Protein AF-A0A193SYC2-F1 (afdb_monomer)

Foldseek 3Di:
DPDDPVLVVQLVVLLVVVVVVLVVQQVPPPPPDDSLVSSLPAAEEEEAEAWPLCQLLLVVQLPFDQPCCVVVCVDPDDDDFDPAWDWTDGPQHIYIYGGNVCLPDPSSVVSLLSSLLSLCVSNVQDSHQAYEYRYEVVCLVPDDPVRLLVRLVSLLVSLVSNCVSNVFQHAYEYEHEPCLLAFQPVVLLVLDDPVVQLAFLWDFDDPPPQQPDLVLVVRLVRLVVSLVVSLVVLVVCVVPDDPVVCVVCVRNNVRSVLSVLCSVSVSSSVCSNQPDDPVDTGRHHRIYGYWYSFNDQFHDDGRSVVCVCVVVVNDPPPPTDGPPDDTDIGNSNSCVPVPVSVSSCVRVVGDPPVVVVVVVVVVVVVVVVVVVVLVVLVVLQQVVQVVLVVCLVVQLVVLVVVLVVDPLFLDSLSNLVSLLVLLVVLVCQVPHPHDDSSNPSVRNCSVVVNVVSLLVNQVVCCVRQVVQLLVLLLQLLVCLVVQDADDPPDPDWDFDDDSLQFDSVLGQRTRHLVSSLVSLVLSLVLQVLLEPPQLPVRQLVSQLVCSCGRGLSVRVVSSVVRDDDDPPPDSSVVNVVSVSVVSNSLSVCSNPPSRDGDYDDPVSSVVSVVSSVVSVVVVFPFDDKDKFQQVQQAPPPAQALVRGDPRNLVVLLVVLVVQVPDPFWAAKEKEFFDAPPDDQVSQQVSRQSNQVSSLVSSVVSPDDSVRYHGGYPGNVDQPFDDDPPDDPVVVCVRRRSRGMMMITIGGHD

Radius of gyration: 64.42 Å; Cα contacts (8 Å, |Δi|>4): 976; chains: 1; bounding box: 132×76×180 Å

Structure (mmCIF, N/CA/C/O backbone):
data_AF-A0A193SYC2-F1
#
_entry.id   AF-A0A193SYC2-F1
#
loop_
_atom_site.group_PDB
_atom_site.id
_atom_site.type_symbol
_atom_site.label_atom_id
_atom_site.label_alt_id
_atom_site.label_comp_id
_atom_site.label_asym_id
_atom_site.label_entity_id
_atom_site.label_seq_id
_atom_site.pdbx_PDB_ins_code
_atom_site.Cartn_x
_atom_site.Cartn_y
_atom_site.Cartn_z
_atom_site.occupancy
_atom_site.B_iso_or_equiv
_atom_site.auth_seq_id
_atom_site.auth_comp_id
_atom_site.auth_asym_id
_atom_site.auth_atom_id
_atom_site.pdbx_PDB_model_num
ATOM 1 N N . MET A 1 1 ? -0.937 -18.602 44.749 1.00 40.22 1 MET A N 1
ATOM 2 C CA . MET A 1 1 ? -1.782 -19.793 44.511 1.00 40.22 1 MET A CA 1
ATOM 3 C C . MET A 1 1 ? -1.291 -20.930 45.408 1.00 40.22 1 MET A C 1
ATOM 5 O O . MET A 1 1 ? -0.554 -21.782 44.938 1.00 40.22 1 MET A O 1
ATOM 9 N N . ASN A 1 2 ? -1.676 -20.930 46.688 1.00 38.81 2 ASN A N 1
ATOM 10 C CA . ASN A 1 2 ? -1.514 -22.072 47.601 1.00 38.81 2 ASN A CA 1
ATOM 11 C C . ASN A 1 2 ? -2.920 -22.566 47.960 1.00 38.81 2 ASN A C 1
ATOM 13 O O . ASN A 1 2 ? -3.429 -22.244 49.024 1.00 38.81 2 ASN A O 1
ATOM 17 N N . SER A 1 3 ? -3.588 -23.237 47.023 1.00 48.69 3 SER A N 1
ATOM 18 C CA . SER A 1 3 ? -4.900 -23.852 47.255 1.00 48.69 3 SER A CA 1
ATOM 19 C C . SER A 1 3 ? -4.749 -25.369 47.313 1.00 48.69 3 SER A C 1
ATOM 21 O O . SER A 1 3 ? -3.893 -25.927 46.612 1.00 48.69 3 SER A O 1
ATOM 23 N N . SER A 1 4 ? -5.550 -26.017 48.159 1.00 59.59 4 SER A N 1
ATOM 24 C CA . SER A 1 4 ? -5.516 -27.464 48.372 1.00 59.59 4 SER A CA 1
ATOM 25 C C . SER A 1 4 ? -5.892 -28.226 47.081 1.00 59.59 4 SER A C 1
ATOM 27 O O . SER A 1 4 ? -6.491 -27.642 46.170 1.00 59.59 4 SER A O 1
ATOM 29 N N . PRO A 1 5 ? -5.546 -29.522 46.948 1.00 59.81 5 PRO A N 1
ATOM 30 C CA . PRO A 1 5 ? -5.907 -30.330 45.777 1.00 59.81 5 PRO A CA 1
ATOM 31 C C . PRO A 1 5 ? -7.418 -30.341 45.489 1.00 59.81 5 PRO A C 1
ATOM 33 O O . PRO A 1 5 ? -7.812 -30.236 44.330 1.00 59.81 5 PRO A O 1
ATOM 36 N N . GLN A 1 6 ? -8.248 -30.364 46.538 1.00 59.50 6 GLN A N 1
ATOM 37 C CA . GLN A 1 6 ? -9.714 -30.333 46.443 1.00 59.50 6 GLN A CA 1
ATOM 38 C C . GLN A 1 6 ? -10.237 -28.993 45.897 1.00 59.50 6 GLN A C 1
ATOM 40 O O . GLN A 1 6 ? -11.156 -28.969 45.080 1.00 59.50 6 GLN A O 1
ATOM 45 N N . ASP A 1 7 ? -9.602 -27.870 46.254 1.00 60.78 7 ASP A N 1
ATOM 46 C CA . ASP A 1 7 ? -9.988 -26.548 45.736 1.00 60.78 7 ASP A CA 1
ATOM 47 C C . ASP A 1 7 ? -9.731 -26.416 44.229 1.00 60.78 7 ASP A C 1
ATOM 49 O O . ASP A 1 7 ? -10.459 -25.719 43.520 1.00 60.78 7 ASP A O 1
ATOM 53 N N . ARG A 1 8 ? -8.680 -27.071 43.718 1.00 66.56 8 ARG A N 1
ATOM 54 C CA . ARG A 1 8 ? -8.367 -27.070 42.279 1.00 66.56 8 ARG A CA 1
ATOM 55 C C . ARG A 1 8 ? -9.384 -27.884 41.487 1.00 66.56 8 ARG A C 1
ATOM 57 O O . ARG A 1 8 ? -9.742 -27.473 40.385 1.00 66.56 8 ARG A O 1
ATOM 64 N N . GLU A 1 9 ? -9.855 -28.988 42.055 1.00 67.25 9 GLU A N 1
ATOM 65 C CA . GLU A 1 9 ? -10.875 -29.844 41.453 1.00 67.25 9 GLU A CA 1
ATOM 66 C C . GLU A 1 9 ? -12.222 -29.108 41.351 1.00 67.25 9 GLU A C 1
ATOM 68 O O . GLU A 1 9 ? -12.786 -29.012 40.260 1.00 67.25 9 GLU A O 1
ATOM 73 N N . GLU A 1 10 ? -12.679 -28.444 42.420 1.00 64.81 10 GLU A N 1
ATOM 74 C CA . GLU A 1 10 ? -13.910 -27.637 42.374 1.00 64.81 10 GLU A CA 1
ATOM 75 C C . GLU A 1 10 ? -13.820 -26.462 41.384 1.00 64.81 10 GLU A C 1
ATOM 77 O O . GLU A 1 10 ? -14.755 -26.222 40.617 1.00 64.81 10 GLU A O 1
ATOM 82 N N . VAL A 1 11 ? -12.695 -25.735 41.351 1.00 67.69 11 VAL A N 1
ATOM 83 C CA . VAL A 1 11 ? -12.493 -24.632 40.390 1.00 67.69 11 VAL A CA 1
ATOM 84 C C . VAL A 1 11 ? -12.431 -25.152 38.951 1.00 67.69 11 VAL A C 1
ATOM 86 O O . VAL A 1 11 ? -12.920 -24.485 38.035 1.00 67.69 11 VAL A O 1
ATOM 89 N N . SER A 1 12 ? -11.878 -26.348 38.731 1.00 69.12 12 SER A N 1
ATOM 90 C CA . SER A 1 12 ? -11.883 -26.987 37.412 1.00 69.12 12 SER A CA 1
ATOM 91 C C . SER A 1 12 ? -13.296 -27.371 36.966 1.00 69.12 12 SER A C 1
ATOM 93 O O . SER A 1 12 ? -13.653 -27.102 35.822 1.00 69.12 12 SER A O 1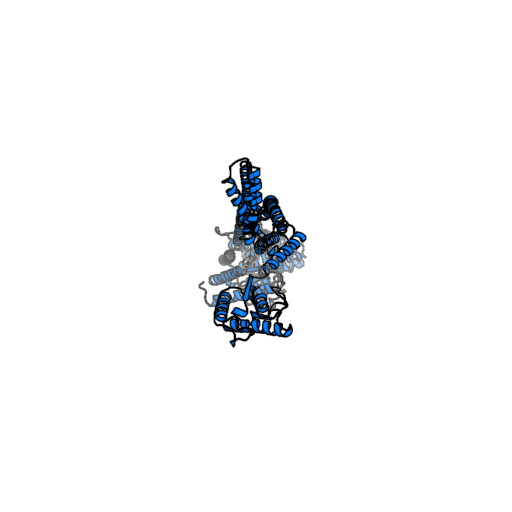
ATOM 95 N N . LEU A 1 13 ? -14.135 -27.853 37.887 1.00 70.62 13 LEU A N 1
ATOM 96 C CA . LEU A 1 13 ? -15.537 -28.180 37.629 1.00 70.62 13 LEU A CA 1
ATOM 97 C C . LEU A 1 13 ? -16.370 -26.916 37.348 1.00 70.62 13 LEU A C 1
ATOM 99 O O . LEU A 1 13 ? -17.211 -26.907 36.449 1.00 70.62 13 LEU A O 1
ATOM 103 N N . LEU A 1 14 ? -16.092 -25.808 38.048 1.00 67.88 14 LEU A N 1
ATOM 104 C CA . LEU A 1 14 ? -16.671 -24.493 37.739 1.00 67.88 14 LEU A CA 1
ATOM 105 C C . LEU A 1 14 ? -16.265 -24.000 36.344 1.00 67.88 14 LEU A C 1
ATOM 107 O O . LEU A 1 14 ? -17.100 -23.467 35.612 1.00 67.88 14 LEU A O 1
ATOM 111 N N . ARG A 1 15 ? -14.995 -24.186 35.964 1.00 71.69 15 ARG A N 1
ATOM 112 C CA . ARG A 1 15 ? -14.491 -23.838 34.630 1.00 71.69 15 ARG A CA 1
ATOM 113 C C . ARG A 1 15 ? -15.128 -24.699 33.542 1.00 71.69 15 ARG A C 1
ATOM 115 O O . ARG A 1 15 ? -15.477 -24.168 32.494 1.00 71.69 15 ARG A O 1
ATOM 122 N N . GLU A 1 16 ? -15.280 -25.997 33.773 1.00 74.81 16 GLU A N 1
ATOM 123 C CA . GLU A 1 16 ? -15.911 -26.909 32.821 1.00 74.81 16 GLU A CA 1
ATOM 124 C C . GLU A 1 16 ? -17.376 -26.527 32.585 1.00 74.81 16 GLU A C 1
ATOM 126 O O . GLU A 1 16 ? -17.778 -26.334 31.438 1.00 74.81 16 GLU A O 1
ATOM 131 N N . ARG A 1 17 ? -18.139 -26.279 33.659 1.00 70.19 17 ARG A N 1
ATOM 132 C CA . ARG A 1 17 ? -19.520 -25.775 33.564 1.00 70.19 17 ARG A CA 1
ATOM 133 C C . ARG A 1 17 ? -19.608 -24.430 32.834 1.00 70.19 17 ARG A C 1
ATOM 135 O O . ARG A 1 17 ? -20.513 -24.245 32.028 1.00 70.19 17 ARG A O 1
ATOM 142 N N . LEU A 1 18 ? -18.663 -23.515 33.079 1.00 68.69 18 LEU A N 1
ATOM 143 C CA . LEU A 1 18 ? -18.553 -22.230 32.372 1.00 68.69 18 LEU A CA 1
ATOM 144 C C . LEU A 1 18 ? -18.282 -22.415 30.868 1.00 68.69 18 LEU A C 1
ATOM 146 O O . LEU A 1 18 ? -18.809 -21.674 30.046 1.00 68.69 18 LEU A O 1
ATOM 150 N N . LEU A 1 19 ? -17.435 -23.367 30.482 1.00 72.94 19 LEU A N 1
ATOM 151 C CA . LEU A 1 19 ? -17.136 -23.613 29.069 1.00 72.94 19 LEU A CA 1
ATOM 152 C C . LEU A 1 19 ? -18.314 -24.290 28.361 1.00 72.94 19 LEU A C 1
ATOM 154 O O . LEU A 1 19 ? -18.723 -23.825 27.297 1.00 72.94 19 LEU A O 1
ATOM 158 N N . GLN A 1 20 ? -18.915 -25.304 28.990 1.00 72.38 20 GLN A N 1
ATOM 159 C CA . GLN A 1 20 ? -20.116 -25.974 28.483 1.00 72.38 20 GLN A CA 1
ATOM 160 C C . GLN A 1 20 ? -21.284 -24.990 28.319 1.00 72.38 20 GLN A C 1
ATOM 162 O O . GLN A 1 20 ? -22.021 -25.054 27.333 1.00 72.38 20 GLN A O 1
ATOM 167 N N . SER A 1 21 ? -21.450 -24.040 29.243 1.00 65.81 21 SER A N 1
ATOM 168 C CA . SER A 1 21 ? -22.480 -23.009 29.115 1.00 65.81 21 SER A CA 1
ATOM 169 C C . SER A 1 21 ? -22.219 -22.024 27.979 1.00 65.81 21 SER A C 1
ATOM 171 O O . SER A 1 21 ? -23.149 -21.651 27.260 1.00 65.81 21 SER A O 1
ATOM 173 N N . ILE A 1 22 ? -20.963 -21.618 27.785 1.00 68.56 22 ILE A N 1
ATOM 174 C CA . ILE A 1 22 ? -20.567 -20.738 26.681 1.00 68.56 22 ILE A CA 1
ATOM 175 C C . ILE A 1 22 ? -20.807 -21.421 25.328 1.00 68.56 22 ILE A C 1
ATOM 177 O O . ILE A 1 22 ? -21.343 -20.784 24.420 1.00 68.56 22 ILE A O 1
ATOM 181 N N . GLU A 1 23 ? -20.467 -22.703 25.190 1.00 70.38 23 GLU A N 1
ATOM 182 C CA . GLU A 1 23 ? -20.704 -23.472 23.960 1.00 70.38 23 GLU A CA 1
ATOM 183 C C . GLU A 1 23 ? -22.196 -23.556 23.606 1.00 70.38 23 GLU A C 1
ATOM 185 O O . GLU A 1 23 ? -22.567 -23.355 22.447 1.00 70.38 23 GLU A O 1
ATOM 190 N N . ARG A 1 24 ? -23.077 -23.751 24.599 1.00 70.44 24 ARG A N 1
ATOM 191 C CA . ARG A 1 24 ? -24.540 -23.766 24.394 1.00 70.44 24 ARG A CA 1
ATOM 192 C C . ARG A 1 24 ? -25.073 -22.432 23.863 1.00 70.44 24 ARG A C 1
ATOM 194 O O . ARG A 1 24 ? -25.918 -22.420 22.968 1.00 70.44 24 ARG A O 1
ATOM 201 N N . LEU A 1 25 ? -24.561 -21.310 24.373 1.00 66.94 25 LEU A N 1
ATOM 202 C CA . LEU A 1 25 ? -24.934 -19.973 23.892 1.00 66.94 25 LEU A CA 1
ATOM 203 C C . LEU A 1 25 ? -24.454 -19.724 22.455 1.00 66.94 25 LEU A C 1
ATOM 205 O O . LEU A 1 25 ? -25.168 -19.107 21.665 1.00 66.94 25 LEU A O 1
ATOM 209 N N . GLN A 1 26 ? -23.274 -20.236 22.096 1.00 64.50 26 GLN A N 1
ATOM 210 C CA . GLN A 1 26 ? -22.750 -20.141 20.731 1.00 64.50 26 GLN A CA 1
ATOM 211 C C . GLN A 1 26 ? -23.553 -21.002 19.745 1.00 64.50 26 GLN A C 1
ATOM 213 O O . GLN A 1 26 ? -23.859 -20.531 18.649 1.00 64.50 26 GLN A O 1
ATOM 218 N N . GLY A 1 27 ? -23.946 -22.218 20.142 1.00 60.50 27 GLY A N 1
ATOM 219 C CA . GLY A 1 27 ? -24.710 -23.149 19.303 1.00 60.50 27 GLY A CA 1
ATOM 220 C C . GLY A 1 27 ? -26.112 -22.657 18.919 1.00 60.50 27 GLY A C 1
ATOM 221 O O . GLY A 1 27 ? -26.582 -22.966 17.826 1.00 60.50 27 GLY A O 1
ATOM 222 N N . ASN A 1 28 ? -26.751 -21.849 19.774 1.00 58.06 28 ASN A N 1
ATOM 223 C CA . ASN A 1 28 ? -28.072 -21.263 19.510 1.00 58.06 28 ASN A CA 1
ATOM 224 C C . ASN A 1 28 ? -28.028 -19.928 18.746 1.00 58.06 28 ASN A C 1
ATOM 226 O O . ASN A 1 28 ? -29.052 -19.489 18.219 1.00 58.06 28 ASN A O 1
ATOM 230 N N . SER A 1 29 ? -26.869 -19.268 18.661 1.00 55.91 29 SER A N 1
ATOM 231 C CA . SER A 1 29 ? -26.729 -18.044 17.870 1.00 55.91 29 SER A CA 1
ATOM 232 C C . SER A 1 29 ? -26.653 -18.397 16.379 1.00 55.91 29 SER A C 1
ATOM 234 O O . SER A 1 29 ? -25.759 -19.116 15.939 1.00 55.91 29 SER A O 1
ATOM 236 N N . GLY A 1 30 ? -27.634 -17.948 15.589 1.00 54.03 30 GLY A N 1
ATOM 237 C CA . GLY A 1 30 ? -27.731 -18.275 14.163 1.00 54.03 30 GLY A CA 1
ATOM 238 C C . GLY A 1 30 ? -26.432 -17.999 13.388 1.00 54.03 30 GLY A C 1
ATOM 239 O O . GLY A 1 30 ? -25.690 -17.074 13.715 1.00 54.03 30 GLY A O 1
ATOM 240 N N . LYS A 1 31 ? -26.192 -18.792 12.330 1.00 49.41 31 LYS A N 1
ATOM 241 C CA . LYS A 1 31 ? -24.956 -18.958 11.518 1.00 49.41 31 LYS A CA 1
ATOM 242 C C . LYS A 1 31 ? -24.262 -17.693 10.933 1.00 49.41 31 LYS A C 1
ATOM 244 O O . LYS A 1 31 ? -23.432 -17.832 10.041 1.00 49.41 31 LYS A O 1
ATOM 249 N N . LYS A 1 32 ? -24.563 -16.466 11.375 1.00 51.53 32 LYS A N 1
ATOM 250 C CA . LYS A 1 32 ? -23.959 -15.207 10.885 1.00 51.53 32 LYS A CA 1
ATOM 251 C C . LYS A 1 32 ? -23.284 -14.327 11.948 1.00 51.53 32 LYS A C 1
ATOM 253 O O . LYS A 1 32 ? -22.599 -13.386 11.555 1.00 51.53 32 LYS A O 1
ATOM 258 N N . ALA A 1 33 ? -23.429 -14.593 13.247 1.00 54.22 33 ALA A N 1
ATOM 259 C CA . ALA A 1 33 ? -22.737 -13.811 14.276 1.00 54.22 33 ALA A CA 1
ATOM 260 C C . ALA A 1 33 ? -21.353 -14.409 14.582 1.00 54.22 33 ALA A C 1
ATOM 262 O O . ALA A 1 33 ? -21.209 -15.621 14.726 1.00 54.22 33 ALA A O 1
ATOM 263 N N . SER A 1 34 ? -20.324 -13.564 14.696 1.00 57.75 34 SER A N 1
ATOM 264 C CA . SER A 1 34 ? -19.017 -13.984 15.213 1.00 57.75 34 SER A CA 1
ATOM 265 C C . SER A 1 34 ? -19.196 -14.623 16.596 1.00 57.75 34 SER A C 1
ATOM 267 O O . SER A 1 34 ? -19.910 -14.076 17.434 1.00 57.75 34 SER A O 1
ATOM 269 N N . SER A 1 35 ? -18.521 -15.748 16.864 1.00 54.72 35 SER A N 1
ATOM 270 C CA . SER A 1 35 ? -18.571 -16.485 18.147 1.00 54.72 35 SER A CA 1
ATOM 271 C C . SER A 1 35 ? -18.371 -15.575 19.379 1.00 54.72 35 SER A C 1
ATOM 273 O O . SER A 1 35 ? -18.951 -15.808 20.440 1.00 54.72 35 SER A O 1
ATOM 275 N N . LYS A 1 36 ? -17.620 -14.472 19.228 1.00 59.69 36 LYS A N 1
ATOM 276 C CA . LYS A 1 36 ? -17.417 -13.467 20.284 1.00 59.69 36 LYS A CA 1
ATOM 277 C C . LYS A 1 36 ? -18.610 -12.536 20.507 1.00 59.69 36 LYS A C 1
ATOM 279 O O . LYS A 1 36 ? -18.791 -12.099 21.637 1.00 59.69 36 LYS A O 1
ATOM 284 N N . ASP A 1 37 ? -19.404 -12.238 19.484 1.00 65.50 37 ASP A N 1
ATOM 285 C CA . ASP A 1 37 ? -20.572 -11.355 19.600 1.00 65.50 37 ASP A CA 1
ATOM 286 C C . ASP A 1 37 ? -21.783 -12.104 20.170 1.00 65.50 37 ASP A C 1
ATOM 288 O O . ASP A 1 37 ? -22.528 -11.543 20.971 1.00 65.50 37 ASP A O 1
ATOM 292 N N . ALA A 1 38 ? -21.908 -13.400 19.862 1.00 67.19 38 ALA A N 1
ATOM 293 C CA . ALA A 1 38 ? -22.921 -14.287 20.438 1.00 67.19 38 ALA A CA 1
ATOM 294 C C . ALA A 1 38 ? -22.858 -14.348 21.973 1.00 67.19 38 ALA A C 1
ATOM 296 O O . ALA A 1 38 ? -23.888 -14.343 22.644 1.00 67.19 38 ALA A O 1
ATOM 297 N N . LEU A 1 39 ? -21.646 -14.330 22.543 1.00 72.62 39 LEU A N 1
ATOM 298 C CA . LEU A 1 39 ? -21.442 -14.331 23.993 1.00 72.62 39 LEU A CA 1
ATOM 299 C C . LEU A 1 39 ? -22.122 -13.126 24.665 1.00 72.62 39 LEU A C 1
ATOM 301 O O . LEU A 1 39 ? -22.686 -13.260 25.746 1.00 72.62 39 LEU A O 1
ATOM 305 N N . TYR A 1 40 ? -22.089 -11.951 24.032 1.00 76.88 40 TYR A N 1
ATOM 306 C CA . TYR A 1 40 ? -22.614 -10.700 24.591 1.00 76.88 40 TYR A CA 1
ATOM 307 C C . TYR A 1 40 ? -24.075 -10.417 24.219 1.00 76.88 40 TYR A C 1
ATOM 309 O O . TYR A 1 40 ? -24.572 -9.346 24.566 1.00 76.88 40 TYR A O 1
ATOM 317 N N . ALA A 1 41 ? -24.751 -11.350 23.539 1.00 78.31 41 ALA A N 1
ATOM 318 C CA . ALA A 1 41 ? -26.140 -11.189 23.116 1.00 78.31 41 ALA A CA 1
ATOM 319 C C . ALA A 1 41 ? -27.125 -11.161 24.297 1.00 78.31 41 ALA A C 1
ATOM 321 O O . ALA A 1 41 ? -28.099 -10.420 24.246 1.00 78.31 41 ALA A O 1
ATOM 322 N N . LEU A 1 42 ? -26.848 -11.925 25.362 1.00 83.50 42 LEU A N 1
ATOM 323 C CA . LEU A 1 42 ? -27.667 -11.961 26.577 1.00 83.50 42 LEU A CA 1
ATOM 324 C C . LEU A 1 42 ? -26.947 -11.303 27.771 1.00 83.50 42 LEU A C 1
ATOM 326 O O . LEU A 1 42 ? -25.728 -11.493 27.939 1.00 83.50 42 LEU A O 1
ATOM 330 N N . PRO A 1 43 ? -27.671 -10.553 28.624 1.00 89.12 43 PRO A N 1
ATOM 331 C CA . PRO A 1 43 ? -27.142 -10.000 29.863 1.00 89.12 43 PRO A CA 1
ATOM 332 C C . PRO A 1 43 ? -26.933 -11.082 30.929 1.00 89.12 43 PRO A C 1
ATOM 334 O O . PRO A 1 43 ? -27.690 -12.049 31.015 1.00 89.12 43 PRO A O 1
ATOM 337 N N . TRP A 1 44 ? -25.871 -10.933 31.725 1.00 89.94 44 TRP A N 1
ATOM 338 C CA . TRP A 1 44 ? -25.499 -11.869 32.790 1.00 89.94 44 TRP A CA 1
ATOM 339 C C . TRP A 1 44 ? -25.659 -11.203 34.155 1.00 89.94 44 TRP A C 1
ATOM 341 O O . TRP A 1 44 ? -25.015 -10.183 34.415 1.00 89.94 44 TRP A O 1
ATOM 351 N N . TYR A 1 45 ? -26.474 -11.781 35.034 1.00 91.50 45 TYR A N 1
ATOM 352 C CA . TYR A 1 45 ? -26.673 -11.288 36.399 1.00 91.50 45 TYR A CA 1
ATOM 353 C C . TYR A 1 45 ? -26.159 -12.302 37.407 1.00 91.50 45 TYR A C 1
ATOM 355 O O . TYR A 1 45 ? -26.371 -13.504 37.260 1.00 91.50 45 TYR A O 1
ATOM 363 N N . LEU A 1 46 ? -25.485 -11.806 38.440 1.00 91.25 46 LEU A N 1
ATOM 364 C CA . LEU A 1 46 ? -24.981 -12.628 39.533 1.00 91.25 46 LEU A CA 1
ATOM 365 C C . LEU A 1 46 ? -25.870 -12.444 40.757 1.00 91.25 46 LEU A C 1
ATOM 367 O O . LEU A 1 46 ? -26.145 -11.307 41.134 1.00 91.25 46 LEU A O 1
ATOM 371 N N . VAL A 1 47 ? -26.307 -13.540 41.374 1.00 90.81 47 VAL A N 1
ATOM 372 C CA . VAL A 1 47 ? -27.128 -13.500 42.590 1.00 90.81 47 VAL A CA 1
ATOM 373 C C . VAL A 1 47 ? -26.287 -13.899 43.786 1.00 90.81 47 VAL A C 1
ATOM 375 O O . VAL A 1 47 ? -25.740 -15.000 43.814 1.00 90.81 47 VAL A O 1
ATOM 378 N N . ILE A 1 48 ? -26.197 -13.018 44.780 1.00 89.88 48 ILE A N 1
ATOM 379 C CA . ILE A 1 48 ? -25.464 -13.237 46.032 1.00 89.88 48 ILE A CA 1
ATOM 380 C C . ILE A 1 48 ? -26.383 -13.071 47.241 1.00 89.88 48 ILE A C 1
ATOM 382 O O . ILE A 1 48 ? -27.384 -12.365 47.183 1.00 89.88 48 ILE A O 1
ATOM 386 N N . GLY A 1 49 ? -26.055 -13.735 48.348 1.00 86.81 49 GLY A N 1
ATOM 387 C CA . GLY A 1 49 ? -26.858 -13.697 49.572 1.00 86.81 49 GLY A CA 1
ATOM 388 C C . GLY A 1 49 ? -26.594 -14.896 50.477 1.00 86.81 49 GLY A C 1
ATOM 389 O O . GLY A 1 49 ? -26.059 -15.915 50.026 1.00 86.81 49 GLY A O 1
ATOM 390 N N . GLN A 1 50 ? -26.993 -14.797 51.745 1.00 84.69 50 GLN A N 1
ATOM 391 C CA . GLN A 1 50 ? -26.763 -15.847 52.744 1.00 84.69 50 GLN A CA 1
ATOM 392 C C . GLN A 1 50 ? -27.383 -17.206 52.358 1.00 84.69 50 GLN A C 1
ATOM 394 O O . GLN A 1 50 ? -28.321 -17.266 51.554 1.00 84.69 50 GLN A O 1
ATOM 399 N N . PRO A 1 51 ? -26.861 -18.333 52.877 1.00 81.75 51 PRO A N 1
ATOM 400 C CA . PRO A 1 51 ? -27.523 -19.630 52.747 1.00 81.75 51 PRO A CA 1
ATOM 401 C C . PRO A 1 51 ? -28.995 -19.550 53.177 1.00 81.75 51 PRO A C 1
ATOM 403 O O . PRO A 1 51 ? -29.326 -18.831 54.106 1.00 81.75 51 PRO A O 1
ATOM 406 N N . ALA A 1 52 ? -29.883 -20.266 52.483 1.00 77.56 52 ALA A N 1
ATOM 407 C CA . ALA A 1 52 ? -31.325 -20.274 52.760 1.00 77.56 52 ALA A CA 1
ATOM 408 C C . ALA A 1 52 ? -32.068 -18.919 52.643 1.00 77.56 52 ALA A C 1
ATOM 410 O O . ALA A 1 52 ? -33.251 -18.853 52.975 1.00 77.56 52 ALA A O 1
ATOM 411 N N . SER A 1 53 ? -31.457 -17.879 52.056 1.00 83.75 53 SER A N 1
ATOM 412 C CA . SER A 1 53 ? -32.138 -16.605 51.762 1.00 83.75 53 SER A CA 1
ATOM 413 C C . SER A 1 53 ? -33.129 -16.659 50.584 1.00 83.75 53 SER A C 1
ATOM 415 O O . SER A 1 53 ? -33.648 -15.634 50.164 1.00 83.75 53 SER A O 1
ATOM 417 N N . GLY A 1 54 ? -33.397 -17.833 50.003 1.00 80.75 54 GLY A N 1
ATOM 418 C CA . GLY A 1 54 ? -34.384 -17.985 48.924 1.00 80.75 54 GLY A CA 1
ATOM 419 C C . GLY A 1 54 ? -33.910 -17.615 47.509 1.00 80.75 54 GLY A C 1
ATOM 420 O O . GLY A 1 54 ? -34.747 -17.492 46.622 1.00 80.75 54 GLY A O 1
ATOM 421 N N . LYS A 1 55 ? -32.596 -17.477 47.266 1.00 85.62 55 LYS A N 1
ATOM 422 C CA . LYS A 1 55 ? -32.004 -17.144 45.947 1.00 85.62 55 LYS A CA 1
ATOM 423 C C . LYS A 1 55 ? -32.498 -18.030 44.802 1.00 85.62 55 LYS A C 1
ATOM 425 O O . LYS A 1 55 ? -33.084 -17.536 43.845 1.00 85.62 55 LYS A O 1
ATOM 430 N N . SER A 1 56 ? -32.281 -19.339 44.913 1.00 83.81 56 SER A N 1
ATOM 431 C CA . SER A 1 56 ? -32.613 -20.305 43.861 1.00 83.81 56 SER A CA 1
ATOM 432 C C . SER A 1 56 ? -34.120 -20.357 43.613 1.00 83.81 56 SER A C 1
ATOM 434 O O . SER A 1 56 ? -34.565 -20.379 42.470 1.00 83.81 56 SER A O 1
ATOM 436 N N . THR A 1 57 ? -34.917 -20.300 44.686 1.00 83.75 57 THR A N 1
ATOM 437 C CA . THR A 1 57 ? -36.382 -20.276 44.602 1.00 83.75 57 THR A CA 1
ATOM 438 C C . THR A 1 57 ? -36.885 -19.016 43.901 1.00 83.75 57 THR A C 1
ATOM 440 O O . THR A 1 57 ? -37.746 -19.110 43.033 1.00 83.75 57 THR A O 1
ATOM 443 N N . MET A 1 58 ? -36.315 -17.848 44.218 1.00 87.81 58 MET A N 1
ATOM 444 C CA . MET A 1 58 ? -36.632 -16.583 43.549 1.00 87.81 58 MET A CA 1
ATOM 445 C C . MET A 1 58 ? -36.294 -16.633 42.055 1.00 87.81 58 MET A C 1
ATOM 447 O O . MET A 1 58 ? -37.065 -16.143 41.237 1.00 87.81 58 MET A O 1
ATOM 451 N N . LEU A 1 59 ? -35.163 -17.239 41.685 1.00 86.94 59 LEU A N 1
ATOM 452 C CA . LEU A 1 59 ? -34.765 -17.374 40.283 1.00 86.94 59 LEU A CA 1
ATOM 453 C C . LEU A 1 59 ? -35.698 -18.295 39.501 1.00 86.94 59 LEU A C 1
ATOM 455 O O . LEU A 1 59 ? -36.089 -17.956 38.385 1.00 86.94 59 LEU A O 1
ATOM 459 N N . TYR A 1 60 ? -36.102 -19.415 40.095 1.00 82.44 60 TYR A N 1
ATOM 460 C CA . TYR A 1 60 ? -37.063 -20.329 39.479 1.00 82.44 60 TYR A CA 1
ATOM 461 C C . TYR A 1 60 ? -38.440 -19.672 39.299 1.00 82.44 60 TYR A C 1
ATOM 463 O O . TYR A 1 60 ? -39.071 -19.814 38.257 1.00 82.44 60 TYR A O 1
ATOM 471 N N . GLN A 1 61 ? -38.863 -18.879 40.285 1.00 84.62 61 GLN A N 1
ATOM 472 C CA . GLN A 1 61 ? -40.117 -18.124 40.278 1.00 84.62 61 GLN A CA 1
ATOM 473 C C . GLN A 1 61 ? -40.002 -16.743 39.603 1.00 84.62 61 GLN A C 1
ATOM 475 O O . GLN A 1 61 ? -40.844 -15.882 39.827 1.00 84.62 61 GLN A O 1
ATOM 480 N N . SER A 1 62 ? -38.962 -16.499 38.795 1.00 85.75 62 SER A N 1
ATOM 481 C CA . SER A 1 62 ? -38.739 -15.199 38.135 1.00 85.75 62 SER A CA 1
ATOM 482 C C . SER A 1 62 ? -39.688 -14.900 36.973 1.00 85.75 62 SER A C 1
ATOM 484 O O . SER A 1 62 ? -39.686 -13.786 36.450 1.00 85.75 62 SER A O 1
ATOM 486 N N . GLY A 1 63 ? -40.463 -15.894 36.533 1.00 82.00 63 GLY A N 1
ATOM 487 C CA . GLY A 1 63 ? -41.333 -15.787 35.362 1.00 82.00 63 GLY A CA 1
ATOM 488 C C . GLY A 1 63 ? -40.580 -15.835 34.029 1.00 82.00 63 GLY A C 1
ATOM 489 O O . GLY A 1 63 ? -41.189 -15.649 32.978 1.00 82.00 63 GLY A O 1
ATOM 490 N N . LEU A 1 64 ? -39.267 -16.088 34.057 1.00 85.12 64 LEU A N 1
ATOM 491 C CA . LEU A 1 64 ? -38.448 -16.320 32.872 1.00 85.12 64 LEU A CA 1
ATOM 492 C C . LEU A 1 64 ? -38.551 -17.785 32.427 1.00 85.12 64 LEU A C 1
ATOM 494 O O . LEU A 1 64 ? -38.642 -18.699 33.244 1.00 85.12 64 LEU A O 1
ATOM 498 N N . ASN A 1 65 ? -38.505 -18.022 31.115 1.00 82.06 65 ASN A N 1
ATOM 499 C CA . ASN A 1 65 ? -38.566 -19.376 30.566 1.00 82.06 65 ASN A CA 1
ATOM 500 C C . ASN A 1 65 ? -37.185 -20.055 30.613 1.00 82.06 65 ASN A C 1
ATOM 502 O O . ASN A 1 65 ? -36.266 -19.618 29.917 1.00 82.06 65 ASN A O 1
ATOM 506 N N . PHE A 1 66 ? -37.052 -21.136 31.390 1.00 81.50 66 PHE A N 1
ATOM 507 C CA . PHE A 1 66 ? -35.812 -21.908 31.542 1.00 81.50 66 PHE A CA 1
ATOM 508 C C . PHE A 1 66 ? -35.927 -23.307 30.905 1.00 81.50 66 PHE A C 1
ATOM 510 O O . PHE A 1 66 ? -36.126 -24.295 31.615 1.00 81.50 66 PHE A O 1
ATOM 517 N N . PRO A 1 67 ? -35.736 -23.447 29.581 1.00 67.12 67 PRO A N 1
ATOM 518 C CA . PRO A 1 67 ? -35.973 -24.704 28.859 1.00 67.12 67 PRO A CA 1
ATOM 519 C C . PRO A 1 67 ? -35.067 -25.877 29.278 1.00 67.12 67 PRO A C 1
ATOM 521 O O . PRO A 1 67 ? -35.334 -27.023 28.921 1.00 67.12 67 PRO A O 1
ATOM 524 N N . TYR A 1 68 ? -33.985 -25.612 30.015 1.00 63.78 68 TYR A N 1
ATOM 525 C CA . TYR A 1 68 ? -33.003 -26.619 30.433 1.00 63.78 68 TYR A CA 1
ATOM 526 C C . TYR A 1 68 ? -33.026 -26.932 31.936 1.00 63.78 68 TYR A C 1
ATOM 528 O O . TYR A 1 68 ? -32.349 -27.868 32.358 1.00 63.78 68 TYR A O 1
ATOM 536 N N . ALA A 1 69 ? -33.806 -26.198 32.740 1.00 60.16 69 ALA A N 1
ATOM 537 C CA . ALA A 1 69 ? -33.813 -26.356 34.198 1.00 60.16 69 ALA A CA 1
ATOM 538 C C . ALA A 1 69 ? -34.334 -27.736 34.646 1.00 60.16 69 ALA A C 1
ATOM 540 O O . ALA A 1 69 ? -33.830 -28.303 35.612 1.00 60.16 69 ALA A O 1
ATOM 541 N N . GLU A 1 70 ? -35.286 -28.318 33.910 1.00 52.16 70 GLU A N 1
ATOM 542 C CA . GLU A 1 70 ? -35.890 -29.617 34.244 1.00 52.16 70 GLU A CA 1
ATOM 543 C C . GLU A 1 70 ? -34.964 -30.817 33.975 1.00 52.16 70 GLU A C 1
ATOM 545 O O . GLU A 1 70 ? -35.070 -31.841 34.647 1.00 52.16 70 GLU A O 1
ATOM 550 N N . ARG A 1 71 ? -34.027 -30.709 33.018 1.00 50.19 71 ARG A N 1
ATOM 551 C CA . ARG A 1 71 ? -33.137 -31.822 32.624 1.00 50.19 71 ARG A CA 1
ATOM 552 C C . ARG A 1 71 ? -31.898 -31.967 33.507 1.00 50.19 71 ARG A C 1
ATOM 554 O O . ARG A 1 71 ? -31.348 -33.060 33.586 1.00 50.19 71 ARG A O 1
ATOM 561 N N . GLU A 1 72 ? -31.452 -30.895 34.161 1.00 49.88 72 GLU A N 1
ATOM 562 C CA . GLU A 1 72 ? -30.217 -30.888 34.967 1.00 49.88 72 GLU A CA 1
ATOM 563 C C . GLU A 1 72 ? -30.445 -31.198 36.456 1.00 49.88 72 GLU A C 1
ATOM 565 O O . GLU A 1 72 ? -29.541 -31.036 37.274 1.00 49.88 72 GLU A O 1
ATOM 570 N N . GLY A 1 73 ? -31.637 -31.676 36.832 1.00 47.00 73 GLY A N 1
ATOM 571 C CA . GLY A 1 73 ? -31.925 -32.030 38.221 1.00 47.00 73 GLY A CA 1
ATOM 572 C C . GLY A 1 73 ? -31.857 -30.828 39.166 1.00 47.00 73 GLY A C 1
ATOM 573 O O . GLY A 1 73 ? -31.526 -31.004 40.342 1.00 47.00 73 GLY A O 1
ATOM 574 N N . ALA A 1 74 ? -32.158 -29.620 38.661 1.00 48.69 74 ALA A N 1
ATOM 575 C CA . ALA A 1 74 ? -32.374 -28.438 39.484 1.00 48.69 74 ALA A CA 1
ATOM 576 C C . ALA A 1 74 ? -33.486 -28.784 40.478 1.00 48.69 74 ALA A C 1
ATOM 578 O O . ALA A 1 74 ? -34.653 -28.914 40.113 1.00 48.69 74 ALA A O 1
ATOM 579 N N . ARG A 1 75 ? -33.084 -29.074 41.718 1.00 47.06 75 ARG A N 1
ATOM 580 C CA . ARG A 1 75 ? -33.957 -29.619 42.754 1.00 47.06 75 ARG A CA 1
ATOM 581 C C . ARG A 1 75 ? -35.148 -28.689 42.940 1.00 47.06 75 ARG A C 1
ATOM 583 O O . ARG A 1 75 ? -35.015 -27.592 43.476 1.00 47.06 75 ARG A O 1
ATOM 590 N N . VAL A 1 76 ? -36.304 -29.161 42.494 1.00 37.50 76 VAL A N 1
ATOM 591 C CA . VAL A 1 76 ? -37.604 -28.575 42.790 1.00 37.50 76 VAL A CA 1
ATOM 592 C C . VAL A 1 76 ? -37.791 -28.566 44.311 1.00 37.50 76 VAL A C 1
ATOM 594 O O . VAL A 1 76 ? -37.528 -29.564 44.977 1.00 37.50 76 VAL A O 1
ATOM 597 N N . ALA A 1 77 ? -38.224 -27.415 44.825 1.00 37.69 77 ALA A N 1
ATOM 598 C CA . ALA A 1 77 ? -38.802 -27.178 46.148 1.00 37.69 77 ALA A CA 1
ATOM 599 C C . ALA A 1 77 ? -38.038 -27.716 47.387 1.00 37.69 77 ALA A C 1
ATOM 601 O O . ALA A 1 77 ? -38.199 -28.844 47.840 1.00 37.69 77 ALA A O 1
ATOM 602 N N . GLY A 1 78 ? -37.303 -26.816 48.050 1.00 41.94 78 GLY A N 1
ATOM 603 C CA . GLY A 1 78 ? -37.436 -26.665 49.507 1.00 41.94 78 GLY A CA 1
ATOM 604 C C . GLY A 1 78 ? -36.408 -27.304 50.448 1.00 41.94 78 GLY A C 1
ATOM 605 O O . GLY A 1 78 ? -36.316 -26.825 51.572 1.00 41.94 78 GLY A O 1
ATOM 606 N N . LEU A 1 79 ? -35.613 -28.318 50.069 1.00 37.97 79 LEU A N 1
ATOM 607 C CA . LEU A 1 79 ? -34.895 -29.123 51.093 1.00 37.97 79 LEU A CA 1
ATOM 608 C C . LEU A 1 79 ? -33.402 -29.435 50.850 1.00 37.97 79 LEU A C 1
ATOM 610 O O . LEU A 1 79 ? -32.777 -30.093 51.679 1.00 37.97 79 LEU A O 1
ATOM 614 N N . GLY A 1 80 ? -32.771 -28.955 49.773 1.00 45.16 80 GLY A N 1
ATOM 615 C CA . GLY A 1 80 ? -31.355 -29.257 49.512 1.00 45.16 80 GLY A CA 1
ATOM 616 C C . GLY A 1 80 ? -30.593 -28.100 48.882 1.00 45.16 80 GLY A C 1
ATOM 617 O O . GLY A 1 80 ? -30.672 -27.925 47.673 1.00 45.16 80 GLY A O 1
ATOM 618 N N . GLY A 1 81 ? -29.842 -27.347 49.691 1.00 55.09 81 GLY A N 1
ATOM 619 C CA . GLY A 1 81 ? -29.134 -26.133 49.268 1.00 55.09 81 GLY A CA 1
ATOM 620 C C . GLY A 1 81 ? -28.149 -26.304 48.100 1.00 55.09 81 GLY A C 1
ATOM 621 O O . GLY A 1 81 ? -27.578 -27.378 47.892 1.00 55.09 81 GLY A O 1
ATOM 622 N N . THR A 1 82 ? -27.933 -25.207 47.367 1.00 61.69 82 THR A N 1
ATOM 623 C CA . THR A 1 82 ? -27.015 -25.080 46.224 1.00 61.69 82 THR A CA 1
ATOM 624 C C . THR A 1 82 ? -25.579 -25.350 46.665 1.00 61.69 82 THR A C 1
ATOM 626 O O . THR A 1 82 ? -24.996 -24.575 47.429 1.00 61.69 82 THR A O 1
ATOM 629 N N . ARG A 1 83 ? -25.006 -26.478 46.224 1.00 60.00 83 ARG A N 1
ATOM 630 C CA . ARG A 1 83 ? -23.619 -26.831 46.558 1.00 60.00 83 ARG A CA 1
ATOM 631 C C . ARG A 1 83 ? -22.638 -26.018 45.715 1.00 60.00 83 ARG A C 1
ATOM 633 O O . ARG A 1 83 ? -21.745 -25.427 46.287 1.00 60.00 83 ARG A O 1
ATOM 640 N N . ASN A 1 84 ? -22.813 -25.915 44.400 1.00 66.75 84 ASN A N 1
ATOM 641 C CA . ASN A 1 84 ? -21.890 -25.176 43.525 1.00 66.75 84 ASN A CA 1
ATOM 642 C C . ASN A 1 84 ? -22.587 -23.971 42.873 1.00 66.75 84 ASN A C 1
ATOM 644 O O . ASN A 1 84 ? -23.754 -23.726 43.139 1.00 66.75 84 ASN A O 1
ATOM 648 N N . CYS A 1 85 ? -21.873 -23.193 42.054 1.00 74.38 85 CYS A N 1
ATOM 649 C CA . CYS A 1 85 ? -22.501 -22.156 41.232 1.00 74.38 85 CYS A CA 1
ATOM 650 C C . CYS A 1 85 ? -23.344 -22.814 40.127 1.00 74.38 85 CYS A C 1
ATOM 652 O O . CYS A 1 85 ? -22.804 -23.595 39.328 1.00 74.38 85 CYS A O 1
ATOM 654 N N . ASP A 1 86 ? -24.637 -22.498 40.098 1.00 77.31 86 ASP A N 1
ATOM 655 C CA . ASP A 1 86 ? -25.594 -23.033 39.132 1.00 77.31 86 ASP A CA 1
ATOM 656 C C . ASP A 1 86 ? -25.974 -21.958 38.104 1.00 77.31 86 ASP A C 1
ATOM 658 O O . ASP A 1 86 ? -26.030 -20.759 38.392 1.00 77.31 86 ASP A O 1
ATOM 662 N N . TRP A 1 87 ? -26.171 -22.399 36.863 1.00 79.25 87 TRP A N 1
ATOM 663 C CA . TRP A 1 87 ? -26.314 -21.530 35.701 1.00 79.25 87 TRP A CA 1
ATOM 664 C C . TRP A 1 87 ? -27.723 -21.650 35.128 1.00 79.25 87 TRP A C 1
ATOM 666 O O . TRP A 1 87 ? -28.081 -22.679 34.559 1.00 79.25 87 TRP A O 1
ATOM 676 N N . PHE A 1 88 ? -28.508 -20.583 35.230 1.00 81.06 88 PHE A N 1
ATOM 677 C CA . PHE A 1 88 ? -29.872 -20.539 34.714 1.00 81.06 88 PHE A CA 1
ATOM 678 C C . PHE A 1 88 ? -29.905 -19.783 33.382 1.00 81.06 88 PHE A C 1
ATOM 680 O O . PHE A 1 88 ? -29.642 -18.580 33.330 1.00 81.06 88 PHE A O 1
ATOM 687 N N . PHE A 1 89 ? -30.227 -20.493 32.296 1.00 80.25 89 PHE A N 1
ATOM 688 C CA . PHE A 1 89 ? -30.325 -19.932 30.944 1.00 80.25 89 PHE A CA 1
ATOM 689 C C . PHE A 1 89 ? -31.778 -19.689 30.563 1.00 80.25 89 PHE A C 1
ATOM 691 O O . PHE A 1 89 ? -32.540 -20.650 30.433 1.00 80.25 89 PHE A O 1
ATOM 698 N N . SER A 1 90 ? -32.133 -18.427 30.328 1.00 83.44 90 SER A N 1
ATOM 699 C CA . SER A 1 90 ? -33.396 -18.054 29.693 1.00 83.44 90 SER A CA 1
ATOM 700 C C . SER A 1 90 ? -33.160 -17.466 28.301 1.00 83.44 90 SER A C 1
ATOM 702 O O . SER A 1 90 ? -32.023 -17.222 27.887 1.00 83.44 90 SER A O 1
ATOM 704 N N . SER A 1 91 ? -34.242 -17.235 27.559 1.00 80.12 91 SER A N 1
ATOM 705 C CA . SER A 1 91 ? -34.207 -16.497 26.290 1.00 80.12 91 SER A CA 1
ATOM 706 C C . SER A 1 91 ? -33.840 -15.017 26.445 1.00 80.12 91 SER A C 1
ATOM 708 O O . SER A 1 91 ? -33.500 -14.378 25.455 1.00 80.12 91 SER A O 1
ATOM 710 N N . GLU A 1 92 ? -33.916 -14.471 27.660 1.00 83.69 92 GLU A N 1
ATOM 711 C CA . GLU A 1 92 ? -33.755 -13.041 27.947 1.00 83.69 92 GLU A CA 1
ATOM 712 C C . GLU A 1 92 ? -32.496 -12.727 28.762 1.00 83.69 92 GLU A C 1
ATOM 714 O O . GLU A 1 92 ? -31.925 -11.652 28.602 1.00 83.69 92 GLU A O 1
ATOM 719 N N . ALA A 1 93 ? -32.033 -13.643 29.620 1.00 87.75 93 ALA A N 1
ATOM 720 C CA . ALA A 1 93 ? -30.844 -13.444 30.445 1.00 87.75 93 ALA A CA 1
ATOM 721 C C . ALA A 1 93 ? -30.205 -14.757 30.906 1.00 87.75 93 ALA A C 1
ATOM 723 O O . ALA A 1 93 ? -30.823 -15.823 30.915 1.00 87.75 93 ALA A O 1
ATOM 724 N N . VAL A 1 94 ? -28.953 -14.646 31.349 1.00 87.19 94 VAL A N 1
ATOM 725 C CA . VAL A 1 94 ? -28.250 -15.697 32.089 1.00 87.19 94 VAL A CA 1
ATOM 726 C C . VAL A 1 94 ? -28.142 -15.271 33.548 1.00 87.19 94 VAL A C 1
ATOM 728 O O . VAL A 1 94 ? -27.606 -14.202 33.850 1.00 87.19 94 VAL A O 1
ATOM 731 N N . LEU A 1 95 ? -28.650 -16.102 34.454 1.00 88.00 95 LEU A N 1
ATOM 732 C CA . LEU A 1 95 ? -28.631 -15.846 35.891 1.00 88.00 95 LEU A CA 1
ATOM 733 C C . LEU A 1 95 ? -27.692 -16.846 36.562 1.00 88.00 95 LEU A C 1
ATOM 735 O O . LEU A 1 95 ? -27.796 -18.055 36.359 1.00 88.00 95 LEU A O 1
ATOM 739 N N . LEU A 1 96 ? -26.752 -16.323 37.337 1.00 87.25 96 LEU A N 1
ATOM 740 C CA . LEU A 1 96 ? -25.734 -17.097 38.034 1.00 87.25 96 LEU A CA 1
ATOM 741 C C . LEU A 1 96 ? -26.126 -17.178 39.506 1.00 87.25 96 LEU A C 1
ATOM 743 O O . LEU A 1 96 ? -26.034 -16.179 40.226 1.00 87.25 96 LEU A O 1
ATOM 747 N N . ASP A 1 97 ? -26.577 -18.351 39.942 1.00 85.19 97 ASP A N 1
ATOM 748 C CA . ASP A 1 97 ? -26.910 -18.597 41.343 1.00 85.19 97 ASP A CA 1
ATOM 749 C C . ASP A 1 97 ? -25.664 -19.041 42.100 1.00 85.19 97 ASP A C 1
ATOM 751 O O . ASP A 1 97 ? -25.055 -20.073 41.802 1.00 85.19 97 ASP A O 1
ATOM 755 N N . THR A 1 98 ? -25.262 -18.242 43.083 1.00 81.38 98 THR A N 1
ATOM 756 C CA . THR A 1 98 ? -24.074 -18.537 43.879 1.00 81.38 98 THR A CA 1
ATOM 757 C C . THR A 1 98 ? -24.430 -19.386 45.089 1.00 81.38 98 THR A C 1
ATOM 759 O O . THR A 1 98 ? -25.392 -19.120 45.815 1.00 81.38 98 THR A O 1
ATOM 762 N N . ALA A 1 99 ? -23.605 -20.399 45.357 1.00 75.62 99 ALA A N 1
ATOM 763 C CA . ALA A 1 99 ? -23.712 -21.166 46.586 1.00 75.62 99 ALA A CA 1
ATOM 764 C C . ALA A 1 99 ? -23.568 -20.228 47.795 1.00 75.62 99 ALA A C 1
ATOM 766 O O . ALA A 1 99 ? -22.593 -19.480 47.905 1.00 75.62 99 ALA A O 1
ATOM 767 N N . GLY A 1 100 ? -24.515 -20.293 48.737 1.00 67.94 100 GLY A N 1
ATOM 768 C CA . GLY A 1 100 ? -24.534 -19.400 49.904 1.00 67.94 100 GLY A CA 1
ATOM 769 C C . GLY A 1 100 ? -23.256 -19.462 50.754 1.00 67.94 100 GLY A C 1
ATOM 770 O O . GLY A 1 100 ? -22.916 -18.484 51.411 1.00 67.94 100 GLY A O 1
ATOM 771 N N . ARG A 1 101 ? -22.506 -20.572 50.689 1.00 71.00 101 ARG A N 1
ATOM 772 C CA . ARG A 1 101 ? -21.229 -20.766 51.398 1.00 71.00 101 ARG A CA 1
ATOM 773 C C . ARG A 1 101 ? -20.129 -19.786 50.989 1.00 71.00 101 ARG A C 1
ATOM 775 O O . ARG A 1 101 ? -19.275 -19.464 51.810 1.00 71.00 101 ARG A O 1
ATOM 782 N N . TYR A 1 102 ? -20.180 -19.244 49.767 1.00 73.75 102 TYR A N 1
ATOM 783 C CA . TYR A 1 102 ? -19.231 -18.213 49.334 1.00 73.75 102 TYR A CA 1
ATOM 784 C C . TYR A 1 102 ? -19.331 -16.936 50.189 1.00 73.75 102 TYR A C 1
ATOM 786 O O . TYR A 1 102 ? -18.419 -16.106 50.180 1.00 73.75 102 TYR A O 1
ATOM 794 N N . MET A 1 103 ? -20.414 -16.782 50.957 1.00 70.12 103 MET A N 1
ATOM 795 C CA . MET A 1 103 ? -20.672 -15.638 51.831 1.00 70.12 103 MET A CA 1
ATOM 796 C C . MET A 1 103 ? -20.254 -15.864 53.297 1.00 70.12 103 MET A C 1
ATOM 798 O O . MET A 1 103 ? -20.334 -14.919 54.081 1.00 70.12 103 MET A O 1
ATOM 802 N N . ASP A 1 104 ? -19.827 -17.072 53.689 1.00 68.62 104 ASP A N 1
ATOM 803 C CA . ASP A 1 104 ? -19.695 -17.437 55.112 1.00 68.62 104 ASP A CA 1
ATOM 804 C C . ASP A 1 104 ? -18.256 -17.336 55.657 1.00 68.62 104 ASP A C 1
ATOM 806 O O . ASP A 1 104 ? -18.040 -16.642 56.649 1.00 68.62 104 ASP A O 1
ATOM 810 N N . ASN A 1 105 ? -17.259 -17.928 54.974 1.00 67.00 105 ASN A N 1
ATOM 811 C CA . ASN A 1 105 ? -15.875 -18.052 55.477 1.00 67.00 105 ASN A CA 1
ATOM 812 C C . ASN A 1 105 ? -14.805 -17.375 54.589 1.00 67.00 105 ASN A C 1
ATOM 814 O O . ASN A 1 105 ? -14.985 -17.189 53.382 1.00 67.00 105 ASN A O 1
ATOM 818 N N . GLN A 1 106 ? -13.642 -17.045 55.177 1.00 64.31 106 GLN A N 1
ATOM 819 C CA . GLN A 1 106 ? -12.478 -16.501 54.450 1.00 64.31 106 GLN A CA 1
ATOM 820 C C . GLN A 1 106 ? -11.816 -17.518 53.500 1.00 64.31 106 GLN A C 1
ATOM 822 O O . GLN A 1 106 ? -11.320 -17.114 52.452 1.00 64.31 106 GLN A O 1
ATOM 827 N N . GLU A 1 107 ? -11.845 -18.819 53.805 1.00 66.12 107 GLU A N 1
ATOM 828 C CA . GLU A 1 107 ? -11.327 -19.868 52.903 1.00 66.12 107 GLU A CA 1
ATOM 829 C C . GLU A 1 107 ? -12.109 -19.914 51.577 1.00 66.12 107 GLU A C 1
ATOM 831 O O . GLU A 1 107 ? -11.532 -19.941 50.489 1.00 66.12 107 GLU A O 1
ATOM 836 N N . GLU A 1 108 ? -13.435 -19.781 51.652 1.00 71.56 108 GLU A N 1
ATOM 837 C CA . GLU A 1 108 ? -14.331 -19.727 50.489 1.00 71.56 108 GLU A CA 1
ATOM 838 C C . GLU A 1 108 ? -14.185 -18.417 49.682 1.00 71.56 108 GLU A C 1
ATOM 840 O O . GLU A 1 108 ? -14.538 -18.366 48.499 1.00 71.56 108 GLU A O 1
ATOM 845 N N . ALA A 1 109 ? -13.577 -17.369 50.259 1.00 70.81 109 ALA A N 1
ATOM 846 C CA . ALA A 1 109 ? -13.266 -16.127 49.545 1.00 70.81 109 ALA A CA 1
ATOM 847 C C . ALA A 1 109 ? -12.259 -16.351 48.405 1.00 70.81 109 ALA A C 1
ATOM 849 O O . ALA A 1 109 ? -12.308 -15.670 47.381 1.00 70.81 109 ALA A O 1
ATOM 850 N N . GLY A 1 110 ? -11.330 -17.304 48.552 1.00 76.31 110 GLY A N 1
ATOM 851 C CA . GLY A 1 110 ? -10.394 -17.662 47.482 1.00 76.31 110 GLY A CA 1
ATOM 852 C C . GLY A 1 110 ? -11.116 -18.214 46.249 1.00 76.31 110 GLY A C 1
ATOM 853 O O . GLY A 1 110 ? -10.816 -17.816 45.120 1.00 76.31 110 GLY A O 1
ATOM 854 N N . LYS A 1 111 ? -12.123 -19.066 46.473 1.00 78.12 111 LYS A N 1
ATOM 855 C CA . LYS A 1 111 ? -12.949 -19.678 45.421 1.00 78.12 111 LYS A CA 1
ATOM 856 C C . LYS A 1 111 ? -13.823 -18.644 44.717 1.00 78.12 111 LYS A C 1
ATOM 858 O O . LYS A 1 111 ? -13.870 -18.621 43.489 1.00 78.12 111 LYS A O 1
ATOM 863 N N . TRP A 1 112 ? -14.426 -17.732 45.478 1.00 83.00 112 TRP A N 1
ATOM 864 C CA . TRP A 1 112 ? -15.155 -16.583 44.938 1.00 83.00 112 TRP A CA 1
ATOM 865 C C . TRP A 1 112 ? -14.290 -15.736 43.992 1.00 83.00 112 TRP A C 1
ATOM 867 O O . TRP A 1 112 ? -14.679 -15.477 42.851 1.00 83.00 112 TRP A O 1
ATOM 877 N N . ARG A 1 113 ? -13.069 -15.377 44.413 1.00 85.06 113 ARG A N 1
ATOM 878 C CA . ARG A 1 113 ? -12.134 -14.616 43.567 1.00 85.06 113 ARG A CA 1
ATOM 879 C C . ARG A 1 113 ? -11.718 -15.384 42.309 1.00 85.06 113 ARG A C 1
ATOM 881 O O . ARG A 1 113 ? -11.601 -14.782 41.243 1.00 85.06 113 ARG A O 1
ATOM 888 N N . ALA A 1 114 ? -11.506 -16.698 42.415 1.00 82.19 114 ALA A N 1
ATOM 889 C CA . ALA A 1 114 ? -11.194 -17.552 41.268 1.00 82.19 114 ALA A CA 1
ATOM 890 C C . ALA A 1 114 ? -12.363 -17.632 40.271 1.00 82.19 114 ALA A C 1
ATOM 892 O O . ALA A 1 114 ? -12.157 -17.573 39.062 1.00 82.19 114 ALA A O 1
ATOM 893 N N . PHE A 1 115 ? -13.600 -17.702 40.761 1.00 83.81 115 PHE A N 1
ATOM 894 C CA . PHE A 1 115 ? -14.791 -17.663 39.917 1.00 83.81 115 PHE A CA 1
ATOM 895 C C . PHE A 1 115 ? -14.920 -16.328 39.164 1.00 83.81 115 PHE A C 1
ATOM 897 O O . PHE A 1 115 ? -15.113 -16.314 37.946 1.00 83.81 115 PHE A O 1
ATOM 904 N N . LEU A 1 116 ? -14.733 -15.199 39.853 1.00 86.25 116 LEU A N 1
ATOM 905 C CA . LEU A 1 116 ? -14.764 -13.873 39.227 1.00 86.25 116 LEU A CA 1
ATOM 906 C C . LEU A 1 116 ? -13.640 -13.684 38.195 1.00 86.25 116 LEU A C 1
ATOM 908 O O . LEU A 1 116 ? -13.865 -13.097 37.133 1.00 86.25 116 LEU A O 1
ATOM 912 N N . SER A 1 117 ? -12.438 -14.203 38.463 1.00 84.94 117 SER A N 1
ATOM 913 C CA . SER A 1 117 ? -11.327 -14.125 37.509 1.00 84.94 117 SER A CA 1
ATOM 914 C C . SER A 1 117 ? -11.577 -14.973 36.257 1.00 84.94 117 SER A C 1
ATOM 916 O O . SER A 1 117 ? -11.284 -14.512 35.151 1.00 84.94 117 SER A O 1
ATOM 918 N N . LEU A 1 118 ? -12.207 -16.147 36.398 1.00 83.19 118 LEU A N 1
ATOM 919 C CA . LEU A 1 118 ? -12.662 -16.967 35.269 1.00 83.19 118 LEU A CA 1
ATOM 920 C C . LEU A 1 118 ? -13.697 -16.226 34.409 1.00 83.19 118 LEU A C 1
ATOM 922 O O . LEU A 1 118 ? -13.562 -16.191 33.181 1.00 83.19 118 LEU A O 1
ATOM 926 N N . LEU A 1 119 ? -14.683 -15.572 35.034 1.00 83.44 119 LEU A N 1
ATOM 927 C CA . LEU A 1 119 ? -15.659 -14.740 34.318 1.00 83.44 119 LEU A CA 1
ATOM 928 C C . LEU A 1 119 ? -14.972 -13.616 33.534 1.00 83.44 119 LEU A C 1
ATOM 930 O O . LEU A 1 119 ? -15.266 -13.407 32.354 1.00 83.44 119 LEU A O 1
ATOM 934 N N . ARG A 1 120 ? -14.007 -12.923 34.150 1.00 84.94 120 ARG A N 1
ATOM 935 C CA . ARG A 1 120 ? -13.236 -11.864 33.483 1.00 84.94 120 ARG A CA 1
ATOM 936 C C . ARG A 1 120 ? -12.398 -12.391 32.317 1.00 84.94 120 ARG A C 1
ATOM 938 O O . ARG A 1 120 ? -12.325 -11.730 31.280 1.00 84.94 120 ARG A O 1
ATOM 945 N N . GLN A 1 121 ? -11.788 -13.566 32.460 1.00 83.94 121 GLN A N 1
ATOM 946 C CA . GLN A 1 121 ? -10.961 -14.176 31.419 1.00 83.94 121 GLN A CA 1
ATOM 947 C C . GLN A 1 121 ? -11.779 -14.513 30.165 1.00 83.94 121 GLN A C 1
ATOM 949 O O . GLN A 1 121 ? -11.346 -14.205 29.048 1.00 83.94 121 GLN A O 1
ATOM 954 N N . HIS A 1 122 ? -12.959 -15.113 30.350 1.00 80.38 122 HIS A N 1
ATOM 955 C CA . HIS A 1 122 ? -13.802 -15.597 29.256 1.00 80.38 122 HIS A CA 1
ATOM 956 C C . HIS A 1 122 ? -14.778 -14.542 28.705 1.00 80.38 122 HIS A C 1
ATOM 958 O O . HIS A 1 122 ? -15.149 -14.620 27.535 1.00 80.38 122 HIS A O 1
ATOM 964 N N . ARG A 1 123 ? -15.142 -13.512 29.486 1.00 83.06 123 ARG A N 1
ATOM 965 C CA . ARG A 1 123 ? -16.091 -12.449 29.097 1.00 83.06 123 ARG A CA 1
ATOM 966 C C . ARG A 1 123 ? -15.514 -11.040 29.326 1.00 83.06 123 ARG A C 1
ATOM 968 O O . ARG A 1 123 ? -16.119 -10.199 29.973 1.00 83.06 123 ARG A O 1
ATOM 975 N N . GLN A 1 124 ? -14.393 -10.717 28.680 1.00 76.56 124 GLN A N 1
ATOM 976 C CA . GLN A 1 124 ? -13.564 -9.518 28.939 1.00 76.56 124 GLN A CA 1
ATOM 977 C C . GLN A 1 124 ? -14.242 -8.130 28.853 1.00 76.56 124 GLN A C 1
ATOM 979 O O . GLN A 1 124 ? -13.835 -7.227 29.575 1.00 76.56 124 GLN A O 1
ATOM 984 N N . ARG A 1 125 ? -15.226 -7.901 27.965 1.00 74.50 125 ARG A N 1
ATOM 985 C CA . ARG A 1 125 ? -15.823 -6.556 27.767 1.00 74.50 125 ARG A CA 1
ATOM 986 C C . ARG A 1 125 ? -16.871 -6.182 28.819 1.00 74.50 125 ARG A C 1
ATOM 988 O O . ARG A 1 125 ? -16.919 -5.033 29.241 1.00 74.50 125 ARG A O 1
ATOM 995 N N . ARG A 1 126 ? -17.739 -7.130 29.184 1.00 79.81 126 ARG A N 1
ATOM 996 C CA . ARG A 1 126 ? -18.843 -6.964 30.147 1.00 79.81 126 ARG A CA 1
ATOM 997 C C . ARG A 1 126 ? -19.058 -8.268 30.924 1.00 79.81 126 ARG A C 1
ATOM 999 O O . ARG A 1 126 ? -20.012 -8.976 30.603 1.00 79.81 126 ARG A O 1
ATOM 1006 N N . PRO A 1 127 ? -18.166 -8.634 31.866 1.00 86.06 127 PRO A N 1
ATOM 1007 C CA . PRO A 1 127 ? -18.308 -9.873 32.629 1.00 86.06 127 PRO A CA 1
ATOM 1008 C C . PRO A 1 127 ? -19.689 -10.073 33.266 1.00 86.06 127 PRO A C 1
ATOM 1010 O O . PRO A 1 127 ? -20.217 -11.177 33.205 1.00 86.06 127 PRO A O 1
ATOM 1013 N N . LEU A 1 128 ? -20.288 -9.009 33.814 1.00 88.88 128 LEU A N 1
ATOM 1014 C CA . LEU A 1 128 ? -21.632 -9.004 34.400 1.00 88.88 128 LEU A CA 1
ATOM 1015 C C . LEU A 1 128 ? -22.372 -7.706 34.042 1.00 88.88 128 LEU A C 1
ATOM 1017 O O . LEU A 1 128 ? -21.748 -6.666 33.823 1.00 88.88 128 LEU A O 1
ATOM 1021 N N . ASN A 1 129 ? -23.701 -7.778 34.003 1.00 90.00 129 ASN A N 1
ATOM 1022 C CA . ASN A 1 129 ? -24.623 -6.669 33.748 1.00 90.00 129 ASN A CA 1
ATOM 1023 C C . ASN A 1 129 ? -25.266 -6.130 35.039 1.00 90.00 129 ASN A C 1
ATOM 1025 O O . ASN A 1 129 ? -25.770 -5.011 35.047 1.00 90.00 129 ASN A O 1
ATOM 1029 N N . GLY A 1 130 ? -25.221 -6.883 36.138 1.00 89.88 130 GLY A N 1
ATOM 1030 C CA . GLY A 1 130 ? -25.726 -6.443 37.434 1.00 89.88 130 GLY A CA 1
ATOM 1031 C C . GLY A 1 130 ? -25.535 -7.486 38.526 1.00 89.88 130 GLY A C 1
ATOM 1032 O O . GLY A 1 130 ? -25.244 -8.653 38.244 1.00 89.88 130 GLY A O 1
ATOM 1033 N N . LEU A 1 131 ? -25.691 -7.043 39.769 1.00 91.75 131 LEU A N 1
ATOM 1034 C CA . LEU A 1 131 ? -25.577 -7.866 40.966 1.00 91.75 131 LEU A CA 1
ATOM 1035 C C . LEU A 1 131 ? -26.900 -7.823 41.733 1.00 91.75 131 LEU A C 1
ATOM 1037 O O . LEU A 1 131 ? -27.374 -6.749 42.096 1.00 91.75 131 LEU A O 1
ATOM 1041 N N . ILE A 1 132 ? -27.496 -8.984 41.973 1.00 93.56 132 ILE A N 1
ATOM 1042 C CA . ILE A 1 132 ? -28.728 -9.133 42.748 1.00 93.56 132 ILE A CA 1
ATOM 1043 C C . ILE A 1 132 ? -28.331 -9.606 44.143 1.00 93.56 132 ILE A C 1
ATOM 1045 O O . ILE A 1 132 ? -27.719 -10.663 44.293 1.00 93.56 132 ILE A O 1
ATOM 1049 N N . VAL A 1 133 ? -28.657 -8.820 45.162 1.00 92.75 133 VAL A N 1
ATOM 1050 C CA . VAL A 1 133 ? -28.314 -9.103 46.559 1.00 92.75 133 VAL A CA 1
ATOM 1051 C C . VAL A 1 133 ? -29.583 -9.529 47.279 1.00 92.75 133 VAL A C 1
ATOM 1053 O O . VAL A 1 133 ? -30.432 -8.695 47.571 1.00 92.75 133 VAL A O 1
ATOM 1056 N N . ALA A 1 134 ? -29.722 -10.826 47.538 1.00 92.56 134 ALA A N 1
ATOM 1057 C CA . ALA A 1 134 ? -30.895 -11.410 48.177 1.00 92.56 134 ALA A CA 1
ATOM 1058 C C . ALA A 1 134 ? -30.697 -11.539 49.694 1.00 92.56 134 ALA A C 1
ATOM 1060 O O . ALA A 1 134 ? -29.839 -12.307 50.155 1.00 92.56 134 ALA A O 1
ATOM 1061 N N . VAL A 1 135 ? -31.523 -10.831 50.461 1.00 92.56 135 VAL A N 1
ATOM 1062 C CA . VAL A 1 135 ? -31.510 -10.809 51.929 1.00 92.56 135 VAL A CA 1
ATOM 1063 C C . VAL A 1 135 ? -32.874 -11.259 52.437 1.00 92.56 135 VAL A C 1
ATOM 1065 O O . VAL A 1 135 ? -33.887 -10.673 52.076 1.00 92.56 135 VAL A O 1
ATOM 1068 N N . SER A 1 136 ? -32.915 -12.289 53.278 1.00 91.06 136 SER A N 1
ATOM 1069 C CA . SER A 1 136 ? -34.174 -12.747 53.870 1.00 91.06 136 SER A CA 1
ATOM 1070 C C . SER A 1 136 ? -34.670 -11.737 54.898 1.00 91.06 136 SER A C 1
ATOM 1072 O O . SER A 1 136 ? -33.909 -11.349 55.787 1.00 91.06 136 SER A O 1
ATOM 1074 N N . VAL A 1 137 ? -35.946 -11.355 54.842 1.00 89.81 137 VAL A N 1
ATOM 1075 C CA . VAL A 1 137 ? -36.553 -10.525 55.896 1.00 89.81 137 VAL A CA 1
ATOM 1076 C C . VAL A 1 137 ? -36.542 -11.257 57.238 1.00 89.81 137 VAL A C 1
ATOM 1078 O O . VAL A 1 137 ? -36.321 -10.639 58.271 1.00 89.81 137 VAL A O 1
ATOM 1081 N N . GLU A 1 138 ? -36.690 -12.582 57.227 1.00 86.75 138 GLU A N 1
ATOM 1082 C CA . GLU A 1 138 ? -36.582 -13.423 58.423 1.00 86.75 138 GLU A CA 1
ATOM 1083 C C . GLU A 1 138 ? -35.237 -13.255 59.137 1.00 86.75 138 GLU A C 1
ATOM 1085 O O . GLU A 1 138 ? -35.196 -13.149 60.361 1.00 86.75 138 GLU A O 1
ATOM 1090 N N . ASP A 1 139 ? -34.147 -13.203 58.365 1.00 87.00 139 ASP A N 1
ATOM 1091 C CA . ASP A 1 139 ? -32.804 -13.044 58.918 1.00 87.00 139 ASP A CA 1
ATOM 1092 C C . ASP A 1 139 ? -32.673 -11.651 59.532 1.00 87.00 139 ASP A C 1
ATOM 1094 O O . ASP A 1 139 ? -32.115 -11.520 60.614 1.00 87.00 139 ASP A O 1
ATOM 1098 N N . VAL A 1 140 ? -33.246 -10.618 58.904 1.00 88.31 140 VAL A N 1
ATOM 1099 C CA . VAL A 1 140 ? -33.264 -9.252 59.458 1.00 88.31 140 VAL A CA 1
ATOM 1100 C C . VAL A 1 140 ? -34.089 -9.177 60.749 1.00 88.31 140 VAL A C 1
ATOM 1102 O O . VAL A 1 140 ? -33.657 -8.530 61.697 1.00 88.31 140 VAL A O 1
ATOM 1105 N N . LEU A 1 141 ? -35.237 -9.860 60.807 1.00 85.12 141 LEU A N 1
ATOM 1106 C CA . LEU A 1 141 ? -36.145 -9.867 61.961 1.00 85.12 141 LEU A CA 1
ATOM 1107 C C . LEU A 1 141 ? -35.583 -10.630 63.168 1.00 85.12 141 LEU A C 1
ATOM 1109 O O . LEU A 1 141 ? -35.749 -10.193 64.302 1.00 85.12 141 LEU A O 1
ATOM 1113 N N . LYS A 1 142 ? -34.942 -11.783 62.938 1.00 82.94 142 LYS A N 1
ATOM 1114 C CA . LYS A 1 142 ? -34.427 -12.657 64.009 1.00 82.94 142 LYS A CA 1
ATOM 1115 C C . LYS A 1 142 ? -33.019 -12.282 64.482 1.00 82.94 142 LYS A C 1
ATOM 1117 O O . LYS A 1 142 ? -32.567 -12.794 65.506 1.00 82.94 142 LYS A O 1
ATOM 1122 N N . SER A 1 143 ? -32.303 -11.447 63.732 1.00 83.56 143 SER A N 1
ATOM 1123 C CA . SER A 1 143 ? -30.909 -11.094 64.019 1.00 83.56 143 SER A CA 1
ATOM 1124 C C . SER A 1 143 ? -30.774 -10.075 65.148 1.00 83.56 143 SER A C 1
ATOM 1126 O O . SER A 1 143 ? -31.510 -9.097 65.224 1.00 83.56 143 SER A O 1
ATOM 1128 N N . THR A 1 144 ? -29.745 -10.242 65.981 1.00 86.88 144 THR A N 1
ATOM 1129 C CA . THR A 1 144 ? -29.280 -9.179 66.885 1.00 86.88 144 THR A CA 1
ATOM 1130 C C . THR A 1 144 ? -28.577 -8.066 66.093 1.00 86.88 144 THR A C 1
ATOM 1132 O O . THR A 1 144 ? -28.009 -8.365 65.032 1.00 86.88 144 THR A O 1
ATOM 1135 N N . PRO A 1 145 ? -28.514 -6.818 66.603 1.00 86.06 145 PRO A N 1
ATOM 1136 C CA . PRO A 1 145 ? -27.832 -5.711 65.921 1.00 86.06 145 PRO A CA 1
ATOM 1137 C C . PRO A 1 145 ? -26.400 -6.053 65.466 1.00 86.06 145 PRO A C 1
ATOM 1139 O O . PRO A 1 145 ? -26.054 -5.840 64.307 1.00 86.06 145 PRO A O 1
ATOM 1142 N N . ASP A 1 146 ? -25.609 -6.720 66.316 1.00 87.25 146 ASP A N 1
ATOM 1143 C CA . ASP A 1 146 ? -24.235 -7.144 65.990 1.00 87.25 146 ASP A CA 1
ATOM 1144 C C . ASP A 1 146 ? -24.166 -8.202 64.877 1.00 87.25 146 ASP A C 1
ATOM 1146 O O . ASP A 1 146 ? -23.195 -8.296 64.119 1.00 87.25 146 ASP A O 1
ATOM 1150 N N . SER A 1 147 ? -25.157 -9.093 64.805 1.00 87.31 147 SER A N 1
ATOM 1151 C CA . SER A 1 147 ? -25.218 -10.106 63.744 1.00 87.31 147 SER A CA 1
ATOM 1152 C C . SER A 1 147 ? -25.645 -9.500 62.406 1.00 87.31 147 SER A C 1
ATOM 1154 O O . SER A 1 147 ? -25.092 -9.881 61.369 1.00 87.31 147 SER A O 1
ATOM 1156 N N . LEU A 1 148 ? -26.530 -8.499 62.442 1.00 88.25 148 LEU A N 1
ATOM 1157 C CA . LEU A 1 148 ? -26.977 -7.743 61.277 1.00 88.25 148 LEU A CA 1
ATOM 1158 C C . LEU A 1 148 ? -25.845 -6.876 60.702 1.00 88.25 148 LEU A C 1
ATOM 1160 O O . LEU A 1 148 ? -25.614 -6.901 59.491 1.00 88.25 148 LEU A O 1
ATOM 1164 N N . GLU A 1 149 ? -25.059 -6.211 61.556 1.00 88.69 149 GLU A N 1
ATOM 1165 C CA . GLU A 1 149 ? -23.864 -5.465 61.130 1.00 88.69 149 GLU A CA 1
ATOM 1166 C C . GLU A 1 149 ? -22.826 -6.399 60.480 1.00 88.69 149 GLU A C 1
ATOM 1168 O O . GLU A 1 149 ? -22.285 -6.109 59.407 1.00 88.69 149 GLU A O 1
ATOM 1173 N N . ARG A 1 150 ? -22.581 -7.580 61.073 1.00 88.19 150 ARG A N 1
ATOM 1174 C CA . ARG A 1 150 ? -21.690 -8.598 60.482 1.00 88.19 150 ARG A CA 1
ATOM 1175 C C . ARG A 1 150 ? -22.197 -9.111 59.134 1.00 88.19 150 ARG A C 1
ATOM 1177 O O . ARG A 1 150 ? -21.385 -9.413 58.258 1.00 88.19 150 ARG A O 1
ATOM 1184 N N . LEU A 1 151 ? -23.509 -9.244 58.955 1.00 87.38 151 LEU A N 1
ATOM 1185 C CA . LEU A 1 151 ? -24.123 -9.626 57.681 1.00 87.38 151 LEU A CA 1
ATOM 1186 C C . LEU A 1 151 ? -23.895 -8.536 56.625 1.00 87.38 151 LEU A C 1
ATOM 1188 O O . LEU A 1 151 ? -23.380 -8.839 55.546 1.00 87.38 151 LEU A O 1
ATOM 1192 N N . ALA A 1 152 ? -24.191 -7.277 56.959 1.00 88.62 152 ALA A N 1
ATOM 1193 C CA . ALA A 1 152 ? -23.986 -6.125 56.080 1.00 88.62 152 ALA A CA 1
ATOM 1194 C C . ALA A 1 152 ? -22.518 -5.991 55.652 1.00 88.62 152 ALA A C 1
ATOM 1196 O O . ALA A 1 152 ? -22.217 -5.866 54.463 1.00 88.62 152 ALA A O 1
ATOM 1197 N N . LYS A 1 153 ? -21.587 -6.113 56.607 1.00 86.88 153 LYS A N 1
ATOM 1198 C CA . LYS A 1 153 ? -20.144 -6.054 56.348 1.00 86.88 153 LYS A CA 1
ATOM 1199 C C . LYS A 1 153 ? -19.682 -7.141 55.373 1.00 86.88 153 LYS A C 1
ATOM 1201 O O . LYS A 1 153 ? -18.948 -6.828 54.439 1.00 86.88 153 LYS A O 1
ATOM 1206 N N . ARG A 1 154 ? -20.128 -8.391 55.554 1.00 85.88 154 ARG A N 1
ATOM 1207 C CA . ARG A 1 154 ? -19.761 -9.513 54.669 1.00 85.88 154 ARG A CA 1
ATOM 1208 C C . ARG A 1 154 ? -20.283 -9.328 53.245 1.00 85.88 154 ARG A C 1
ATOM 1210 O O . ARG A 1 154 ? -19.544 -9.560 52.291 1.00 85.88 154 ARG A O 1
ATOM 1217 N N . LEU A 1 155 ? -21.536 -8.896 53.092 1.00 87.25 155 LEU A N 1
ATOM 1218 C CA . LEU A 1 155 ? -22.107 -8.622 51.770 1.00 87.25 155 LEU A CA 1
ATOM 1219 C C . LEU A 1 155 ? -21.361 -7.484 51.071 1.00 87.25 155 LEU A C 1
ATOM 1221 O O . LEU A 1 155 ? -20.987 -7.638 49.910 1.00 87.25 155 LEU A O 1
ATOM 1225 N N . ARG A 1 156 ? -21.068 -6.398 51.794 1.00 87.06 156 ARG A N 1
ATOM 1226 C CA . ARG A 1 156 ? -20.268 -5.279 51.285 1.00 87.06 156 ARG A CA 1
ATOM 1227 C C . ARG A 1 156 ? -18.896 -5.745 50.797 1.00 87.06 156 ARG A C 1
ATOM 1229 O O . ARG A 1 156 ? -18.529 -5.467 49.664 1.00 87.06 156 ARG A O 1
ATOM 1236 N N . GLU A 1 157 ? -18.163 -6.527 51.591 1.00 85.56 157 GLU A N 1
ATOM 1237 C CA . GLU A 1 157 ? -16.857 -7.076 51.183 1.00 85.56 157 GLU A CA 1
ATOM 1238 C C . GLU A 1 157 ? -16.947 -7.897 49.882 1.00 85.56 157 GLU A C 1
ATOM 1240 O O . GLU A 1 157 ? -16.088 -7.777 49.008 1.00 85.56 157 GLU A O 1
ATOM 1245 N N . ARG A 1 158 ? -18.012 -8.687 49.695 1.00 86.06 158 ARG A N 1
ATOM 1246 C CA . ARG A 1 158 ? -18.213 -9.490 48.474 1.00 86.06 158 ARG A CA 1
ATOM 1247 C C . ARG A 1 158 ? -18.592 -8.652 47.256 1.00 86.06 158 ARG A C 1
ATOM 1249 O O . ARG A 1 158 ? -18.109 -8.937 46.157 1.00 86.06 158 ARG A O 1
ATOM 1256 N N . ILE A 1 159 ? -19.411 -7.619 47.446 1.00 86.88 159 ILE A N 1
ATOM 1257 C CA . ILE A 1 159 ? -19.737 -6.626 46.412 1.00 86.88 159 ILE A CA 1
ATOM 1258 C C . ILE A 1 159 ? -18.455 -5.909 45.962 1.00 86.88 159 ILE A C 1
ATOM 1260 O O . ILE A 1 159 ? -18.201 -5.792 44.761 1.00 86.88 159 ILE A O 1
ATOM 1264 N N . GLN A 1 160 ? -17.612 -5.508 46.916 1.00 83.50 160 GLN A N 1
ATOM 1265 C CA . GLN A 1 160 ? -16.331 -4.846 46.653 1.00 83.50 160 GLN A CA 1
ATOM 1266 C C . GLN A 1 160 ? -15.359 -5.753 45.900 1.00 83.50 160 GLN A C 1
ATOM 1268 O O . GLN A 1 160 ? -14.802 -5.349 44.883 1.00 83.50 160 GLN A O 1
ATOM 1273 N N . GLU A 1 161 ? -15.216 -7.012 46.318 1.00 85.75 161 GLU A N 1
ATOM 1274 C CA . GLU A 1 161 ? -14.376 -7.982 45.607 1.00 85.75 161 GLU A CA 1
ATOM 1275 C C . GLU A 1 161 ? -14.836 -8.202 44.155 1.00 85.75 161 GLU A C 1
ATOM 1277 O O . GLU A 1 161 ? -13.997 -8.322 43.257 1.00 85.75 161 GLU A O 1
ATOM 1282 N N . ALA A 1 162 ? -16.152 -8.223 43.901 1.00 86.06 162 ALA A N 1
ATOM 1283 C CA . ALA A 1 162 ? -16.693 -8.284 42.542 1.00 86.06 162 ALA A CA 1
ATOM 1284 C C . ALA A 1 162 ? -16.361 -7.026 41.733 1.00 86.06 162 ALA A C 1
ATOM 1286 O O . ALA A 1 162 ? -15.986 -7.136 40.563 1.00 86.06 162 ALA A O 1
ATOM 1287 N N . HIS A 1 163 ? -16.461 -5.846 42.348 1.00 82.44 163 HIS A N 1
ATOM 1288 C CA . HIS A 1 163 ? -16.114 -4.580 41.711 1.00 82.44 163 HIS A CA 1
ATOM 1289 C C . HIS A 1 163 ? -14.636 -4.529 41.300 1.00 82.44 163 HIS A C 1
ATOM 1291 O O . HIS A 1 163 ? -14.328 -4.271 40.130 1.00 82.44 163 HIS A O 1
ATOM 1297 N N . ASP A 1 164 ? -13.740 -4.829 42.241 1.00 82.62 164 ASP A N 1
ATOM 1298 C CA . ASP A 1 164 ? -12.292 -4.710 42.070 1.00 82.62 164 ASP A CA 1
ATOM 1299 C C . ASP A 1 164 ? -11.749 -5.726 41.059 1.00 82.62 164 ASP A C 1
ATOM 1301 O O . ASP A 1 164 ? -10.959 -5.377 40.179 1.00 82.62 164 ASP A O 1
ATOM 1305 N N . LEU A 1 165 ? -12.196 -6.987 41.129 1.00 85.50 165 LEU A N 1
ATOM 1306 C CA . LEU A 1 165 ? -11.705 -8.030 40.224 1.00 85.50 165 LEU A CA 1
ATOM 1307 C C . LEU A 1 165 ? -12.236 -7.882 38.803 1.00 85.50 165 LEU A C 1
ATOM 1309 O O . LEU A 1 165 ? -11.496 -8.156 37.851 1.00 85.50 165 LEU A O 1
ATOM 1313 N N . LEU A 1 166 ? -13.498 -7.475 38.643 1.00 83.81 166 LEU A N 1
ATOM 1314 C CA . LEU A 1 166 ? -14.106 -7.309 37.323 1.00 83.81 166 LEU A CA 1
ATOM 1315 C C . LEU A 1 166 ? -13.787 -5.947 36.693 1.00 83.81 166 LEU A C 1
ATOM 1317 O O . LEU A 1 166 ? -13.993 -5.800 35.491 1.00 83.81 166 LEU A O 1
ATOM 1321 N N . GLU A 1 167 ? -13.270 -4.982 37.465 1.00 79.19 167 GLU A N 1
ATOM 1322 C CA . GLU A 1 167 ? -13.028 -3.590 37.045 1.00 79.19 167 GLU A CA 1
ATOM 1323 C C . GLU A 1 167 ? -14.295 -2.914 36.480 1.00 79.19 167 GLU A C 1
ATOM 1325 O O . GLU A 1 167 ? -14.241 -2.077 35.574 1.00 79.19 167 GLU A O 1
ATOM 1330 N N . LEU A 1 168 ? -15.463 -3.288 37.014 1.00 77.25 168 LEU A N 1
ATOM 1331 C CA . LEU A 1 168 ? -16.778 -2.842 36.556 1.00 77.25 168 LEU A CA 1
ATOM 1332 C C . LEU A 1 168 ? -17.620 -2.313 37.706 1.00 77.25 168 LEU A C 1
ATOM 1334 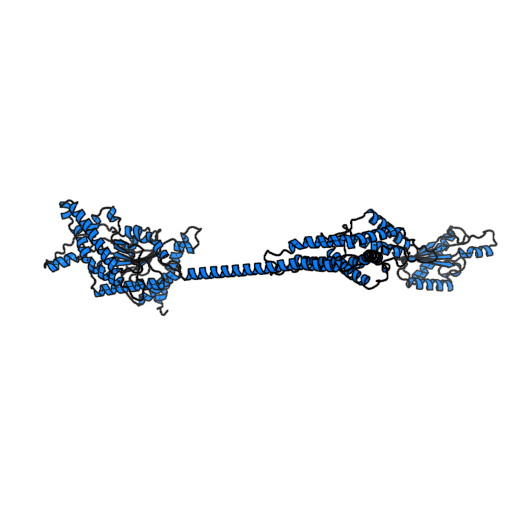O O . LEU A 1 168 ? -17.831 -3.016 38.689 1.00 77.25 168 LEU A O 1
ATOM 1338 N N . ARG A 1 169 ? -18.210 -1.123 37.550 1.00 78.94 169 ARG A N 1
ATOM 1339 C CA . ARG A 1 169 ? -19.279 -0.649 38.446 1.00 78.94 169 ARG A CA 1
ATOM 1340 C C . ARG A 1 169 ? -20.576 -1.366 38.096 1.00 78.94 169 ARG A C 1
ATOM 1342 O O . ARG A 1 169 ? -21.175 -1.073 37.063 1.00 78.94 169 ARG A O 1
ATOM 1349 N N . LEU A 1 170 ? -20.975 -2.313 38.936 1.00 82.94 170 LEU A N 1
ATOM 1350 C CA . LEU A 1 170 ? -22.192 -3.091 38.740 1.00 82.94 170 LEU A CA 1
ATOM 1351 C C . LEU A 1 170 ? -23.376 -2.403 39.435 1.00 82.94 170 LEU A C 1
ATOM 1353 O O . LEU A 1 170 ? -23.222 -1.976 40.579 1.00 82.94 170 LEU A O 1
ATOM 1357 N N . PRO A 1 171 ? -24.547 -2.297 38.780 1.00 88.75 171 PRO A N 1
ATOM 1358 C CA . PRO A 1 171 ? -25.776 -1.925 39.462 1.00 88.75 171 PRO A CA 1
ATOM 1359 C C . PRO A 1 171 ? -26.175 -3.022 40.450 1.00 88.75 171 PRO A C 1
ATOM 1361 O O . PRO A 1 171 ? -26.191 -4.206 40.099 1.00 88.75 171 PRO A O 1
ATOM 1364 N N . ILE A 1 172 ? -26.492 -2.608 41.673 1.00 90.56 172 ILE A N 1
ATOM 1365 C CA . ILE A 1 172 ? -26.896 -3.478 42.773 1.00 90.56 172 ILE A CA 1
ATOM 1366 C C . ILE A 1 172 ? -28.413 -3.408 42.922 1.00 90.56 172 ILE A C 1
ATOM 1368 O O . ILE A 1 172 ? -28.971 -2.335 43.167 1.00 90.56 172 ILE A O 1
ATOM 1372 N N . TYR A 1 173 ? -29.067 -4.557 42.790 1.00 93.69 173 TYR A N 1
ATOM 1373 C CA . TYR A 1 173 ? -30.490 -4.743 43.057 1.00 93.69 173 TYR A CA 1
ATOM 1374 C C . TYR A 1 173 ? -30.620 -5.423 44.415 1.00 93.69 173 TYR A C 1
ATOM 1376 O O . TYR A 1 173 ? -30.334 -6.616 44.539 1.00 93.69 173 TYR A O 1
ATOM 1384 N N . LEU A 1 174 ? -31.002 -4.666 45.441 1.00 94.19 174 LEU A N 1
ATOM 1385 C CA . LEU A 1 174 ? -31.221 -5.221 46.772 1.00 94.19 174 LEU A CA 1
ATOM 1386 C C . LEU A 1 174 ? -32.620 -5.838 46.829 1.00 94.19 174 LEU A C 1
ATOM 1388 O O . LEU A 1 174 ? -33.610 -5.148 46.612 1.00 94.19 174 LEU A O 1
ATOM 1392 N N . VAL A 1 175 ? -32.710 -7.133 47.099 1.00 95.25 175 VAL A N 1
ATOM 1393 C CA . VAL A 1 175 ? -33.980 -7.859 47.119 1.00 95.25 175 VAL A CA 1
ATOM 1394 C C . VAL A 1 175 ? -34.184 -8.459 48.499 1.00 95.25 175 VAL A C 1
ATOM 1396 O O . VAL A 1 175 ? -33.455 -9.360 48.914 1.00 95.25 175 VAL A O 1
ATOM 1399 N N . PHE A 1 176 ? -35.190 -7.955 49.199 1.00 94.31 176 PHE A N 1
ATOM 1400 C CA . PHE A 1 176 ? -35.699 -8.548 50.419 1.00 94.31 176 PHE A CA 1
ATOM 1401 C C . PHE A 1 176 ? -36.616 -9.712 50.048 1.00 94.31 176 PHE A C 1
ATOM 1403 O O . PHE A 1 176 ? -37.614 -9.538 49.347 1.00 94.31 176 PHE A O 1
ATOM 1410 N N . THR A 1 177 ? -36.224 -10.913 50.450 1.00 91.88 177 THR A N 1
ATOM 1411 C CA . THR A 1 177 ? -36.923 -12.165 50.153 1.00 91.88 177 THR A CA 1
ATOM 1412 C C . THR A 1 177 ? -37.666 -12.672 51.387 1.00 91.88 177 THR A C 1
ATOM 1414 O O . THR A 1 177 ? -37.431 -12.216 52.508 1.00 91.88 177 THR A O 1
ATOM 1417 N N . LYS A 1 178 ? -38.554 -13.650 51.184 1.00 89.44 178 LYS A N 1
ATOM 1418 C CA . LYS A 1 178 ? -39.419 -14.221 52.228 1.00 89.44 178 LYS A CA 1
ATOM 1419 C C . LYS A 1 178 ? -40.323 -13.186 52.917 1.00 89.44 178 LYS A C 1
ATOM 1421 O O . LYS A 1 178 ? -40.534 -13.234 54.127 1.00 89.44 178 LYS A O 1
ATOM 1426 N N . CYS A 1 179 ? -40.832 -12.207 52.166 1.00 89.06 179 CYS A N 1
ATOM 1427 C CA . CYS A 1 179 ? -41.719 -11.180 52.721 1.00 89.06 179 CYS A CA 1
ATOM 1428 C C . CYS A 1 179 ? -43.072 -11.728 53.207 1.00 89.06 179 CYS A C 1
ATOM 1430 O O . CYS A 1 179 ? -43.724 -11.078 54.012 1.00 89.06 179 CYS A O 1
ATOM 1432 N N . ASP A 1 180 ? -43.456 -12.936 52.790 1.00 84.94 180 ASP A N 1
ATOM 1433 C CA . ASP A 1 180 ? -44.594 -13.706 53.316 1.00 84.94 180 ASP A CA 1
ATOM 1434 C C . ASP A 1 180 ? -44.508 -13.965 54.827 1.00 84.94 180 ASP A C 1
ATOM 1436 O O . ASP A 1 180 ? -45.531 -14.106 55.491 1.00 84.94 180 ASP A O 1
ATOM 1440 N N . LEU A 1 181 ? -43.298 -13.950 55.393 1.00 83.69 181 LEU A N 1
ATOM 1441 C CA . LEU A 1 181 ? -43.078 -14.082 56.832 1.00 83.69 181 LEU A CA 1
ATOM 1442 C C . LEU A 1 181 ? -43.398 -12.804 57.622 1.00 83.69 181 LEU A C 1
ATOM 1444 O O . LEU A 1 181 ? -43.419 -12.849 58.856 1.00 83.69 181 LEU A O 1
ATOM 1448 N N . ILE A 1 182 ? -43.640 -11.680 56.936 1.00 85.69 182 ILE A N 1
ATOM 1449 C CA . ILE A 1 182 ? -44.148 -10.451 57.549 1.00 85.69 182 ILE A CA 1
ATOM 1450 C C . ILE A 1 182 ? -45.654 -10.632 57.776 1.00 85.69 182 ILE A C 1
ATOM 1452 O O . ILE A 1 182 ? -46.392 -10.875 56.815 1.00 85.69 182 ILE A O 1
ATOM 1456 N N . PRO A 1 183 ? -46.153 -10.478 59.014 1.00 81.94 183 PRO A N 1
ATOM 1457 C CA . PRO A 1 183 ? -47.570 -10.662 59.286 1.00 81.94 183 PRO A CA 1
ATOM 1458 C C . PRO A 1 183 ? -48.458 -9.772 58.418 1.00 81.94 183 PRO A C 1
ATOM 1460 O O . PRO A 1 183 ? -48.271 -8.560 58.334 1.00 81.94 183 PRO A O 1
ATOM 1463 N N . GLY A 1 184 ? -49.445 -10.399 57.781 1.00 81.25 184 GLY A N 1
ATOM 1464 C CA . GLY A 1 184 ? -50.403 -9.723 56.913 1.00 81.25 184 GLY A CA 1
ATOM 1465 C C . GLY A 1 184 ? -49.968 -9.560 55.458 1.00 81.25 184 GLY A C 1
ATOM 1466 O O . GLY A 1 184 ? -50.810 -9.198 54.646 1.00 81.25 184 GLY A O 1
ATOM 1467 N N . PHE A 1 185 ? -48.714 -9.852 55.085 1.00 86.25 185 PHE A N 1
ATOM 1468 C CA . PHE A 1 185 ? -48.215 -9.607 53.723 1.00 86.25 185 PHE A CA 1
ATOM 1469 C C . PHE A 1 185 ? -48.987 -10.379 52.648 1.00 86.25 185 PHE A C 1
ATOM 1471 O O . PHE A 1 185 ? -49.507 -9.787 51.704 1.00 86.25 185 PHE A O 1
ATOM 1478 N N . THR A 1 186 ? -49.111 -11.699 52.807 1.00 84.31 186 THR A N 1
ATOM 1479 C CA . THR A 1 186 ? -49.815 -12.557 51.840 1.00 84.31 186 THR A CA 1
ATOM 1480 C C . THR A 1 186 ? -51.296 -12.191 51.738 1.00 84.31 186 THR A C 1
ATOM 1482 O O . THR A 1 186 ? -51.860 -12.152 50.646 1.00 84.31 186 THR A O 1
ATOM 1485 N N . HIS A 1 187 ? -51.924 -11.879 52.874 1.00 80.31 187 HIS A N 1
ATOM 1486 C CA . HIS A 1 187 ? -53.319 -11.443 52.934 1.00 80.31 187 HIS A CA 1
ATOM 1487 C C . HIS A 1 187 ? -53.516 -10.108 52.212 1.00 80.31 187 HIS A C 1
ATOM 1489 O O . HIS A 1 187 ? -54.390 -9.994 51.355 1.00 80.31 187 HIS A O 1
ATOM 1495 N N . PHE A 1 188 ? -52.638 -9.141 52.473 1.00 83.88 188 PHE A N 1
ATOM 1496 C CA . PHE A 1 188 ? -52.627 -7.849 51.802 1.00 83.88 188 PHE A CA 1
ATOM 1497 C C . PHE A 1 188 ? -52.447 -7.997 50.283 1.00 83.88 188 PHE A C 1
ATOM 1499 O O . PHE A 1 188 ? -53.251 -7.476 49.514 1.00 83.88 188 PHE A O 1
ATOM 1506 N N . TYR A 1 189 ? -51.474 -8.798 49.831 1.00 85.75 189 TYR A N 1
ATOM 1507 C CA . TYR A 1 189 ? -51.229 -9.050 48.404 1.00 85.75 189 TYR A CA 1
ATOM 1508 C C . TYR A 1 189 ? -52.447 -9.640 47.675 1.00 85.75 189 TYR A C 1
ATOM 1510 O O . TYR A 1 189 ? -52.781 -9.237 46.554 1.00 85.75 189 TYR A O 1
ATOM 1518 N N . ARG A 1 190 ? -53.143 -10.588 48.315 1.00 82.62 190 ARG A N 1
ATOM 1519 C CA . ARG A 1 190 ? -54.354 -11.211 47.759 1.00 82.62 190 ARG A CA 1
ATOM 1520 C C . ARG A 1 190 ? -55.508 -10.219 47.614 1.00 82.62 190 ARG A C 1
ATOM 1522 O O . ARG A 1 190 ? -56.354 -10.440 46.754 1.00 82.62 190 ARG A O 1
ATOM 1529 N N . GLN A 1 191 ? -55.529 -9.122 48.365 1.00 80.19 191 GLN A N 1
ATOM 1530 C CA . GLN A 1 191 ? -56.553 -8.081 48.232 1.00 80.19 191 GLN A CA 1
ATOM 1531 C C . GLN A 1 191 ? -56.214 -7.006 47.187 1.00 80.19 191 GLN A C 1
ATOM 1533 O O . GLN A 1 191 ? -57.103 -6.269 46.769 1.00 80.19 191 GLN A O 1
ATOM 1538 N N . LEU A 1 192 ? -54.957 -6.919 46.737 1.00 84.44 192 LEU A N 1
ATOM 1539 C CA . LEU A 1 192 ? -54.557 -5.992 45.675 1.00 84.44 192 LEU A CA 1
ATOM 1540 C C . LEU A 1 192 ? -55.240 -6.332 44.344 1.00 84.44 192 LEU A C 1
ATOM 1542 O O . LEU A 1 192 ? -55.520 -7.496 44.047 1.00 84.44 192 LEU A O 1
ATOM 1546 N N . ASP A 1 193 ? -55.475 -5.318 43.517 1.00 84.88 193 ASP A N 1
ATOM 1547 C CA . ASP A 1 193 ? -55.980 -5.508 42.163 1.00 84.88 193 ASP A CA 1
ATOM 1548 C C . ASP A 1 193 ? -54.883 -6.055 41.223 1.00 84.88 193 ASP A C 1
ATOM 1550 O O . ASP A 1 193 ? -53.693 -6.115 41.546 1.00 84.88 193 ASP A O 1
ATOM 1554 N N . ASN A 1 194 ? -55.271 -6.489 40.022 1.00 84.12 194 ASN A N 1
ATOM 1555 C CA . ASN A 1 194 ? -54.308 -7.060 39.074 1.00 84.12 194 ASN A CA 1
ATOM 1556 C C . ASN A 1 194 ? -53.267 -6.037 38.588 1.00 84.12 194 ASN A C 1
ATOM 1558 O O . ASN A 1 194 ? -52.166 -6.438 38.207 1.00 84.12 194 ASN A O 1
ATOM 1562 N N . GLN A 1 195 ? -53.598 -4.741 38.594 1.00 85.19 195 GLN A N 1
ATOM 1563 C CA . GLN A 1 195 ? -52.675 -3.689 38.183 1.00 85.19 195 GLN A CA 1
ATOM 1564 C C . GLN A 1 195 ? -51.551 -3.530 39.212 1.00 85.19 195 GLN A C 1
ATOM 1566 O O . GLN A 1 195 ? -50.384 -3.687 38.844 1.00 85.19 195 GLN A O 1
ATOM 1571 N N . THR A 1 196 ? -51.884 -3.325 40.490 1.00 84.69 196 THR A N 1
ATOM 1572 C CA . THR A 1 196 ? -50.907 -3.170 41.576 1.00 84.69 196 THR A CA 1
ATOM 1573 C C . THR A 1 196 ? -50.135 -4.465 41.836 1.00 84.69 196 THR A C 1
ATOM 1575 O O . THR A 1 196 ? -48.928 -4.416 42.072 1.00 84.69 196 THR A O 1
ATOM 1578 N N . ARG A 1 197 ? -50.748 -5.652 41.683 1.00 85.81 197 ARG A N 1
ATOM 1579 C CA . ARG A 1 197 ? -49.998 -6.930 41.724 1.00 85.81 197 ARG A CA 1
ATOM 1580 C C . ARG A 1 197 ? -48.944 -7.048 40.620 1.00 85.81 197 ARG A C 1
ATOM 1582 O O . ARG A 1 197 ? -47.951 -7.753 40.798 1.00 85.81 197 ARG A O 1
ATOM 1589 N N . GLY A 1 198 ? -49.178 -6.399 39.478 1.00 82.69 198 GLY A N 1
ATOM 1590 C CA . GLY A 1 198 ? -48.243 -6.339 38.360 1.00 82.69 198 GLY A CA 1
ATOM 1591 C C . GLY A 1 198 ? -47.152 -5.278 38.524 1.00 82.69 198 GLY A C 1
ATOM 1592 O O . GLY A 1 198 ? -46.210 -5.252 37.726 1.00 82.69 198 GLY A O 1
ATOM 1593 N N . GLU A 1 199 ? -47.258 -4.382 39.504 1.00 88.25 199 GLU A N 1
ATOM 1594 C CA . GLU A 1 199 ? -46.213 -3.416 39.841 1.00 88.25 199 GLU A CA 1
ATOM 1595 C C . GLU A 1 199 ? -45.075 -4.079 40.622 1.00 88.25 199 GLU A C 1
ATOM 1597 O O . GLU A 1 199 ? -45.110 -5.265 40.956 1.00 88.25 199 GLU A O 1
ATOM 1602 N N . VAL A 1 200 ? -43.996 -3.331 40.833 1.00 89.94 200 VAL A N 1
ATOM 1603 C CA . VAL A 1 200 ? -42.856 -3.805 41.615 1.00 89.94 200 VAL A CA 1
ATOM 1604 C C . VAL A 1 200 ? -42.951 -3.181 42.992 1.00 89.94 200 VAL A C 1
ATOM 1606 O O . VAL A 1 200 ? -42.970 -1.959 43.119 1.00 89.94 200 VAL A O 1
ATOM 1609 N N . MET A 1 201 ? -42.959 -4.013 44.028 1.00 91.06 201 MET A N 1
ATOM 1610 C CA . MET A 1 201 ? -42.928 -3.525 45.395 1.00 91.06 201 MET A CA 1
ATOM 1611 C C . MET A 1 201 ? -41.512 -3.072 45.761 1.00 91.06 201 MET A C 1
ATOM 1613 O O . MET A 1 201 ? -40.665 -3.876 46.148 1.00 91.06 201 MET A O 1
ATOM 1617 N N . GLY A 1 202 ? -41.231 -1.780 45.610 1.00 92.44 202 GLY A N 1
ATOM 1618 C CA . GLY A 1 202 ? -39.900 -1.232 45.851 1.00 92.44 202 GLY A CA 1
ATOM 1619 C C . GLY A 1 202 ? -39.694 0.142 45.228 1.00 92.44 202 GLY A C 1
ATOM 1620 O O . GLY A 1 202 ? -40.636 0.789 44.771 1.00 92.44 202 GLY A O 1
ATOM 1621 N N . LYS A 1 203 ? -38.434 0.576 45.169 1.00 92.88 203 LYS A N 1
ATOM 1622 C CA . LYS A 1 203 ? -38.037 1.801 44.463 1.00 92.88 203 LYS A CA 1
ATOM 1623 C C . LYS A 1 203 ? -36.834 1.532 43.569 1.00 92.88 203 LYS A C 1
ATOM 1625 O O . LYS A 1 203 ? -35.805 1.039 44.029 1.00 92.88 203 LYS A O 1
ATOM 1630 N N . THR A 1 204 ? -36.939 1.944 42.308 1.00 91.81 204 THR A N 1
ATOM 1631 C CA . THR A 1 204 ? -35.817 2.013 41.363 1.00 91.81 204 THR A CA 1
ATOM 1632 C C . THR A 1 204 ? -35.305 3.452 41.278 1.00 91.81 204 THR A C 1
ATOM 1634 O O . THR A 1 204 ? -36.066 4.378 40.999 1.00 91.81 204 THR A O 1
ATOM 1637 N N . PHE A 1 205 ? -34.010 3.667 41.510 1.00 89.38 205 PHE A N 1
ATOM 1638 C CA . PHE A 1 205 ? -33.386 4.994 41.478 1.00 89.38 205 PHE A CA 1
ATOM 1639 C C . PHE A 1 205 ? -32.878 5.343 40.083 1.00 89.38 205 PHE A C 1
ATOM 1641 O O . PHE A 1 205 ? -32.228 4.517 39.455 1.00 89.38 205 PHE A O 1
ATOM 1648 N N . ALA A 1 206 ? -33.088 6.580 39.619 1.00 82.50 206 ALA A N 1
ATOM 1649 C CA . ALA A 1 206 ? -32.553 7.063 38.343 1.00 82.50 206 ALA A CA 1
ATOM 1650 C C . ALA A 1 206 ? -31.015 6.956 38.254 1.00 82.50 206 ALA A C 1
ATOM 1652 O O . ALA A 1 206 ? -30.306 7.062 39.255 1.00 82.50 206 ALA A O 1
ATOM 1653 N N . HIS A 1 207 ? -30.503 6.777 37.034 1.00 71.88 207 HIS A N 1
ATOM 1654 C CA . HIS A 1 207 ? -29.081 6.540 36.756 1.00 71.88 207 HIS A CA 1
ATOM 1655 C C . HIS A 1 207 ? -28.198 7.811 36.823 1.00 71.88 207 HIS A C 1
ATOM 1657 O O . HIS A 1 207 ? -26.971 7.733 36.701 1.00 71.88 207 HIS A O 1
ATOM 1663 N N . GLU A 1 208 ? -28.803 8.992 36.986 1.00 67.31 208 GLU A N 1
ATOM 1664 C CA . GLU A 1 208 ? -28.137 10.301 37.042 1.00 67.31 208 GLU A CA 1
ATOM 1665 C C . GLU A 1 208 ? -27.764 10.698 38.486 1.00 67.31 208 GLU A C 1
ATOM 1667 O O . GLU A 1 208 ? -28.430 10.314 39.446 1.00 67.31 208 GLU A O 1
ATOM 1672 N N . GLY A 1 209 ? -26.670 11.453 38.671 1.00 64.56 209 GLY A N 1
ATOM 1673 C CA . GLY A 1 209 ? -26.264 11.974 39.994 1.00 64.56 209 GLY A CA 1
ATOM 1674 C C . GLY A 1 209 ? -25.591 10.972 40.953 1.00 64.56 209 GLY A C 1
ATOM 1675 O O . GLY A 1 209 ? -25.392 11.266 42.132 1.00 64.56 209 GLY A O 1
ATOM 1676 N N . PHE A 1 210 ? -25.193 9.791 40.469 1.00 66.75 210 PHE A N 1
ATOM 1677 C CA . PHE A 1 210 ? -24.724 8.679 41.311 1.00 66.75 210 PHE A CA 1
ATOM 1678 C C . PHE A 1 210 ? -23.389 8.910 42.054 1.00 66.75 210 PHE A C 1
ATOM 1680 O O . PHE A 1 210 ? -23.150 8.293 43.085 1.00 66.75 210 PHE A O 1
ATOM 1687 N N . ARG A 1 211 ? -22.488 9.770 41.548 1.00 61.22 211 ARG A N 1
ATOM 1688 C CA . ARG A 1 211 ? -21.103 9.890 42.068 1.00 61.22 211 ARG A CA 1
ATOM 1689 C C . ARG A 1 211 ? -20.977 10.617 43.409 1.00 61.22 211 ARG A C 1
ATOM 1691 O O . ARG A 1 211 ? -19.920 10.529 44.021 1.00 61.22 211 ARG A O 1
ATOM 1698 N N . GLN A 1 212 ? -22.001 11.358 43.821 1.00 59.50 212 GLN A N 1
ATOM 1699 C CA . GLN A 1 212 ? -21.982 12.219 45.013 1.00 59.50 212 GLN A CA 1
ATOM 1700 C C . GLN A 1 212 ? -23.176 11.948 45.946 1.00 59.50 212 GLN A C 1
ATOM 1702 O O . GLN A 1 212 ? -23.445 12.727 46.852 1.00 59.50 212 GLN A O 1
ATOM 1707 N N . SER A 1 213 ? -23.913 10.859 45.710 1.00 66.88 213 SER A N 1
ATOM 1708 C CA . SER A 1 213 ? -25.115 10.522 46.473 1.00 66.88 213 SER A CA 1
ATOM 1709 C C . SER A 1 213 ? -24.772 9.736 47.741 1.00 66.88 213 SER A C 1
ATOM 1711 O O . SER A 1 213 ? -24.085 8.721 47.673 1.00 66.88 213 SER A O 1
ATOM 1713 N N . ASP A 1 214 ? -25.313 10.165 48.880 1.00 79.44 214 ASP A N 1
ATOM 1714 C CA . ASP A 1 214 ? -25.387 9.360 50.102 1.00 79.44 214 ASP A CA 1
ATOM 1715 C C . ASP A 1 214 ? -26.550 8.362 49.965 1.00 79.44 214 ASP A C 1
ATOM 1717 O O . ASP A 1 214 ? -27.726 8.730 50.058 1.00 79.44 214 ASP A O 1
ATOM 1721 N N . TRP A 1 215 ? -26.227 7.102 49.660 1.00 81.44 215 TRP A N 1
ATOM 1722 C CA . TRP A 1 215 ? -27.234 6.072 49.397 1.00 81.44 215 TRP A CA 1
ATOM 1723 C C . TRP A 1 215 ? -28.043 5.680 50.629 1.00 81.44 215 TRP A C 1
ATOM 1725 O O . TRP A 1 215 ? -29.214 5.345 50.464 1.00 81.44 215 TRP A O 1
ATOM 1735 N N . GLY A 1 216 ? -27.472 5.782 51.834 1.00 83.44 216 GLY A N 1
ATOM 1736 C CA . GLY A 1 216 ? -28.211 5.550 53.076 1.00 83.44 216 GLY A CA 1
ATOM 1737 C C . GLY A 1 216 ? -29.364 6.543 53.201 1.00 83.44 216 GLY A C 1
ATOM 1738 O O . GLY A 1 216 ? -30.521 6.146 53.301 1.00 83.44 216 GLY A O 1
ATOM 1739 N N . LYS A 1 217 ? -29.080 7.842 53.031 1.00 85.81 217 LYS A N 1
ATOM 1740 C CA . LYS A 1 217 ? -30.119 8.891 53.062 1.00 85.81 217 LYS A CA 1
ATOM 1741 C C . LYS A 1 217 ? -31.160 8.743 51.956 1.00 85.81 217 LYS A C 1
ATOM 1743 O O . LYS A 1 217 ? -32.351 8.924 52.206 1.00 85.81 217 LYS A O 1
ATOM 1748 N N . ARG A 1 218 ? -30.732 8.423 50.727 1.00 87.94 218 ARG A N 1
ATOM 1749 C CA . ARG A 1 218 ? -31.663 8.199 49.603 1.00 87.94 218 ARG A CA 1
ATOM 1750 C C . ARG A 1 218 ? -32.567 6.995 49.849 1.00 87.94 218 ARG A C 1
ATOM 1752 O O . ARG A 1 218 ? -33.738 7.050 49.485 1.00 87.94 218 ARG A O 1
ATOM 1759 N N . PHE A 1 219 ? -32.035 5.939 50.461 1.00 90.94 219 PHE A N 1
ATOM 1760 C CA . PHE A 1 219 ? -32.812 4.779 50.873 1.00 90.94 219 PHE A CA 1
ATOM 1761 C C . PHE A 1 219 ? -33.830 5.146 51.955 1.00 90.94 219 PHE A C 1
ATOM 1763 O O . PHE A 1 219 ? -35.006 4.882 51.750 1.00 90.94 219 PHE A O 1
ATOM 1770 N N . THR A 1 220 ? -33.425 5.825 53.035 1.00 91.56 220 THR A N 1
ATOM 1771 C CA . THR A 1 220 ? -34.332 6.287 54.106 1.00 91.56 220 THR A CA 1
ATOM 1772 C C . THR A 1 220 ? -35.499 7.113 53.553 1.00 91.56 220 THR A C 1
ATOM 1774 O O . THR A 1 220 ? -36.659 6.849 53.875 1.00 91.56 220 THR A O 1
ATOM 1777 N N . ALA A 1 221 ? -35.221 8.075 52.665 1.00 92.12 221 ALA A N 1
ATOM 1778 C CA . ALA A 1 221 ? -36.266 8.880 52.029 1.00 92.12 221 ALA A CA 1
ATOM 1779 C C . ALA A 1 221 ? -37.218 8.021 51.176 1.00 92.12 221 ALA A C 1
ATOM 1781 O O . ALA A 1 221 ? -38.434 8.096 51.339 1.00 92.12 221 ALA A O 1
ATOM 1782 N N . ALA A 1 222 ? -36.670 7.151 50.321 1.00 92.75 222 ALA A N 1
ATOM 1783 C CA . ALA A 1 222 ? -37.465 6.272 49.464 1.00 92.75 222 ALA A CA 1
ATOM 1784 C C . ALA A 1 222 ? -38.260 5.209 50.244 1.00 92.75 222 ALA A C 1
ATOM 1786 O O . ALA A 1 222 ? -39.356 4.847 49.828 1.00 92.75 222 ALA A O 1
ATOM 1787 N N . MET A 1 223 ? -37.737 4.718 51.371 1.00 93.25 223 MET A N 1
ATOM 1788 C CA . MET A 1 223 ? -38.460 3.834 52.287 1.00 93.25 223 MET A CA 1
ATOM 1789 C C . MET A 1 223 ? -39.621 4.557 52.962 1.00 93.25 223 MET A C 1
ATOM 1791 O O . MET A 1 223 ? -40.675 3.956 53.133 1.00 93.25 223 MET A O 1
ATOM 1795 N N . GLY A 1 224 ? -39.451 5.835 53.322 1.00 94.19 224 GLY A N 1
ATOM 1796 C CA . GLY A 1 224 ? -40.550 6.680 53.794 1.00 94.19 224 GLY A CA 1
ATOM 1797 C C . GLY A 1 224 ? -41.673 6.782 52.766 1.00 94.19 224 GLY A C 1
ATOM 1798 O O . GLY A 1 224 ? -42.792 6.391 53.069 1.00 94.19 224 GLY A O 1
ATOM 1799 N N . GLU A 1 225 ? -41.343 7.186 51.534 1.00 94.06 225 GLU A N 1
ATOM 1800 C CA . GLU A 1 225 ? -42.315 7.265 50.431 1.00 94.06 225 GLU A CA 1
ATOM 1801 C C . GLU A 1 225 ? -43.036 5.931 50.188 1.00 94.06 225 GLU A C 1
ATOM 1803 O O . GLU A 1 225 ? -44.238 5.911 49.933 1.00 94.06 225 GLU A O 1
ATOM 1808 N N . LEU A 1 226 ? -42.310 4.810 50.259 1.00 93.25 226 LEU A N 1
ATOM 1809 C CA . LEU A 1 226 ? -42.878 3.483 50.040 1.00 93.25 226 LEU A CA 1
ATOM 1810 C C . LEU A 1 226 ? -43.831 3.071 51.168 1.00 93.25 226 LEU A C 1
ATOM 1812 O O . LEU A 1 226 ? -44.899 2.535 50.884 1.00 93.25 226 LEU A O 1
ATOM 1816 N N . VAL A 1 227 ? -43.464 3.319 52.428 1.00 92.12 227 VAL A N 1
ATOM 1817 C CA . VAL A 1 227 ? -44.340 3.055 53.581 1.00 92.12 227 VAL A CA 1
ATOM 1818 C C . VAL A 1 227 ? -45.612 3.894 53.484 1.00 92.12 227 VAL A C 1
ATOM 1820 O O . VAL A 1 227 ? -46.703 3.336 53.583 1.00 92.12 227 VAL A O 1
ATOM 1823 N N . ASP A 1 228 ? -45.483 5.193 53.205 1.00 92.44 228 ASP A N 1
ATOM 1824 C CA . ASP A 1 228 ? -46.626 6.100 53.063 1.00 92.44 228 ASP A CA 1
ATOM 1825 C C . ASP A 1 228 ? -47.546 5.665 51.912 1.00 92.44 228 ASP A C 1
ATOM 1827 O O . ASP A 1 228 ? -48.769 5.670 52.051 1.00 92.44 228 ASP A O 1
ATOM 1831 N N . HIS A 1 229 ? -46.973 5.227 50.787 1.00 91.25 229 HIS A N 1
ATOM 1832 C CA . HIS A 1 229 ? -47.728 4.736 49.635 1.00 91.25 229 HIS A CA 1
ATOM 1833 C C . HIS A 1 229 ? -48.552 3.481 49.958 1.00 91.25 229 HIS A C 1
ATOM 1835 O O . HIS A 1 229 ? -49.748 3.435 49.665 1.00 91.25 229 HIS A O 1
ATOM 1841 N N . TRP A 1 230 ? -47.947 2.469 50.589 1.00 87.81 230 TRP A N 1
ATOM 1842 C CA . TRP A 1 230 ? -48.669 1.242 50.943 1.00 87.81 230 TRP A CA 1
ATOM 1843 C C . TRP A 1 230 ? -49.669 1.453 52.081 1.00 87.81 230 TRP A C 1
ATOM 1845 O O . TRP A 1 230 ? -50.718 0.808 52.082 1.00 87.81 230 TRP A O 1
ATOM 1855 N N . GLN A 1 231 ? -49.395 2.386 52.999 1.00 88.06 231 GLN A N 1
ATOM 1856 C CA . GLN A 1 231 ? -50.368 2.819 54.001 1.00 88.06 231 GLN A CA 1
ATOM 1857 C C . GLN A 1 231 ? -51.590 3.462 53.333 1.00 88.06 231 GLN A C 1
ATOM 1859 O O . GLN A 1 231 ? -52.714 3.075 53.634 1.00 88.06 231 GLN A O 1
ATOM 1864 N N . GLN A 1 232 ? -51.391 4.363 52.365 1.00 88.75 232 GLN A N 1
ATOM 1865 C CA . GLN A 1 232 ? -52.492 4.977 51.613 1.00 88.75 232 GLN A CA 1
ATOM 1866 C C . GLN A 1 232 ? -53.326 3.947 50.843 1.00 88.75 232 GLN A C 1
ATOM 1868 O O . GLN A 1 232 ? -54.551 4.056 50.828 1.00 88.75 232 GLN A O 1
ATOM 1873 N N . ILE A 1 233 ? -52.691 2.943 50.224 1.00 86.06 233 ILE A N 1
ATOM 1874 C CA . ILE A 1 233 ? -53.410 1.849 49.549 1.00 86.06 233 ILE A CA 1
ATOM 1875 C C . ILE A 1 233 ? -54.265 1.074 50.555 1.00 86.06 233 ILE A C 1
ATOM 1877 O O . ILE A 1 233 ? -55.437 0.812 50.288 1.00 86.06 233 ILE A O 1
ATOM 1881 N N . ALA A 1 234 ? -53.710 0.739 51.720 1.00 83.81 234 ALA A N 1
ATOM 1882 C CA . ALA A 1 234 ? -54.452 0.036 52.760 1.00 83.81 234 ALA A CA 1
ATOM 1883 C C . ALA A 1 234 ? -55.627 0.867 53.303 1.00 83.81 234 ALA A C 1
ATOM 1885 O O . ALA A 1 234 ? -56.727 0.337 53.456 1.00 83.81 234 ALA A O 1
ATOM 1886 N N . ASP A 1 235 ? -55.428 2.169 53.523 1.00 84.69 235 ASP A N 1
ATOM 1887 C CA . ASP A 1 235 ? -56.478 3.088 53.973 1.00 84.69 235 ASP A CA 1
ATOM 1888 C C . ASP A 1 235 ? -57.594 3.215 52.918 1.00 84.69 235 ASP A C 1
ATOM 1890 O O . ASP A 1 235 ? -58.780 3.170 53.248 1.00 84.69 235 ASP A O 1
ATOM 1894 N N . GLN A 1 236 ? -57.238 3.312 51.631 1.00 83.19 236 GLN A N 1
ATOM 1895 C CA . GLN A 1 236 ? -58.209 3.327 50.530 1.00 83.19 236 GLN A CA 1
ATOM 1896 C C . GLN A 1 236 ? -59.013 2.027 50.462 1.00 83.19 236 GLN A C 1
ATOM 1898 O O . GLN A 1 236 ? -60.235 2.071 50.310 1.00 83.19 236 GLN A O 1
ATOM 1903 N N . GLN A 1 237 ? -58.353 0.877 50.616 1.00 78.12 237 GLN A N 1
ATOM 1904 C CA . GLN A 1 237 ? -59.030 -0.418 50.660 1.00 78.12 237 GLN A CA 1
ATOM 1905 C C . GLN A 1 237 ? -59.969 -0.529 51.862 1.00 78.12 237 GLN A C 1
ATOM 1907 O O . GLN A 1 237 ? -61.067 -1.062 51.719 1.00 78.12 237 GLN A O 1
ATOM 1912 N N . LEU A 1 238 ? -59.583 0.006 53.023 1.00 79.25 238 LEU A N 1
ATOM 1913 C CA . LEU A 1 238 ? -60.433 0.032 54.214 1.00 79.25 238 LEU A CA 1
ATOM 1914 C C . LEU A 1 238 ? -61.710 0.857 53.992 1.00 79.25 238 LEU A C 1
ATOM 1916 O O . LEU A 1 238 ? -62.774 0.476 54.469 1.00 79.25 238 LEU A O 1
ATOM 1920 N N . VAL A 1 239 ? -61.615 1.970 53.259 1.00 80.38 239 VAL A N 1
ATOM 1921 C CA . VAL A 1 239 ? -62.771 2.823 52.931 1.00 80.38 239 VAL A CA 1
ATOM 1922 C C . VAL A 1 239 ? -63.690 2.174 51.889 1.00 80.38 239 VAL A C 1
ATOM 1924 O O . VAL A 1 239 ? -64.900 2.386 51.927 1.00 80.38 239 VAL A O 1
ATOM 1927 N N . GLN A 1 240 ? -63.131 1.418 50.941 1.00 75.50 240 GLN A N 1
ATOM 1928 C CA . GLN A 1 240 ? -63.877 0.862 49.805 1.00 75.50 240 GLN A CA 1
ATOM 1929 C C . GLN A 1 240 ? -64.481 -0.527 50.060 1.00 75.50 240 GLN A C 1
ATOM 1931 O O . GLN A 1 240 ? -65.446 -0.891 49.387 1.00 75.50 240 GLN A O 1
ATOM 1936 N N . GLN A 1 241 ? -63.923 -1.318 50.980 1.00 73.44 241 GLN A N 1
ATOM 1937 C CA . GLN A 1 241 ? -64.406 -2.670 51.264 1.00 73.44 241 GLN A CA 1
ATOM 1938 C C . GLN A 1 241 ? -65.624 -2.681 52.199 1.00 73.44 241 GLN A C 1
ATOM 1940 O O . GLN A 1 241 ? -65.800 -1.818 53.057 1.00 73.44 241 GLN A O 1
ATOM 1945 N N . ASP A 1 242 ? -66.474 -3.700 52.041 1.00 73.88 242 ASP A N 1
ATOM 1946 C CA . ASP A 1 242 ? -67.590 -3.950 52.952 1.00 73.88 242 ASP A CA 1
ATOM 1947 C C . ASP A 1 242 ? -67.057 -4.284 54.356 1.00 73.88 242 ASP A C 1
ATOM 1949 O O . ASP A 1 242 ? -66.198 -5.154 54.521 1.00 73.88 242 ASP A O 1
ATOM 1953 N N . ILE A 1 243 ? -67.625 -3.641 55.379 1.00 71.00 243 ILE A N 1
ATOM 1954 C CA . ILE A 1 243 ? -67.324 -3.849 56.802 1.00 71.00 243 ILE A CA 1
ATOM 1955 C C . ILE A 1 243 ? -67.367 -5.342 57.178 1.00 71.00 243 ILE A C 1
ATOM 1957 O O . ILE A 1 243 ? -66.609 -5.781 58.050 1.00 71.00 243 ILE A O 1
ATOM 1961 N N . GLN A 1 244 ? -68.238 -6.136 56.541 1.00 66.00 244 GLN A N 1
ATOM 1962 C CA . GLN A 1 244 ? -68.307 -7.580 56.787 1.00 66.00 244 GLN A CA 1
ATOM 1963 C C . GLN A 1 244 ? -67.072 -8.337 56.278 1.00 66.00 244 GLN A C 1
ATOM 1965 O O . GLN A 1 244 ? -66.600 -9.234 56.973 1.00 66.00 244 GLN A O 1
ATOM 1970 N N . LEU A 1 245 ? -66.524 -7.960 55.119 1.00 66.50 245 LEU A N 1
ATOM 1971 C CA . LEU A 1 245 ? -65.320 -8.569 54.540 1.00 66.50 245 LEU A CA 1
ATOM 1972 C C . LEU A 1 245 ? -64.061 -8.138 55.304 1.00 66.50 245 LEU A C 1
ATOM 1974 O O . LEU A 1 245 ? -63.227 -8.975 55.645 1.00 66.50 245 LEU A O 1
ATOM 1978 N N . THR A 1 246 ? -63.978 -6.863 55.689 1.00 69.19 246 THR A N 1
ATOM 1979 C CA . THR A 1 246 ? -62.891 -6.325 56.525 1.00 69.19 246 THR A CA 1
ATOM 1980 C C . THR A 1 246 ? -62.795 -7.040 57.878 1.00 69.19 246 THR A C 1
ATOM 1982 O O . THR A 1 246 ? -61.699 -7.302 58.371 1.00 69.19 246 THR A O 1
ATOM 1985 N N . ARG A 1 247 ? -63.935 -7.403 58.489 1.00 68.12 247 ARG A N 1
ATOM 1986 C CA . ARG A 1 247 ? -63.958 -8.178 59.745 1.00 68.12 247 ARG A CA 1
ATOM 1987 C C . ARG A 1 247 ? -63.529 -9.636 59.581 1.00 68.12 247 ARG A C 1
ATOM 1989 O O . ARG A 1 247 ? -63.123 -10.238 60.571 1.00 68.12 247 ARG A O 1
ATOM 1996 N N . GLN A 1 248 ? -63.654 -10.206 58.383 1.00 67.25 248 GLN A N 1
ATOM 1997 C CA . GLN A 1 248 ? -63.289 -11.600 58.114 1.00 67.25 248 GLN A CA 1
ATOM 1998 C C . GLN A 1 248 ? -61.778 -11.784 57.932 1.00 67.25 248 GLN A C 1
ATOM 2000 O O . GLN A 1 248 ? -61.266 -12.844 58.284 1.00 67.25 248 GLN A O 1
ATOM 2005 N N . ASP A 1 249 ? -61.061 -10.764 57.446 1.00 69.56 249 ASP A N 1
ATOM 2006 C CA . ASP A 1 249 ? -59.605 -10.812 57.259 1.00 69.56 249 ASP A CA 1
ATOM 2007 C C . ASP A 1 249 ? -58.897 -9.545 57.789 1.00 69.56 249 ASP A C 1
ATOM 2009 O O . ASP A 1 249 ? -58.361 -8.741 57.019 1.00 69.56 249 ASP A O 1
ATOM 2013 N N . PRO A 1 250 ? -58.857 -9.346 59.123 1.00 69.69 250 PRO A N 1
ATOM 2014 C CA . PRO A 1 250 ? -58.173 -8.203 59.729 1.00 69.69 250 PRO A CA 1
ATOM 2015 C C . PRO A 1 250 ? -56.647 -8.248 59.531 1.00 69.69 250 PRO A C 1
ATOM 2017 O O . PRO A 1 250 ? -55.966 -7.248 59.763 1.00 69.69 250 PRO A O 1
ATOM 2020 N N . ALA A 1 251 ? -56.091 -9.390 59.105 1.00 68.62 251 ALA A N 1
ATOM 2021 C CA . ALA A 1 251 ? -54.658 -9.564 58.911 1.00 68.62 251 ALA A CA 1
ATOM 2022 C C . ALA A 1 251 ? -54.123 -8.748 57.724 1.00 68.62 251 ALA A C 1
ATOM 2024 O O . ALA A 1 251 ? -52.969 -8.326 57.764 1.00 68.62 251 ALA A O 1
ATOM 2025 N N . ALA A 1 252 ? -54.944 -8.460 56.709 1.00 67.88 252 ALA A N 1
ATOM 2026 C CA . ALA A 1 252 ? -54.522 -7.681 55.542 1.00 67.88 252 ALA A CA 1
ATOM 2027 C C . ALA A 1 252 ? -54.064 -6.252 55.892 1.00 67.88 252 ALA A C 1
ATOM 2029 O O . ALA A 1 252 ? -53.115 -5.741 55.304 1.00 67.88 252 ALA A O 1
ATOM 2030 N N . TYR A 1 253 ? -54.659 -5.630 56.913 1.00 77.12 253 TYR A N 1
ATOM 2031 C CA . TYR A 1 253 ? -54.319 -4.262 57.336 1.00 77.12 253 TYR A CA 1
ATOM 2032 C C . TYR A 1 253 ? -53.122 -4.193 58.288 1.00 77.12 253 TYR A C 1
ATOM 2034 O O . TYR A 1 253 ? -52.647 -3.111 58.630 1.00 77.12 253 TYR A O 1
ATOM 2042 N N . ARG A 1 254 ? -52.612 -5.349 58.722 1.00 80.94 254 ARG A N 1
ATOM 2043 C CA . ARG A 1 254 ? -51.454 -5.426 59.613 1.00 80.94 254 ARG A CA 1
ATOM 2044 C C . ARG A 1 254 ? -50.146 -5.155 58.877 1.00 80.94 254 ARG A C 1
ATOM 2046 O O . ARG A 1 254 ? -49.214 -4.619 59.471 1.00 80.94 254 ARG A O 1
ATOM 2053 N N . PHE A 1 255 ? -50.084 -5.482 57.589 1.00 86.31 255 PHE A N 1
ATOM 2054 C CA . PHE A 1 255 ? -48.846 -5.408 56.825 1.00 86.31 255 PHE A CA 1
ATOM 2055 C C . PHE A 1 255 ? -48.214 -3.999 56.774 1.00 86.31 255 PHE A C 1
ATOM 2057 O O . PHE A 1 255 ? -47.037 -3.892 57.117 1.00 86.31 255 PHE A O 1
ATOM 2064 N N . PRO A 1 256 ? -48.932 -2.910 56.425 1.00 88.56 256 PRO A N 1
ATOM 2065 C CA . PRO A 1 256 ? -48.347 -1.562 56.418 1.00 88.56 256 PRO A CA 1
ATOM 2066 C C . PRO A 1 256 ? -47.784 -1.124 57.779 1.00 88.56 256 PRO A C 1
ATOM 2068 O O . PRO A 1 256 ? -46.729 -0.487 57.853 1.00 88.56 256 PRO A O 1
ATOM 2071 N N . LEU A 1 257 ? -48.443 -1.525 58.872 1.00 87.12 257 LEU A N 1
ATOM 2072 C CA . LEU A 1 257 ? -47.987 -1.253 60.237 1.00 87.12 257 LEU A CA 1
ATOM 2073 C C . LEU A 1 257 ? -46.695 -2.015 60.560 1.00 87.12 257 LEU A C 1
ATOM 2075 O O . LEU A 1 257 ? -45.750 -1.438 61.102 1.00 87.12 257 LEU A O 1
ATOM 2079 N N . GLU A 1 258 ? -46.621 -3.292 60.183 1.00 87.69 258 GLU A N 1
ATOM 2080 C CA . GLU A 1 258 ? -45.412 -4.110 60.340 1.00 87.69 258 GLU A CA 1
ATOM 2081 C C . GLU A 1 258 ? -44.263 -3.591 59.460 1.00 87.69 258 GLU A C 1
ATOM 2083 O O . GLU A 1 258 ? -43.118 -3.538 59.906 1.00 87.69 258 GLU A O 1
ATOM 2088 N N . LEU A 1 259 ? -44.554 -3.128 58.241 1.00 89.69 259 LEU A N 1
ATOM 2089 C CA . LEU A 1 259 ? -43.565 -2.514 57.354 1.00 89.69 259 LEU A CA 1
ATOM 2090 C C . LEU A 1 259 ? -43.007 -1.211 57.949 1.00 89.69 259 LEU A C 1
ATOM 2092 O O . LEU A 1 259 ? -41.800 -0.966 57.887 1.00 89.69 259 LEU A O 1
ATOM 2096 N N . THR A 1 260 ? -43.868 -0.409 58.582 1.00 90.88 260 THR A N 1
ATOM 2097 C CA . THR A 1 260 ? -43.467 0.800 59.318 1.00 90.88 260 THR A CA 1
ATOM 2098 C C . THR A 1 260 ? -42.555 0.454 60.497 1.00 90.88 260 THR A C 1
ATOM 2100 O O . THR A 1 260 ? -41.543 1.123 60.704 1.00 90.88 260 THR A O 1
ATOM 2103 N N . ALA A 1 261 ? -42.867 -0.612 61.241 1.00 89.62 261 ALA A N 1
ATOM 2104 C CA . ALA A 1 261 ? -42.035 -1.092 62.346 1.00 89.62 261 ALA A CA 1
ATOM 2105 C C . ALA A 1 261 ? -40.693 -1.686 61.874 1.00 89.62 261 ALA A C 1
ATOM 2107 O O . ALA A 1 261 ? -39.689 -1.568 62.573 1.00 89.62 261 ALA A O 1
ATOM 2108 N N . LEU A 1 262 ? -40.658 -2.285 60.681 1.00 90.75 262 LEU A N 1
ATOM 2109 C CA . LEU A 1 262 ? -39.459 -2.874 60.077 1.00 90.75 262 LEU A CA 1
ATOM 2110 C C . LEU A 1 262 ? -38.501 -1.819 59.492 1.00 90.75 262 LEU A C 1
ATOM 2112 O O . LEU A 1 262 ? -37.291 -2.050 59.421 1.00 90.75 262 LEU A O 1
ATOM 2116 N N . LYS A 1 263 ? -39.021 -0.653 59.092 1.00 91.75 263 LYS A N 1
ATOM 2117 C CA . LYS A 1 263 ? -38.262 0.423 58.435 1.00 91.75 263 LYS A CA 1
ATOM 2118 C C . LYS A 1 263 ? -36.938 0.783 59.141 1.00 91.75 263 LYS A C 1
ATOM 2120 O O . LYS A 1 263 ? -35.923 0.769 58.445 1.00 91.75 263 LYS A O 1
ATOM 2125 N N . PRO A 1 264 ? -36.874 1.039 60.466 1.00 91.81 264 PRO A N 1
ATOM 2126 C CA . PRO A 1 264 ? -35.621 1.429 61.121 1.00 91.81 264 PRO A CA 1
ATOM 2127 C C . PRO A 1 264 ? -34.526 0.358 61.023 1.00 91.81 264 PRO A C 1
ATOM 2129 O O . PRO A 1 264 ? -33.365 0.684 60.789 1.00 91.81 264 PRO A O 1
ATOM 2132 N N . LEU A 1 265 ? -34.890 -0.926 61.135 1.00 90.62 265 LEU A N 1
ATOM 2133 C CA . LEU A 1 265 ? -33.938 -2.038 61.017 1.00 90.62 265 LEU A CA 1
ATOM 2134 C C . LEU A 1 265 ? -33.352 -2.126 59.605 1.00 90.62 265 LEU A C 1
ATOM 2136 O O . LEU A 1 265 ? -32.144 -2.310 59.440 1.00 90.62 265 LEU A O 1
ATOM 2140 N N . LEU A 1 266 ? -34.195 -1.957 58.581 1.00 92.44 266 LEU A N 1
ATOM 2141 C CA . LEU A 1 266 ? -33.751 -1.936 57.187 1.00 92.44 266 LEU A CA 1
ATOM 2142 C C . LEU A 1 266 ? -32.872 -0.717 56.895 1.00 92.44 266 LEU A C 1
ATOM 2144 O O . LEU A 1 266 ? -31.885 -0.842 56.175 1.00 92.44 266 LEU A O 1
ATOM 2148 N N . GLU A 1 267 ? -33.195 0.445 57.463 1.00 92.00 267 GLU A N 1
ATOM 2149 C CA . GLU A 1 267 ? -32.387 1.660 57.324 1.00 92.00 267 GLU A CA 1
ATOM 2150 C C . GLU A 1 267 ? -30.989 1.485 57.912 1.00 92.00 267 GLU A C 1
ATOM 2152 O O . GLU A 1 267 ? -30.008 1.796 57.229 1.00 92.00 267 GLU A O 1
ATOM 2157 N N . THR A 1 268 ? -30.875 0.938 59.126 1.00 90.62 268 THR A N 1
ATOM 2158 C CA . THR A 1 268 ? -29.574 0.621 59.733 1.00 90.62 268 THR A CA 1
ATOM 2159 C C . THR A 1 268 ? -28.803 -0.371 58.866 1.00 90.62 268 THR A C 1
ATOM 2161 O O . THR A 1 268 ? -27.665 -0.100 58.481 1.00 90.62 268 THR A O 1
ATOM 2164 N N . PHE A 1 269 ? -29.448 -1.471 58.467 1.00 91.69 269 PHE A N 1
ATOM 2165 C CA . PHE A 1 269 ? -28.825 -2.503 57.642 1.00 91.69 269 PHE A CA 1
ATOM 2166 C C . PHE A 1 269 ? -28.288 -1.964 56.307 1.00 91.69 269 PHE A C 1
ATOM 2168 O O . PHE A 1 269 ? -27.133 -2.211 55.955 1.00 91.69 269 PHE A O 1
ATOM 2175 N N . VAL A 1 270 ? -29.102 -1.213 55.557 1.00 90.88 270 VAL A N 1
ATOM 2176 C CA . VAL A 1 270 ? -28.712 -0.675 54.244 1.00 90.88 270 VAL A CA 1
ATOM 2177 C C . VAL A 1 270 ? -27.655 0.417 54.381 1.00 90.88 270 VAL A C 1
ATOM 2179 O O . VAL A 1 270 ? -26.739 0.486 53.558 1.00 90.88 270 VAL A O 1
ATOM 2182 N N . THR A 1 271 ? -27.727 1.229 55.437 1.00 88.44 271 THR A N 1
ATOM 2183 C CA . THR A 1 271 ? -26.695 2.232 55.734 1.00 88.44 271 THR A CA 1
ATOM 2184 C C . THR A 1 271 ? -25.347 1.571 56.013 1.00 88.44 271 THR A C 1
ATOM 2186 O O . THR A 1 271 ? -24.324 2.037 55.509 1.00 88.44 271 THR A O 1
ATOM 2189 N N . ASP A 1 272 ? -25.325 0.459 56.748 1.00 87.88 272 ASP A N 1
ATOM 2190 C CA . ASP A 1 272 ? -24.091 -0.284 57.011 1.00 87.88 272 ASP A CA 1
ATOM 2191 C C . ASP A 1 272 ? -23.582 -1.033 55.775 1.00 87.88 272 ASP A C 1
ATOM 2193 O O . ASP A 1 272 ? -22.373 -1.030 55.513 1.00 87.88 272 ASP A O 1
ATOM 2197 N N . LEU A 1 273 ? -24.484 -1.604 54.969 1.00 87.50 273 LEU A N 1
ATOM 2198 C CA . LEU A 1 273 ? -24.150 -2.266 53.706 1.00 87.50 273 LEU A CA 1
ATOM 2199 C C . LEU A 1 273 ? -23.488 -1.293 52.720 1.00 87.50 273 LEU A C 1
ATOM 2201 O O . LEU A 1 273 ? -22.498 -1.650 52.092 1.00 87.50 273 LEU A O 1
ATOM 2205 N N . LEU A 1 274 ? -24.001 -0.063 52.620 1.00 82.50 274 LEU A N 1
ATOM 2206 C CA . LEU A 1 274 ? -23.569 0.939 51.637 1.00 82.50 274 LEU A CA 1
ATOM 2207 C C . LEU A 1 274 ? -22.662 2.031 52.225 1.00 82.50 274 LEU A C 1
ATOM 2209 O O . LEU A 1 274 ? -22.422 3.051 51.570 1.00 82.50 274 LEU A O 1
ATOM 2213 N N . ARG A 1 275 ? -22.161 1.850 53.455 1.00 76.88 275 ARG A N 1
ATOM 2214 C CA . ARG A 1 275 ? -21.311 2.837 54.137 1.00 76.88 275 ARG A CA 1
ATOM 2215 C C . ARG A 1 275 ? -20.109 3.198 53.258 1.00 76.88 275 ARG A C 1
ATOM 2217 O O . ARG A 1 275 ? -19.296 2.339 52.915 1.00 76.88 275 ARG A O 1
ATOM 2224 N N . ALA A 1 276 ? -19.989 4.481 52.920 1.00 62.50 276 ALA A N 1
ATOM 2225 C CA . ALA A 1 276 ? -18.924 4.982 52.063 1.00 62.50 276 ALA A CA 1
ATOM 2226 C C . ALA A 1 276 ? -17.547 4.799 52.724 1.00 62.50 276 ALA A C 1
ATOM 2228 O O . ALA A 1 276 ? -17.322 5.237 53.852 1.00 62.50 276 ALA A O 1
ATOM 2229 N N . ASN A 1 277 ? -16.610 4.182 52.005 1.00 64.00 277 ASN A N 1
ATOM 2230 C CA . ASN A 1 277 ? -15.206 4.141 52.395 1.00 64.00 277 ASN A CA 1
ATOM 2231 C C . ASN A 1 277 ? -14.470 5.316 51.712 1.00 64.00 277 ASN A C 1
ATOM 2233 O O . ASN A 1 277 ? -14.552 5.425 50.488 1.00 64.00 277 ASN A O 1
ATOM 2237 N N . PRO A 1 278 ? -13.743 6.181 52.451 1.00 53.12 278 PRO A N 1
ATOM 2238 C CA . PRO A 1 278 ? -13.058 7.364 51.909 1.00 53.12 278 PRO A CA 1
ATOM 2239 C C . PRO A 1 278 ? -12.109 7.097 50.733 1.00 53.12 278 PRO A C 1
ATOM 2241 O O . PRO A 1 278 ? -11.837 7.995 49.939 1.00 53.12 278 PRO A O 1
ATOM 2244 N N . TYR A 1 279 ? -11.606 5.869 50.613 1.00 49.78 279 TYR A N 1
ATOM 2245 C CA . TYR A 1 279 ? -10.675 5.464 49.559 1.00 49.78 279 TYR A CA 1
ATOM 2246 C C . TYR A 1 279 ? -11.352 4.745 48.383 1.00 49.78 279 TYR A C 1
ATOM 2248 O O . TYR A 1 279 ? -10.662 4.263 47.486 1.00 49.78 279 TYR A O 1
ATOM 2256 N N . GLN A 1 280 ? -12.685 4.643 48.372 1.00 55.38 280 GLN A N 1
ATOM 2257 C CA . GLN A 1 280 ? -13.431 3.824 47.415 1.00 55.38 280 GLN A CA 1
ATOM 2258 C C . GLN A 1 280 ? -14.567 4.617 46.758 1.00 55.38 280 GLN A C 1
ATOM 2260 O O . GLN A 1 280 ? -15.149 5.535 47.331 1.00 55.38 280 GLN A O 1
ATOM 2265 N N . SER A 1 281 ? -14.895 4.264 45.516 1.00 53.09 281 SER A N 1
ATOM 2266 C CA . SER A 1 281 ? -16.048 4.841 44.826 1.00 53.09 281 SER A CA 1
ATOM 2267 C C . SER A 1 281 ? -17.351 4.225 45.328 1.00 53.09 281 SER A C 1
ATOM 2269 O O . SER A 1 281 ? -17.445 3.005 45.383 1.00 53.09 281 SER A O 1
ATOM 2271 N N . ALA A 1 282 ? -18.350 5.062 45.626 1.00 58.69 282 ALA A N 1
ATOM 2272 C CA . ALA A 1 282 ? -19.668 4.633 46.092 1.00 58.69 282 ALA A CA 1
ATOM 2273 C C . ALA A 1 282 ? -20.275 3.529 45.201 1.00 58.69 282 ALA A C 1
ATOM 2275 O O . ALA A 1 282 ? -20.345 3.675 43.975 1.00 58.69 282 ALA A O 1
ATOM 2276 N N . GLU A 1 283 ? -20.704 2.437 45.836 1.00 66.12 283 GLU A N 1
ATOM 2277 C CA . GLU A 1 283 ? -21.426 1.327 45.212 1.00 66.12 283 GLU A CA 1
ATOM 2278 C C . GLU A 1 283 ? -22.754 1.827 44.614 1.00 66.12 283 GLU A C 1
ATOM 2280 O O . GLU A 1 283 ? -23.393 2.717 45.172 1.00 66.12 283 GLU A O 1
ATOM 2285 N N . LEU A 1 284 ? -23.162 1.316 43.444 1.00 75.00 284 LEU A N 1
ATOM 2286 C CA . LEU A 1 284 ? -24.346 1.819 42.738 1.00 75.00 284 LEU A CA 1
ATOM 2287 C C . LEU A 1 284 ? -25.589 1.028 43.155 1.00 75.00 284 LEU A C 1
ATOM 2289 O O . LEU A 1 284 ? -25.900 0.004 42.550 1.00 75.00 284 LEU A O 1
ATOM 2293 N N . LEU A 1 285 ? -26.321 1.513 44.160 1.00 87.25 285 LEU A N 1
ATOM 2294 C CA . LEU A 1 285 ? -27.647 0.980 44.473 1.00 87.25 285 LEU A CA 1
ATOM 2295 C C . LEU A 1 285 ? -28.629 1.385 43.362 1.00 87.25 285 LEU A C 1
ATOM 2297 O O . LEU A 1 285 ? -29.021 2.546 43.252 1.00 87.25 285 LEU A O 1
ATOM 2301 N N . ARG A 1 286 ? -29.036 0.429 42.523 1.00 89.44 286 ARG A N 1
ATOM 2302 C CA . ARG A 1 286 ? -30.026 0.664 41.460 1.00 89.44 286 ARG A CA 1
ATOM 2303 C C . ARG A 1 286 ? -31.449 0.692 42.012 1.00 89.44 286 ARG A C 1
ATOM 2305 O O . ARG A 1 286 ? -32.298 1.407 41.487 1.00 89.44 286 ARG A O 1
ATOM 2312 N N . GLY A 1 287 ? -31.707 -0.044 43.084 1.00 91.50 287 GLY A N 1
ATOM 2313 C CA . GLY A 1 287 ? -32.985 -0.025 43.782 1.00 91.50 287 GLY A CA 1
ATOM 2314 C C . GLY A 1 287 ? -33.076 -1.105 44.845 1.00 91.50 287 GLY A C 1
ATOM 2315 O O . GLY A 1 287 ? -32.180 -1.948 44.958 1.00 91.50 287 GLY A O 1
ATOM 2316 N N . PHE A 1 288 ? -34.167 -1.068 45.600 1.00 94.75 288 PHE A N 1
ATOM 2317 C CA . PHE A 1 288 ? -34.511 -2.085 46.586 1.00 94.75 288 PHE A CA 1
ATOM 2318 C C . PHE A 1 288 ? -35.939 -2.582 46.363 1.00 94.75 288 PHE A C 1
ATOM 2320 O O . PHE A 1 288 ? -36.805 -1.802 45.957 1.00 94.75 288 PHE A O 1
ATOM 2327 N N . TYR A 1 289 ? -36.171 -3.868 46.623 1.00 95.19 289 TYR A N 1
ATOM 2328 C CA . TYR A 1 289 ? -37.408 -4.559 46.261 1.00 95.19 289 TYR A CA 1
ATOM 2329 C C . TYR A 1 289 ? -37.796 -5.597 47.311 1.00 95.19 289 TYR A C 1
ATOM 2331 O O . TYR A 1 289 ? -36.922 -6.211 47.918 1.00 95.19 289 TYR A O 1
ATOM 2339 N N . PHE A 1 290 ? -39.094 -5.815 47.494 1.00 93.88 290 PHE A N 1
ATOM 2340 C CA . PHE A 1 290 ? -39.666 -6.810 48.400 1.00 93.88 290 PHE A CA 1
ATOM 2341 C C . PHE A 1 290 ? -40.343 -7.907 47.588 1.00 93.88 290 PHE A C 1
ATOM 2343 O O . PHE A 1 290 ? -41.114 -7.627 46.670 1.00 93.88 290 PHE A O 1
ATOM 2350 N N . THR A 1 291 ? -40.028 -9.160 47.901 1.00 92.06 291 THR A N 1
ATOM 2351 C CA . THR A 1 291 ? -40.482 -10.318 47.129 1.00 92.06 291 THR A CA 1
ATOM 2352 C C . THR A 1 291 ? -40.735 -11.531 48.013 1.00 92.06 291 THR A C 1
ATOM 2354 O O . THR A 1 291 ? -40.113 -11.723 49.063 1.00 92.06 291 THR A O 1
ATOM 2357 N N . SER A 1 292 ? -41.619 -12.408 47.550 1.00 88.75 292 SER A N 1
ATOM 2358 C CA . SER A 1 292 ? -41.812 -13.721 48.154 1.00 88.75 292 SER A CA 1
ATOM 2359 C C . SER A 1 292 ? -42.070 -14.778 47.083 1.00 88.75 292 SER A C 1
ATOM 2361 O O . SER A 1 292 ? -42.756 -14.527 46.094 1.00 88.75 292 SER A O 1
ATOM 2363 N N . ALA A 1 293 ? -41.452 -15.947 47.260 1.00 79.25 293 ALA A N 1
ATOM 2364 C CA . ALA A 1 293 ? -41.469 -17.040 46.289 1.00 79.25 293 ALA A CA 1
ATOM 2365 C C . ALA A 1 293 ? -42.360 -18.215 46.711 1.00 79.25 293 ALA A C 1
ATOM 2367 O O . ALA A 1 293 ? -42.724 -19.032 45.868 1.00 79.25 293 ALA A O 1
ATOM 2368 N N . LEU A 1 294 ? -42.652 -18.331 48.005 1.00 72.38 294 LEU A N 1
ATOM 2369 C CA . LEU A 1 294 ? -43.427 -19.409 48.606 1.00 72.38 294 LEU A CA 1
ATOM 2370 C C . LEU A 1 294 ? -44.359 -18.792 49.645 1.00 72.38 294 LEU A C 1
ATOM 2372 O O . LEU A 1 294 ? -43.995 -17.806 50.275 1.00 72.38 294 LEU A O 1
ATOM 2376 N N . ASP A 1 295 ? -45.517 -19.411 49.849 1.00 61.19 295 ASP A N 1
ATOM 2377 C CA . ASP A 1 295 ? -46.330 -19.140 51.029 1.00 61.19 295 ASP A CA 1
ATOM 2378 C C . ASP A 1 295 ? -45.725 -19.952 52.184 1.00 61.19 295 ASP A C 1
ATOM 2380 O O . ASP A 1 295 ? -45.705 -21.184 52.126 1.00 61.19 295 ASP A O 1
ATOM 2384 N N . ALA A 1 296 ? -45.155 -19.297 53.198 1.00 56.59 296 ALA A N 1
ATOM 2385 C CA . ALA A 1 296 ? -44.702 -20.003 54.391 1.00 56.59 296 ALA A CA 1
ATOM 2386 C C . ALA A 1 296 ? -45.890 -20.523 55.215 1.00 56.59 296 ALA A C 1
ATOM 2388 O O . ALA A 1 296 ? -46.804 -19.774 55.556 1.00 56.59 296 ALA A O 1
ATOM 2389 N N . ASP A 1 297 ? -45.803 -21.788 55.637 1.00 48.59 297 ASP A N 1
ATOM 2390 C CA . ASP A 1 297 ? -46.784 -22.443 56.516 1.00 48.59 297 ASP A CA 1
ATOM 2391 C C . ASP A 1 297 ? -46.867 -21.810 57.924 1.00 48.59 297 ASP A C 1
ATOM 2393 O O . ASP A 1 297 ? -47.787 -22.113 58.685 1.00 48.59 297 ASP A O 1
ATOM 2397 N N . LYS A 1 298 ? -45.901 -20.956 58.309 1.00 57.16 298 LYS A N 1
ATOM 2398 C CA . LYS A 1 298 ? -45.834 -20.300 59.628 1.00 57.16 298 LYS A CA 1
ATOM 2399 C C . LYS A 1 298 ? -45.255 -18.886 59.527 1.00 57.16 298 LYS A C 1
ATOM 2401 O O . LYS A 1 298 ? -44.047 -18.727 59.365 1.00 57.16 298 LYS A O 1
ATOM 2406 N N . ALA A 1 299 ? -46.101 -17.867 59.673 1.00 57.75 299 ALA A N 1
ATOM 2407 C CA . ALA A 1 299 ? -45.651 -16.483 59.816 1.00 57.75 299 ALA A CA 1
ATOM 2408 C C . ALA A 1 299 ? -44.900 -16.286 61.148 1.00 57.75 299 ALA A C 1
ATOM 2410 O O . ALA A 1 299 ? -45.298 -16.811 62.189 1.00 57.75 299 ALA A O 1
ATOM 2411 N N . THR A 1 300 ? -43.810 -15.519 61.124 1.00 60.88 300 THR A N 1
ATOM 2412 C CA . THR A 1 300 ? -43.086 -15.090 62.334 1.00 60.88 300 THR A CA 1
ATOM 2413 C C . THR A 1 300 ? -43.923 -14.106 63.158 1.00 60.88 300 THR A C 1
ATOM 2415 O O . THR A 1 300 ? -44.740 -13.373 62.603 1.00 60.88 300 THR A O 1
ATOM 2418 N N . GLN A 1 301 ? -43.712 -14.033 64.479 1.00 62.22 301 GLN A N 1
ATOM 2419 C CA . GLN A 1 301 ? -44.268 -12.933 65.281 1.00 62.22 301 GLN A CA 1
ATOM 2420 C C . GLN A 1 301 ? -43.754 -11.588 64.729 1.00 62.22 301 GLN A C 1
ATOM 2422 O O . GLN A 1 301 ? -42.555 -11.422 64.524 1.00 62.22 301 GLN A O 1
ATOM 2427 N N . GLY A 1 302 ? -44.664 -10.654 64.441 1.00 65.56 302 GLY A N 1
ATOM 2428 C CA . GLY A 1 302 ? -44.325 -9.341 63.878 1.00 65.56 302 GLY A CA 1
ATOM 2429 C C . GLY A 1 302 ? -43.879 -8.324 64.925 1.00 65.56 302 GLY A C 1
ATOM 2430 O O . GLY A 1 302 ? -44.349 -8.359 66.064 1.00 65.56 302 GLY A O 1
ATOM 2431 N N . LEU A 1 303 ? -43.011 -7.398 64.512 1.00 71.38 303 LEU A N 1
ATOM 2432 C CA . LEU A 1 303 ? -42.413 -6.357 65.354 1.00 71.38 303 LEU A CA 1
ATOM 2433 C C . LEU A 1 303 ? -43.455 -5.397 65.931 1.00 71.38 303 LEU A C 1
ATOM 2435 O O . LEU A 1 303 ? -43.369 -5.016 67.096 1.00 71.38 303 LEU A O 1
ATOM 2439 N N . TYR A 1 304 ? -44.454 -5.004 65.135 1.00 77.06 304 TYR A N 1
ATOM 2440 C CA . TYR A 1 304 ? -45.501 -4.098 65.601 1.00 77.06 304 TYR A CA 1
ATOM 2441 C C . TYR A 1 304 ? -46.325 -4.750 66.712 1.00 77.06 304 TYR A C 1
ATOM 2443 O O . TYR A 1 304 ? -46.539 -4.141 67.760 1.00 77.06 304 TYR A O 1
ATOM 2451 N N . ALA A 1 305 ? -46.746 -6.003 66.518 1.00 73.12 305 ALA A N 1
ATOM 2452 C CA . ALA A 1 305 ? -47.475 -6.714 67.562 1.00 73.12 305 ALA A CA 1
ATOM 2453 C C . ALA A 1 305 ? -46.624 -6.944 68.810 1.00 73.12 305 ALA A C 1
ATOM 2455 O O . ALA A 1 305 ? -47.148 -6.771 69.901 1.00 73.12 305 ALA A O 1
ATOM 2456 N N . GLN A 1 306 ? -45.332 -7.257 68.674 1.00 74.75 306 GLN A N 1
ATOM 2457 C CA . GLN A 1 306 ? -44.429 -7.356 69.825 1.00 74.75 306 GLN A CA 1
ATOM 2458 C C . GLN A 1 306 ? -44.361 -6.035 70.598 1.00 74.75 306 GLN A C 1
ATOM 2460 O O . GLN A 1 306 ? -44.617 -6.030 71.798 1.00 74.75 306 GLN A O 1
ATOM 2465 N N . HIS A 1 307 ? -44.145 -4.902 69.918 1.00 79.88 307 HIS A N 1
ATOM 2466 C CA . HIS A 1 307 ? -44.143 -3.587 70.567 1.00 79.88 307 HIS A CA 1
ATOM 2467 C C . HIS A 1 307 ? -45.468 -3.267 71.271 1.00 79.88 307 HIS A C 1
ATOM 2469 O O . HIS A 1 307 ? -45.464 -2.664 72.343 1.00 79.88 307 HIS A O 1
ATOM 2475 N N . VAL A 1 308 ? -46.611 -3.643 70.688 1.00 79.44 308 VAL A N 1
ATOM 2476 C CA . VAL A 1 308 ? -47.933 -3.452 71.309 1.00 79.44 308 VAL A CA 1
ATOM 2477 C C . VAL A 1 308 ? -48.092 -4.362 72.530 1.00 79.44 308 VAL A C 1
ATOM 2479 O O . VAL A 1 308 ? -48.472 -3.882 73.597 1.00 79.44 308 VAL A O 1
ATOM 2482 N N . THR A 1 309 ? -47.763 -5.647 72.410 1.00 81.12 309 THR A N 1
ATOM 2483 C CA . THR A 1 309 ? -47.832 -6.618 73.510 1.00 81.12 309 THR A CA 1
ATOM 2484 C C . THR A 1 309 ? -46.942 -6.197 74.678 1.00 81.12 309 THR A C 1
ATOM 2486 O O . THR A 1 309 ? -47.412 -6.183 75.814 1.00 81.12 309 THR A O 1
ATOM 2489 N N . GLU A 1 310 ? -45.704 -5.771 74.410 1.00 80.75 310 GLU A N 1
ATOM 2490 C CA . GLU A 1 310 ? -44.764 -5.269 75.420 1.00 80.75 310 GLU A CA 1
ATOM 2491 C C . GLU A 1 310 ? -45.252 -3.966 76.061 1.00 80.75 310 GLU A C 1
ATOM 2493 O O . GLU A 1 310 ? -45.273 -3.842 77.286 1.00 80.75 310 GLU A O 1
ATOM 2498 N N . ARG A 1 311 ? -45.692 -2.994 75.250 1.00 83.88 311 ARG A N 1
ATOM 2499 C CA . ARG A 1 311 ? -46.131 -1.678 75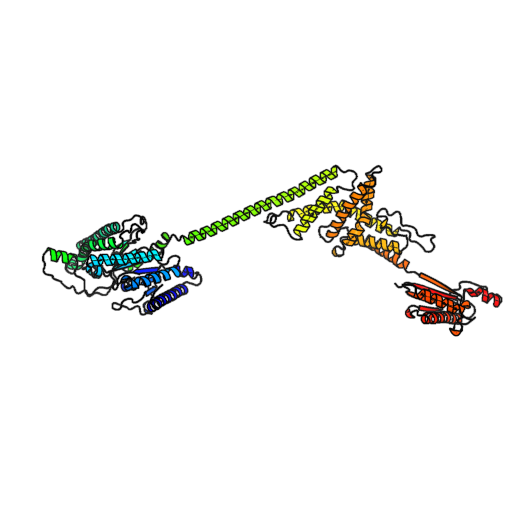.741 1.00 83.88 311 ARG A CA 1
ATOM 2500 C C . ARG A 1 311 ? -47.381 -1.755 76.616 1.00 83.88 311 ARG A C 1
ATOM 2502 O O . ARG A 1 311 ? -47.521 -0.942 77.528 1.00 83.88 311 ARG A O 1
ATOM 2509 N N . PHE A 1 312 ? -48.289 -2.683 76.323 1.00 85.38 312 PHE A N 1
ATOM 2510 C CA . PHE A 1 312 ? -49.567 -2.830 77.027 1.00 85.38 312 PHE A CA 1
ATOM 2511 C C . PHE A 1 312 ? -49.628 -4.056 77.952 1.00 85.38 312 PHE A C 1
ATOM 2513 O O . PHE A 1 312 ? -50.685 -4.314 78.524 1.00 85.38 312 PHE A O 1
ATOM 2520 N N . ALA A 1 313 ? -48.520 -4.789 78.120 1.00 80.94 313 ALA A N 1
ATOM 2521 C CA . ALA A 1 313 ? -48.427 -6.012 78.926 1.00 80.94 313 ALA A CA 1
ATOM 2522 C C . ALA A 1 313 ? -49.544 -7.036 78.620 1.00 80.94 313 ALA A C 1
ATOM 2524 O O . ALA A 1 313 ? -50.136 -7.629 79.526 1.00 80.94 313 ALA A O 1
ATOM 2525 N N . LEU A 1 314 ? -49.869 -7.214 77.336 1.00 80.38 314 LEU A N 1
ATOM 2526 C CA . LEU A 1 314 ? -50.919 -8.137 76.900 1.00 80.38 314 LEU A CA 1
ATOM 2527 C C . LEU A 1 314 ? -50.436 -9.591 77.020 1.00 80.38 314 LEU A C 1
ATOM 2529 O O . LEU A 1 314 ? -49.261 -9.885 76.812 1.00 80.38 314 LEU A O 1
ATOM 2533 N N . ALA A 1 315 ? -51.347 -10.517 77.335 1.00 68.50 315 ALA A N 1
ATOM 2534 C CA . ALA A 1 315 ? -51.050 -11.944 77.244 1.00 68.50 315 ALA A CA 1
ATOM 2535 C C . ALA A 1 315 ? -50.793 -12.315 75.777 1.00 68.50 315 ALA A C 1
ATOM 2537 O O . ALA A 1 315 ? -51.553 -11.898 74.900 1.00 68.50 315 ALA A O 1
ATOM 2538 N N . ASP A 1 316 ? -49.742 -13.095 75.522 1.00 58.25 316 ASP A N 1
ATOM 2539 C CA . ASP A 1 316 ? -49.309 -13.469 74.174 1.00 58.25 316 ASP A CA 1
ATOM 2540 C C . ASP A 1 316 ? -50.345 -14.403 73.516 1.00 58.25 316 ASP A C 1
ATOM 2542 O O . ASP A 1 316 ? -50.254 -15.629 73.569 1.00 58.25 316 ASP A O 1
ATOM 2546 N N . SER A 1 317 ? -51.404 -13.823 72.946 1.00 52.34 317 SER A N 1
ATOM 2547 C CA . SER A 1 317 ? -52.389 -14.537 72.133 1.00 52.34 317 SER A CA 1
ATOM 2548 C C . SER A 1 317 ? -51.834 -14.678 70.724 1.00 52.34 317 SER A C 1
ATOM 2550 O O . SER A 1 317 ? -52.181 -13.934 69.807 1.00 52.34 317 SER A O 1
ATOM 2552 N N . SER A 1 318 ? -50.944 -15.650 70.559 1.00 51.94 318 SER A N 1
ATOM 2553 C CA . SER A 1 318 ? -50.523 -16.156 69.257 1.00 51.94 318 SER A CA 1
ATOM 2554 C C . SER A 1 318 ? -51.693 -16.912 68.619 1.00 51.94 318 SER A C 1
ATOM 2556 O O . SER A 1 318 ? -51.763 -18.136 68.634 1.00 51.94 318 SER A O 1
ATOM 2558 N N . ALA A 1 319 ? -52.668 -16.176 68.082 1.00 45.84 319 ALA A N 1
ATOM 2559 C CA . ALA A 1 319 ? -53.678 -16.766 67.215 1.00 45.84 319 ALA A CA 1
ATOM 2560 C C . ALA A 1 319 ? -52.989 -17.197 65.911 1.00 45.84 319 ALA A C 1
ATOM 2562 O O . ALA A 1 319 ? -52.733 -16.382 65.023 1.00 45.84 319 ALA A O 1
ATOM 2563 N N . GLU A 1 320 ? -52.633 -18.479 65.839 1.00 47.16 320 GLU A N 1
ATOM 2564 C CA . GLU A 1 320 ? -52.140 -19.139 64.634 1.00 47.16 320 GLU A CA 1
ATOM 2565 C C . GLU A 1 320 ? -53.249 -19.106 63.573 1.00 47.16 320 GLU A C 1
ATOM 2567 O O . GLU A 1 320 ? -54.238 -19.834 63.662 1.00 47.16 320 GLU A O 1
ATOM 2572 N N . LEU A 1 321 ? -53.121 -18.228 62.577 1.00 51.00 321 LEU A N 1
ATOM 2573 C CA . LEU A 1 321 ? -53.996 -18.255 61.408 1.00 51.00 321 LEU A CA 1
ATOM 2574 C C . LEU A 1 321 ? -53.522 -19.385 60.479 1.00 51.00 321 LEU A C 1
ATOM 2576 O O . LEU A 1 321 ? -52.375 -19.343 60.026 1.00 51.00 321 LEU A O 1
ATOM 2580 N N . PRO A 1 322 ? -54.361 -20.391 60.169 1.00 44.22 322 PRO A N 1
ATOM 2581 C CA . PRO A 1 322 ? -54.006 -21.420 59.203 1.00 44.22 322 PRO A CA 1
ATOM 2582 C C . PRO A 1 322 ? -53.966 -20.809 57.798 1.00 44.22 322 PRO A C 1
ATOM 2584 O O . PRO A 1 322 ? -55.002 -20.511 57.200 1.00 44.22 322 PRO A O 1
ATOM 2587 N N . VAL A 1 323 ? -52.766 -20.638 57.245 1.00 49.47 323 VAL A N 1
ATOM 2588 C CA . VAL A 1 323 ? -52.585 -20.243 55.844 1.00 49.47 323 VAL A CA 1
ATOM 2589 C C . VAL A 1 323 ? -52.748 -21.496 54.984 1.00 49.47 323 VAL A C 1
ATOM 2591 O O . VAL A 1 323 ? -51.812 -22.250 54.764 1.00 49.47 323 VAL A O 1
ATOM 2594 N N . THR A 1 324 ? -53.965 -21.750 54.507 1.00 45.00 324 THR A N 1
ATOM 2595 C CA . THR A 1 324 ? -54.221 -22.754 53.463 1.00 45.00 324 THR A CA 1
ATOM 2596 C C . THR A 1 324 ? -54.289 -22.031 52.122 1.00 45.00 324 THR A C 1
ATOM 2598 O O . THR A 1 324 ? -55.286 -21.396 51.786 1.00 45.00 324 THR A O 1
ATOM 2601 N N . GLY A 1 325 ? -53.193 -22.046 51.364 1.00 50.44 325 GLY A N 1
ATOM 2602 C CA . GLY A 1 325 ? -53.113 -21.357 50.077 1.00 50.44 325 GLY A CA 1
ATOM 2603 C C . GLY A 1 325 ? -52.122 -22.012 49.127 1.00 50.44 325 GLY A C 1
ATOM 2604 O O . GLY A 1 325 ? -51.095 -22.535 49.545 1.00 50.44 325 GLY A O 1
ATOM 2605 N N . GLN A 1 326 ? -52.461 -22.016 47.837 1.00 54.25 326 GLN A N 1
ATOM 2606 C CA . GLN A 1 326 ? -51.556 -22.448 46.775 1.00 54.25 326 GLN A CA 1
ATOM 2607 C C . GLN A 1 326 ? -50.393 -21.458 46.656 1.00 54.25 326 GLN A C 1
ATOM 2609 O O . GLN A 1 326 ? -50.618 -20.254 46.579 1.00 54.25 326 GLN A O 1
ATOM 2614 N N . THR A 1 327 ? -49.170 -21.980 46.568 1.00 61.03 327 THR A N 1
ATOM 2615 C CA . THR A 1 327 ? -47.937 -21.202 46.408 1.00 61.03 327 THR A CA 1
ATOM 2616 C C . THR A 1 327 ? -48.000 -20.317 45.161 1.00 61.03 327 THR A C 1
ATOM 2618 O O . THR A 1 327 ? -47.935 -20.834 44.041 1.00 61.03 327 THR A O 1
ATOM 2621 N N . GLN A 1 328 ? -48.093 -18.998 45.339 1.00 73.38 328 GLN A N 1
ATOM 2622 C CA . GLN A 1 328 ? -47.997 -18.027 44.248 1.00 73.38 328 GLN A CA 1
ATOM 2623 C C . GLN A 1 328 ? -46.813 -17.079 44.470 1.00 73.38 328 GLN A C 1
ATOM 2625 O O . GLN A 1 328 ? -46.647 -16.561 45.574 1.00 73.38 328 GLN A O 1
ATOM 2630 N N . PRO A 1 329 ? -45.988 -16.820 43.442 1.00 83.81 329 PRO A N 1
ATOM 2631 C CA . PRO A 1 329 ? -44.908 -15.854 43.560 1.00 83.81 329 PRO A CA 1
ATOM 2632 C C . PRO A 1 329 ? -45.464 -14.429 43.630 1.00 83.81 329 PRO A C 1
ATOM 2634 O O . PRO A 1 329 ? -46.227 -13.997 42.765 1.00 83.81 329 PRO A O 1
ATOM 2637 N N . MET A 1 330 ? -45.038 -13.678 44.641 1.00 87.81 330 MET A N 1
ATOM 2638 C CA . MET A 1 330 ? -45.477 -12.309 44.901 1.00 87.81 330 MET A CA 1
ATOM 2639 C C . MET A 1 330 ? -44.371 -11.325 44.510 1.00 87.81 330 MET A C 1
ATOM 2641 O O . MET A 1 330 ? -43.264 -11.365 45.054 1.00 87.81 330 MET A O 1
ATOM 2645 N N . PHE A 1 331 ? -44.672 -10.448 43.546 1.00 89.25 331 PHE A N 1
ATOM 2646 C CA . PHE A 1 331 ? -43.803 -9.374 43.025 1.00 89.25 331 PHE A CA 1
ATOM 2647 C C . PHE A 1 331 ? -42.467 -9.797 42.374 1.00 89.25 331 PHE A C 1
ATOM 2649 O O . PHE A 1 331 ? -41.701 -8.941 41.934 1.00 89.25 331 PHE A O 1
ATOM 2656 N N . ILE A 1 332 ? -42.172 -11.098 42.251 1.00 89.06 332 ILE A N 1
ATOM 2657 C CA . ILE A 1 332 ? -40.925 -11.570 41.621 1.00 89.06 332 ILE A CA 1
ATOM 2658 C C . ILE A 1 332 ? -40.954 -11.340 40.104 1.00 89.06 332 ILE A C 1
ATOM 2660 O O . ILE A 1 332 ? -40.020 -10.764 39.547 1.00 89.06 332 ILE A O 1
ATOM 2664 N N . ASN A 1 333 ? -42.031 -11.752 39.429 1.00 89.19 333 ASN A N 1
ATOM 2665 C CA . ASN A 1 333 ? -42.133 -11.658 37.968 1.00 89.19 333 ASN A CA 1
ATOM 2666 C C . ASN A 1 333 ? -41.982 -10.213 37.473 1.00 89.19 333 ASN A C 1
ATOM 2668 O O . ASN A 1 333 ? -41.244 -9.942 36.523 1.00 89.19 333 ASN A O 1
ATOM 2672 N N . SER A 1 334 ? -42.648 -9.268 38.147 1.00 89.12 334 SER A N 1
ATOM 2673 C CA . SER A 1 334 ? -42.592 -7.850 37.795 1.00 89.12 334 SER A CA 1
ATOM 2674 C C . SER A 1 334 ? -41.190 -7.268 37.995 1.00 89.12 334 SER A C 1
ATOM 2676 O O . SER A 1 334 ? -40.739 -6.496 37.149 1.00 89.12 334 SER A O 1
ATOM 2678 N N . LEU A 1 335 ? -40.463 -7.678 39.042 1.00 91.75 335 LEU A N 1
ATOM 2679 C CA . LEU A 1 335 ? -39.082 -7.253 39.285 1.00 91.75 335 LEU A CA 1
ATOM 2680 C C . LEU A 1 335 ? -38.149 -7.623 38.121 1.00 91.7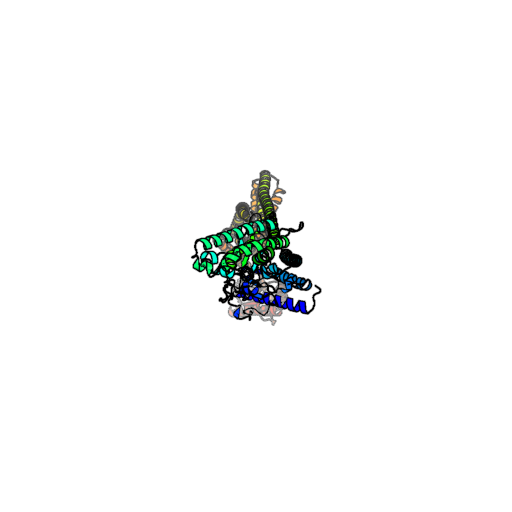5 335 LEU A C 1
ATOM 2682 O O . LEU A 1 335 ? -37.414 -6.768 37.616 1.00 91.75 335 LEU A O 1
ATOM 2686 N N . PHE A 1 336 ? -38.173 -8.878 37.668 1.00 91.75 336 PHE A N 1
ATOM 2687 C CA . PHE A 1 336 ? -37.290 -9.306 36.581 1.00 91.75 336 PHE A CA 1
ATOM 2688 C C . PHE A 1 336 ? -37.680 -8.657 35.249 1.00 91.75 336 PHE A C 1
ATOM 2690 O O . PHE A 1 336 ? -36.830 -8.042 34.603 1.00 91.75 336 PHE A O 1
ATOM 2697 N N . GLN A 1 337 ? -38.961 -8.717 34.876 1.00 89.44 337 GLN A N 1
ATOM 2698 C CA . GLN A 1 337 ? -39.431 -8.256 33.565 1.00 89.44 337 GLN A CA 1
ATOM 2699 C C . GLN A 1 337 ? -39.413 -6.727 33.404 1.00 89.44 337 GLN A C 1
ATOM 2701 O O . GLN A 1 337 ? -39.093 -6.236 32.323 1.00 89.44 337 GLN A O 1
ATOM 2706 N N . LYS A 1 338 ? -39.749 -5.956 34.451 1.00 90.00 338 LYS A N 1
ATOM 2707 C CA . LYS A 1 338 ? -39.873 -4.487 34.351 1.00 90.00 338 LYS A CA 1
ATOM 2708 C C . LYS A 1 338 ? -38.616 -3.722 34.755 1.00 90.00 338 LYS A C 1
ATOM 2710 O O . LYS A 1 338 ? -38.477 -2.570 34.352 1.00 90.00 338 LYS A O 1
ATOM 2715 N N . VAL A 1 339 ? -37.720 -4.323 35.543 1.00 90.81 339 VAL A N 1
ATOM 2716 C CA . VAL A 1 339 ? -36.547 -3.621 36.094 1.00 90.81 339 VAL A CA 1
ATOM 2717 C C . VAL A 1 339 ? -35.245 -4.283 35.665 1.00 90.81 339 VAL A C 1
ATOM 2719 O O . VAL A 1 339 ? -34.459 -3.672 34.945 1.00 90.81 339 VAL A O 1
ATOM 2722 N N . ILE A 1 340 ? -35.009 -5.531 36.081 1.00 90.81 340 ILE A N 1
ATOM 2723 C CA . ILE A 1 340 ? -33.683 -6.153 35.947 1.00 90.81 340 ILE A CA 1
ATOM 2724 C C . ILE A 1 340 ? -33.313 -6.353 34.474 1.00 90.81 340 ILE A C 1
ATOM 2726 O O . ILE A 1 340 ? -32.217 -5.960 34.073 1.00 90.81 340 ILE A O 1
ATOM 2730 N N . ILE A 1 341 ? -34.207 -6.933 33.664 1.00 89.81 341 ILE A N 1
ATOM 2731 C CA . ILE A 1 341 ? -33.940 -7.225 32.246 1.00 89.81 341 ILE A CA 1
ATOM 2732 C C . ILE A 1 341 ? -33.818 -5.941 31.399 1.00 89.81 341 ILE A C 1
ATOM 2734 O O . ILE A 1 341 ? -32.821 -5.815 30.678 1.00 89.81 341 ILE A O 1
ATOM 2738 N N . PRO A 1 342 ? -34.725 -4.943 31.500 1.00 88.50 342 PRO A N 1
ATOM 2739 C CA . PRO A 1 342 ? -34.583 -3.676 30.770 1.00 88.50 342 PRO A CA 1
ATOM 2740 C C . PRO A 1 342 ? -33.280 -2.919 31.069 1.00 88.50 342 PRO A C 1
ATOM 2742 O O . PRO A 1 342 ? -32.728 -2.254 30.189 1.00 88.50 342 PRO A O 1
ATOM 2745 N N . ASP A 1 343 ? -32.732 -3.074 32.275 1.00 84.69 343 ASP A N 1
ATOM 2746 C CA . ASP A 1 343 ? -31.490 -2.430 32.711 1.00 84.69 343 ASP A CA 1
ATOM 2747 C C . ASP A 1 343 ? -30.201 -3.035 32.100 1.00 84.69 343 ASP A C 1
ATOM 2749 O O . ASP A 1 343 ? -29.087 -2.602 32.421 1.00 84.69 343 ASP A O 1
ATOM 2753 N N . GLN A 1 344 ? -30.308 -3.993 31.169 1.00 82.88 344 GLN A N 1
ATOM 2754 C CA . GLN A 1 344 ? -29.179 -4.714 30.556 1.00 82.88 344 GLN A CA 1
ATOM 2755 C C . GLN A 1 344 ? -28.054 -3.832 29.979 1.00 82.88 344 GLN A C 1
ATOM 2757 O O . GLN A 1 344 ? -26.895 -4.262 29.910 1.00 82.88 344 GLN A O 1
ATOM 2762 N N . HIS A 1 345 ? -28.357 -2.600 29.562 1.00 79.88 345 HIS A N 1
ATOM 2763 C CA . HIS A 1 345 ? -27.388 -1.684 28.953 1.00 79.88 345 HIS A CA 1
ATOM 2764 C C . HIS A 1 345 ? -26.726 -0.715 29.940 1.00 79.88 345 HIS A C 1
ATOM 2766 O O . HIS A 1 345 ? -25.751 -0.064 29.561 1.00 79.88 345 HIS A O 1
ATOM 2772 N N . LEU A 1 346 ? -27.175 -0.644 31.198 1.00 76.19 346 LEU A N 1
ATOM 2773 C CA . LEU A 1 346 ? -26.668 0.338 32.164 1.00 76.19 346 LEU A CA 1
ATOM 2774 C C . LEU A 1 346 ? -25.159 0.211 32.393 1.00 76.19 346 LEU A C 1
ATOM 2776 O O . LEU A 1 346 ? -24.450 1.214 32.388 1.00 76.19 346 LEU A O 1
ATOM 2780 N N . VAL A 1 347 ? -24.629 -1.012 32.496 1.00 71.00 347 VAL A N 1
ATOM 2781 C CA . VAL A 1 347 ? -23.186 -1.236 32.712 1.00 71.00 347 VAL A CA 1
ATOM 2782 C C . VAL A 1 347 ? -22.331 -0.647 31.586 1.00 71.00 347 VAL A C 1
ATOM 2784 O O . VAL A 1 347 ? -21.242 -0.143 31.855 1.00 71.00 347 VAL A O 1
ATOM 2787 N N . ALA A 1 348 ? -22.830 -0.614 30.345 1.00 65.44 348 ALA A N 1
ATOM 2788 C CA . ALA A 1 348 ? -22.108 -0.050 29.201 1.00 65.44 348 ALA A CA 1
ATOM 2789 C C . ALA A 1 348 ? -21.790 1.444 29.358 1.00 65.44 348 ALA A C 1
ATOM 2791 O O . ALA A 1 348 ? -20.753 1.902 28.880 1.00 65.44 348 ALA A O 1
ATOM 2792 N N . LEU A 1 349 ? -22.666 2.188 30.037 1.00 62.12 349 LEU A N 1
ATOM 2793 C CA . LEU A 1 349 ? -22.494 3.618 30.297 1.00 62.12 349 LEU A CA 1
ATOM 2794 C C . LEU A 1 349 ? -21.381 3.882 31.322 1.00 62.12 349 LEU A C 1
ATOM 2796 O O . LEU A 1 349 ? -20.802 4.968 31.353 1.00 62.12 349 LEU A O 1
ATOM 2800 N N . TYR A 1 350 ? -21.053 2.879 32.141 1.00 63.44 350 TYR A N 1
ATOM 2801 C CA . TYR A 1 350 ? -20.086 2.990 33.233 1.00 63.44 350 TYR A CA 1
ATOM 2802 C C . TYR A 1 350 ? -18.760 2.269 32.957 1.00 63.44 350 TYR A C 1
ATOM 2804 O O . TYR A 1 350 ? -17.801 2.451 33.711 1.00 63.44 350 TYR A O 1
ATOM 2812 N N . THR A 1 351 ? -18.659 1.499 31.867 1.00 62.03 351 THR A N 1
ATOM 2813 C CA . THR A 1 351 ? -17.414 0.844 31.447 1.00 62.03 351 THR A CA 1
ATOM 2814 C C . THR A 1 351 ? -16.498 1.823 30.708 1.00 62.03 351 THR A C 1
ATOM 2816 O O . THR A 1 351 ? -16.606 1.993 29.494 1.00 62.03 351 THR A O 1
ATOM 2819 N N . SER A 1 352 ? -15.544 2.452 31.398 1.00 56.38 352 SER A N 1
ATOM 2820 C CA . SER A 1 352 ? -14.432 3.145 30.732 1.00 56.38 352 SER A CA 1
ATOM 2821 C C . SER A 1 352 ? -13.285 2.160 30.504 1.00 56.38 352 SER A C 1
ATOM 2823 O O . SER A 1 352 ? -12.326 2.084 31.269 1.00 56.38 352 SER A O 1
ATOM 2825 N N . ASN A 1 353 ? -13.373 1.358 29.440 1.00 58.16 353 ASN A N 1
ATOM 2826 C CA . ASN A 1 353 ? -12.316 0.394 29.142 1.00 58.16 353 ASN A CA 1
ATOM 2827 C C . ASN A 1 353 ? -11.059 1.121 28.614 1.00 58.16 353 ASN A C 1
ATOM 2829 O O . ASN A 1 353 ? -10.858 1.267 27.405 1.00 58.16 353 ASN A O 1
ATOM 2833 N N . ARG A 1 354 ? -10.206 1.592 29.537 1.00 58.44 354 ARG A N 1
ATOM 2834 C CA . ARG A 1 354 ? -8.932 2.293 29.269 1.00 58.44 354 ARG A CA 1
ATOM 2835 C C . ARG A 1 354 ? -8.005 1.517 28.329 1.00 58.44 354 ARG A C 1
ATOM 2837 O O . ARG A 1 354 ? -7.196 2.117 27.624 1.00 58.44 354 ARG A O 1
ATOM 2844 N N . SER A 1 355 ? -8.112 0.188 28.299 1.00 59.84 355 SER A N 1
ATOM 2845 C CA . SER A 1 355 ? -7.315 -0.650 27.398 1.00 59.84 355 SER A CA 1
ATOM 2846 C C . SER A 1 355 ? -7.734 -0.493 25.928 1.00 59.84 355 SER A C 1
ATOM 2848 O O . SER A 1 355 ? -6.881 -0.473 25.037 1.00 59.84 355 SER A O 1
ATOM 2850 N N . GLU A 1 356 ? -9.031 -0.313 25.662 1.00 64.31 356 GLU A N 1
ATOM 2851 C CA . GLU A 1 356 ? -9.570 -0.174 24.309 1.00 64.31 356 GLU A CA 1
ATOM 2852 C C . GLU A 1 356 ? -9.284 1.223 23.743 1.00 64.31 356 GLU A C 1
ATOM 2854 O O . GLU A 1 356 ? -8.876 1.351 22.587 1.00 64.31 356 GLU A O 1
ATOM 2859 N N . THR A 1 357 ? -9.405 2.269 24.567 1.00 65.00 357 THR A N 1
ATOM 2860 C CA . THR A 1 357 ? -9.062 3.644 24.164 1.00 65.00 357 THR A CA 1
ATOM 2861 C C . THR A 1 357 ? -7.570 3.799 23.880 1.00 65.00 357 THR A C 1
ATOM 2863 O O . THR A 1 357 ? -7.205 4.417 22.881 1.00 65.00 357 THR A O 1
ATOM 2866 N N . ARG A 1 358 ? -6.698 3.165 24.674 1.00 66.69 358 ARG A N 1
ATOM 2867 C CA . ARG A 1 358 ? -5.247 3.158 24.429 1.00 66.69 358 ARG A CA 1
ATOM 2868 C C . ARG A 1 358 ? -4.877 2.415 23.142 1.00 66.69 358 ARG A C 1
ATOM 2870 O O . ARG A 1 358 ? -4.040 2.902 22.389 1.00 66.69 358 ARG A O 1
ATOM 2877 N N . ARG A 1 359 ? -5.522 1.279 22.843 1.00 70.06 359 ARG A N 1
ATOM 2878 C CA . ARG A 1 359 ? -5.324 0.568 21.564 1.00 70.06 359 ARG A CA 1
ATOM 2879 C C . ARG A 1 359 ? -5.771 1.409 20.369 1.00 70.06 359 ARG A C 1
ATOM 2881 O O . ARG A 1 359 ? -5.023 1.504 19.401 1.00 70.06 359 ARG A O 1
ATOM 2888 N N . LYS A 1 360 ? -6.940 2.055 20.445 1.00 76.44 360 LYS A N 1
ATOM 2889 C CA . LYS A 1 360 ? -7.416 2.976 19.395 1.00 76.44 360 LYS A CA 1
ATOM 2890 C C . LYS A 1 360 ? -6.465 4.164 19.218 1.00 76.44 360 LYS A C 1
ATOM 2892 O O . LYS A 1 360 ? -6.147 4.508 18.087 1.00 76.44 360 LYS A O 1
ATOM 2897 N N . GLY A 1 361 ? -5.947 4.727 20.312 1.00 75.31 361 GLY A N 1
ATOM 2898 C CA . GLY A 1 361 ? -4.958 5.808 20.276 1.00 75.31 361 GLY A CA 1
ATOM 2899 C C . GLY A 1 361 ? -3.647 5.414 19.590 1.00 75.31 361 GLY A C 1
ATOM 2900 O O . GLY A 1 361 ? -3.145 6.175 18.769 1.00 75.31 361 GLY A O 1
ATOM 2901 N N . ILE A 1 362 ? -3.130 4.207 19.855 1.00 81.88 362 ILE A N 1
ATOM 2902 C CA . ILE A 1 362 ? -1.938 3.683 19.166 1.00 81.88 362 ILE A CA 1
ATOM 2903 C C . ILE A 1 362 ? -2.204 3.550 17.662 1.00 81.88 362 ILE A C 1
ATOM 2905 O O . ILE A 1 362 ? -1.408 4.042 16.869 1.00 81.88 362 ILE A O 1
ATOM 2909 N N . TRP A 1 363 ? -3.338 2.961 17.264 1.00 79.81 363 TRP A N 1
ATOM 2910 C CA . TRP A 1 363 ? -3.696 2.825 15.846 1.00 79.81 363 TRP A CA 1
ATOM 2911 C C . TRP A 1 363 ? -3.812 4.178 15.136 1.00 79.81 363 TRP A C 1
ATOM 2913 O O . TRP A 1 363 ? -3.223 4.358 14.069 1.00 79.81 363 TRP A O 1
ATOM 2923 N N . ILE A 1 364 ? -4.495 5.150 15.747 1.00 86.62 364 ILE A N 1
ATOM 2924 C CA . ILE A 1 364 ? -4.611 6.514 15.207 1.00 86.62 364 ILE A CA 1
ATOM 2925 C C . ILE A 1 364 ? -3.228 7.168 15.092 1.00 86.62 364 ILE A C 1
ATOM 2927 O O . ILE A 1 364 ? -2.913 7.740 14.052 1.00 86.62 364 ILE A O 1
ATOM 2931 N N . GLY A 1 365 ? -2.377 7.033 16.115 1.00 86.00 365 GLY A N 1
ATOM 2932 C CA . GLY A 1 365 ? -1.011 7.557 16.094 1.00 86.00 365 GLY A CA 1
ATOM 2933 C C . GLY A 1 365 ? -0.162 6.952 14.972 1.00 86.00 365 GLY A C 1
ATOM 2934 O O . GLY A 1 365 ? 0.500 7.683 14.238 1.00 86.00 365 GLY A O 1
ATOM 2935 N N . THR A 1 366 ? -0.229 5.631 14.778 1.00 86.44 366 THR A N 1
ATOM 2936 C CA . THR A 1 366 ? 0.490 4.959 13.683 1.00 86.44 366 THR A CA 1
ATOM 2937 C C . THR A 1 366 ? -0.019 5.373 12.304 1.00 86.44 366 THR A C 1
ATOM 2939 O O . THR A 1 366 ? 0.789 5.609 11.408 1.00 86.44 366 THR A O 1
ATOM 2942 N N . ALA A 1 367 ? -1.336 5.529 12.135 1.00 86.00 367 ALA A N 1
ATOM 2943 C CA . ALA A 1 367 ? -1.926 5.980 10.878 1.00 86.00 367 ALA A CA 1
ATOM 2944 C C . ALA A 1 367 ? -1.536 7.432 10.555 1.00 86.00 367 ALA A C 1
ATOM 2946 O O . ALA A 1 367 ? -1.182 7.733 9.417 1.00 86.00 367 ALA A O 1
ATOM 2947 N N . ALA A 1 368 ? -1.529 8.315 11.560 1.00 90.12 368 ALA A N 1
ATOM 2948 C CA . ALA A 1 368 ? -1.096 9.701 11.403 1.00 90.12 368 ALA A CA 1
ATOM 2949 C C . ALA A 1 368 ? 0.391 9.800 11.019 1.00 90.12 368 ALA A C 1
ATOM 2951 O O . ALA A 1 368 ? 0.739 10.547 10.105 1.00 90.12 368 ALA A O 1
ATOM 2952 N N . LEU A 1 369 ? 1.262 9.011 11.661 1.00 91.81 369 LEU A N 1
ATOM 2953 C CA . LEU A 1 369 ? 2.690 8.965 11.332 1.00 91.81 369 LEU A CA 1
ATOM 2954 C C . LEU A 1 369 ? 2.930 8.451 9.905 1.00 91.81 369 LEU A C 1
ATOM 2956 O O . LEU A 1 369 ? 3.716 9.039 9.164 1.00 91.81 369 LEU A O 1
ATOM 2960 N N . ALA A 1 370 ? 2.231 7.386 9.504 1.00 88.50 370 ALA A N 1
ATOM 2961 C CA . ALA A 1 370 ? 2.311 6.853 8.146 1.00 88.50 370 ALA A CA 1
ATOM 2962 C C . ALA A 1 370 ? 1.840 7.882 7.103 1.00 88.50 370 ALA A C 1
ATOM 2964 O O . ALA A 1 370 ? 2.507 8.070 6.086 1.00 88.50 370 ALA A O 1
ATOM 2965 N N . GLY A 1 371 ? 0.744 8.597 7.383 1.00 90.38 371 GLY A N 1
ATOM 2966 C CA . GLY A 1 371 ? 0.259 9.688 6.535 1.00 90.38 371 GLY A CA 1
ATOM 2967 C C . GLY A 1 371 ? 1.278 10.821 6.395 1.00 90.38 371 GLY A C 1
ATOM 2968 O O . GLY A 1 371 ? 1.541 11.278 5.284 1.00 90.38 371 GLY A O 1
ATOM 2969 N N . LEU A 1 372 ? 1.918 11.228 7.495 1.00 93.56 372 LEU A N 1
ATOM 2970 C CA . LEU A 1 372 ? 2.941 12.275 7.479 1.00 93.56 372 LEU A CA 1
ATOM 2971 C C . LEU A 1 372 ? 4.179 11.863 6.668 1.00 93.56 372 LEU A C 1
ATOM 2973 O O . LEU A 1 372 ? 4.658 12.647 5.850 1.00 93.56 372 LEU A O 1
ATOM 2977 N N . LEU A 1 373 ? 4.662 10.628 6.830 1.00 90.12 373 LEU A N 1
ATOM 2978 C CA . LEU A 1 373 ? 5.777 10.096 6.036 1.00 90.12 373 LEU A CA 1
ATOM 2979 C C . LEU A 1 373 ? 5.448 10.046 4.538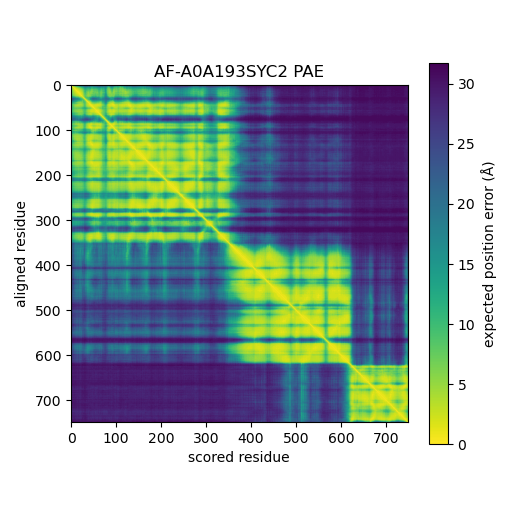 1.00 90.12 373 LEU A C 1
ATOM 2981 O O . LEU A 1 373 ? 6.306 10.359 3.711 1.00 90.12 373 LEU A O 1
ATOM 2985 N N . LEU A 1 374 ? 4.208 9.704 4.185 1.00 89.94 374 LEU A N 1
ATOM 2986 C CA . LEU A 1 374 ? 3.755 9.664 2.797 1.00 89.94 374 LEU A CA 1
ATOM 2987 C C . LEU A 1 374 ? 3.703 11.074 2.182 1.00 89.94 374 LEU A C 1
ATOM 2989 O O . LEU A 1 374 ? 4.211 11.274 1.079 1.00 89.94 374 LEU A O 1
ATOM 2993 N N . CYS A 1 375 ? 3.203 12.068 2.924 1.00 90.88 375 CYS A N 1
ATOM 2994 C CA . CYS A 1 375 ? 3.236 13.475 2.511 1.00 90.88 375 CYS A CA 1
ATOM 2995 C C . CYS A 1 375 ? 4.669 13.996 2.315 1.00 90.88 375 CYS A C 1
ATOM 2997 O O . CYS A 1 375 ? 4.945 14.674 1.325 1.00 90.88 375 CYS A O 1
ATOM 2999 N N . VAL A 1 376 ? 5.594 13.654 3.219 1.00 91.31 376 VAL A N 1
ATOM 3000 C CA . VAL A 1 376 ? 7.020 13.999 3.074 1.00 91.31 376 VAL A CA 1
ATOM 3001 C C . VAL A 1 376 ? 7.607 13.339 1.825 1.00 91.31 376 VAL A C 1
ATOM 3003 O O . VAL A 1 376 ? 8.278 14.008 1.037 1.00 91.31 376 VAL A O 1
ATOM 3006 N N . GLY A 1 377 ? 7.305 12.059 1.596 1.00 90.00 377 GLY A N 1
ATOM 3007 C CA . GLY A 1 377 ? 7.699 11.342 0.386 1.00 90.00 377 GLY A CA 1
ATOM 3008 C C . GLY A 1 377 ? 7.219 12.045 -0.887 1.00 90.00 377 GLY A C 1
ATOM 3009 O O . GLY A 1 377 ? 8.022 12.296 -1.789 1.00 90.00 377 GLY A O 1
ATOM 3010 N N . TRP A 1 378 ? 5.941 12.428 -0.954 1.00 92.06 378 TRP A N 1
ATOM 3011 C CA . TRP A 1 378 ? 5.398 13.197 -2.078 1.00 92.06 378 TRP A CA 1
ATOM 3012 C C . TRP A 1 378 ? 6.078 14.553 -2.256 1.00 92.06 378 TRP A C 1
ATOM 3014 O O . TRP A 1 378 ? 6.395 14.912 -3.389 1.00 92.06 378 TRP A O 1
ATOM 3024 N N . GLY A 1 379 ? 6.367 15.276 -1.170 1.00 93.31 379 GLY A N 1
ATOM 3025 C CA . GLY A 1 379 ? 7.095 16.546 -1.227 1.00 93.31 379 GLY A CA 1
ATOM 3026 C C . GLY A 1 379 ? 8.493 16.398 -1.838 1.00 93.31 379 GLY A C 1
ATOM 3027 O O . GLY A 1 379 ? 8.859 17.146 -2.749 1.00 93.31 379 GLY A O 1
ATOM 3028 N N . VAL A 1 380 ? 9.248 15.384 -1.404 1.00 92.31 380 VAL A N 1
ATOM 3029 C CA . VAL A 1 380 ? 10.571 15.058 -1.968 1.00 92.31 380 VAL A CA 1
ATOM 3030 C C . VAL A 1 380 ? 10.450 14.651 -3.438 1.00 92.31 380 VAL A C 1
ATOM 3032 O O . VAL A 1 380 ? 11.202 15.142 -4.281 1.00 92.31 380 VAL A O 1
ATOM 3035 N N . SER A 1 381 ? 9.471 13.806 -3.770 1.00 93.81 381 SER A N 1
ATOM 3036 C CA . SER A 1 381 ? 9.241 13.347 -5.141 1.00 93.81 381 SER A CA 1
ATOM 3037 C C . SER A 1 381 ? 8.857 14.474 -6.089 1.00 93.81 381 SER A C 1
ATOM 3039 O O . SER A 1 381 ? 9.398 14.545 -7.195 1.00 93.81 381 SER A O 1
ATOM 3041 N N . TYR A 1 382 ? 7.999 15.393 -5.657 1.00 93.69 382 TYR A N 1
ATOM 3042 C CA . TYR A 1 382 ? 7.648 16.584 -6.419 1.00 93.69 382 TYR A CA 1
ATOM 3043 C C . TYR A 1 382 ? 8.868 17.481 -6.665 1.00 93.69 382 TYR A C 1
ATOM 3045 O O . TYR A 1 382 ? 9.125 17.866 -7.807 1.00 93.69 382 TYR A O 1
ATOM 3053 N N . SER A 1 383 ? 9.652 17.765 -5.618 1.00 94.38 383 SER A N 1
ATOM 3054 C CA . SER A 1 383 ? 10.854 18.603 -5.719 1.00 94.38 383 SER A CA 1
ATOM 3055 C C . SER A 1 383 ? 11.873 18.023 -6.706 1.00 94.38 383 SER A C 1
ATOM 3057 O O . SER A 1 383 ? 12.326 18.720 -7.614 1.00 94.38 383 SER A O 1
ATOM 3059 N N . ASN A 1 384 ? 12.157 16.721 -6.606 1.00 92.88 384 ASN A N 1
ATOM 3060 C CA . ASN A 1 384 ? 13.106 16.040 -7.488 1.00 92.88 384 ASN A CA 1
ATOM 3061 C C . ASN A 1 384 ? 12.640 16.017 -8.951 1.00 92.88 384 ASN A C 1
ATOM 3063 O O . ASN A 1 384 ? 13.447 16.234 -9.853 1.00 92.88 384 ASN A O 1
ATOM 3067 N N . ASN A 1 385 ? 11.347 15.782 -9.202 1.00 91.94 385 ASN A N 1
ATOM 3068 C CA . ASN A 1 385 ? 10.794 15.818 -10.560 1.00 91.94 385 ASN A CA 1
ATOM 3069 C C . ASN A 1 385 ? 10.837 17.230 -11.154 1.00 91.94 385 ASN A C 1
ATOM 3071 O O . ASN A 1 385 ? 11.232 17.402 -12.307 1.00 91.94 385 ASN A O 1
ATOM 3075 N N . LYS A 1 386 ? 10.487 18.248 -10.359 1.00 93.81 386 LYS A N 1
ATOM 3076 C CA . LYS A 1 386 ? 10.573 19.650 -10.780 1.00 93.81 386 LYS A CA 1
ATOM 3077 C C . LYS A 1 386 ? 12.014 20.037 -11.118 1.00 93.81 386 LYS A C 1
ATOM 3079 O O . LYS A 1 386 ? 12.246 20.608 -12.180 1.00 93.81 386 LYS A O 1
ATOM 3084 N N . ALA A 1 387 ? 12.968 19.681 -10.259 1.00 93.31 387 ALA A N 1
ATOM 3085 C CA . ALA A 1 387 ? 14.387 19.935 -10.486 1.00 93.31 387 ALA A CA 1
ATOM 3086 C C . ALA A 1 387 ? 14.904 19.219 -11.744 1.00 93.31 387 ALA A C 1
ATOM 3088 O O . ALA A 1 387 ? 15.632 19.821 -12.529 1.00 93.31 387 ALA A O 1
ATOM 3089 N N . ALA A 1 388 ? 14.482 17.973 -11.987 1.00 91.25 388 ALA A N 1
ATOM 3090 C CA . ALA A 1 388 ? 14.859 17.229 -13.189 1.00 91.25 388 ALA A CA 1
ATOM 3091 C C . ALA A 1 388 ? 14.356 17.906 -14.477 1.00 91.25 388 ALA A C 1
ATOM 3093 O O . ALA A 1 388 ? 15.123 18.065 -15.423 1.00 91.25 388 ALA A O 1
ATOM 3094 N N . ILE A 1 389 ? 13.099 18.365 -14.507 1.00 91.31 389 ILE A N 1
ATOM 3095 C CA . ILE A 1 389 ? 12.548 19.090 -15.666 1.00 91.31 389 ILE A CA 1
ATOM 3096 C C . ILE A 1 389 ? 13.277 20.425 -15.869 1.00 91.31 389 ILE A C 1
ATOM 3098 O O . ILE A 1 389 ? 13.645 20.761 -16.994 1.00 91.31 389 ILE A O 1
ATOM 3102 N N . GLN A 1 390 ? 13.536 21.164 -14.786 1.00 94.00 390 GLN A N 1
ATOM 3103 C CA . GLN A 1 390 ? 14.274 22.429 -14.846 1.00 94.00 390 GLN A CA 1
ATOM 3104 C C . GLN A 1 390 ? 15.712 22.241 -15.348 1.00 94.00 390 GLN A C 1
ATOM 3106 O O . GLN A 1 390 ? 16.198 23.067 -16.121 1.00 94.00 390 GLN A O 1
ATOM 3111 N N . ALA A 1 391 ? 16.373 21.146 -14.963 1.00 92.75 391 ALA A N 1
ATOM 3112 C CA . ALA A 1 391 ? 17.708 20.802 -15.443 1.00 92.75 391 ALA A CA 1
ATOM 3113 C C . ALA A 1 391 ? 17.721 20.525 -16.955 1.00 92.75 391 ALA A C 1
ATOM 3115 O O . ALA A 1 391 ? 18.641 20.966 -17.641 1.00 92.75 391 ALA A O 1
ATOM 3116 N N . ILE A 1 392 ? 16.683 19.871 -17.491 1.00 92.88 392 ILE A N 1
ATOM 3117 C CA . ILE A 1 392 ? 16.543 19.639 -18.938 1.00 92.88 392 ILE A CA 1
ATOM 3118 C C . ILE A 1 392 ? 16.399 20.971 -19.682 1.00 92.88 392 ILE A C 1
ATOM 3120 O O . ILE A 1 392 ? 17.156 21.232 -20.618 1.00 92.88 392 ILE A O 1
ATOM 3124 N N . SER A 1 393 ? 15.472 21.837 -19.254 1.00 92.25 393 SER A N 1
ATOM 3125 C CA . SER A 1 393 ? 15.268 23.141 -19.900 1.00 92.25 393 SER A CA 1
ATOM 3126 C C . SER A 1 393 ? 16.491 24.054 -19.779 1.00 92.25 393 SER A C 1
ATOM 3128 O O . SER A 1 393 ? 16.859 24.714 -20.746 1.00 92.25 393 SER A O 1
ATOM 3130 N N . GLY A 1 394 ? 17.144 24.069 -18.611 1.00 94.25 394 GLY A N 1
ATOM 3131 C CA . GLY A 1 394 ? 18.340 24.876 -18.370 1.00 94.25 394 GLY A CA 1
ATOM 3132 C C . GLY A 1 394 ? 19.539 24.388 -19.181 1.00 94.25 394 GLY A C 1
ATOM 3133 O O . GLY A 1 394 ? 20.220 25.194 -19.809 1.00 94.25 394 GLY A O 1
ATOM 3134 N N . GLY A 1 395 ? 19.758 23.070 -19.236 1.00 93.81 395 GLY A N 1
ATOM 3135 C CA . GLY A 1 395 ? 20.808 22.471 -20.059 1.00 93.81 395 GLY A CA 1
ATOM 3136 C C . GLY A 1 395 ? 20.614 22.757 -21.548 1.00 93.81 395 GLY A C 1
ATOM 3137 O O . GLY A 1 395 ? 21.580 23.083 -22.235 1.00 93.81 395 GLY A O 1
ATOM 3138 N N . LEU A 1 396 ? 19.369 22.712 -22.039 1.00 93.56 396 LEU A N 1
ATOM 3139 C CA . LEU A 1 396 ? 19.056 23.050 -23.428 1.00 93.56 396 LEU A CA 1
ATOM 3140 C C . LEU A 1 396 ? 19.308 24.534 -23.733 1.00 93.56 396 LEU A C 1
ATOM 3142 O O . LEU A 1 396 ? 19.900 24.832 -24.764 1.00 93.56 396 LEU A O 1
ATOM 3146 N N . ALA A 1 397 ? 18.926 25.447 -22.836 1.00 94.31 397 ALA A N 1
ATOM 3147 C CA . ALA A 1 397 ? 19.171 26.881 -23.011 1.00 94.31 397 ALA A CA 1
ATOM 3148 C C . ALA A 1 397 ? 20.674 27.209 -23.065 1.00 94.31 397 ALA A C 1
ATOM 3150 O O . ALA A 1 397 ? 21.119 27.956 -23.935 1.00 94.31 397 ALA A O 1
ATOM 3151 N N . VAL A 1 398 ? 21.476 26.598 -22.184 1.00 95.19 398 VAL A N 1
ATOM 3152 C CA . VAL A 1 398 ? 22.942 26.757 -22.194 1.00 95.19 398 VAL A CA 1
ATOM 3153 C C . VAL A 1 398 ? 23.551 26.188 -23.477 1.00 95.19 398 VAL A C 1
ATOM 3155 O O . VAL A 1 398 ? 24.456 26.793 -24.050 1.00 95.19 398 VAL A O 1
ATOM 3158 N N . ALA A 1 399 ? 23.070 25.032 -23.938 1.00 93.75 399 ALA A N 1
ATOM 3159 C CA . ALA A 1 399 ? 23.536 24.418 -25.176 1.00 93.75 399 ALA A CA 1
ATOM 3160 C C . ALA A 1 399 ? 23.217 25.286 -26.406 1.00 93.75 399 ALA A C 1
ATOM 3162 O O . ALA A 1 399 ? 24.100 25.522 -27.226 1.00 93.75 399 ALA A O 1
ATOM 3163 N N . GLN A 1 400 ? 22.000 25.834 -26.479 1.00 93.12 400 GLN A N 1
ATOM 3164 C CA . GLN A 1 400 ? 21.584 26.758 -27.537 1.00 93.12 400 GLN A CA 1
ATOM 3165 C C . GLN A 1 400 ? 22.450 28.016 -27.565 1.00 93.12 400 GLN A C 1
ATOM 3167 O O . GLN A 1 400 ? 22.955 28.385 -28.621 1.00 93.12 400 GLN A O 1
ATOM 3172 N N . GLN A 1 401 ? 22.697 28.624 -26.402 1.00 93.00 401 GLN A N 1
ATOM 3173 C CA . GLN A 1 401 ? 23.555 29.802 -26.313 1.00 93.00 401 GLN A CA 1
ATOM 3174 C C . GLN A 1 401 ? 24.978 29.503 -26.811 1.00 93.00 401 GLN A C 1
ATOM 3176 O O . GLN A 1 401 ? 25.560 30.318 -27.522 1.00 93.00 401 GLN A O 1
ATOM 3181 N N . LYS A 1 402 ? 25.551 28.337 -26.484 1.00 90.19 402 LYS A N 1
ATOM 3182 C CA . LYS A 1 402 ? 26.882 27.947 -26.987 1.00 90.19 402 LYS A CA 1
ATOM 3183 C C . LYS A 1 402 ? 26.908 27.766 -28.505 1.00 90.19 402 LYS A C 1
ATOM 3185 O O . LYS A 1 402 ? 27.871 28.194 -29.139 1.00 90.19 402 LYS A O 1
ATOM 3190 N N . ASP A 1 403 ? 25.868 27.161 -29.073 1.00 90.06 403 ASP A N 1
ATOM 3191 C CA . ASP A 1 403 ? 25.760 26.987 -30.524 1.00 90.06 403 ASP A CA 1
ATOM 3192 C C . ASP A 1 403 ? 25.608 28.339 -31.246 1.00 90.06 403 ASP A C 1
ATOM 3194 O O . ASP A 1 403 ? 26.186 28.523 -32.309 1.00 90.06 403 ASP A O 1
ATOM 3198 N N . GLU A 1 404 ? 24.901 29.317 -30.666 1.00 88.88 404 GLU A N 1
ATOM 3199 C CA . GLU A 1 404 ? 24.786 30.673 -31.237 1.00 88.88 404 GLU A CA 1
ATOM 3200 C C . GLU A 1 404 ? 26.129 31.416 -31.304 1.00 88.88 404 GLU A C 1
ATOM 3202 O O . GLU A 1 404 ? 26.354 32.208 -32.217 1.00 88.88 404 GLU A O 1
ATOM 3207 N N . HIS A 1 405 ? 27.028 31.161 -30.350 1.00 84.69 405 HIS A N 1
ATOM 3208 C CA . HIS A 1 405 ? 28.345 31.805 -30.293 1.00 84.69 405 HIS A CA 1
ATOM 3209 C C . HIS A 1 405 ? 29.407 31.083 -31.138 1.00 84.69 405 HIS A C 1
ATOM 3211 O O . HIS A 1 405 ? 30.516 31.600 -31.279 1.00 84.69 405 HIS A O 1
ATOM 3217 N N . THR A 1 406 ? 29.093 29.909 -31.696 1.00 80.00 406 THR A N 1
ATOM 3218 C CA . THR A 1 406 ? 30.041 29.108 -32.478 1.00 80.00 406 THR A CA 1
ATOM 3219 C C . THR A 1 406 ? 29.664 29.140 -33.959 1.00 80.00 406 THR A C 1
ATOM 3221 O O . THR A 1 406 ? 28.661 28.565 -34.371 1.00 80.00 406 THR A O 1
ATOM 3224 N N . SER A 1 407 ? 30.465 29.819 -34.783 1.00 73.75 407 SER A N 1
ATOM 3225 C CA . SER A 1 407 ? 30.255 29.909 -36.233 1.00 73.75 407 SER A CA 1
ATOM 3226 C C . SER A 1 407 ? 31.048 28.845 -37.004 1.00 73.75 407 SER A C 1
ATOM 3228 O O . SER A 1 407 ? 32.070 28.350 -36.533 1.00 73.75 407 SER A O 1
ATOM 3230 N N . GLY A 1 408 ? 30.575 28.483 -38.204 1.00 73.81 408 GLY A N 1
ATOM 3231 C CA . GLY A 1 408 ? 31.274 27.561 -39.114 1.00 73.81 408 GLY A CA 1
ATOM 3232 C C . GLY A 1 408 ? 31.115 26.065 -38.812 1.00 73.81 408 GLY A C 1
ATOM 3233 O O . GLY A 1 408 ? 31.807 25.257 -39.423 1.00 73.81 408 GLY A O 1
ATOM 3234 N N . GLN A 1 409 ? 30.220 25.684 -37.895 1.00 81.19 409 GLN A N 1
ATOM 3235 C CA . GLN A 1 409 ? 29.895 24.281 -37.611 1.00 81.19 409 GLN A CA 1
ATOM 3236 C C . GLN A 1 409 ? 28.826 23.732 -38.558 1.00 81.19 409 GLN A C 1
ATOM 3238 O O . GLN A 1 409 ? 27.918 24.449 -38.983 1.00 81.19 409 GLN A O 1
ATOM 3243 N N . TYR A 1 410 ? 28.871 22.422 -38.806 1.00 86.50 410 TYR A N 1
ATOM 3244 C CA . TYR A 1 410 ? 27.872 21.728 -39.625 1.00 86.50 410 TYR A CA 1
ATOM 3245 C C . TYR A 1 410 ? 26.426 21.861 -39.105 1.00 86.50 410 TYR A C 1
ATOM 3247 O O . TYR A 1 410 ? 25.468 21.974 -39.877 1.00 86.50 410 TYR A O 1
ATOM 3255 N N . THR A 1 411 ? 26.247 21.825 -37.782 1.00 90.38 411 THR A N 1
ATOM 3256 C CA . THR A 1 411 ? 24.952 21.955 -37.100 1.00 90.38 411 THR A CA 1
ATOM 3257 C C . THR A 1 411 ? 25.156 22.474 -35.674 1.00 90.38 411 THR A C 1
ATOM 3259 O O . THR A 1 411 ? 26.268 22.511 -35.168 1.00 90.38 411 THR A O 1
ATOM 3262 N N . GLN A 1 412 ? 24.052 22.785 -34.994 1.00 91.62 412 GLN A N 1
ATOM 3263 C CA . GLN A 1 412 ? 23.961 23.042 -33.554 1.00 91.62 412 GLN A CA 1
ATOM 3264 C C . GLN A 1 412 ? 24.314 21.783 -32.735 1.00 91.62 412 GLN A C 1
ATOM 3266 O O . GLN A 1 412 ? 23.429 21.008 -32.342 1.00 91.62 412 GLN A O 1
ATOM 3271 N N . TRP A 1 413 ? 25.609 21.510 -32.571 1.00 92.06 413 TRP A N 1
ATOM 3272 C CA . TRP A 1 413 ? 26.107 20.275 -31.966 1.00 92.06 413 TRP A CA 1
ATOM 3273 C C . TRP A 1 413 ? 25.831 20.178 -30.473 1.00 92.06 413 TRP A C 1
ATOM 3275 O O . TRP A 1 413 ? 25.488 19.091 -30.003 1.00 92.06 413 TRP A O 1
ATOM 3285 N N . GLN A 1 414 ? 25.944 21.281 -29.730 1.00 93.19 414 GLN A N 1
ATOM 3286 C CA . GLN A 1 414 ? 25.712 21.273 -28.284 1.00 93.19 414 GLN A CA 1
ATOM 3287 C C . GLN A 1 414 ? 24.249 20.947 -27.996 1.00 93.19 414 GLN A C 1
ATOM 3289 O O . GLN A 1 414 ? 23.951 20.090 -27.164 1.00 93.19 414 GLN A O 1
ATOM 3294 N N . THR A 1 415 ? 23.329 21.578 -28.726 1.00 94.00 415 THR A N 1
ATOM 3295 C CA . THR A 1 415 ? 21.887 21.345 -28.600 1.00 94.00 415 THR A CA 1
ATOM 3296 C C . THR A 1 415 ? 21.535 19.906 -28.968 1.00 94.00 415 THR A C 1
ATOM 3298 O O . THR A 1 415 ? 20.784 19.243 -28.248 1.00 94.00 415 THR A O 1
ATOM 3301 N N . LEU A 1 416 ? 22.097 19.391 -30.068 1.00 94.94 416 LEU A N 1
ATOM 3302 C CA . LEU A 1 416 ? 21.853 18.017 -30.506 1.00 94.94 416 LEU A CA 1
ATOM 3303 C C . LEU A 1 416 ? 22.401 16.988 -29.505 1.00 94.94 416 LEU A C 1
ATOM 3305 O O . LEU A 1 416 ? 21.709 16.017 -29.196 1.00 94.94 416 LEU A O 1
ATOM 3309 N N . ASP A 1 417 ? 23.600 17.205 -28.957 1.00 94.75 417 ASP A N 1
ATOM 3310 C CA . ASP A 1 417 ? 24.185 16.297 -27.967 1.00 94.75 417 ASP A CA 1
ATOM 3311 C C . ASP A 1 417 ? 23.464 16.373 -26.614 1.00 94.75 417 ASP A C 1
ATOM 3313 O O . ASP A 1 417 ? 23.242 15.336 -25.992 1.00 94.75 417 ASP A O 1
ATOM 3317 N N . GLN A 1 418 ? 23.002 17.553 -26.190 1.00 95.62 418 GLN A N 1
ATOM 3318 C CA . GLN A 1 418 ? 22.186 17.704 -24.980 1.00 95.62 418 GLN A CA 1
ATOM 3319 C C . GLN A 1 418 ? 20.858 16.938 -25.094 1.00 95.62 418 GLN A C 1
ATOM 3321 O O . GLN A 1 418 ? 20.437 16.261 -24.147 1.00 95.62 418 GLN A O 1
ATOM 3326 N N . LEU A 1 419 ? 20.210 16.998 -26.263 1.00 95.38 419 LEU A N 1
ATOM 3327 C CA . LEU A 1 419 ? 19.014 16.206 -26.557 1.00 95.38 419 LEU A CA 1
ATOM 3328 C C . LEU A 1 419 ? 19.321 14.702 -26.556 1.00 95.38 419 LEU A C 1
ATOM 3330 O O . LEU A 1 419 ? 18.559 13.939 -25.961 1.00 95.38 419 LEU A O 1
ATOM 3334 N N . ARG A 1 420 ? 20.452 14.277 -27.140 1.00 96.00 420 ARG A N 1
ATOM 3335 C CA . ARG A 1 420 ? 20.914 12.877 -27.115 1.00 96.00 420 ARG A CA 1
ATOM 3336 C C . ARG A 1 420 ? 21.106 12.373 -25.686 1.00 96.00 420 ARG A C 1
ATOM 3338 O O . ARG A 1 420 ? 20.601 11.310 -25.339 1.00 96.00 420 ARG A O 1
ATOM 3345 N N . GLN A 1 421 ? 21.835 13.120 -24.857 1.00 94.81 421 GLN A N 1
ATOM 3346 C CA . GLN A 1 421 ? 22.120 12.743 -23.469 1.00 94.81 421 GLN A CA 1
ATOM 3347 C C . GLN A 1 421 ? 20.831 12.633 -22.649 1.00 94.81 421 GLN A C 1
ATOM 3349 O O . GLN A 1 421 ? 20.619 11.628 -21.973 1.00 94.81 421 GLN A O 1
ATOM 3354 N N . THR A 1 422 ? 19.941 13.622 -22.775 1.00 94.19 422 THR A N 1
ATOM 3355 C CA . THR A 1 422 ? 18.638 13.622 -22.091 1.00 94.19 422 THR A CA 1
ATOM 3356 C C . THR A 1 422 ? 17.778 12.443 -22.546 1.00 94.19 422 THR A C 1
ATOM 3358 O O . THR A 1 422 ? 17.193 11.740 -21.725 1.00 94.19 422 THR A O 1
ATOM 3361 N N . SER A 1 423 ? 17.733 12.187 -23.856 1.00 93.69 423 SER A N 1
ATOM 3362 C CA . SER A 1 423 ? 17.030 11.042 -24.432 1.00 93.69 423 SER A CA 1
ATOM 3363 C C . SER A 1 423 ? 17.577 9.709 -23.916 1.00 93.69 423 SER A C 1
ATOM 3365 O O . SER A 1 423 ? 16.791 8.808 -23.635 1.00 93.69 423 SER A O 1
ATOM 3367 N N . ALA A 1 424 ? 18.899 9.559 -23.815 1.00 92.38 424 ALA A N 1
ATOM 3368 C CA . ALA A 1 424 ? 19.533 8.331 -23.343 1.00 92.38 424 ALA A CA 1
ATOM 3369 C C . ALA A 1 424 ? 19.264 8.082 -21.850 1.00 92.38 424 ALA A C 1
ATOM 3371 O O . ALA A 1 424 ? 18.925 6.963 -21.458 1.00 92.38 424 ALA A O 1
ATOM 3372 N N . ASP A 1 425 ? 19.371 9.121 -21.017 1.00 91.50 425 ASP A N 1
ATOM 3373 C CA . ASP A 1 425 ? 19.094 9.037 -19.579 1.00 91.50 425 ASP A CA 1
ATOM 3374 C C . ASP A 1 425 ? 17.623 8.681 -19.307 1.00 91.50 425 ASP A C 1
ATOM 3376 O O . ASP A 1 425 ? 17.338 7.778 -18.521 1.00 91.50 425 ASP A O 1
ATOM 3380 N N . LEU A 1 426 ? 16.675 9.313 -20.006 1.00 91.12 426 LEU A N 1
ATOM 3381 C CA . LEU A 1 426 ? 15.254 8.991 -19.845 1.00 91.12 426 LEU A CA 1
ATOM 3382 C C . LEU A 1 426 ? 14.919 7.577 -20.340 1.00 91.12 426 LEU A C 1
ATOM 3384 O O . LEU A 1 426 ? 14.264 6.824 -19.618 1.00 91.12 426 LEU A O 1
ATOM 3388 N N . TYR A 1 427 ? 15.432 7.183 -21.509 1.00 89.62 427 TYR A N 1
ATOM 3389 C CA . TYR A 1 427 ? 15.191 5.854 -22.073 1.00 89.62 427 TYR A CA 1
ATOM 3390 C C . TYR A 1 427 ? 15.732 4.737 -21.171 1.00 89.62 427 TYR A C 1
ATOM 3392 O O . TYR A 1 427 ? 15.023 3.770 -20.887 1.00 89.62 427 TYR A O 1
ATOM 3400 N N . THR A 1 428 ? 16.954 4.887 -20.646 1.00 88.69 428 THR A N 1
ATOM 3401 C CA . THR A 1 428 ? 17.548 3.904 -19.719 1.00 88.69 428 THR A CA 1
ATOM 3402 C C . THR A 1 428 ? 16.808 3.835 -18.382 1.00 88.69 428 THR A C 1
ATOM 3404 O O . THR A 1 428 ? 16.682 2.750 -17.812 1.00 88.69 428 THR A O 1
ATOM 3407 N N . ARG A 1 429 ? 16.262 4.951 -17.883 1.00 87.38 429 ARG A N 1
ATOM 3408 C CA . ARG A 1 429 ? 15.418 4.958 -16.675 1.00 87.38 429 ARG A CA 1
ATOM 3409 C C . ARG A 1 429 ? 14.051 4.319 -16.893 1.00 87.38 429 ARG A C 1
ATOM 3411 O O . ARG A 1 429 ? 13.517 3.755 -15.940 1.00 87.38 429 ARG A O 1
ATOM 3418 N N . HIS A 1 430 ? 13.488 4.415 -18.094 1.00 84.69 430 HIS A N 1
ATOM 3419 C CA . HIS A 1 430 ? 12.197 3.814 -18.419 1.00 84.69 430 HIS A CA 1
ATOM 3420 C C . HIS A 1 430 ? 12.321 2.311 -18.694 1.00 84.69 430 HIS A C 1
ATOM 3422 O O . HIS A 1 430 ? 11.577 1.524 -18.116 1.00 84.69 430 HIS A O 1
ATOM 3428 N N . HIS A 1 431 ? 13.300 1.906 -19.504 1.00 81.50 431 HIS A N 1
ATOM 3429 C CA . HIS A 1 431 ? 13.429 0.529 -19.995 1.00 81.50 431 HIS A CA 1
ATOM 3430 C C . HIS A 1 431 ? 14.473 -0.315 -19.233 1.00 81.50 431 HIS A C 1
ATOM 3432 O O . HIS A 1 431 ? 14.567 -1.518 -19.461 1.00 81.50 431 HIS A O 1
ATOM 3438 N N . GLY A 1 432 ? 15.269 0.289 -18.341 1.00 79.25 432 GLY A N 1
ATOM 3439 C CA . GLY A 1 432 ? 16.346 -0.368 -17.582 1.00 79.25 432 GLY A CA 1
ATOM 3440 C C . GLY A 1 432 ? 16.055 -0.544 -16.085 1.00 79.25 432 GLY A C 1
ATOM 3441 O O . GLY A 1 432 ? 14.967 -0.953 -15.692 1.00 79.25 432 GLY A O 1
ATOM 3442 N N . GLY A 1 433 ? 17.034 -0.217 -15.222 1.00 71.56 433 GLY A N 1
ATOM 3443 C CA . GLY A 1 433 ? 16.985 -0.399 -13.751 1.00 71.56 433 GLY A CA 1
ATOM 3444 C C . GLY A 1 433 ? 15.886 0.387 -13.014 1.00 71.56 433 GLY A C 1
ATOM 3445 O O . GLY A 1 433 ? 15.723 0.272 -11.796 1.00 71.56 433 GLY A O 1
ATOM 3446 N N . GLY A 1 434 ? 15.105 1.159 -13.768 1.00 76.94 434 GLY A N 1
ATOM 3447 C CA . GLY A 1 434 ? 13.951 1.900 -13.316 1.00 76.94 434 GLY A CA 1
ATOM 3448 C C . GLY A 1 434 ? 14.305 3.167 -12.528 1.00 76.94 434 GLY A C 1
ATOM 3449 O O . GLY A 1 434 ? 15.385 3.349 -11.979 1.00 76.94 434 GLY A O 1
ATOM 3450 N N . VAL A 1 435 ? 13.325 4.052 -12.394 1.00 84.75 435 VAL A N 1
ATOM 3451 C CA . VAL A 1 435 ? 13.446 5.355 -11.717 1.00 84.75 435 VAL A CA 1
ATOM 3452 C C . VAL A 1 435 ? 13.703 5.229 -10.187 1.00 84.75 435 VAL A C 1
ATOM 3454 O O . VAL A 1 435 ? 13.149 4.345 -9.553 1.00 84.75 435 VAL A O 1
ATOM 3457 N N . PRO A 1 436 ? 14.475 6.077 -9.500 1.00 85.06 436 PRO A N 1
ATOM 3458 C CA . PRO A 1 436 ? 14.588 6.002 -8.034 1.00 85.06 436 PRO A CA 1
ATOM 3459 C C . PRO A 1 436 ? 13.241 6.179 -7.296 1.00 85.06 436 PRO A C 1
ATOM 3461 O O . PRO A 1 436 ? 12.383 6.946 -7.739 1.00 85.06 436 PRO A O 1
ATOM 3464 N N . LEU A 1 437 ? 13.048 5.530 -6.135 1.00 81.38 437 LEU A N 1
ATOM 3465 C CA . LEU A 1 437 ? 11.820 5.678 -5.321 1.00 81.38 437 LEU A CA 1
ATOM 3466 C C . LEU A 1 437 ? 11.534 7.140 -4.948 1.00 81.38 437 LEU A C 1
ATOM 3468 O O . LEU A 1 437 ? 10.381 7.561 -4.935 1.00 81.38 437 LEU A O 1
ATOM 3472 N N . SER A 1 438 ? 12.590 7.931 -4.748 1.00 85.75 438 SER A N 1
ATOM 3473 C CA . SER A 1 438 ? 12.526 9.372 -4.490 1.00 85.75 438 SER A CA 1
ATOM 3474 C C . SER A 1 438 ? 11.941 10.196 -5.641 1.00 85.75 438 SER A C 1
ATOM 3476 O O . SER A 1 438 ? 11.750 11.394 -5.473 1.00 85.75 438 SER A O 1
ATOM 3478 N N . MET A 1 439 ? 11.664 9.593 -6.799 1.00 85.19 439 MET A N 1
ATOM 3479 C CA . MET A 1 439 ? 11.006 10.218 -7.949 1.00 85.19 439 MET A CA 1
ATOM 3480 C C . MET A 1 439 ? 9.688 9.518 -8.335 1.00 85.19 439 MET A C 1
ATOM 3482 O O . MET A 1 439 ? 8.870 10.142 -9.006 1.00 85.19 439 MET A O 1
ATOM 3486 N N . ARG A 1 440 ? 9.464 8.262 -7.908 1.00 83.25 440 ARG A N 1
ATOM 3487 C CA . ARG A 1 440 ? 8.405 7.356 -8.404 1.00 83.25 440 ARG A CA 1
ATOM 3488 C C . ARG A 1 440 ? 7.035 7.448 -7.737 1.00 83.25 440 ARG A C 1
ATOM 3490 O O . ARG A 1 440 ? 6.152 6.763 -8.231 1.00 83.25 440 ARG A O 1
ATOM 3497 N N . LEU A 1 441 ? 6.836 8.197 -6.649 1.00 83.06 441 LEU A N 1
ATOM 3498 C CA . LEU A 1 441 ? 5.624 8.149 -5.795 1.00 83.06 441 LEU A CA 1
ATOM 3499 C C . LEU A 1 441 ? 4.317 8.646 -6.477 1.00 83.06 441 LEU A C 1
ATOM 3501 O O . LEU A 1 441 ? 3.600 9.477 -5.931 1.00 83.06 441 LEU A O 1
ATOM 3505 N N . GLY A 1 442 ? 4.007 8.173 -7.685 1.00 83.25 442 GLY A N 1
ATOM 3506 C CA . GLY A 1 442 ? 2.920 8.613 -8.560 1.00 83.25 442 GLY A CA 1
ATOM 3507 C C . GLY A 1 442 ? 3.210 9.902 -9.334 1.00 83.25 442 GLY A C 1
ATOM 3508 O O . GLY A 1 442 ? 2.421 10.281 -10.189 1.00 83.25 442 GLY A O 1
ATOM 3509 N N . LEU A 1 443 ? 4.331 10.577 -9.055 1.00 87.62 443 LEU A N 1
ATOM 3510 C CA . LEU A 1 443 ? 4.621 11.926 -9.559 1.00 87.62 443 LEU A CA 1
ATOM 3511 C C . LEU A 1 443 ? 5.711 11.974 -10.638 1.00 87.62 443 LEU A C 1
ATOM 3513 O O . LEU A 1 443 ? 6.078 13.064 -11.077 1.00 87.62 443 LEU A O 1
ATOM 3517 N N . TYR A 1 444 ? 6.252 10.826 -11.058 1.00 89.75 444 TYR A N 1
ATOM 3518 C CA . TYR A 1 444 ? 7.310 10.809 -12.064 1.00 89.75 444 TYR A CA 1
ATOM 3519 C C . TYR A 1 444 ? 6.795 11.271 -13.426 1.00 89.75 444 TYR A C 1
ATOM 3521 O O . TYR A 1 444 ? 5.871 10.675 -13.973 1.00 89.75 444 TYR A O 1
ATOM 3529 N N . LYS A 1 445 ? 7.423 12.308 -13.989 1.00 88.62 445 LYS A N 1
ATOM 3530 C CA . LYS A 1 445 ? 7.041 12.888 -15.288 1.00 88.62 445 LYS A CA 1
ATOM 3531 C C . LYS A 1 445 ? 7.932 12.489 -16.460 1.00 88.62 445 LYS A C 1
ATOM 3533 O O . LYS A 1 445 ? 7.630 12.853 -17.589 1.00 88.62 445 LYS A O 1
ATOM 3538 N N . GLY A 1 446 ? 8.992 11.713 -16.234 1.00 88.00 446 GLY A N 1
ATOM 3539 C CA . GLY A 1 446 ? 9.886 11.309 -17.324 1.00 88.00 446 GLY A CA 1
ATOM 3540 C C . GLY A 1 446 ? 9.215 10.430 -18.381 1.00 88.00 446 GLY A C 1
ATOM 3541 O O . GLY A 1 446 ? 9.537 10.591 -19.549 1.00 88.00 446 GLY A O 1
ATOM 3542 N N . TYR A 1 447 ? 8.233 9.597 -18.008 1.00 89.25 447 TYR A N 1
ATOM 3543 C CA . TYR A 1 447 ? 7.461 8.793 -18.969 1.00 89.25 447 TYR A CA 1
ATOM 3544 C C . TYR A 1 447 ? 6.663 9.654 -19.954 1.00 89.25 447 TYR A C 1
ATOM 3546 O O . TYR A 1 447 ? 6.546 9.305 -21.123 1.00 89.25 447 TYR A O 1
ATOM 3554 N N . ASP A 1 448 ? 6.154 10.799 -19.488 1.00 90.50 448 ASP A N 1
ATOM 3555 C CA . ASP A 1 448 ? 5.436 11.747 -20.337 1.00 90.50 448 ASP A CA 1
ATOM 3556 C C . ASP A 1 448 ? 6.416 12.549 -21.207 1.00 90.50 448 ASP A C 1
ATOM 3558 O O . ASP A 1 448 ? 6.097 12.877 -22.340 1.00 90.50 448 ASP A O 1
ATOM 3562 N N . VAL A 1 449 ? 7.605 12.882 -20.688 1.00 91.75 449 VAL A N 1
ATOM 3563 C CA . VAL A 1 449 ? 8.577 13.781 -21.341 1.00 91.75 449 VAL A CA 1
ATOM 3564 C C . VAL A 1 449 ? 9.454 13.066 -22.374 1.00 91.75 449 VAL A C 1
ATOM 3566 O O . VAL A 1 449 ? 9.785 13.655 -23.405 1.00 91.75 449 VAL A O 1
ATOM 3569 N N . GLU A 1 450 ? 9.833 11.813 -22.122 1.00 92.56 450 GLU A N 1
ATOM 3570 C CA . GLU A 1 450 ? 10.751 11.042 -22.968 1.00 92.56 450 GLU A CA 1
ATOM 3571 C C . GLU A 1 450 ? 10.331 11.006 -24.449 1.00 92.56 450 GLU A C 1
ATOM 3573 O O . GLU A 1 450 ? 11.176 11.349 -25.285 1.00 92.56 450 GLU A O 1
ATOM 3578 N N . PRO A 1 451 ? 9.074 10.673 -24.816 1.00 92.81 451 PRO A N 1
ATOM 3579 C CA . PRO A 1 451 ? 8.688 10.575 -26.222 1.00 92.81 451 PRO A CA 1
ATOM 3580 C C . PRO A 1 451 ? 8.851 11.902 -26.969 1.00 92.81 451 PRO A C 1
ATOM 3582 O O . PRO A 1 451 ? 9.301 11.910 -28.112 1.00 92.81 451 PRO A O 1
ATOM 3585 N N . TYR A 1 452 ? 8.559 13.035 -26.319 1.00 93.25 452 TYR A N 1
ATOM 3586 C CA . TYR A 1 452 ? 8.713 14.361 -26.928 1.00 93.25 452 TYR A CA 1
ATOM 3587 C C . TYR A 1 452 ? 10.182 14.719 -27.161 1.00 93.25 452 TYR A C 1
ATOM 3589 O O . TYR A 1 452 ? 10.535 15.240 -28.223 1.00 93.25 452 TYR A O 1
ATOM 3597 N N . VAL A 1 453 ? 11.054 14.424 -26.190 1.00 93.94 453 VAL A N 1
ATOM 3598 C CA . VAL A 1 453 ? 12.500 14.669 -26.323 1.00 93.94 453 VAL A CA 1
ATOM 3599 C C . VAL A 1 453 ? 13.086 13.785 -27.424 1.00 93.94 453 VAL A C 1
ATOM 3601 O O . VAL A 1 453 ? 13.802 14.292 -28.291 1.00 93.94 453 VAL A O 1
ATOM 3604 N N . ARG A 1 454 ? 12.732 12.494 -27.440 1.00 94.94 454 ARG A N 1
ATOM 3605 C CA . ARG A 1 454 ? 13.154 11.528 -28.468 1.00 94.94 454 ARG A CA 1
ATOM 3606 C C . ARG A 1 454 ? 12.698 11.947 -29.857 1.00 94.94 454 ARG A C 1
ATOM 3608 O O . ARG A 1 454 ? 13.517 12.028 -30.770 1.00 94.94 454 ARG A O 1
ATOM 3615 N N . GLN A 1 455 ? 11.424 12.304 -30.007 1.00 94.94 455 GLN A N 1
ATOM 3616 C CA . GLN A 1 455 ? 10.875 12.786 -31.271 1.00 94.94 455 GLN A CA 1
ATOM 3617 C C . GLN A 1 455 ? 11.638 14.017 -31.777 1.00 94.94 455 GLN A C 1
ATOM 3619 O O . GLN A 1 455 ? 12.003 14.080 -32.952 1.00 94.94 455 GLN A O 1
ATOM 3624 N N . ARG A 1 456 ? 11.916 14.992 -30.901 1.00 94.62 456 ARG A N 1
ATOM 3625 C CA . ARG A 1 456 ? 12.636 16.215 -31.281 1.00 94.62 456 ARG A CA 1
ATOM 3626 C C . ARG A 1 456 ? 14.088 15.931 -31.6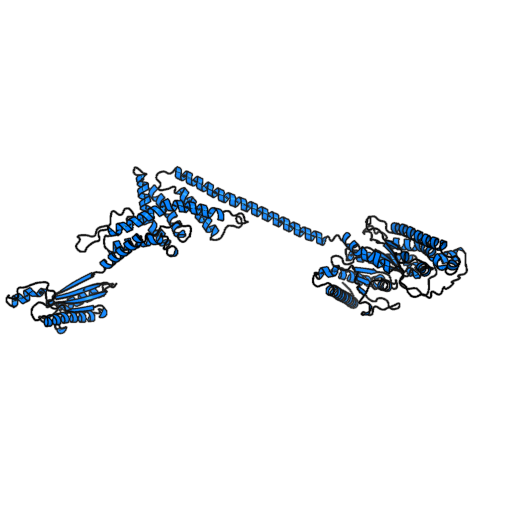68 1.00 94.62 456 ARG A C 1
ATOM 3628 O O . ARG A 1 456 ? 14.561 16.483 -32.663 1.00 94.62 456 ARG A O 1
ATOM 3635 N N . TYR A 1 457 ? 14.762 15.062 -30.917 1.00 96.19 457 TYR A N 1
ATOM 3636 C CA . TYR A 1 457 ? 16.120 14.605 -31.207 1.00 96.19 457 TYR A CA 1
ATOM 3637 C C . TYR A 1 457 ? 16.196 13.906 -32.568 1.00 96.19 457 TYR A C 1
ATOM 3639 O O . TYR A 1 457 ? 16.956 14.328 -33.442 1.00 96.19 457 TYR A O 1
ATOM 3647 N N . PHE A 1 458 ? 15.370 12.880 -32.781 1.00 96.56 458 PHE A N 1
ATOM 3648 C CA . PHE A 1 458 ? 15.402 12.088 -34.003 1.00 96.56 458 PHE A CA 1
ATOM 3649 C C . PHE A 1 458 ? 14.943 12.866 -35.232 1.00 96.56 458 PHE A C 1
ATOM 3651 O O . PHE A 1 458 ? 15.536 12.689 -36.290 1.00 96.56 458 PHE A O 1
ATOM 3658 N N . ALA A 1 459 ? 13.979 13.783 -35.109 1.00 95.38 459 ALA A N 1
ATOM 3659 C CA . ALA A 1 459 ? 13.606 14.667 -36.214 1.00 95.38 459 ALA A CA 1
ATOM 3660 C C . ALA A 1 459 ? 14.778 15.566 -36.645 1.00 95.38 459 ALA A C 1
ATOM 3662 O O . ALA A 1 459 ? 15.004 15.785 -37.839 1.00 95.38 459 ALA A O 1
ATOM 3663 N N . ARG A 1 460 ? 15.567 16.068 -35.681 1.00 94.94 460 ARG A N 1
ATOM 3664 C CA . ARG A 1 460 ? 16.776 16.837 -35.996 1.00 94.94 460 ARG A CA 1
ATOM 3665 C C . ARG A 1 460 ? 17.837 15.941 -36.630 1.00 94.94 460 ARG A C 1
ATOM 3667 O O . ARG A 1 460 ? 18.370 16.302 -37.679 1.00 94.94 460 ARG A O 1
ATOM 3674 N N . LEU A 1 461 ? 18.094 14.770 -36.053 1.00 95.56 461 LEU A N 1
ATOM 3675 C CA . LEU A 1 461 ? 19.076 13.819 -36.571 1.00 95.56 461 LEU A CA 1
ATOM 3676 C C . LEU A 1 461 ? 18.710 13.292 -37.967 1.00 95.56 461 LEU A C 1
ATOM 3678 O O . LEU A 1 461 ? 19.591 13.083 -38.797 1.00 95.56 461 LEU A O 1
ATOM 3682 N N . GLU A 1 462 ? 17.424 13.137 -38.271 1.00 95.25 462 GLU A N 1
ATOM 3683 C CA . GLU A 1 462 ? 16.955 12.764 -39.603 1.00 95.25 462 GLU A CA 1
ATOM 3684 C C . GLU A 1 462 ? 17.384 13.803 -40.647 1.00 95.25 462 GLU A C 1
ATOM 3686 O O . GLU A 1 462 ? 17.900 13.448 -41.706 1.00 95.25 462 GLU A O 1
ATOM 3691 N N . SER A 1 463 ? 17.216 15.091 -40.332 1.00 94.19 463 SER A N 1
ATOM 3692 C CA . SER A 1 463 ? 17.617 16.184 -41.226 1.00 94.19 463 SER A CA 1
ATOM 3693 C C . SER A 1 463 ? 19.133 16.344 -41.359 1.00 94.19 463 SER A C 1
ATOM 3695 O O . SER A 1 463 ? 19.617 16.629 -42.449 1.00 94.19 463 SER A O 1
ATOM 3697 N N . VAL A 1 464 ? 19.865 16.145 -40.261 1.00 94.06 464 VAL A N 1
ATOM 3698 C CA . VAL A 1 464 ? 21.299 16.445 -40.148 1.00 94.06 464 VAL A CA 1
ATOM 3699 C C . VAL A 1 464 ? 22.172 15.258 -40.567 1.00 94.06 464 VAL A C 1
ATOM 3701 O O . VAL A 1 464 ? 23.228 15.452 -41.147 1.00 94.06 464 VAL A O 1
ATOM 3704 N N . MET A 1 465 ? 21.757 14.022 -40.291 1.00 95.44 465 MET A N 1
ATOM 3705 C CA . MET A 1 465 ? 22.545 12.817 -40.573 1.00 95.44 465 MET A CA 1
ATOM 3706 C C . MET A 1 465 ? 21.865 11.927 -41.605 1.00 95.44 465 MET A C 1
ATOM 3708 O O . MET A 1 465 ? 22.471 11.593 -42.625 1.00 95.44 465 MET A O 1
ATOM 3712 N N . LEU A 1 466 ? 20.615 11.522 -41.355 1.00 95.50 466 LEU A N 1
ATOM 3713 C CA . LEU A 1 466 ? 20.003 10.430 -42.115 1.00 95.50 466 LEU A CA 1
ATOM 3714 C C . LEU A 1 466 ? 19.767 10.797 -43.583 1.00 95.50 466 LEU A C 1
ATOM 3716 O O . LEU A 1 466 ? 20.101 9.999 -44.453 1.00 95.50 466 LEU A O 1
ATOM 3720 N N . LYS A 1 467 ? 19.235 11.994 -43.863 1.00 94.88 467 LYS A N 1
ATOM 3721 C CA . LYS A 1 467 ? 18.990 12.468 -45.235 1.00 94.88 467 LYS A CA 1
ATOM 3722 C C . LYS A 1 467 ? 20.288 12.594 -46.052 1.00 94.88 467 LYS A C 1
ATOM 3724 O O . LYS A 1 467 ? 20.378 11.906 -47.065 1.00 94.88 467 LYS A O 1
ATOM 3729 N N . PRO A 1 468 ? 21.330 13.328 -45.602 1.00 95.12 468 PRO A N 1
ATOM 3730 C CA . PRO A 1 468 ? 22.606 13.382 -46.324 1.00 95.12 468 PRO A CA 1
ATOM 3731 C C . PRO A 1 468 ? 23.248 12.006 -46.536 1.00 95.12 468 PRO A C 1
ATOM 3733 O O . PRO A 1 468 ? 23.749 11.717 -47.619 1.00 95.12 468 PRO A O 1
ATOM 3736 N N . THR A 1 469 ? 23.193 11.135 -45.522 1.00 95.75 469 THR A N 1
ATOM 3737 C CA . THR A 1 469 ? 23.713 9.760 -45.617 1.00 95.75 469 THR A CA 1
ATOM 3738 C C . THR A 1 469 ? 22.943 8.953 -46.663 1.00 95.75 469 THR A C 1
ATOM 3740 O O . THR A 1 469 ? 23.547 8.258 -47.478 1.00 95.75 469 THR A O 1
ATOM 3743 N N . ALA A 1 470 ? 21.611 9.058 -46.676 1.00 95.12 470 ALA A N 1
ATOM 3744 C CA . ALA A 1 470 ? 20.749 8.381 -47.641 1.00 95.12 470 ALA A CA 1
ATOM 3745 C C . ALA A 1 470 ? 21.003 8.857 -49.076 1.00 95.12 470 ALA A C 1
ATOM 3747 O O . ALA A 1 470 ? 21.089 8.029 -49.988 1.00 95.12 470 ALA A O 1
ATOM 3748 N N . ASP A 1 471 ? 21.161 10.166 -49.269 1.00 94.38 471 ASP A N 1
ATOM 3749 C CA . ASP A 1 471 ? 21.460 10.769 -50.568 1.00 94.38 471 ASP A CA 1
ATOM 3750 C C . ASP A 1 471 ? 22.827 10.301 -51.080 1.00 94.38 471 ASP A C 1
ATOM 3752 O O . ASP A 1 471 ? 22.959 9.889 -52.236 1.00 94.38 471 ASP A O 1
ATOM 3756 N N . ASN A 1 472 ? 23.833 10.275 -50.203 1.00 94.88 472 ASN A N 1
ATOM 3757 C CA . ASN A 1 472 ? 25.178 9.814 -50.526 1.00 94.88 472 ASN A CA 1
ATOM 3758 C C . ASN A 1 472 ? 25.235 8.310 -50.835 1.00 94.88 472 ASN A C 1
ATOM 3760 O O . ASN A 1 472 ? 25.857 7.916 -51.823 1.00 94.88 472 ASN A O 1
ATOM 3764 N N . LEU A 1 473 ? 24.542 7.468 -50.062 1.00 94.56 473 LEU A N 1
ATOM 3765 C CA . LEU A 1 473 ? 24.389 6.036 -50.355 1.00 94.56 473 LEU A CA 1
ATOM 3766 C C . LEU A 1 473 ? 23.704 5.817 -51.709 1.00 94.56 473 LEU A C 1
ATOM 3768 O O . LEU A 1 473 ? 24.185 5.041 -52.535 1.00 94.56 473 LEU A O 1
ATOM 3772 N N . THR A 1 474 ? 22.609 6.538 -51.961 1.00 94.06 474 THR A N 1
ATOM 3773 C CA . THR A 1 474 ? 21.843 6.445 -53.212 1.00 94.06 474 THR A CA 1
ATOM 3774 C C . THR A 1 474 ? 22.689 6.864 -54.410 1.00 94.06 474 THR A C 1
ATOM 3776 O O . THR A 1 474 ? 22.727 6.160 -55.421 1.00 94.06 474 THR A O 1
ATOM 3779 N N . ARG A 1 475 ? 23.422 7.975 -54.290 1.00 92.81 475 ARG A N 1
ATOM 3780 C CA . ARG A 1 475 ? 24.327 8.467 -55.331 1.00 92.81 475 ARG A CA 1
ATOM 3781 C C . ARG A 1 475 ? 25.464 7.486 -55.603 1.00 92.81 475 ARG A C 1
ATOM 3783 O O . ARG A 1 475 ? 25.735 7.203 -56.767 1.00 92.81 475 ARG A O 1
ATOM 3790 N N . SER A 1 476 ? 26.079 6.925 -54.563 1.00 92.56 476 SER A N 1
ATOM 3791 C CA . SER A 1 476 ? 27.139 5.917 -54.700 1.00 92.56 476 SER A CA 1
ATOM 3792 C C . SER A 1 476 ? 26.637 4.649 -55.406 1.00 92.56 476 SER A C 1
ATOM 3794 O O . SER A 1 476 ? 27.318 4.126 -56.287 1.00 92.56 476 SER A O 1
ATOM 3796 N N . LEU A 1 477 ? 25.417 4.192 -55.096 1.00 92.81 477 LEU A N 1
ATOM 3797 C CA . LEU A 1 477 ? 24.789 3.046 -55.766 1.00 92.81 477 LEU A CA 1
ATOM 3798 C C . LEU A 1 477 ? 24.412 3.330 -57.225 1.00 92.81 477 LEU A C 1
ATOM 3800 O O . LEU A 1 477 ? 24.543 2.443 -58.068 1.00 92.81 477 LEU A O 1
ATOM 3804 N N . TYR A 1 478 ? 23.972 4.551 -57.537 1.00 90.81 478 TYR A N 1
ATOM 3805 C CA . TYR A 1 478 ? 23.662 4.968 -58.906 1.00 90.81 478 TYR A CA 1
ATOM 3806 C C . TYR A 1 478 ? 24.930 5.053 -59.771 1.00 90.81 478 TYR A C 1
ATOM 3808 O O . TYR A 1 478 ? 24.989 4.501 -60.874 1.00 90.81 478 TYR A O 1
ATOM 3816 N N . LEU A 1 479 ? 25.981 5.682 -59.233 1.00 90.06 479 LEU A N 1
ATOM 3817 C CA . LEU A 1 479 ? 27.274 5.840 -59.903 1.00 90.06 479 LEU A CA 1
ATOM 3818 C C . LEU A 1 479 ? 28.044 4.522 -60.049 1.00 90.06 479 LEU A C 1
ATOM 3820 O O . LEU A 1 479 ? 28.966 4.464 -60.860 1.00 90.06 479 LEU A O 1
ATOM 3824 N N . LEU A 1 480 ? 27.652 3.453 -59.350 1.00 88.94 480 LEU A N 1
ATOM 3825 C CA . LEU A 1 480 ? 28.290 2.138 -59.447 1.00 88.94 480 LEU A CA 1
ATOM 3826 C C . LEU A 1 480 ? 28.385 1.636 -60.901 1.00 88.94 480 LEU A C 1
ATOM 3828 O O . LEU A 1 480 ? 29.412 1.099 -61.311 1.00 88.94 480 LEU A O 1
ATOM 3832 N N . SER A 1 481 ? 27.336 1.875 -61.694 1.00 85.81 481 SER A N 1
ATOM 3833 C CA . SER A 1 481 ? 27.273 1.513 -63.120 1.00 85.81 481 SER A CA 1
ATOM 3834 C C . SER A 1 481 ? 28.145 2.386 -64.035 1.00 85.81 481 SER A C 1
ATOM 3836 O O . SER A 1 481 ? 28.440 1.995 -65.161 1.00 85.81 481 SER A O 1
ATOM 3838 N N . SER A 1 482 ? 28.578 3.557 -63.558 1.00 86.81 482 SER A N 1
ATOM 3839 C CA . SER A 1 482 ? 29.396 4.513 -64.319 1.00 86.81 482 SER A CA 1
ATOM 3840 C C . SER A 1 482 ? 30.906 4.292 -64.167 1.00 86.81 482 SER A C 1
ATOM 3842 O O . SER A 1 482 ? 31.697 4.870 -64.915 1.00 86.81 482 SER A O 1
ATOM 3844 N N . ILE A 1 483 ? 31.323 3.445 -63.218 1.00 87.12 483 ILE A N 1
ATOM 3845 C CA . ILE A 1 483 ? 32.735 3.138 -62.969 1.00 87.12 483 ILE A CA 1
ATOM 3846 C C . ILE A 1 483 ? 33.276 2.277 -64.117 1.00 87.12 483 ILE A C 1
ATOM 3848 O O . ILE A 1 483 ? 32.785 1.178 -64.377 1.00 87.12 483 ILE A O 1
ATOM 3852 N N . LYS A 1 484 ? 34.329 2.755 -64.789 1.00 85.56 484 LYS A N 1
ATOM 3853 C CA . LYS A 1 484 ? 34.993 2.018 -65.875 1.00 85.56 484 LYS A CA 1
ATOM 3854 C C . LYS A 1 484 ? 35.755 0.810 -65.324 1.00 85.56 484 LYS A C 1
ATOM 3856 O O . LYS A 1 484 ? 36.772 0.975 -64.652 1.00 85.56 484 LYS A O 1
ATOM 3861 N N . ILE A 1 485 ? 35.292 -0.395 -65.651 1.00 84.81 485 ILE A N 1
ATOM 3862 C CA . ILE A 1 485 ? 35.900 -1.652 -65.196 1.00 84.81 485 ILE A CA 1
ATOM 3863 C C . ILE A 1 485 ? 37.176 -1.965 -65.985 1.00 84.81 485 ILE A C 1
ATOM 3865 O O . ILE A 1 485 ? 37.202 -1.862 -67.213 1.00 84.81 485 ILE A O 1
ATOM 3869 N N . TYR A 1 486 ? 38.228 -2.372 -65.273 1.00 81.31 486 TYR A N 1
ATOM 3870 C CA . TYR A 1 486 ? 39.485 -2.818 -65.871 1.00 81.31 486 TYR A CA 1
ATOM 3871 C C . TYR A 1 486 ? 39.270 -4.027 -66.794 1.00 81.31 486 TYR A C 1
ATOM 3873 O O . TYR A 1 486 ? 38.681 -5.034 -66.398 1.00 81.31 486 TYR A O 1
ATOM 3881 N N . GLN A 1 487 ? 39.804 -3.939 -68.012 1.00 74.25 487 GLN A N 1
ATOM 3882 C CA . GLN A 1 487 ? 39.886 -5.048 -68.961 1.00 74.25 487 GLN A CA 1
ATOM 3883 C C . GLN A 1 487 ? 41.346 -5.499 -69.069 1.00 74.25 487 GLN A C 1
ATOM 3885 O O . GLN A 1 487 ? 42.240 -4.660 -69.047 1.00 74.25 487 GLN A O 1
ATOM 3890 N N . ARG A 1 488 ? 41.603 -6.805 -69.236 1.00 62.62 488 ARG A N 1
ATOM 3891 C CA . ARG A 1 488 ? 42.969 -7.377 -69.269 1.00 62.62 488 ARG A CA 1
ATOM 3892 C C . ARG A 1 488 ? 43.871 -6.766 -70.363 1.00 62.62 488 ARG A C 1
ATOM 3894 O O . ARG A 1 488 ? 45.084 -6.798 -70.227 1.00 62.62 488 ARG A O 1
ATOM 3901 N N . ASN A 1 489 ? 43.281 -6.166 -71.401 1.00 63.47 489 ASN A N 1
ATOM 3902 C CA . ASN A 1 489 ? 43.993 -5.499 -72.499 1.00 63.47 489 ASN A CA 1
ATOM 3903 C C . ASN A 1 489 ? 44.276 -4.004 -72.228 1.00 63.47 489 ASN A C 1
ATOM 3905 O O . ASN A 1 489 ? 44.832 -3.321 -73.085 1.00 63.47 489 ASN A O 1
ATOM 3909 N N . ALA A 1 490 ? 43.858 -3.473 -71.075 1.00 69.75 490 ALA A N 1
ATOM 3910 C CA . ALA A 1 490 ? 44.105 -2.091 -70.681 1.00 69.75 490 ALA A CA 1
ATOM 3911 C C . ALA A 1 490 ? 45.499 -1.944 -70.037 1.00 69.75 490 ALA A C 1
ATOM 3913 O O . ALA A 1 490 ? 45.927 -2.833 -69.295 1.00 69.75 490 ALA A O 1
ATOM 3914 N N . PRO A 1 491 ? 46.198 -0.817 -70.274 1.00 61.06 491 PRO A N 1
ATOM 3915 C CA . PRO A 1 491 ? 47.613 -0.666 -69.936 1.00 61.06 491 PRO A CA 1
ATOM 3916 C C . PRO A 1 491 ? 47.905 -0.668 -68.428 1.00 61.06 491 PRO A C 1
ATOM 3918 O O . PRO A 1 491 ? 48.962 -1.147 -68.029 1.00 61.06 491 PRO A O 1
ATOM 3921 N N . THR A 1 492 ? 46.995 -0.175 -67.580 1.00 78.38 492 THR A N 1
ATOM 3922 C CA . THR A 1 492 ? 47.183 -0.121 -66.119 1.00 78.38 492 THR A CA 1
ATOM 3923 C C . THR A 1 492 ? 45.857 -0.142 -65.354 1.00 78.38 492 THR A C 1
ATOM 3925 O O . THR A 1 492 ? 44.796 0.199 -65.883 1.00 78.38 492 THR A O 1
ATOM 3928 N N . LEU A 1 493 ? 45.923 -0.545 -64.081 1.00 82.19 493 LEU A N 1
ATOM 3929 C CA . LEU A 1 493 ? 44.840 -0.354 -63.116 1.00 82.19 493 LEU A CA 1
ATOM 3930 C C . LEU A 1 493 ? 44.702 1.135 -62.799 1.00 82.19 493 LEU A C 1
ATOM 3932 O O . LEU A 1 493 ? 45.701 1.838 -62.658 1.00 82.19 493 LEU A O 1
ATOM 3936 N N . THR A 1 494 ? 43.464 1.599 -62.663 1.00 80.69 494 THR A N 1
ATOM 3937 C CA . THR A 1 494 ? 43.172 2.994 -62.309 1.00 80.69 494 THR A CA 1
ATOM 3938 C C . THR A 1 494 ? 42.472 3.053 -60.961 1.00 80.69 494 THR A C 1
ATOM 3940 O O . THR A 1 494 ? 41.682 2.170 -60.617 1.00 80.69 494 THR A O 1
ATOM 3943 N N . THR A 1 495 ? 42.783 4.088 -60.184 1.00 81.38 495 THR A N 1
ATOM 3944 C CA . THR A 1 495 ? 42.065 4.389 -58.947 1.00 81.38 495 THR A CA 1
ATOM 3945 C C . THR A 1 495 ? 40.689 4.946 -59.290 1.00 81.38 495 THR A C 1
ATOM 3947 O O . THR A 1 495 ? 40.531 5.736 -60.224 1.00 81.38 495 THR A O 1
ATOM 3950 N N . VAL A 1 496 ? 39.669 4.516 -58.551 1.00 81.00 496 VAL A N 1
ATOM 3951 C CA . VAL A 1 496 ? 38.311 5.033 -58.736 1.00 81.00 496 VAL A CA 1
ATOM 3952 C C . VAL A 1 496 ? 38.243 6.417 -58.094 1.00 81.00 496 VAL A C 1
ATOM 3954 O O . VAL A 1 496 ? 38.346 6.546 -56.879 1.00 81.00 496 VAL A O 1
ATOM 3957 N N . THR A 1 497 ? 38.089 7.456 -58.911 1.00 75.38 497 THR A N 1
ATOM 3958 C CA . THR A 1 497 ? 37.986 8.858 -58.478 1.00 75.38 497 THR A CA 1
ATOM 3959 C C . THR A 1 497 ? 36.680 9.486 -58.981 1.00 75.38 497 THR A C 1
ATOM 3961 O O . THR A 1 497 ? 36.018 8.938 -59.863 1.00 75.38 497 THR A O 1
ATOM 3964 N N . GLY A 1 498 ? 36.270 10.620 -58.401 1.00 70.38 498 GLY A N 1
ATOM 3965 C CA . GLY A 1 498 ? 35.072 11.365 -58.828 1.00 70.38 498 GLY A CA 1
ATOM 3966 C C . GLY A 1 498 ? 33.749 10.936 -58.178 1.00 70.38 498 GLY A C 1
ATOM 3967 O O . GLY A 1 498 ? 32.680 11.360 -58.620 1.00 70.38 498 GLY A O 1
ATOM 3968 N N . ILE A 1 499 ? 33.796 10.110 -57.128 1.00 79.56 499 ILE A N 1
ATOM 3969 C CA . ILE A 1 499 ? 32.637 9.812 -56.276 1.00 79.56 499 ILE A CA 1
ATOM 3970 C C . ILE A 1 499 ? 32.780 10.609 -54.981 1.00 79.56 499 ILE A C 1
ATOM 3972 O O . ILE A 1 499 ? 33.276 10.115 -53.975 1.00 79.56 499 ILE A O 1
ATOM 3976 N N . ASP A 1 500 ? 32.305 11.850 -54.993 1.00 81.62 500 ASP A N 1
ATOM 3977 C CA . ASP A 1 500 ? 32.426 12.736 -53.828 1.00 81.62 500 ASP A CA 1
ATOM 3978 C C . ASP A 1 500 ? 31.386 12.429 -52.729 1.00 81.62 500 ASP A C 1
ATOM 3980 O O . ASP A 1 500 ? 31.237 13.202 -51.783 1.00 81.62 500 ASP A O 1
ATOM 3984 N N . SER A 1 501 ? 30.566 11.387 -52.898 1.00 86.00 501 SER A N 1
ATOM 3985 C CA . SER A 1 501 ? 29.522 10.972 -51.950 1.00 86.00 501 SER A CA 1
ATOM 3986 C C . SER A 1 501 ? 30.011 9.978 -50.898 1.00 86.00 501 SER A C 1
ATOM 3988 O O . SER A 1 501 ? 29.216 9.531 -50.077 1.00 86.00 501 SER A O 1
ATOM 3990 N N . VAL A 1 502 ? 31.287 9.598 -50.921 1.00 90.88 502 VAL A N 1
ATOM 3991 C CA . VAL A 1 502 ? 31.860 8.629 -49.986 1.00 90.88 502 VAL A CA 1
ATOM 3992 C C . VAL A 1 502 ? 33.266 9.055 -49.577 1.00 90.88 502 VAL A C 1
ATOM 3994 O O . VAL A 1 502 ? 33.981 9.691 -50.349 1.00 90.88 502 VAL A O 1
ATOM 3997 N N . GLU A 1 503 ? 33.654 8.712 -48.354 1.00 89.56 503 GLU A N 1
ATOM 3998 C CA . GLU A 1 503 ? 35.002 8.928 -47.839 1.00 89.56 503 GLU A CA 1
ATOM 3999 C C . GLU A 1 503 ? 36.061 8.250 -48.728 1.00 89.56 503 GLU A C 1
ATOM 4001 O O . GLU A 1 503 ? 35.877 7.087 -49.111 1.00 89.56 503 GLU A O 1
ATOM 4006 N N . PRO A 1 504 ? 37.214 8.896 -48.998 1.00 87.31 504 PRO A N 1
ATOM 4007 C CA . PRO A 1 504 ? 38.251 8.336 -49.866 1.00 87.31 504 PRO A CA 1
ATOM 4008 C C . PRO A 1 504 ? 38.733 6.944 -49.443 1.00 87.31 504 PRO A C 1
ATOM 4010 O O . PRO A 1 504 ? 39.017 6.098 -50.286 1.00 87.31 504 PRO A O 1
ATOM 4013 N N . ARG A 1 505 ? 38.772 6.673 -48.131 1.00 87.38 505 ARG A N 1
ATOM 4014 C CA . ARG A 1 505 ? 39.175 5.370 -47.568 1.00 87.38 505 ARG A CA 1
ATOM 4015 C C . ARG A 1 505 ? 38.185 4.232 -47.836 1.00 87.38 505 ARG A C 1
ATOM 4017 O O . ARG A 1 505 ? 38.546 3.071 -47.671 1.00 87.38 505 ARG A O 1
ATOM 4024 N N . ALA A 1 506 ? 36.942 4.559 -48.179 1.00 89.19 506 ALA A N 1
ATOM 4025 C CA . ALA A 1 506 ? 35.884 3.592 -48.447 1.00 89.19 506 ALA A CA 1
ATOM 4026 C C . ALA A 1 506 ? 35.643 3.382 -49.953 1.00 89.19 506 ALA A C 1
ATOM 4028 O O . ALA A 1 506 ? 34.824 2.539 -50.318 1.00 89.19 506 ALA A O 1
ATOM 4029 N N . LEU A 1 507 ? 36.362 4.099 -50.825 1.00 90.44 507 LEU A N 1
ATOM 4030 C CA . LEU A 1 507 ? 36.355 3.853 -52.266 1.00 90.44 507 LEU A CA 1
ATOM 4031 C C . LEU A 1 507 ? 37.007 2.502 -52.613 1.00 90.44 507 LEU A C 1
ATOM 4033 O O . LEU A 1 507 ? 37.851 2.003 -51.863 1.00 90.44 507 LEU A O 1
ATOM 4037 N N . PRO A 1 508 ? 36.660 1.904 -53.769 1.00 89.31 508 PRO A N 1
ATOM 4038 C CA . PRO A 1 508 ? 37.390 0.757 -54.292 1.00 89.31 508 PRO A CA 1
ATOM 4039 C C . PRO A 1 508 ? 38.884 1.075 -54.428 1.00 89.31 508 PRO A C 1
ATOM 4041 O O . PRO A 1 508 ? 39.252 2.099 -55.002 1.00 89.31 508 PRO A O 1
ATOM 4044 N N . VAL A 1 509 ? 39.739 0.163 -53.952 1.00 85.44 509 VAL A N 1
ATOM 4045 C CA . VAL A 1 509 ? 41.206 0.296 -54.047 1.00 85.44 509 VAL A CA 1
ATOM 4046 C C . VAL A 1 509 ? 41.659 0.431 -55.507 1.00 85.44 509 VAL A C 1
ATOM 4048 O O . VAL A 1 509 ? 42.588 1.175 -55.812 1.00 85.44 509 VAL A O 1
ATOM 4051 N N . ASP A 1 510 ? 40.976 -0.266 -56.416 1.00 86.75 510 ASP A N 1
ATOM 4052 C CA . ASP A 1 510 ? 41.189 -0.208 -57.858 1.00 86.75 510 ASP A CA 1
ATOM 4053 C C . ASP A 1 510 ? 39.875 -0.430 -58.630 1.00 86.75 510 ASP A C 1
ATOM 4055 O O . ASP A 1 510 ? 38.825 -0.750 -58.064 1.00 86.75 510 ASP A O 1
ATOM 4059 N N . ASN A 1 511 ? 39.935 -0.271 -59.952 1.00 87.94 511 ASN A N 1
ATOM 4060 C CA . ASN A 1 511 ? 38.801 -0.474 -60.849 1.00 87.94 511 ASN A CA 1
ATOM 4061 C C . ASN A 1 511 ? 38.608 -1.936 -61.316 1.00 87.94 511 ASN A C 1
ATOM 4063 O O . ASN A 1 511 ? 37.986 -2.173 -62.359 1.00 87.94 511 ASN A O 1
ATOM 4067 N N . ARG A 1 512 ? 39.121 -2.938 -60.581 1.00 88.31 512 ARG A N 1
ATOM 4068 C CA . ARG A 1 512 ? 38.829 -4.356 -60.873 1.00 88.31 512 ARG A CA 1
ATOM 4069 C C . ARG A 1 512 ? 37.368 -4.672 -60.560 1.00 88.31 512 ARG A C 1
ATOM 4071 O O . ARG A 1 512 ? 36.810 -4.173 -59.585 1.00 88.31 512 ARG A O 1
ATOM 4078 N N . ALA A 1 513 ? 36.778 -5.590 -61.329 1.00 85.75 513 ALA A N 1
ATOM 4079 C CA . ALA A 1 513 ? 35.392 -6.022 -61.130 1.00 85.75 513 ALA A CA 1
ATOM 4080 C C . ALA A 1 513 ? 35.117 -6.491 -59.686 1.00 85.75 513 ALA A C 1
ATOM 4082 O O . ALA A 1 513 ? 34.100 -6.119 -59.109 1.00 85.75 513 ALA A O 1
ATOM 4083 N N . GLN A 1 514 ? 36.055 -7.221 -59.067 1.00 86.38 514 GLN A N 1
ATOM 4084 C CA . GLN A 1 514 ? 35.932 -7.693 -57.682 1.00 86.38 514 GLN A CA 1
ATOM 4085 C C . GLN A 1 514 ? 35.921 -6.549 -56.653 1.00 86.38 514 GLN A C 1
ATOM 4087 O O . GLN A 1 514 ? 35.098 -6.549 -55.735 1.00 86.38 514 GLN A O 1
ATOM 4092 N N . SER A 1 515 ? 36.814 -5.567 -56.801 1.00 88.88 515 SER A N 1
ATOM 4093 C CA . SER A 1 515 ? 36.923 -4.416 -55.895 1.00 88.88 515 SER A CA 1
ATOM 4094 C C . SER A 1 515 ? 35.675 -3.538 -55.968 1.00 88.88 515 SER A C 1
ATOM 4096 O O . SER A 1 515 ? 35.101 -3.181 -54.938 1.00 88.88 515 SER A O 1
ATOM 4098 N N . VAL A 1 516 ? 35.191 -3.273 -57.187 1.00 90.44 516 VAL A N 1
ATOM 4099 C CA . VAL A 1 516 ? 33.961 -2.504 -57.429 1.00 90.44 516 VAL A CA 1
ATOM 4100 C C . VAL A 1 516 ? 32.723 -3.262 -56.932 1.00 90.44 516 VAL A C 1
ATOM 4102 O O . VAL A 1 516 ? 31.846 -2.658 -56.313 1.00 90.44 516 VAL A O 1
ATOM 4105 N N . ALA A 1 517 ? 32.660 -4.585 -57.121 1.00 90.31 517 ALA A N 1
ATOM 4106 C CA . ALA A 1 517 ? 31.574 -5.412 -56.591 1.00 90.31 517 ALA A CA 1
ATOM 4107 C C . ALA A 1 517 ? 31.541 -5.420 -55.055 1.00 90.31 517 ALA A C 1
ATOM 4109 O O . ALA A 1 517 ? 30.467 -5.325 -54.463 1.00 90.31 517 ALA A O 1
ATOM 4110 N N . THR A 1 518 ? 32.706 -5.492 -54.404 1.00 91.75 518 THR A N 1
ATOM 4111 C CA . THR A 1 518 ? 32.820 -5.478 -52.934 1.00 91.75 518 THR A CA 1
ATOM 4112 C C . THR A 1 518 ? 32.367 -4.142 -52.349 1.00 91.75 518 THR A C 1
ATOM 4114 O O . THR A 1 518 ? 31.612 -4.119 -51.372 1.00 91.75 518 THR A O 1
ATOM 4117 N N . PHE A 1 519 ? 32.769 -3.035 -52.978 1.00 93.38 519 PHE A N 1
ATOM 4118 C CA . PHE A 1 519 ? 32.274 -1.701 -52.645 1.00 93.38 519 PHE A CA 1
ATOM 4119 C C . PHE A 1 519 ? 30.752 -1.622 -52.797 1.00 93.38 519 PHE A C 1
ATOM 4121 O O . PHE A 1 519 ? 30.058 -1.363 -51.816 1.00 93.38 519 PHE A O 1
ATOM 4128 N N . GLY A 1 520 ? 30.226 -1.956 -53.982 1.00 93.12 520 GLY A N 1
ATOM 4129 C CA . GLY A 1 520 ? 28.790 -1.907 -54.263 1.00 93.12 520 GLY A CA 1
ATOM 4130 C C . GLY A 1 520 ? 27.959 -2.765 -53.309 1.00 93.12 520 GLY A C 1
ATOM 4131 O O . GLY A 1 520 ? 26.909 -2.320 -52.846 1.00 93.12 520 GLY A O 1
ATOM 4132 N N . LYS A 1 521 ? 28.446 -3.962 -52.957 1.00 94.00 521 LYS A N 1
ATOM 4133 C CA . LYS A 1 521 ? 27.812 -4.832 -51.957 1.00 94.00 521 LYS A CA 1
ATOM 4134 C C . LYS A 1 521 ? 27.779 -4.164 -50.583 1.00 94.00 521 LYS A C 1
ATOM 4136 O O . LYS A 1 521 ? 26.715 -4.070 -49.988 1.00 94.00 521 LYS A O 1
ATOM 4141 N N . THR A 1 522 ? 28.910 -3.635 -50.118 1.00 93.38 522 THR A N 1
ATOM 4142 C CA . THR A 1 522 ? 29.001 -2.959 -48.812 1.00 93.38 522 THR A CA 1
ATOM 4143 C C . THR A 1 522 ? 28.077 -1.738 -48.738 1.00 93.38 522 THR A C 1
ATOM 4145 O O . THR A 1 522 ? 27.388 -1.537 -47.735 1.00 93.38 522 THR A O 1
ATOM 4148 N N . THR A 1 523 ? 28.023 -0.933 -49.804 1.00 94.75 523 THR A N 1
ATOM 4149 C CA . THR A 1 523 ? 27.118 0.221 -49.909 1.00 94.75 523 THR A CA 1
ATOM 4150 C C . THR A 1 523 ? 25.652 -0.216 -49.888 1.00 94.75 523 THR A C 1
ATOM 4152 O O . THR A 1 523 ? 24.850 0.369 -49.160 1.00 94.75 523 THR A O 1
ATOM 4155 N N . LEU A 1 524 ? 25.297 -1.259 -50.647 1.00 94.31 524 LEU A N 1
ATOM 4156 C CA . LEU A 1 524 ? 23.928 -1.776 -50.714 1.00 94.31 524 LEU A CA 1
ATOM 4157 C C . LEU A 1 524 ? 23.483 -2.366 -49.373 1.00 94.31 524 LEU A C 1
ATOM 4159 O O . LEU A 1 524 ? 22.379 -2.073 -48.920 1.00 94.31 524 LEU A O 1
ATOM 4163 N N . ASP A 1 525 ? 24.344 -3.140 -48.718 1.00 93.56 525 ASP A N 1
ATOM 4164 C CA . ASP A 1 525 ? 24.068 -3.725 -47.406 1.00 93.56 525 ASP A CA 1
ATOM 4165 C C . ASP A 1 525 ? 23.859 -2.619 -46.356 1.00 93.56 525 ASP A C 1
ATOM 4167 O O . ASP A 1 525 ? 22.885 -2.654 -45.604 1.00 93.56 525 ASP A O 1
ATOM 4171 N N . THR A 1 526 ? 24.691 -1.569 -46.370 1.00 94.25 526 THR A N 1
ATOM 4172 C CA . THR A 1 526 ? 24.526 -0.400 -45.482 1.00 94.25 526 THR A CA 1
ATOM 4173 C C . THR A 1 526 ? 23.196 0.321 -45.737 1.00 94.25 526 THR A C 1
ATOM 4175 O O . THR A 1 526 ? 22.477 0.652 -44.790 1.00 94.25 526 THR A O 1
ATOM 4178 N N . TYR A 1 527 ? 22.825 0.525 -47.007 1.00 94.50 527 TYR A N 1
ATOM 4179 C CA . TYR A 1 527 ? 21.538 1.116 -47.385 1.00 94.50 527 TYR A CA 1
ATOM 4180 C C . TYR A 1 527 ? 20.358 0.279 -46.875 1.00 94.50 527 TYR A C 1
ATOM 4182 O O . TYR A 1 527 ? 19.418 0.825 -46.296 1.00 94.50 527 TYR A O 1
ATOM 4190 N N . LEU A 1 528 ? 20.418 -1.046 -47.034 1.00 93.19 528 LEU A N 1
ATOM 4191 C CA . LEU A 1 528 ? 19.373 -1.958 -46.572 1.00 93.19 528 LEU A CA 1
ATOM 4192 C C . LEU A 1 528 ? 19.246 -1.973 -45.042 1.00 93.19 528 LEU A C 1
ATOM 4194 O O . LEU A 1 528 ? 18.120 -1.919 -44.542 1.00 93.19 528 LEU A O 1
ATOM 4198 N N . MET A 1 529 ? 20.356 -1.947 -44.298 1.00 92.69 529 MET A N 1
ATOM 4199 C CA . MET A 1 529 ? 20.340 -1.891 -42.827 1.00 92.69 529 MET A CA 1
ATOM 4200 C C . MET A 1 529 ? 19.678 -0.616 -42.284 1.00 92.69 529 MET A C 1
ATOM 4202 O O . MET A 1 529 ? 18.973 -0.671 -41.273 1.00 92.69 529 MET A O 1
ATOM 4206 N N . LEU A 1 530 ? 19.865 0.521 -42.964 1.00 93.75 530 LEU A N 1
ATOM 4207 C CA . LEU A 1 530 ? 19.224 1.802 -42.631 1.00 93.75 530 LEU A CA 1
ATOM 4208 C C . LEU A 1 530 ? 17.780 1.913 -43.141 1.00 93.75 530 LEU A C 1
ATOM 4210 O O . LEU A 1 530 ? 17.037 2.810 -42.733 1.00 93.75 530 LEU A O 1
ATOM 4214 N N . SER A 1 531 ? 17.376 1.019 -44.038 1.00 92.25 531 SER A N 1
ATOM 4215 C CA . SER A 1 531 ? 16.052 1.010 -44.647 1.00 92.25 531 SER A CA 1
ATOM 4216 C C . SER A 1 531 ? 14.976 0.491 -43.683 1.00 92.25 531 SER A C 1
ATOM 4218 O O . SER A 1 531 ? 15.259 -0.195 -42.694 1.00 92.25 531 SER A O 1
ATOM 4220 N N . LYS A 1 532 ? 13.704 0.788 -43.965 1.00 87.06 532 LYS A N 1
ATOM 4221 C CA . LYS A 1 532 ? 12.576 0.240 -43.188 1.00 87.06 532 LYS A CA 1
ATOM 4222 C C . LYS A 1 532 ? 12.373 -1.268 -43.399 1.00 87.06 532 LYS A C 1
ATOM 4224 O O . LYS A 1 532 ? 11.747 -1.893 -42.549 1.00 87.06 532 LYS A O 1
ATOM 4229 N N . ALA A 1 533 ? 12.883 -1.855 -44.490 1.00 79.19 533 ALA A N 1
ATOM 4230 C CA . ALA A 1 533 ? 12.671 -3.273 -44.815 1.00 79.19 533 ALA A CA 1
ATOM 4231 C C . ALA A 1 533 ? 13.354 -4.255 -43.848 1.00 79.19 533 ALA A C 1
ATOM 4233 O O . ALA A 1 533 ? 12.854 -5.360 -43.666 1.00 79.19 533 ALA A O 1
ATOM 4234 N N . GLN A 1 534 ? 14.490 -3.884 -43.253 1.00 82.88 534 GLN A N 1
ATOM 4235 C CA . GLN A 1 534 ? 15.352 -4.811 -42.508 1.00 82.88 534 GLN A CA 1
ATOM 4236 C C . GLN A 1 534 ? 15.619 -4.331 -41.075 1.00 82.88 534 GLN A C 1
ATOM 4238 O O . GLN A 1 534 ? 16.763 -4.246 -40.633 1.00 82.88 534 GLN A O 1
ATOM 4243 N N . ARG A 1 535 ? 14.555 -4.006 -40.322 1.00 85.50 535 ARG A N 1
ATOM 4244 C CA . ARG A 1 535 ? 14.708 -3.482 -38.953 1.00 85.50 535 ARG A CA 1
ATOM 4245 C C . ARG A 1 535 ? 15.442 -4.445 -38.020 1.00 85.50 535 ARG A C 1
ATOM 4247 O O . ARG A 1 535 ? 16.382 -4.032 -37.348 1.00 85.50 535 ARG A O 1
ATOM 4254 N N . GLU A 1 536 ? 15.038 -5.710 -38.011 1.00 85.56 536 GLU A N 1
ATOM 4255 C CA . GLU A 1 536 ? 15.594 -6.730 -37.111 1.00 85.56 536 GLU A CA 1
ATOM 4256 C C . GLU A 1 536 ? 16.999 -7.192 -37.516 1.00 85.56 536 GLU A C 1
ATOM 4258 O O . GLU A 1 536 ? 17.807 -7.546 -36.662 1.00 85.56 536 GLU A O 1
ATOM 4263 N N . GLN A 1 537 ? 17.314 -7.133 -38.813 1.00 86.00 537 GLN A N 1
ATOM 4264 C CA . GLN A 1 537 ? 18.604 -7.552 -39.373 1.00 86.00 537 GLN A CA 1
ATOM 4265 C C . GLN A 1 537 ? 19.669 -6.444 -39.312 1.00 86.00 537 GLN A C 1
ATOM 4267 O O . GLN A 1 537 ? 20.813 -6.669 -39.697 1.00 86.00 537 GLN A O 1
ATOM 4272 N N . ALA A 1 538 ? 19.314 -5.248 -38.830 1.00 90.44 538 ALA A N 1
ATOM 4273 C CA . ALA A 1 538 ? 20.266 -4.162 -38.649 1.00 90.44 538 ALA A CA 1
ATOM 4274 C C . ALA A 1 538 ? 21.264 -4.502 -37.528 1.00 90.44 538 ALA A C 1
ATOM 4276 O O . ALA A 1 538 ? 20.877 -4.758 -36.378 1.00 90.44 538 ALA A O 1
ATOM 4277 N N . ASP A 1 539 ? 22.551 -4.478 -37.877 1.00 93.69 539 ASP A N 1
ATOM 4278 C CA . ASP A 1 539 ? 23.666 -4.651 -36.951 1.00 93.69 539 ASP A CA 1
ATOM 4279 C C . ASP A 1 539 ? 24.227 -3.274 -36.537 1.00 93.69 539 ASP A C 1
ATOM 4281 O O . ASP A 1 539 ? 24.797 -2.563 -37.376 1.00 93.69 539 ASP A O 1
ATOM 4285 N N . PRO A 1 540 ? 24.096 -2.885 -35.253 1.00 94.44 540 PRO A N 1
ATOM 4286 C CA . PRO A 1 540 ? 24.647 -1.635 -34.739 1.00 94.44 540 PRO A CA 1
ATOM 4287 C C . PRO A 1 540 ? 26.152 -1.473 -34.978 1.00 94.44 540 PRO A C 1
ATOM 4289 O O . PRO A 1 540 ? 26.605 -0.362 -35.247 1.00 94.44 540 PRO A O 1
ATOM 4292 N N . ALA A 1 541 ? 26.941 -2.549 -34.890 1.00 95.44 541 ALA A N 1
ATOM 4293 C CA . ALA A 1 541 ? 28.394 -2.475 -35.032 1.00 95.44 541 ALA A CA 1
ATOM 4294 C C . ALA A 1 541 ? 28.797 -2.132 -36.473 1.00 95.44 541 ALA A C 1
ATOM 4296 O O . ALA A 1 541 ? 29.668 -1.288 -36.698 1.00 95.44 541 ALA A O 1
ATOM 4297 N N . VAL A 1 542 ? 28.108 -2.730 -37.449 1.00 94.06 542 VAL A N 1
ATOM 4298 C CA . VAL A 1 542 ? 28.316 -2.434 -38.872 1.00 94.06 542 VAL A CA 1
ATOM 4299 C C . VAL A 1 542 ? 27.915 -0.995 -39.178 1.00 94.06 542 VAL A C 1
ATOM 4301 O O . VAL A 1 542 ? 28.676 -0.271 -39.816 1.00 94.06 542 VAL A O 1
ATOM 4304 N N . LEU A 1 543 ? 26.766 -0.537 -38.679 1.00 95.12 543 LEU A N 1
ATOM 4305 C CA . LEU A 1 543 ? 26.311 0.838 -38.898 1.00 95.12 543 LEU A CA 1
ATOM 4306 C C . LEU A 1 543 ? 27.260 1.877 -38.288 1.00 95.12 543 LEU A C 1
ATOM 4308 O O . LEU A 1 543 ? 27.593 2.854 -38.961 1.00 95.12 543 LEU A O 1
ATOM 4312 N N . LYS A 1 544 ? 27.782 1.630 -37.079 1.00 96.06 544 LYS A N 1
ATOM 4313 C CA . LYS A 1 544 ? 28.808 2.483 -36.454 1.00 96.06 544 LYS A CA 1
ATOM 4314 C C . LYS A 1 544 ? 30.058 2.621 -37.319 1.00 96.06 544 LYS A C 1
ATOM 4316 O O . LYS A 1 544 ? 30.616 3.710 -37.408 1.00 96.06 544 LYS A O 1
ATOM 4321 N N . ALA A 1 545 ? 30.478 1.535 -37.967 1.00 94.62 545 ALA A N 1
ATOM 4322 C CA . ALA A 1 545 ? 31.647 1.536 -38.839 1.00 94.62 545 ALA A CA 1
ATOM 4323 C C . ALA A 1 545 ? 31.383 2.186 -40.208 1.00 94.62 545 ALA A C 1
ATOM 4325 O O . ALA A 1 545 ? 32.295 2.785 -40.774 1.00 94.62 545 ALA A O 1
ATOM 4326 N N . ARG A 1 546 ? 30.162 2.060 -40.750 1.00 94.44 546 ARG A N 1
ATOM 4327 C CA . ARG A 1 546 ? 29.847 2.410 -42.149 1.00 94.44 546 ARG A CA 1
ATOM 4328 C C . ARG A 1 546 ? 29.151 3.751 -42.345 1.00 94.44 546 ARG A C 1
ATOM 4330 O O . ARG A 1 546 ? 29.385 4.380 -43.368 1.00 94.44 546 ARG A O 1
ATOM 4337 N N . ILE A 1 547 ? 28.328 4.224 -41.407 1.00 95.88 547 ILE A N 1
ATOM 4338 C CA . ILE A 1 547 ? 27.684 5.547 -41.527 1.00 95.88 547 ILE A CA 1
ATOM 4339 C C . ILE A 1 547 ? 28.710 6.687 -41.703 1.00 95.88 547 ILE A C 1
ATOM 4341 O O . ILE A 1 547 ? 28.464 7.534 -42.566 1.00 95.88 547 ILE A O 1
ATOM 4345 N N . PRO A 1 548 ? 29.861 6.720 -40.987 1.00 95.50 548 PRO A N 1
ATOM 4346 C CA . PRO A 1 548 ? 30.882 7.744 -41.212 1.00 95.50 548 PRO A CA 1
ATOM 4347 C C . PRO A 1 548 ? 31.305 7.862 -42.678 1.00 95.50 548 PRO A C 1
ATOM 4349 O O . PRO A 1 548 ? 31.433 8.974 -43.178 1.00 95.50 548 PRO A O 1
ATOM 4352 N N . ASP A 1 549 ? 31.438 6.726 -43.378 1.00 94.44 549 ASP A N 1
ATOM 4353 C CA . ASP A 1 549 ? 31.896 6.667 -44.772 1.00 94.44 549 ASP A CA 1
ATOM 4354 C C . ASP A 1 549 ? 30.983 7.464 -45.722 1.00 94.44 549 ASP A C 1
ATOM 4356 O O . ASP A 1 549 ? 31.441 7.929 -46.761 1.00 94.44 549 ASP A O 1
ATOM 4360 N N . TYR A 1 550 ? 29.705 7.644 -45.372 1.00 95.25 550 TYR A N 1
ATOM 4361 C CA . TYR A 1 550 ? 28.707 8.311 -46.214 1.00 95.25 550 TYR A CA 1
ATOM 4362 C C . TYR A 1 550 ? 28.167 9.615 -45.620 1.00 95.25 550 TYR A C 1
ATOM 4364 O O . TYR A 1 550 ? 27.526 10.378 -46.339 1.00 95.25 550 TYR A O 1
ATOM 4372 N N . TRP A 1 551 ? 28.407 9.904 -44.339 1.00 94.94 551 TRP A N 1
ATOM 4373 C CA . TRP A 1 551 ? 27.960 11.155 -43.719 1.00 94.94 551 TRP A CA 1
ATOM 4374 C C . TRP A 1 551 ? 29.054 12.225 -43.671 1.00 94.94 551 TRP A C 1
ATOM 4376 O O . TRP A 1 551 ? 28.782 13.385 -43.986 1.00 94.94 551 TRP A O 1
ATOM 4386 N N . TYR A 1 552 ? 30.291 11.851 -43.335 1.00 93.00 552 TYR A N 1
ATOM 4387 C CA . TYR A 1 552 ? 31.398 12.800 -43.160 1.00 93.00 552 TYR A CA 1
ATOM 4388 C C . TYR A 1 552 ? 31.697 13.646 -44.410 1.00 93.00 552 TYR A C 1
ATOM 4390 O O . TYR A 1 552 ? 31.903 14.851 -44.247 1.00 93.00 552 TYR A O 1
ATOM 4398 N N . PRO A 1 553 ? 31.545 13.139 -45.654 1.00 90.69 553 PRO A N 1
ATOM 4399 C CA . PRO A 1 553 ? 31.700 13.975 -46.844 1.00 90.69 553 PRO A CA 1
ATOM 4400 C C . PRO A 1 553 ? 30.707 15.146 -46.912 1.00 90.69 553 PRO A C 1
ATOM 4402 O O . PRO A 1 553 ? 31.007 16.179 -47.511 1.00 90.69 553 PRO A O 1
ATOM 4405 N N . ALA A 1 554 ? 29.512 15.010 -46.322 1.00 90.06 554 ALA A N 1
ATOM 4406 C CA . ALA A 1 554 ? 28.536 16.100 -46.252 1.00 90.06 554 ALA A CA 1
ATOM 4407 C C . ALA A 1 554 ? 28.937 17.160 -45.215 1.00 90.06 554 ALA A C 1
ATOM 4409 O O . ALA A 1 554 ? 28.786 18.351 -45.488 1.00 90.06 554 ALA A O 1
ATOM 4410 N N . ILE A 1 555 ? 29.489 16.727 -44.075 1.00 89.56 555 ILE A N 1
ATOM 4411 C CA . ILE A 1 555 ? 30.050 17.607 -43.039 1.00 89.56 555 ILE A CA 1
ATOM 4412 C C . ILE A 1 555 ? 31.195 18.425 -43.641 1.00 89.56 555 ILE A C 1
ATOM 4414 O O . ILE A 1 555 ? 31.130 19.653 -43.670 1.00 89.56 555 ILE A O 1
ATOM 4418 N N . TYR A 1 556 ? 32.174 17.740 -44.234 1.00 85.00 556 TYR A N 1
ATOM 4419 C CA . TYR A 1 556 ? 33.347 18.348 -44.855 1.00 85.00 556 TYR A CA 1
ATOM 4420 C C . TYR A 1 556 ? 32.980 19.412 -45.899 1.00 85.00 556 TYR A C 1
ATOM 4422 O O . TYR A 1 556 ? 33.451 20.548 -45.839 1.00 85.00 556 TYR A O 1
ATOM 4430 N N . LYS A 1 557 ? 32.080 19.081 -46.838 1.00 84.12 557 LYS A N 1
ATOM 4431 C CA . LYS A 1 557 ? 31.668 20.008 -47.908 1.00 84.12 557 LYS A CA 1
ATOM 4432 C C . LYS A 1 557 ? 30.956 21.252 -47.397 1.00 84.12 557 LYS A C 1
ATOM 4434 O O . LYS A 1 557 ? 31.080 22.305 -48.015 1.00 84.12 557 LYS A O 1
ATOM 4439 N N . GLN A 1 558 ? 30.154 21.127 -46.344 1.00 82.50 558 GLN A N 1
ATOM 4440 C CA . GLN A 1 558 ? 29.413 22.262 -45.805 1.00 82.50 558 GLN A CA 1
ATOM 4441 C C . GLN A 1 558 ? 30.337 23.175 -44.995 1.00 82.50 558 GLN A C 1
ATOM 4443 O O . GLN A 1 558 ? 30.356 24.376 -45.247 1.00 82.50 558 GLN A O 1
ATOM 4448 N N . VAL A 1 559 ? 31.185 22.603 -44.135 1.00 80.25 559 VAL A N 1
ATOM 4449 C CA . VAL A 1 559 ? 32.172 23.368 -43.355 1.00 80.25 559 VAL A CA 1
ATOM 4450 C C . VAL A 1 559 ? 33.120 24.141 -44.279 1.00 80.25 559 VAL A C 1
ATOM 4452 O O . VAL A 1 559 ? 33.366 25.325 -44.052 1.00 80.25 559 VAL A O 1
ATOM 4455 N N . GLN A 1 560 ? 33.580 23.532 -45.379 1.00 75.00 560 GLN A N 1
ATOM 4456 C CA . GLN A 1 560 ? 34.416 24.219 -46.375 1.00 75.00 560 GLN A CA 1
ATOM 4457 C C . GLN A 1 560 ? 33.716 25.361 -47.117 1.00 75.00 560 GLN A C 1
ATOM 4459 O O . GLN A 1 560 ? 34.378 26.311 -47.525 1.00 75.00 560 GLN A O 1
ATOM 4464 N N . ARG A 1 561 ? 32.398 25.276 -47.332 1.00 71.94 561 ARG A N 1
ATOM 4465 C CA . ARG A 1 561 ? 31.633 26.358 -47.975 1.00 71.94 561 ARG A CA 1
ATOM 4466 C C . ARG A 1 561 ? 31.465 27.561 -47.056 1.00 71.94 561 ARG A C 1
ATOM 4468 O O . ARG A 1 561 ? 31.473 28.687 -47.544 1.00 71.94 561 ARG A O 1
ATOM 4475 N N . ASP A 1 562 ? 31.325 27.312 -45.759 1.00 65.44 562 ASP A N 1
ATOM 4476 C CA . ASP A 1 562 ? 31.061 28.352 -44.765 1.00 65.44 562 ASP A CA 1
ATOM 4477 C C . ASP A 1 562 ? 32.355 29.016 -44.250 1.00 65.44 562 ASP A C 1
ATOM 4479 O O . ASP A 1 562 ? 32.322 30.149 -43.767 1.00 65.44 562 ASP A O 1
ATOM 4483 N N . THR A 1 563 ? 33.515 28.362 -44.402 1.00 62.69 563 THR A N 1
ATOM 4484 C CA . THR A 1 563 ? 34.831 28.909 -44.031 1.00 62.69 563 THR A CA 1
ATOM 4485 C C . THR A 1 563 ? 35.637 29.356 -45.255 1.00 62.69 563 THR A C 1
ATOM 4487 O O . THR A 1 563 ? 36.405 28.605 -45.851 1.00 62.69 563 THR A O 1
ATOM 4490 N N . ASN A 1 564 ? 35.529 30.640 -45.610 1.00 55.69 564 ASN A N 1
ATOM 4491 C CA . ASN A 1 564 ? 36.501 31.268 -46.504 1.00 55.69 564 ASN A CA 1
ATOM 4492 C C . ASN A 1 564 ? 37.843 31.423 -45.757 1.00 55.69 564 ASN A C 1
ATOM 4494 O O . ASN A 1 564 ? 38.011 32.370 -44.995 1.00 55.69 564 ASN A O 1
ATOM 4498 N N . VAL A 1 565 ? 38.797 30.525 -46.049 1.00 48.81 565 VAL A N 1
ATOM 4499 C CA . VAL A 1 565 ? 40.242 30.561 -45.706 1.00 48.81 565 VAL A CA 1
ATOM 4500 C C . VAL A 1 565 ? 40.681 29.839 -44.402 1.00 48.81 565 VAL A C 1
ATOM 4502 O O . VAL A 1 565 ? 40.303 30.181 -43.289 1.00 48.81 565 VAL A O 1
ATOM 4505 N N . SER A 1 566 ? 41.545 28.826 -44.594 1.00 48.62 566 SER A N 1
ATOM 4506 C CA . SER A 1 566 ? 42.628 28.276 -43.738 1.00 48.62 566 SER A CA 1
ATOM 4507 C C . SER A 1 566 ? 42.430 27.956 -42.240 1.00 48.62 566 SER A C 1
ATOM 4509 O O . SER A 1 566 ? 43.426 27.731 -41.553 1.00 48.62 566 SER A O 1
ATOM 4511 N N . ALA A 1 567 ? 41.215 27.845 -41.705 1.00 48.00 567 ALA A N 1
ATOM 4512 C CA . ALA A 1 567 ? 40.982 27.286 -40.360 1.00 48.00 567 ALA A CA 1
ATOM 4513 C C . ALA A 1 567 ? 40.824 25.745 -40.402 1.00 48.00 567 ALA A C 1
ATOM 4515 O O . ALA A 1 567 ? 39.806 25.191 -40.003 1.00 48.00 567 ALA A O 1
ATOM 4516 N N . GLN A 1 568 ? 41.812 25.039 -40.959 1.00 50.34 568 GLN A N 1
ATOM 4517 C CA . GLN A 1 568 ? 41.614 23.723 -41.591 1.00 50.34 568 GLN A CA 1
ATOM 4518 C C . GLN A 1 568 ? 41.981 22.481 -40.748 1.00 50.34 568 GLN A C 1
ATOM 4520 O O . GLN A 1 568 ? 42.224 21.427 -41.317 1.00 50.34 568 GLN A O 1
ATOM 4525 N N . ALA A 1 569 ? 42.047 22.557 -39.413 1.00 49.47 569 ALA A N 1
ATOM 4526 C CA . ALA A 1 569 ? 42.407 21.364 -38.622 1.00 49.47 569 ALA A CA 1
ATOM 4527 C C . ALA A 1 569 ? 41.693 21.206 -37.270 1.00 49.47 569 ALA A C 1
ATOM 4529 O O . ALA A 1 569 ? 41.427 20.081 -36.866 1.00 49.47 569 ALA A O 1
ATOM 4530 N N . ALA A 1 570 ? 41.363 22.292 -36.561 1.00 45.44 570 ALA A N 1
ATOM 4531 C CA . ALA A 1 570 ? 40.771 22.184 -35.221 1.00 45.44 570 ALA A CA 1
ATOM 4532 C C . ALA A 1 570 ? 39.249 21.919 -35.243 1.00 45.44 570 ALA A C 1
ATOM 4534 O O . ALA A 1 570 ? 38.779 21.037 -34.534 1.00 45.44 570 ALA A O 1
ATOM 4535 N N . GLY A 1 571 ? 38.484 22.623 -36.091 1.00 53.88 571 GLY A N 1
ATOM 4536 C CA . GLY A 1 571 ? 37.019 22.470 -36.167 1.00 53.88 571 GLY A CA 1
ATOM 4537 C C . GLY A 1 571 ? 36.551 21.171 -36.834 1.00 53.88 571 GLY A C 1
ATOM 4538 O O . GLY A 1 571 ? 35.519 20.620 -36.467 1.00 53.88 571 GLY A O 1
ATOM 4539 N N . GLU A 1 572 ? 37.345 20.633 -37.764 1.00 60.75 572 GLU A N 1
ATOM 4540 C CA . GLU A 1 572 ? 37.046 19.368 -38.447 1.00 60.75 572 GLU A CA 1
ATOM 4541 C C . GLU A 1 572 ? 37.129 18.162 -37.489 1.00 60.75 572 GLU A C 1
ATOM 4543 O O . GLU A 1 572 ? 36.315 17.241 -37.559 1.00 60.75 572 GLU A O 1
ATOM 4548 N N . VAL A 1 573 ? 38.067 18.193 -36.534 1.00 64.25 573 VAL A N 1
ATOM 4549 C CA . VAL A 1 573 ? 38.225 17.134 -35.524 1.00 64.25 573 VAL A CA 1
ATOM 4550 C C . VAL A 1 573 ? 37.064 17.135 -34.526 1.00 64.25 573 VAL A C 1
ATOM 4552 O O . VAL A 1 573 ? 36.594 16.061 -34.142 1.00 64.25 573 VAL A O 1
ATOM 4555 N N . ASP A 1 574 ? 36.565 18.310 -34.138 1.00 77.25 574 ASP A N 1
ATOM 4556 C CA . ASP A 1 574 ? 35.463 18.427 -33.180 1.00 77.25 574 ASP A CA 1
ATOM 4557 C C . ASP A 1 574 ? 34.129 17.953 -33.779 1.00 77.25 574 ASP A C 1
ATOM 4559 O O . ASP A 1 574 ? 33.421 17.156 -33.150 1.00 77.25 574 ASP A O 1
ATOM 4563 N N . ASP A 1 575 ? 33.815 18.346 -35.018 1.00 86.19 575 ASP A N 1
ATOM 4564 C CA . ASP A 1 575 ? 32.581 17.944 -35.708 1.00 86.19 575 ASP A CA 1
ATOM 4565 C C . ASP A 1 575 ? 32.480 16.415 -35.856 1.00 86.19 575 ASP A C 1
ATOM 4567 O O . ASP A 1 575 ? 31.430 15.829 -35.567 1.00 86.19 575 ASP A O 1
ATOM 4571 N N . TYR A 1 576 ? 33.578 15.733 -36.209 1.00 90.00 576 TYR A N 1
ATOM 4572 C CA . TYR A 1 576 ? 33.594 14.268 -36.293 1.00 90.00 576 TYR A CA 1
ATOM 4573 C C . TYR A 1 576 ? 33.434 13.583 -34.931 1.00 90.00 576 TYR A C 1
ATOM 4575 O O . TYR A 1 576 ? 32.829 12.510 -34.855 1.00 90.00 576 TYR A O 1
ATOM 4583 N N . GLN A 1 577 ? 33.913 14.183 -33.837 1.00 90.56 577 GLN A N 1
ATOM 4584 C CA . GLN A 1 577 ? 33.669 13.636 -32.498 1.00 90.56 577 GLN A CA 1
ATOM 4585 C C . GLN A 1 577 ? 32.190 13.727 -32.108 1.00 90.56 577 GLN A C 1
ATOM 4587 O O . GLN A 1 577 ? 31.631 12.756 -31.583 1.00 90.56 577 GLN A O 1
ATOM 4592 N N . PHE A 1 578 ? 31.535 14.864 -32.369 1.00 92.25 578 PHE A N 1
ATOM 4593 C CA . PHE A 1 578 ? 30.094 14.997 -32.136 1.00 92.25 578 PHE A CA 1
ATOM 4594 C C . PHE A 1 578 ? 29.296 14.043 -33.023 1.00 92.25 578 PHE A C 1
ATOM 4596 O O . PHE A 1 578 ? 28.420 13.336 -32.511 1.00 92.25 578 PHE A O 1
ATOM 4603 N N . ALA A 1 579 ? 29.636 13.973 -34.311 1.00 94.44 579 ALA A N 1
ATOM 4604 C CA . ALA A 1 579 ? 29.032 13.069 -35.280 1.00 94.44 579 ALA A CA 1
ATOM 4605 C C . ALA A 1 579 ? 29.152 11.602 -34.841 1.00 94.44 579 ALA A C 1
ATOM 4607 O O . ALA A 1 579 ? 28.148 10.889 -34.782 1.00 94.44 579 ALA A O 1
ATOM 4608 N N . GLY A 1 580 ? 30.346 11.169 -34.426 1.00 94.56 580 GLY A N 1
ATOM 4609 C CA . GLY A 1 580 ? 30.591 9.818 -33.921 1.00 94.56 580 GLY A CA 1
ATOM 4610 C C . GLY A 1 580 ? 29.706 9.456 -32.723 1.00 94.56 580 GLY A C 1
ATOM 4611 O O . GLY A 1 580 ? 29.140 8.360 -32.684 1.00 94.56 580 GLY A O 1
ATOM 4612 N N . ARG A 1 581 ? 29.493 10.391 -31.782 1.00 95.38 581 ARG A N 1
ATOM 4613 C CA . ARG A 1 581 ? 28.557 10.192 -30.656 1.00 95.38 581 ARG A CA 1
ATOM 4614 C C . ARG A 1 581 ? 27.109 10.014 -31.121 1.00 95.38 581 ARG A C 1
ATOM 4616 O O . ARG A 1 581 ? 26.398 9.177 -30.561 1.00 95.38 581 ARG A O 1
ATOM 4623 N N . GLN A 1 582 ? 26.675 10.762 -32.140 1.00 96.62 582 GLN A N 1
ATOM 4624 C CA . GLN A 1 582 ? 25.320 10.626 -32.689 1.00 96.62 582 GLN A CA 1
ATOM 4625 C C . GLN A 1 582 ? 25.139 9.294 -33.421 1.00 96.62 582 GLN A C 1
ATOM 4627 O O . GLN A 1 582 ? 24.147 8.603 -33.194 1.00 96.62 582 GLN A O 1
ATOM 4632 N N . ILE A 1 583 ? 26.122 8.901 -34.239 1.00 96.38 583 ILE A N 1
ATOM 4633 C CA . ILE A 1 583 ? 26.132 7.613 -34.945 1.00 96.38 583 ILE A CA 1
ATOM 4634 C C . ILE A 1 583 ? 26.051 6.464 -33.949 1.00 96.38 583 ILE A C 1
ATOM 4636 O O . ILE A 1 583 ? 25.263 5.539 -34.150 1.00 96.38 583 ILE A O 1
ATOM 4640 N N . ALA A 1 584 ? 26.848 6.519 -32.878 1.00 96.12 584 ALA A N 1
ATOM 4641 C CA . ALA A 1 584 ? 26.866 5.473 -31.869 1.00 96.12 584 ALA A CA 1
ATOM 4642 C C . ALA A 1 584 ? 25.480 5.286 -31.241 1.00 96.12 584 ALA A C 1
ATOM 4644 O O . ALA A 1 584 ? 24.945 4.179 -31.271 1.00 96.12 584 ALA A O 1
ATOM 4645 N N . PHE A 1 585 ? 24.875 6.378 -30.767 1.00 95.75 585 PHE A N 1
ATOM 4646 C CA . PHE A 1 585 ? 23.555 6.345 -30.140 1.00 95.75 585 PHE A CA 1
ATOM 4647 C C . PHE A 1 585 ? 22.444 5.913 -31.106 1.00 95.75 585 PHE A C 1
ATOM 4649 O O . PHE A 1 585 ? 21.645 5.044 -30.766 1.00 95.75 585 PHE A O 1
ATOM 4656 N N . TYR A 1 586 ? 22.412 6.461 -32.324 1.00 96.31 586 TYR A N 1
ATOM 4657 C CA . TYR A 1 586 ? 21.434 6.071 -33.343 1.00 96.31 586 TYR A CA 1
ATOM 4658 C C . TYR A 1 586 ? 21.547 4.591 -33.714 1.00 96.31 586 TYR A C 1
ATOM 4660 O O . TYR A 1 586 ? 20.536 3.897 -33.797 1.00 96.31 586 TYR A O 1
ATOM 4668 N N . SER A 1 587 ? 22.775 4.097 -33.898 1.00 95.75 587 SER A N 1
ATOM 4669 C CA . SER A 1 587 ? 23.021 2.700 -34.262 1.00 95.75 587 SER A CA 1
ATOM 4670 C C . SER A 1 587 ? 22.617 1.746 -33.138 1.00 95.75 587 SER A C 1
ATOM 4672 O O . SER A 1 587 ? 22.034 0.706 -33.419 1.00 95.75 587 SER A O 1
ATOM 4674 N N . ASP A 1 588 ? 22.858 2.106 -31.873 1.00 94.25 588 ASP A N 1
ATOM 4675 C CA . ASP A 1 588 ? 22.429 1.300 -30.718 1.00 94.25 588 ASP A CA 1
ATOM 4676 C C . ASP A 1 588 ? 20.904 1.253 -30.568 1.00 94.25 588 ASP A C 1
ATOM 4678 O O . ASP A 1 588 ? 20.351 0.254 -30.116 1.00 94.25 588 ASP A O 1
ATOM 4682 N N . GLN A 1 589 ? 20.213 2.313 -30.986 1.00 93.19 589 GLN A N 1
ATOM 4683 C CA . GLN A 1 589 ? 18.754 2.423 -30.928 1.00 93.19 589 GLN A CA 1
ATOM 4684 C C . GLN A 1 589 ? 18.070 1.984 -32.232 1.00 93.19 589 GLN A C 1
ATOM 4686 O O . GLN A 1 589 ? 16.851 2.048 -32.336 1.00 93.19 589 GLN A O 1
ATOM 4691 N N . ILE A 1 590 ? 18.808 1.513 -33.243 1.00 93.88 590 ILE A N 1
ATOM 4692 C CA . ILE A 1 590 ? 18.294 1.341 -34.613 1.00 93.88 590 ILE A CA 1
ATOM 4693 C C . ILE A 1 590 ? 17.082 0.402 -34.713 1.00 93.88 590 ILE A C 1
ATOM 4695 O O . ILE A 1 590 ? 16.292 0.482 -35.658 1.00 93.88 590 ILE A O 1
ATOM 4699 N N . ARG A 1 591 ? 16.925 -0.505 -33.747 1.00 92.44 591 ARG A N 1
ATOM 4700 C CA . ARG A 1 591 ? 15.829 -1.481 -33.684 1.00 92.44 591 ARG A CA 1
ATOM 4701 C C . ARG A 1 591 ? 14.550 -0.918 -33.067 1.00 92.44 591 ARG A C 1
ATOM 4703 O O . ARG A 1 591 ? 13.492 -1.499 -33.290 1.00 92.44 591 ARG A O 1
ATOM 4710 N N . GLU A 1 592 ? 14.624 0.218 -32.381 1.00 91.94 592 GLU A N 1
ATOM 4711 C CA . GLU A 1 592 ? 13.466 0.867 -31.777 1.00 91.94 592 GLU A CA 1
ATOM 4712 C C . GLU A 1 592 ? 12.461 1.349 -32.839 1.00 91.94 592 GLU A C 1
ATOM 4714 O O . GLU A 1 592 ? 12.783 1.607 -34.012 1.00 91.94 592 GLU A O 1
ATOM 4719 N N . LEU A 1 593 ? 11.192 1.424 -32.436 1.00 90.19 593 LEU A N 1
ATOM 4720 C CA . LEU A 1 593 ? 10.083 1.742 -33.340 1.00 90.19 593 LEU A CA 1
ATOM 4721 C C . LEU A 1 593 ? 10.072 3.212 -33.769 1.00 90.19 593 LEU A C 1
ATOM 4723 O O . LEU A 1 593 ? 9.710 3.507 -34.911 1.00 90.19 593 LEU A O 1
ATOM 4727 N N . ASP A 1 594 ? 10.491 4.105 -32.876 1.00 90.69 594 ASP A N 1
ATOM 4728 C CA . ASP A 1 594 ? 10.478 5.557 -33.050 1.00 90.69 594 ASP A CA 1
ATOM 4729 C C . ASP A 1 594 ? 11.704 6.103 -33.800 1.00 90.69 594 ASP A C 1
ATOM 4731 O O . ASP A 1 594 ? 11.706 7.259 -34.224 1.00 90.69 594 ASP A O 1
ATOM 4735 N N . VAL A 1 595 ? 12.728 5.272 -34.015 1.00 94.31 595 VAL A N 1
ATOM 4736 C CA . VAL A 1 595 ? 13.943 5.669 -34.731 1.00 94.31 595 VAL A CA 1
ATOM 4737 C C . VAL A 1 595 ? 13.680 5.798 -36.239 1.00 94.31 595 VAL A C 1
ATOM 4739 O O . VAL A 1 595 ? 13.207 4.843 -36.872 1.00 94.31 595 VAL A O 1
ATOM 4742 N N . PRO A 1 596 ? 13.999 6.958 -36.852 1.00 94.75 596 PRO A N 1
ATOM 4743 C CA . PRO A 1 596 ? 13.753 7.217 -38.264 1.00 94.75 596 PRO A CA 1
ATOM 4744 C C . PRO A 1 596 ? 14.676 6.370 -39.139 1.00 94.75 596 PRO A C 1
ATOM 4746 O O . PRO A 1 596 ? 15.839 6.133 -38.813 1.00 94.75 596 PRO A O 1
ATOM 4749 N N . ARG A 1 597 ? 14.147 5.920 -40.277 1.00 94.12 597 ARG A N 1
ATOM 4750 C CA . ARG A 1 597 ? 14.804 5.007 -41.223 1.00 94.12 597 ARG A CA 1
ATOM 4751 C C . ARG A 1 597 ? 14.519 5.428 -42.658 1.00 94.12 597 ARG A C 1
ATOM 4753 O O . ARG A 1 597 ? 13.475 6.025 -42.936 1.00 94.12 597 ARG A O 1
ATOM 4760 N N . ILE A 1 598 ? 15.423 5.069 -43.562 1.00 93.56 598 ILE A N 1
ATOM 4761 C CA . ILE A 1 598 ? 15.352 5.419 -44.984 1.00 93.56 598 ILE A CA 1
ATOM 4762 C C . ILE A 1 598 ? 14.176 4.684 -45.647 1.00 93.56 598 ILE A C 1
ATOM 4764 O O . ILE A 1 598 ? 13.853 3.540 -45.311 1.00 93.56 598 ILE A O 1
ATOM 4768 N N . LEU A 1 599 ? 13.518 5.350 -46.598 1.00 88.56 599 LEU A N 1
ATOM 4769 C CA . LEU A 1 599 ? 12.482 4.740 -47.428 1.00 88.56 599 LEU A CA 1
ATOM 4770 C C . LEU A 1 599 ? 13.102 3.788 -48.456 1.00 88.56 599 LEU A C 1
ATOM 4772 O O . LEU A 1 599 ? 14.087 4.119 -49.111 1.00 88.56 599 LEU A O 1
ATOM 4776 N N . ASN A 1 600 ? 12.497 2.615 -48.622 1.00 86.06 600 ASN A N 1
ATOM 4777 C CA . ASN A 1 600 ? 12.989 1.604 -49.553 1.00 86.06 600 ASN A CA 1
ATOM 4778 C C . ASN A 1 600 ? 12.767 2.052 -51.005 1.00 86.06 600 ASN A C 1
ATOM 4780 O O . ASN A 1 600 ? 11.632 2.327 -51.394 1.00 86.06 600 ASN A O 1
ATOM 4784 N N . ASN A 1 601 ? 13.815 2.023 -51.831 1.00 91.06 601 ASN A N 1
ATOM 4785 C CA . ASN A 1 601 ? 13.698 2.146 -53.283 1.00 91.06 601 ASN A CA 1
ATOM 4786 C C . ASN A 1 601 ? 13.942 0.781 -53.950 1.00 91.06 601 ASN A C 1
ATOM 4788 O O . ASN A 1 601 ? 15.084 0.356 -54.128 1.00 91.06 601 ASN A O 1
ATOM 4792 N N . ALA A 1 602 ? 12.859 0.084 -54.311 1.00 89.38 602 ALA A N 1
ATOM 4793 C CA . ALA A 1 602 ? 12.928 -1.262 -54.886 1.00 89.38 602 ALA A CA 1
ATOM 4794 C C . ALA A 1 602 ? 13.715 -1.311 -56.207 1.00 89.38 602 ALA A C 1
ATOM 4796 O O . ALA A 1 602 ? 14.476 -2.255 -56.431 1.00 89.38 602 ALA A O 1
ATOM 4797 N N . PHE A 1 603 ? 13.580 -0.278 -57.048 1.00 91.31 603 PHE A N 1
ATOM 4798 C CA . PHE A 1 603 ? 14.314 -0.183 -58.307 1.00 91.31 603 PHE A CA 1
ATOM 4799 C C . PHE A 1 603 ? 15.818 -0.121 -58.045 1.00 91.31 603 PHE A C 1
ATOM 4801 O O . PHE A 1 603 ? 16.533 -1.001 -58.518 1.00 91.31 603 PHE A O 1
ATOM 4808 N N . LEU A 1 604 ? 16.266 0.823 -57.207 1.00 90.94 604 LEU A N 1
ATOM 4809 C CA . LEU A 1 604 ? 17.678 0.986 -56.844 1.00 90.94 604 LEU A CA 1
ATOM 4810 C C . LEU A 1 604 ? 18.277 -0.310 -56.281 1.00 90.94 604 LEU A C 1
ATOM 4812 O O . LEU A 1 604 ? 19.345 -0.742 -56.707 1.00 90.94 604 LEU A O 1
ATOM 4816 N N . ILE A 1 605 ? 17.562 -0.964 -55.359 1.00 91.69 605 ILE A N 1
ATOM 4817 C CA . ILE A 1 605 ? 18.011 -2.222 -54.745 1.00 91.69 605 ILE A CA 1
ATOM 4818 C C . ILE A 1 605 ? 18.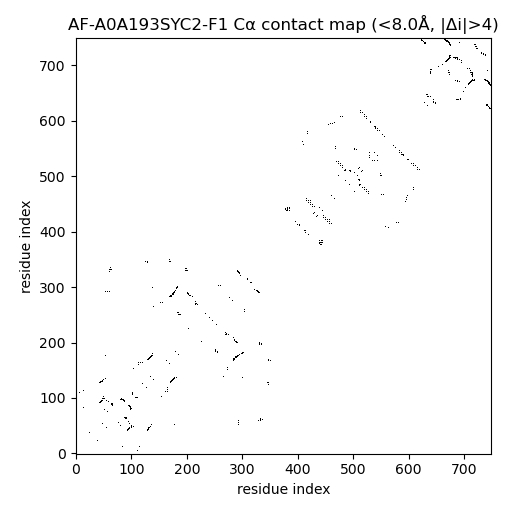198 -3.304 -55.815 1.00 91.69 605 ILE A C 1
ATOM 4820 O O . ILE A 1 605 ? 19.237 -3.967 -55.854 1.00 91.69 605 ILE A O 1
ATOM 4824 N N . SER A 1 606 ? 17.205 -3.488 -56.689 1.00 91.88 606 SER A N 1
ATOM 4825 C CA . SER A 1 606 ? 17.251 -4.516 -57.733 1.00 91.88 606 SER A CA 1
ATOM 4826 C C . SER A 1 606 ? 18.320 -4.230 -58.795 1.00 91.88 606 SER A C 1
ATOM 4828 O O . SER A 1 606 ? 19.083 -5.133 -59.144 1.00 91.88 606 SER A O 1
ATOM 4830 N N . SER A 1 607 ? 18.444 -2.979 -59.254 1.00 93.12 607 SER A N 1
ATOM 4831 C CA . SER A 1 607 ? 19.425 -2.578 -60.265 1.00 93.12 607 SER A CA 1
ATOM 4832 C C . SER A 1 607 ? 20.851 -2.733 -59.748 1.00 93.12 607 SER A C 1
ATOM 4834 O O . SER A 1 607 ? 21.693 -3.312 -60.437 1.00 93.12 607 SER A O 1
ATOM 4836 N N . SER A 1 608 ? 21.118 -2.288 -58.515 1.00 93.62 608 SER A N 1
ATOM 4837 C CA . SER A 1 608 ? 22.441 -2.418 -57.902 1.00 93.62 608 SER A CA 1
ATOM 4838 C C . SER A 1 608 ? 22.797 -3.883 -57.662 1.00 93.62 608 SER A C 1
ATOM 4840 O O . SER A 1 608 ? 23.898 -4.297 -58.018 1.00 93.62 608 SER A O 1
ATOM 4842 N N . ARG A 1 609 ? 21.866 -4.702 -57.148 1.00 94.06 609 ARG A N 1
ATOM 4843 C CA . ARG A 1 609 ? 22.098 -6.142 -56.935 1.00 94.06 609 ARG A CA 1
ATOM 4844 C C . ARG A 1 609 ? 22.430 -6.871 -58.240 1.00 94.06 609 ARG A C 1
ATOM 4846 O O . ARG A 1 609 ? 23.387 -7.642 -58.276 1.00 94.06 609 ARG A O 1
ATOM 4853 N N . ASN A 1 610 ? 21.685 -6.603 -59.313 1.00 92.81 610 ASN A N 1
ATOM 4854 C CA . ASN A 1 610 ? 21.927 -7.221 -60.618 1.00 92.81 610 ASN A CA 1
ATOM 4855 C C . ASN A 1 610 ? 23.293 -6.826 -61.196 1.00 92.81 610 ASN A C 1
ATOM 4857 O O . ASN A 1 610 ? 24.029 -7.687 -61.678 1.00 92.81 610 ASN A O 1
ATOM 4861 N N . TYR A 1 611 ? 23.662 -5.545 -61.099 1.00 91.62 611 TYR A N 1
ATOM 4862 C CA . TYR A 1 611 ? 24.964 -5.072 -61.568 1.00 91.62 611 TYR A CA 1
ATOM 4863 C C . TYR A 1 611 ? 26.128 -5.685 -60.772 1.00 91.62 611 TYR A C 1
ATOM 4865 O O . TYR A 1 611 ? 27.083 -6.181 -61.369 1.00 91.62 611 TYR A O 1
ATOM 4873 N N . ILE A 1 612 ? 26.024 -5.740 -59.438 1.00 92.50 612 ILE A N 1
ATOM 4874 C CA . ILE A 1 612 ? 27.032 -6.374 -58.567 1.00 92.50 612 ILE A CA 1
ATOM 4875 C C . ILE A 1 612 ? 27.220 -7.851 -58.942 1.00 92.50 612 ILE A C 1
ATOM 4877 O O . ILE A 1 612 ? 28.353 -8.305 -59.100 1.00 92.50 612 ILE A O 1
ATOM 4881 N N . ASN A 1 613 ? 26.127 -8.591 -59.150 1.00 90.00 613 ASN A N 1
ATOM 4882 C CA . ASN A 1 613 ? 26.192 -9.998 -59.555 1.00 90.00 613 ASN A CA 1
ATOM 4883 C C . ASN A 1 613 ? 26.866 -10.177 -60.925 1.00 90.00 613 ASN A C 1
ATOM 4885 O O . ASN A 1 613 ? 27.658 -11.104 -61.106 1.00 90.00 613 ASN A O 1
ATOM 4889 N N . SER A 1 614 ? 26.614 -9.269 -61.875 1.00 87.00 614 SER A N 1
ATOM 4890 C CA . SER A 1 614 ? 27.306 -9.267 -63.169 1.00 87.00 614 SER A CA 1
ATOM 4891 C C . SER A 1 614 ? 28.819 -9.092 -62.999 1.00 87.00 614 SER A C 1
ATOM 4893 O O . SER A 1 614 ? 29.586 -9.845 -63.600 1.00 87.00 614 SER A O 1
ATOM 4895 N N . LEU A 1 615 ? 29.265 -8.158 -62.153 1.00 85.88 615 LEU A N 1
ATOM 4896 C CA . LEU A 1 615 ? 30.694 -7.942 -61.887 1.00 85.88 615 LEU A CA 1
ATOM 4897 C C . LEU A 1 615 ? 31.369 -9.175 -61.268 1.00 85.88 615 LEU A C 1
ATOM 4899 O O . LEU A 1 615 ? 32.457 -9.557 -61.699 1.00 85.88 615 LEU A O 1
ATOM 4903 N N . LEU A 1 616 ? 30.707 -9.827 -60.308 1.00 82.31 616 LEU A N 1
ATOM 4904 C CA . LEU A 1 616 ? 31.208 -11.055 -59.677 1.00 82.31 616 LEU A CA 1
ATOM 4905 C C . LEU A 1 616 ? 31.290 -12.224 -60.669 1.00 82.31 616 LEU A C 1
ATOM 4907 O O . LEU A 1 616 ? 32.213 -13.025 -60.607 1.00 82.31 616 LEU A O 1
ATOM 4911 N N . SER A 1 617 ? 30.363 -12.316 -61.625 1.00 76.69 617 SER A N 1
ATOM 4912 C CA . SER A 1 617 ? 30.424 -13.357 -62.660 1.00 76.69 617 SER A CA 1
ATOM 4913 C C . SER A 1 617 ? 31.576 -13.152 -63.658 1.00 76.69 617 SER A C 1
ATOM 4915 O O . SER A 1 617 ? 32.119 -14.119 -64.194 1.00 76.69 617 SER A O 1
ATOM 4917 N N . GLN A 1 618 ? 31.975 -11.899 -63.907 1.00 67.31 618 GLN A N 1
ATOM 4918 C CA . GLN A 1 618 ? 33.04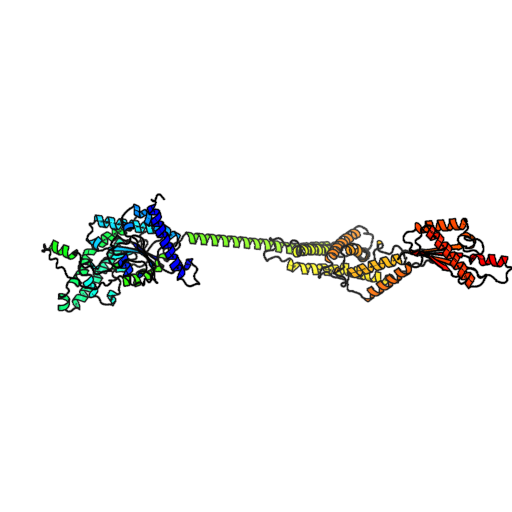9 -11.557 -64.845 1.00 67.31 618 GLN A CA 1
ATOM 4919 C C . GLN A 1 618 ? 34.446 -11.866 -64.290 1.00 67.31 618 GLN A C 1
ATOM 4921 O O . GLN A 1 618 ? 35.343 -12.178 -65.073 1.00 67.31 618 GLN A O 1
ATOM 4926 N N . SER A 1 619 ? 34.645 -11.827 -62.968 1.00 58.31 619 SER A N 1
ATOM 4927 C CA . SER A 1 619 ? 35.944 -12.110 -62.336 1.00 58.31 619 SER A CA 1
ATOM 4928 C C . SER A 1 619 ? 36.340 -13.596 -62.348 1.00 58.31 619 SER A C 1
ATOM 4930 O O . SER A 1 619 ? 37.504 -13.906 -62.112 1.00 58.31 619 SER A O 1
ATOM 4932 N N . LEU A 1 620 ? 35.419 -14.509 -62.682 1.00 54.94 620 LEU A N 1
ATOM 4933 C CA . LEU A 1 620 ? 35.618 -15.967 -62.629 1.00 54.94 620 LEU A CA 1
ATOM 4934 C C . LEU A 1 620 ? 36.187 -16.604 -63.923 1.00 54.94 620 LEU A C 1
ATOM 4936 O O . LEU A 1 620 ? 36.357 -17.822 -63.987 1.00 54.94 620 LEU A O 1
ATOM 4940 N N . ARG A 1 621 ? 36.492 -15.833 -64.980 1.00 55.59 621 ARG A N 1
ATOM 4941 C CA . ARG A 1 621 ? 36.966 -16.371 -66.279 1.00 55.59 621 ARG A CA 1
ATOM 4942 C C . ARG A 1 621 ? 38.517 -16.455 -66.367 1.00 55.59 621 ARG A C 1
ATOM 4944 O O . ARG A 1 621 ? 39.149 -15.494 -66.785 1.00 55.59 621 ARG A O 1
ATOM 4951 N N . ALA A 1 622 ? 39.074 -17.633 -66.027 1.00 52.97 622 ALA A N 1
ATOM 4952 C CA . ALA A 1 622 ? 40.441 -18.186 -66.246 1.00 52.97 622 ALA A CA 1
ATOM 4953 C C . ALA A 1 622 ? 41.676 -17.525 -65.563 1.00 52.97 622 ALA A C 1
ATOM 4955 O O . ALA A 1 622 ? 42.020 -16.367 -65.819 1.00 52.97 622 ALA A O 1
ATOM 4956 N N . ILE A 1 623 ? 42.409 -18.319 -64.755 1.00 60.50 623 ILE A N 1
ATOM 4957 C CA . ILE A 1 623 ? 43.597 -17.884 -63.989 1.00 60.50 623 ILE A CA 1
ATOM 4958 C C . ILE A 1 623 ? 44.890 -17.959 -64.829 1.00 60.50 623 ILE A C 1
ATOM 4960 O O . ILE A 1 623 ? 45.591 -16.952 -64.910 1.00 60.50 623 ILE A O 1
ATOM 4964 N N . GLU A 1 624 ? 45.210 -19.089 -65.479 1.00 65.75 624 GLU A N 1
ATOM 4965 C CA . GLU A 1 624 ? 46.464 -19.280 -66.247 1.00 65.75 624 GLU A CA 1
ATOM 4966 C C . GLU A 1 624 ? 46.303 -20.389 -67.318 1.00 65.75 624 GLU A C 1
ATOM 4968 O O . GLU A 1 624 ? 45.685 -21.417 -67.037 1.00 65.75 624 GLU A O 1
ATOM 4973 N N . THR A 1 625 ? 46.863 -20.203 -68.525 1.00 74.25 625 THR A N 1
ATOM 4974 C CA . THR A 1 625 ? 46.955 -21.236 -69.586 1.00 74.25 625 THR A CA 1
ATOM 4975 C C . THR A 1 625 ? 48.425 -21.465 -69.933 1.00 74.25 625 THR A C 1
ATOM 4977 O O . THR A 1 625 ? 49.117 -20.516 -70.300 1.00 74.25 625 THR A O 1
ATOM 4980 N N . ILE A 1 626 ? 48.905 -22.705 -69.821 1.00 80.69 626 ILE A N 1
ATOM 4981 C CA . ILE A 1 626 ? 50.292 -23.100 -70.116 1.00 80.69 626 ILE A CA 1
ATOM 4982 C C . ILE A 1 626 ? 50.309 -23.912 -71.414 1.00 80.69 626 ILE A C 1
ATOM 4984 O O . ILE A 1 626 ? 49.674 -24.961 -71.478 1.00 80.69 626 ILE A O 1
ATOM 4988 N N . THR A 1 627 ? 51.058 -23.465 -72.423 1.00 81.31 627 THR A N 1
ATOM 4989 C CA . THR A 1 627 ? 51.199 -24.167 -73.710 1.00 81.31 627 THR A CA 1
ATOM 4990 C C . THR A 1 627 ? 52.531 -24.907 -73.774 1.00 81.31 627 THR A C 1
ATOM 4992 O O . THR A 1 627 ? 53.577 -24.330 -73.485 1.00 81.31 627 THR A O 1
ATOM 4995 N N . LEU A 1 628 ? 52.491 -26.182 -74.155 1.00 81.12 628 LEU A N 1
ATOM 4996 C CA . LEU A 1 628 ? 53.651 -27.060 -74.292 1.00 81.12 628 LEU A CA 1
ATOM 4997 C C . LEU A 1 628 ? 53.712 -27.614 -75.715 1.00 81.12 628 LEU A C 1
ATOM 4999 O O . LEU A 1 628 ? 52.728 -28.166 -76.208 1.00 81.12 628 LEU A O 1
ATOM 5003 N N . GLU A 1 629 ? 54.862 -27.505 -76.370 1.00 78.88 629 GLU A N 1
ATOM 5004 C CA . GLU A 1 629 ? 55.068 -28.068 -77.706 1.00 78.88 629 GLU A CA 1
ATOM 5005 C C . GLU A 1 629 ? 55.172 -29.593 -77.620 1.00 78.88 629 GLU A C 1
ATOM 5007 O O . GLU A 1 629 ? 55.967 -30.144 -76.857 1.00 78.88 629 GLU A O 1
ATOM 5012 N N . SER A 1 630 ? 54.349 -30.299 -78.393 1.00 68.69 630 SER A N 1
ATOM 5013 C CA . SER A 1 630 ? 54.208 -31.753 -78.291 1.00 68.69 630 SER A CA 1
ATOM 5014 C C . SER A 1 630 ? 55.485 -32.493 -78.676 1.00 68.69 630 SER A C 1
ATOM 5016 O O . SER A 1 630 ? 55.714 -33.581 -78.151 1.00 68.69 630 SER A O 1
ATOM 5018 N N . ASP A 1 631 ? 56.294 -31.921 -79.562 1.00 66.81 631 ASP A N 1
ATOM 5019 C CA . ASP A 1 631 ? 57.524 -32.540 -80.061 1.00 66.81 631 ASP A CA 1
ATOM 5020 C C . ASP A 1 631 ? 58.685 -32.430 -79.060 1.00 66.81 631 ASP A C 1
ATOM 5022 O O . ASP A 1 631 ? 59.664 -33.157 -79.165 1.00 66.81 631 ASP A O 1
ATOM 5026 N N . THR A 1 632 ? 58.544 -31.580 -78.036 1.00 68.38 632 THR A N 1
ATOM 5027 C CA . THR A 1 632 ? 59.460 -31.519 -76.881 1.00 68.38 632 THR A CA 1
ATOM 5028 C C . THR A 1 632 ? 59.041 -32.453 -75.742 1.00 68.38 632 THR A C 1
ATOM 5030 O O . THR A 1 632 ? 59.819 -32.744 -74.829 1.00 68.38 632 THR A O 1
ATOM 5033 N N . LEU A 1 633 ? 57.786 -32.916 -75.773 1.00 74.31 633 LEU A N 1
ATOM 5034 C CA . LEU A 1 633 ? 57.210 -33.792 -74.759 1.00 74.31 633 LEU A CA 1
ATOM 5035 C C . LEU A 1 633 ? 57.319 -35.267 -75.149 1.00 74.31 633 LEU A C 1
ATOM 5037 O O . LEU A 1 633 ? 57.610 -36.098 -74.289 1.00 74.31 633 LEU A O 1
ATOM 5041 N N . PHE A 1 634 ? 57.089 -35.594 -76.421 1.00 78.44 634 PHE A N 1
ATOM 5042 C CA . PHE A 1 634 ? 57.017 -36.964 -76.920 1.00 78.44 634 PHE A CA 1
ATOM 5043 C C . PHE A 1 634 ? 57.948 -37.173 -78.112 1.00 78.44 634 PHE A C 1
ATOM 5045 O O . PHE A 1 634 ? 58.080 -36.288 -78.954 1.00 78.44 634 PHE A O 1
ATOM 5052 N N . ALA A 1 635 ? 58.487 -38.386 -78.251 1.00 73.62 635 ALA A N 1
ATOM 5053 C CA . ALA A 1 635 ? 59.151 -38.797 -79.485 1.00 73.62 635 ALA A CA 1
ATOM 5054 C C . ALA A 1 635 ? 58.219 -38.620 -80.705 1.00 73.62 635 ALA A C 1
ATOM 5056 O O . ALA A 1 635 ? 57.002 -38.830 -80.613 1.00 73.62 635 ALA A O 1
ATOM 5057 N N . PHE A 1 636 ? 58.789 -38.261 -81.861 1.00 68.06 636 PHE A N 1
ATOM 5058 C CA . PHE A 1 636 ? 58.029 -37.905 -83.065 1.00 68.06 636 PHE A CA 1
ATOM 5059 C C . PHE A 1 636 ? 56.941 -38.936 -83.422 1.00 68.06 636 PHE A C 1
ATOM 5061 O O . PHE A 1 636 ? 57.195 -40.140 -83.506 1.00 68.06 636 PHE A O 1
ATOM 5068 N N . GLY A 1 637 ? 55.712 -38.454 -83.642 1.00 64.81 637 GLY A N 1
ATOM 5069 C CA . GLY A 1 637 ? 54.560 -39.282 -84.024 1.00 64.81 637 GLY A CA 1
ATOM 5070 C C . GLY A 1 637 ? 54.003 -40.189 -82.918 1.00 64.81 637 GLY A C 1
ATOM 5071 O O . GLY A 1 637 ? 53.117 -40.999 -83.189 1.00 64.81 637 GLY A O 1
ATOM 5072 N N . ARG A 1 638 ? 54.489 -40.072 -81.676 1.00 74.75 638 ARG A N 1
ATOM 5073 C CA . ARG A 1 638 ? 54.020 -40.857 -80.527 1.00 74.75 638 ARG A CA 1
ATOM 5074 C C . ARG A 1 638 ? 53.208 -39.995 -79.551 1.00 74.75 638 ARG A C 1
ATOM 5076 O O . ARG A 1 638 ? 53.146 -38.766 -79.649 1.00 74.75 638 ARG A O 1
ATOM 5083 N N . ALA A 1 639 ? 52.502 -40.676 -78.654 1.00 75.25 639 ALA A N 1
ATOM 5084 C CA . ALA A 1 639 ? 51.597 -40.078 -77.668 1.00 75.25 639 ALA A CA 1
ATOM 5085 C C . ALA A 1 639 ? 51.524 -40.882 -76.358 1.00 75.25 639 ALA A C 1
ATOM 5087 O O . ALA A 1 639 ? 50.766 -40.536 -75.450 1.00 75.25 639 ALA A O 1
ATOM 5088 N N . ASP A 1 640 ? 52.256 -41.993 -76.278 1.00 78.44 640 ASP A N 1
ATOM 5089 C CA . ASP A 1 640 ? 52.204 -42.938 -75.172 1.00 78.44 640 ASP A CA 1
ATOM 5090 C C . ASP A 1 640 ? 53.224 -42.593 -74.080 1.00 78.44 640 ASP A C 1
ATOM 5092 O O . ASP A 1 640 ? 54.219 -41.910 -74.318 1.00 78.44 640 ASP A O 1
ATOM 5096 N N . PHE A 1 641 ? 52.988 -43.086 -72.866 1.00 76.81 641 PHE A N 1
ATOM 5097 C CA . PHE A 1 641 ? 53.831 -42.784 -71.709 1.00 76.81 641 PHE A CA 1
ATOM 5098 C C . PHE A 1 641 ? 55.300 -43.207 -71.893 1.00 76.81 641 PHE A C 1
ATOM 5100 O O . PHE A 1 641 ? 56.187 -42.541 -71.368 1.00 76.81 641 PHE A O 1
ATOM 5107 N N . GLN A 1 642 ? 55.578 -44.275 -72.653 1.00 76.12 642 GLN A N 1
ATOM 5108 C CA . GLN A 1 642 ? 56.950 -44.745 -72.897 1.00 76.12 642 GLN A CA 1
ATOM 5109 C C . GLN A 1 642 ? 57.713 -43.813 -73.847 1.00 76.12 642 GLN A C 1
ATOM 5111 O O . GLN 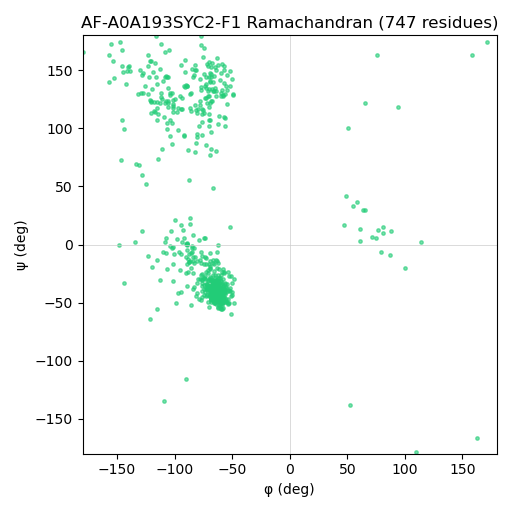A 1 642 ? 58.939 -43.772 -73.809 1.00 76.12 642 GLN A O 1
ATOM 5116 N N . SER A 1 643 ? 56.990 -43.048 -74.669 1.00 77.31 643 SER A N 1
ATOM 5117 C CA . SER A 1 643 ? 57.552 -42.049 -75.581 1.00 77.31 643 SER A CA 1
ATOM 5118 C C . SER A 1 643 ? 57.808 -40.677 -74.947 1.00 77.31 643 SER A C 1
ATOM 5120 O O . SER A 1 643 ? 58.289 -39.786 -75.641 1.00 77.31 643 SER A O 1
ATOM 5122 N N . LEU A 1 644 ? 57.482 -40.491 -73.660 1.00 81.62 644 LEU A N 1
ATOM 5123 C CA . LEU A 1 644 ? 57.654 -39.223 -72.951 1.00 81.62 644 LEU A CA 1
ATOM 5124 C C . LEU A 1 644 ? 59.137 -38.985 -72.621 1.00 81.62 644 LEU A C 1
ATOM 5126 O O . LEU A 1 644 ? 59.718 -39.695 -71.793 1.00 81.62 644 LEU A O 1
ATOM 5130 N N . GLU A 1 645 ? 59.741 -37.972 -73.238 1.00 81.56 645 GLU A N 1
ATOM 5131 C CA . GLU A 1 645 ? 61.176 -37.704 -73.116 1.00 81.56 645 GLU A CA 1
ATOM 5132 C C . GLU A 1 645 ? 61.573 -37.192 -71.722 1.00 81.56 645 GLU A C 1
ATOM 5134 O O . GLU A 1 645 ? 60.777 -36.600 -70.989 1.00 81.56 645 GLU A O 1
ATOM 5139 N N . LEU A 1 646 ? 62.847 -37.366 -71.351 1.00 81.56 646 LEU A N 1
ATOM 5140 C CA . LEU A 1 646 ? 63.360 -36.944 -70.041 1.00 81.56 646 LEU A CA 1
ATOM 5141 C C . LEU A 1 646 ? 63.197 -35.428 -69.807 1.00 81.56 646 LEU A C 1
ATOM 5143 O O . LEU A 1 646 ? 62.942 -35.001 -68.679 1.00 81.56 646 LEU A O 1
ATOM 5147 N N . ALA A 1 647 ? 63.323 -34.613 -70.860 1.00 79.12 647 ALA A N 1
ATOM 5148 C CA . ALA A 1 647 ? 63.095 -33.169 -70.799 1.00 79.12 647 ALA A CA 1
ATOM 5149 C C . ALA A 1 647 ? 61.618 -32.841 -70.514 1.00 79.12 647 ALA A C 1
ATOM 5151 O O . ALA A 1 647 ? 61.327 -32.110 -69.561 1.00 79.12 647 ALA A O 1
ATOM 5152 N N . GLY A 1 648 ? 60.691 -33.469 -71.247 1.00 80.44 648 GLY A N 1
ATOM 5153 C CA . GLY A 1 648 ? 59.252 -33.335 -71.020 1.00 80.44 648 GLY A CA 1
ATOM 5154 C C . GLY A 1 648 ? 58.820 -33.789 -69.623 1.00 80.44 648 GLY A C 1
ATOM 5155 O O . GLY A 1 648 ? 58.053 -33.098 -68.950 1.00 80.44 648 GLY A O 1
ATOM 5156 N N . GLN A 1 649 ? 59.390 -34.882 -69.106 1.00 83.69 649 GLN A N 1
ATOM 5157 C CA . GLN A 1 649 ? 59.149 -35.340 -67.731 1.00 83.69 649 GLN A CA 1
ATOM 5158 C C . GLN A 1 649 ? 59.576 -34.310 -66.676 1.00 83.69 649 GLN A C 1
ATOM 5160 O O . GLN A 1 649 ? 58.858 -34.099 -65.690 1.00 83.69 649 GLN A O 1
ATOM 5165 N N . ARG A 1 650 ? 60.725 -33.642 -66.857 1.00 85.12 650 ARG A N 1
ATOM 5166 C CA . ARG A 1 650 ? 61.180 -32.575 -65.944 1.00 85.12 650 ARG A CA 1
ATOM 5167 C C . ARG A 1 650 ? 60.226 -31.385 -65.966 1.00 85.12 650 ARG A C 1
ATOM 5169 O O . ARG A 1 650 ? 59.838 -30.912 -64.899 1.00 85.12 650 ARG A O 1
ATOM 5176 N N . GLN A 1 651 ? 59.803 -30.958 -67.153 1.00 84.06 651 GLN A N 1
ATOM 5177 C CA . GLN A 1 651 ? 58.876 -29.838 -67.319 1.00 84.06 651 GLN A CA 1
ATOM 5178 C C . GLN A 1 651 ? 57.504 -30.138 -66.699 1.00 84.06 651 GLN A C 1
ATOM 5180 O O . GLN A 1 651 ? 56.995 -29.339 -65.913 1.00 84.06 651 GLN A O 1
ATOM 5185 N N . LEU A 1 652 ? 56.947 -31.327 -66.947 1.00 87.88 652 LEU A N 1
ATOM 5186 C CA . LEU A 1 652 ? 55.685 -31.760 -66.340 1.00 87.88 652 LEU A CA 1
ATOM 5187 C C . LEU A 1 652 ? 55.789 -31.917 -64.817 1.00 87.88 652 LEU A C 1
ATOM 5189 O O . LEU A 1 652 ? 54.839 -31.605 -64.104 1.00 87.88 652 LEU A O 1
ATOM 5193 N N . SER A 1 653 ? 56.942 -32.349 -64.295 1.00 85.94 653 SER A N 1
ATOM 5194 C CA . SER A 1 653 ? 57.166 -32.428 -62.841 1.00 85.94 653 SER A CA 1
ATOM 5195 C C . SER A 1 653 ? 57.240 -31.043 -62.195 1.00 85.94 653 SER A C 1
ATOM 5197 O O . SER A 1 653 ? 56.704 -30.854 -61.105 1.00 85.94 653 SER A O 1
ATOM 5199 N N . ALA A 1 654 ? 57.861 -30.068 -62.866 1.00 84.94 654 ALA A N 1
ATOM 5200 C CA . ALA A 1 654 ? 57.888 -28.682 -62.406 1.00 84.94 654 ALA A CA 1
ATOM 5201 C C . ALA A 1 654 ? 56.477 -28.066 -62.388 1.00 84.94 654 ALA A C 1
ATOM 5203 O O . ALA A 1 654 ? 56.102 -27.416 -61.412 1.00 84.94 654 ALA A O 1
ATOM 5204 N N . ILE A 1 655 ? 55.669 -28.333 -63.422 1.00 85.81 655 ILE A N 1
ATOM 5205 C CA . ILE A 1 655 ? 54.263 -27.905 -63.484 1.00 85.81 655 ILE A CA 1
ATOM 5206 C C . ILE A 1 655 ? 53.449 -28.561 -62.365 1.00 85.81 655 ILE A C 1
ATOM 5208 O O . ILE A 1 655 ? 52.735 -27.861 -61.651 1.00 85.81 655 ILE A O 1
ATOM 5212 N N . ALA A 1 656 ? 53.599 -29.872 -62.148 1.00 85.81 656 ALA A N 1
ATOM 5213 C CA . ALA A 1 656 ? 52.930 -30.573 -61.053 1.00 85.81 656 ALA A CA 1
ATOM 5214 C C . ALA A 1 656 ? 53.274 -29.957 -59.686 1.00 85.81 656 ALA A C 1
ATOM 5216 O O . ALA A 1 656 ? 52.377 -29.684 -58.890 1.00 85.81 656 ALA A O 1
ATOM 5217 N N . GLY A 1 657 ? 54.557 -29.663 -59.441 1.00 83.25 657 GLY A N 1
ATOM 5218 C CA . GLY A 1 657 ? 55.006 -28.993 -58.219 1.00 83.25 657 GLY A CA 1
ATOM 5219 C C . GLY A 1 657 ? 54.421 -27.587 -58.051 1.00 83.25 657 GLY A C 1
ATOM 5220 O O . GLY A 1 657 ? 54.004 -27.227 -56.952 1.00 83.25 657 GLY A O 1
ATOM 5221 N N . LYS A 1 658 ? 54.330 -26.795 -59.130 1.00 82.19 658 LYS A N 1
ATOM 5222 C CA . LYS A 1 658 ? 53.692 -25.466 -59.095 1.00 82.19 658 LYS A CA 1
ATOM 5223 C C . LYS A 1 658 ? 52.200 -25.571 -58.758 1.00 82.19 658 LYS A C 1
ATOM 5225 O O . LYS A 1 658 ? 51.718 -24.821 -57.912 1.00 82.19 658 LYS A O 1
ATOM 5230 N N . LEU A 1 659 ? 51.482 -26.512 -59.375 1.00 83.06 659 LEU A N 1
ATOM 5231 C CA . LEU A 1 659 ? 50.039 -26.692 -59.179 1.00 83.06 659 LEU A CA 1
ATOM 5232 C C . LEU A 1 659 ? 49.694 -27.185 -57.769 1.00 83.06 659 LEU A C 1
ATOM 5234 O O . LEU A 1 659 ? 48.768 -26.657 -57.164 1.00 83.06 659 LEU A O 1
ATOM 5238 N N . LEU A 1 660 ? 50.468 -28.123 -57.215 1.00 82.19 660 LEU A N 1
ATOM 5239 C CA . LEU A 1 660 ? 50.282 -28.609 -55.840 1.00 82.19 660 LEU A CA 1
ATOM 5240 C C . LEU A 1 660 ? 50.524 -27.519 -54.785 1.00 82.19 660 LEU A C 1
ATOM 5242 O O . LEU A 1 660 ? 49.891 -27.531 -53.734 1.00 82.19 660 LEU A O 1
ATOM 5246 N N . ASN A 1 661 ? 51.410 -26.565 -55.078 1.00 78.62 661 ASN A N 1
ATOM 5247 C CA . ASN A 1 661 ? 51.721 -25.445 -54.188 1.00 78.62 661 ASN A CA 1
ATOM 5248 C C . ASN A 1 661 ? 50.830 -24.211 -54.419 1.00 78.62 661 ASN A C 1
ATOM 5250 O O . ASN A 1 661 ? 51.008 -23.199 -53.741 1.00 78.62 661 ASN A O 1
ATOM 5254 N N . THR A 1 662 ? 49.887 -24.261 -55.367 1.00 73.56 662 THR A N 1
ATOM 5255 C CA . THR A 1 662 ? 48.971 -23.147 -55.640 1.00 73.56 662 THR A CA 1
ATOM 5256 C C . THR A 1 662 ? 47.676 -23.335 -54.840 1.00 73.56 662 THR A C 1
ATOM 5258 O O . THR A 1 662 ? 46.949 -24.301 -55.077 1.00 73.56 662 THR A O 1
ATOM 5261 N N . PRO A 1 663 ? 47.341 -22.437 -53.895 1.00 61.69 663 PRO A N 1
ATOM 5262 C CA . PRO A 1 663 ? 46.083 -22.523 -53.161 1.00 61.69 663 PRO A CA 1
ATOM 5263 C C . PRO A 1 663 ? 44.885 -22.244 -54.086 1.00 61.69 663 PRO A C 1
ATOM 5265 O O . PRO A 1 663 ? 44.966 -21.411 -54.986 1.00 61.69 663 PRO A O 1
ATOM 5268 N N . ASN A 1 664 ? 43.751 -22.903 -53.825 1.00 66.31 664 ASN A N 1
ATOM 5269 C CA . ASN A 1 664 ? 42.464 -22.707 -54.517 1.00 66.31 664 ASN A CA 1
ATOM 5270 C C . ASN A 1 664 ? 42.432 -23.084 -56.015 1.00 66.31 664 ASN A C 1
ATOM 5272 O O . ASN A 1 664 ? 41.651 -22.515 -56.785 1.00 66.31 664 ASN A O 1
ATOM 5276 N N . VAL A 1 665 ? 43.238 -24.061 -56.439 1.00 71.12 665 VAL A N 1
ATOM 5277 C CA . VAL A 1 665 ? 43.119 -24.649 -57.782 1.00 71.12 665 VAL A CA 1
ATOM 5278 C C . VAL A 1 665 ? 41.834 -25.470 -57.874 1.00 71.12 665 VAL A C 1
ATOM 5280 O O . VAL A 1 665 ? 41.651 -26.437 -57.143 1.00 71.12 665 VAL A O 1
ATOM 5283 N N . GLY A 1 666 ? 40.945 -25.067 -58.777 1.00 74.75 666 GLY A N 1
ATOM 5284 C CA . GLY A 1 666 ? 39.748 -25.810 -59.155 1.00 74.75 666 GLY A CA 1
ATOM 5285 C C . GLY A 1 666 ? 40.031 -26.733 -60.312 1.00 74.75 666 GLY A C 1
ATOM 5286 O O . GLY A 1 666 ? 40.789 -27.687 -60.186 1.00 74.75 666 GLY A O 1
ATOM 5287 N N . LYS A 1 667 ? 39.381 -26.479 -61.444 1.00 82.44 667 LYS A N 1
ATOM 5288 C CA . LYS A 1 667 ? 39.417 -27.396 -62.580 1.00 82.44 667 LYS A CA 1
ATOM 5289 C C . LYS A 1 667 ? 40.624 -27.136 -63.484 1.00 82.44 667 LYS A C 1
ATOM 5291 O O . LYS A 1 667 ? 40.829 -26.009 -63.927 1.00 82.44 667 LYS A O 1
ATOM 5296 N N . ILE A 1 668 ? 41.372 -28.186 -63.800 1.00 86.75 668 ILE A N 1
ATOM 5297 C CA . ILE A 1 668 ? 42.484 -28.200 -64.749 1.00 86.75 668 ILE A CA 1
ATOM 5298 C C . ILE A 1 668 ? 42.020 -28.911 -66.021 1.00 86.75 668 ILE A C 1
ATOM 5300 O O . ILE A 1 668 ? 41.573 -30.056 -65.964 1.00 86.75 668 ILE A O 1
ATOM 5304 N N . VAL A 1 669 ? 42.120 -28.252 -67.172 1.00 88.25 669 VAL A N 1
ATOM 5305 C CA . VAL A 1 669 ? 41.728 -28.821 -68.470 1.00 88.25 669 VAL A CA 1
ATOM 5306 C C . VAL A 1 669 ? 42.954 -28.926 -69.367 1.00 88.25 669 VAL A C 1
ATOM 5308 O O . VAL A 1 669 ? 43.542 -27.919 -69.749 1.00 88.25 669 VAL A O 1
ATOM 5311 N N . ILE A 1 670 ? 43.345 -30.156 -69.690 1.00 91.19 670 ILE A N 1
ATOM 5312 C CA . ILE A 1 670 ? 44.463 -30.483 -70.575 1.00 91.19 670 ILE A CA 1
ATOM 5313 C C . ILE A 1 670 ? 43.899 -30.738 -71.967 1.00 91.19 670 ILE A C 1
ATOM 5315 O O . ILE A 1 670 ? 43.131 -31.680 -72.165 1.00 91.19 670 ILE A O 1
ATOM 5319 N N . THR A 1 671 ? 44.299 -29.926 -72.935 1.00 90.75 671 THR A N 1
ATOM 5320 C CA . THR A 1 671 ? 43.787 -29.966 -74.303 1.00 90.75 671 THR A CA 1
ATOM 5321 C C . THR A 1 671 ? 44.911 -30.291 -75.274 1.00 90.75 671 THR A C 1
ATOM 5323 O O . THR A 1 671 ? 45.858 -29.523 -75.417 1.00 90.75 671 THR A O 1
ATOM 5326 N N . GLY A 1 672 ? 44.830 -31.444 -75.933 1.00 89.69 672 GLY A N 1
ATOM 5327 C CA . GLY A 1 672 ? 45.801 -31.857 -76.941 1.00 89.69 672 GLY A CA 1
ATOM 5328 C C . GLY A 1 672 ? 45.385 -31.441 -78.348 1.00 89.69 672 GLY A C 1
ATOM 5329 O O . GLY A 1 672 ? 44.240 -31.672 -78.757 1.00 89.69 672 GLY A O 1
ATOM 5330 N N . HIS A 1 673 ? 46.345 -30.923 -79.110 1.00 89.69 673 HIS A N 1
ATOM 5331 C CA . HIS A 1 673 ? 46.200 -30.517 -80.506 1.00 89.69 673 HIS A CA 1
ATOM 5332 C C . HIS A 1 673 ? 47.133 -31.325 -81.419 1.00 89.69 673 HIS A C 1
ATOM 5334 O O . HIS A 1 673 ? 48.220 -31.758 -81.018 1.00 89.69 673 HIS A O 1
ATOM 5340 N N . ALA A 1 674 ? 46.682 -31.543 -82.648 1.00 87.81 674 ALA A N 1
ATOM 5341 C CA . ALA A 1 674 ? 47.450 -32.161 -83.721 1.00 87.81 674 ALA A CA 1
ATOM 5342 C C . ALA A 1 674 ? 47.543 -31.195 -84.910 1.00 87.81 674 ALA A C 1
ATOM 5344 O O . ALA A 1 674 ? 46.728 -30.279 -85.047 1.00 87.81 674 ALA A O 1
ATOM 5345 N N . ASP A 1 675 ? 48.543 -31.394 -85.763 1.00 86.88 675 ASP A N 1
ATOM 5346 C CA . ASP A 1 675 ? 48.621 -30.675 -87.029 1.00 86.88 675 ASP A CA 1
ATOM 5347 C C . ASP A 1 675 ? 47.643 -31.254 -88.062 1.00 86.88 675 ASP A C 1
ATOM 5349 O O . ASP A 1 675 ? 46.884 -32.181 -87.792 1.00 86.88 675 ASP A O 1
ATOM 5353 N N . GLN A 1 676 ? 47.619 -30.662 -89.253 1.00 85.25 676 GLN A N 1
ATOM 5354 C CA . GLN A 1 676 ? 46.731 -31.074 -90.340 1.00 85.25 676 GLN A CA 1
ATOM 5355 C C . GLN A 1 676 ? 47.292 -32.253 -91.161 1.00 85.25 676 GLN A C 1
ATOM 5357 O O . GLN A 1 676 ? 46.722 -32.593 -92.197 1.00 85.25 676 GLN A O 1
ATOM 5362 N N . ILE A 1 677 ? 48.395 -32.885 -90.734 1.00 81.38 677 ILE A N 1
ATOM 5363 C CA . ILE A 1 677 ? 48.988 -34.029 -91.434 1.00 81.38 677 ILE A CA 1
ATOM 5364 C C . ILE A 1 677 ? 48.290 -35.309 -90.956 1.00 81.38 677 ILE A C 1
ATOM 5366 O O . ILE A 1 677 ? 48.413 -35.704 -89.803 1.00 81.38 677 ILE A O 1
ATOM 5370 N N . GLY A 1 678 ? 47.576 -35.985 -91.858 1.00 81.38 678 GLY A N 1
ATOM 5371 C CA . GLY A 1 678 ? 46.800 -37.195 -91.554 1.00 81.38 678 GLY A CA 1
ATOM 5372 C C . GLY A 1 678 ? 45.290 -36.957 -91.604 1.00 81.38 678 GLY A C 1
ATOM 5373 O O . GLY A 1 678 ? 44.832 -35.870 -91.950 1.00 81.38 678 GLY A O 1
ATOM 5374 N N . ASP A 1 679 ? 44.498 -37.988 -91.308 1.00 86.38 679 ASP A N 1
ATOM 5375 C CA . ASP A 1 679 ? 43.042 -37.858 -91.259 1.00 86.38 679 ASP A CA 1
ATOM 5376 C C . ASP A 1 679 ? 42.559 -37.288 -89.913 1.00 86.38 679 ASP A C 1
ATOM 5378 O O . ASP A 1 679 ? 43.197 -37.426 -88.865 1.00 86.38 679 ASP A O 1
ATOM 5382 N N . ALA A 1 680 ? 41.385 -36.653 -89.936 1.00 84.19 680 ALA A N 1
ATOM 5383 C CA . ALA A 1 680 ? 40.827 -35.971 -88.773 1.00 84.19 680 ALA A CA 1
ATOM 5384 C C . ALA A 1 680 ? 40.542 -36.908 -87.582 1.00 84.19 680 ALA A C 1
ATOM 5386 O O . ALA A 1 680 ? 40.648 -36.467 -86.434 1.00 84.19 680 ALA A O 1
ATOM 5387 N N . GLN A 1 681 ? 40.194 -38.182 -87.817 1.00 86.44 681 GLN A N 1
ATOM 5388 C CA . GLN A 1 681 ? 39.928 -39.124 -86.724 1.00 86.44 681 GLN A CA 1
ATOM 5389 C C . GLN A 1 681 ? 41.219 -39.575 -86.044 1.00 86.44 681 GLN A C 1
ATOM 5391 O O . GLN A 1 681 ? 41.279 -39.573 -84.813 1.00 86.44 681 GLN A O 1
ATOM 5396 N N . SER A 1 682 ? 42.253 -39.894 -86.821 1.00 84.75 682 SER A N 1
ATOM 5397 C CA . SER A 1 682 ? 43.585 -40.204 -86.299 1.00 84.75 682 SER A CA 1
ATOM 5398 C C . SER A 1 682 ? 44.149 -39.032 -85.489 1.00 84.75 682 SER A C 1
ATOM 5400 O O . SER A 1 682 ? 44.565 -39.206 -84.342 1.00 84.75 682 SER A O 1
ATOM 5402 N N . ASN A 1 683 ? 44.042 -37.806 -86.011 1.00 88.50 683 ASN A N 1
ATOM 5403 C CA . ASN A 1 683 ? 44.498 -36.603 -85.312 1.00 88.50 683 ASN A CA 1
ATOM 5404 C C . ASN A 1 683 ? 43.765 -36.372 -83.986 1.00 88.50 683 ASN A C 1
ATOM 5406 O O . ASN A 1 683 ? 44.394 -36.033 -82.982 1.00 88.50 683 ASN A O 1
ATOM 5410 N N . LEU A 1 684 ? 42.451 -36.609 -83.946 1.00 88.75 684 LEU A N 1
ATOM 5411 C CA . LEU A 1 684 ? 41.665 -36.533 -82.714 1.00 88.75 684 LEU A CA 1
ATOM 5412 C C . LEU A 1 684 ? 42.087 -37.598 -81.689 1.00 88.75 684 LEU A C 1
ATOM 5414 O O . LEU A 1 684 ? 42.173 -37.305 -80.494 1.00 88.75 684 LEU A O 1
ATOM 5418 N N . GLN A 1 685 ? 42.364 -38.825 -82.141 1.00 88.06 685 GLN A N 1
ATOM 5419 C CA . GLN A 1 685 ? 42.833 -39.910 -81.275 1.00 88.06 685 GLN A CA 1
ATOM 5420 C C . GLN A 1 685 ? 44.210 -39.600 -80.684 1.00 88.06 685 GLN A C 1
ATOM 5422 O O . GLN A 1 685 ? 44.376 -39.674 -79.465 1.00 88.06 685 GLN A O 1
ATOM 5427 N N . VAL A 1 686 ? 45.170 -39.191 -81.518 1.00 86.50 686 VAL A N 1
ATOM 5428 C CA . VAL A 1 686 ? 46.537 -38.858 -81.088 1.00 86.50 686 VAL A CA 1
ATOM 5429 C C . VAL A 1 686 ? 46.526 -37.680 -80.118 1.00 86.50 686 VAL A C 1
ATOM 5431 O O . VAL A 1 686 ? 47.161 -37.739 -79.063 1.00 86.50 686 VAL A O 1
ATOM 5434 N N . SER A 1 687 ? 45.768 -36.624 -80.415 1.00 89.94 687 SER A N 1
ATOM 5435 C CA . SER A 1 687 ? 45.720 -35.447 -79.549 1.00 89.94 687 SER A CA 1
ATOM 5436 C C . SER A 1 687 ? 45.045 -35.744 -78.201 1.00 89.94 687 SER A C 1
ATOM 5438 O O . SER A 1 687 ? 45.543 -35.321 -77.154 1.00 89.94 687 SER A O 1
ATOM 5440 N N . ARG A 1 688 ? 43.982 -36.565 -78.192 1.00 91.31 688 ARG A N 1
ATOM 5441 C CA . ARG A 1 688 ? 43.352 -37.059 -76.957 1.00 91.31 688 ARG A CA 1
ATOM 5442 C C . ARG A 1 688 ? 44.297 -37.953 -76.158 1.00 91.31 688 ARG A C 1
ATOM 5444 O O . ARG A 1 688 ? 44.360 -37.826 -74.937 1.00 91.31 688 ARG A O 1
ATOM 5451 N N . GLN A 1 689 ? 45.032 -38.839 -76.827 1.00 89.75 689 GLN A N 1
ATOM 5452 C CA . GLN A 1 689 ? 45.985 -39.736 -76.179 1.00 89.75 689 GLN A CA 1
ATOM 5453 C C . GLN A 1 689 ? 47.119 -38.950 -75.512 1.00 89.75 689 GLN A C 1
ATOM 5455 O O . GLN A 1 689 ? 47.434 -39.225 -74.358 1.00 89.75 689 GLN A O 1
ATOM 5460 N N . ARG A 1 690 ? 47.657 -37.913 -76.167 1.00 88.62 690 ARG A N 1
ATOM 5461 C CA . ARG A 1 690 ? 48.663 -37.008 -75.576 1.00 88.62 690 ARG A CA 1
ATOM 5462 C C . ARG A 1 690 ? 48.146 -36.327 -74.310 1.00 88.62 690 ARG A C 1
ATOM 5464 O O . ARG A 1 690 ? 48.808 -36.374 -73.273 1.00 88.62 690 ARG A O 1
ATOM 5471 N N . ALA A 1 691 ? 46.943 -35.749 -74.374 1.00 91.12 691 ALA A N 1
ATOM 5472 C CA . ALA A 1 691 ? 46.311 -35.113 -73.218 1.00 91.12 691 ALA A CA 1
ATOM 5473 C C . ALA A 1 691 ? 46.083 -36.111 -72.069 1.00 91.12 691 ALA A C 1
ATOM 5475 O O . ALA A 1 691 ? 46.345 -35.797 -70.906 1.00 91.12 691 ALA A O 1
ATOM 5476 N N . GLN A 1 692 ? 45.657 -37.336 -72.390 1.00 91.00 692 GLN A N 1
ATOM 5477 C CA . GLN A 1 692 ? 45.446 -38.396 -71.407 1.00 91.00 692 GLN A CA 1
ATOM 5478 C C . GLN A 1 692 ? 46.761 -38.851 -70.763 1.00 91.00 692 GLN A C 1
ATOM 5480 O O . GLN A 1 692 ? 46.809 -39.031 -69.548 1.00 91.00 692 GLN A O 1
ATOM 5485 N N . THR A 1 693 ? 47.836 -38.989 -71.539 1.00 89.94 693 THR A N 1
ATOM 5486 C CA . THR A 1 693 ? 49.161 -39.354 -71.021 1.00 89.94 693 THR A CA 1
ATOM 5487 C C . THR A 1 693 ? 49.681 -38.303 -70.041 1.00 89.94 693 THR A C 1
ATOM 5489 O O . THR A 1 693 ? 50.177 -38.657 -68.970 1.00 89.94 693 THR A O 1
ATOM 5492 N N . ILE A 1 694 ? 49.498 -37.013 -70.344 1.00 89.81 694 ILE A N 1
ATOM 5493 C CA . ILE A 1 694 ? 49.872 -35.922 -69.432 1.00 89.81 694 ILE A CA 1
ATOM 5494 C C . ILE A 1 694 ? 48.985 -35.925 -68.183 1.00 89.81 694 ILE A C 1
ATOM 5496 O O . ILE A 1 694 ? 49.513 -35.801 -67.078 1.00 89.81 694 ILE A O 1
ATOM 5500 N N . LYS A 1 695 ? 47.666 -36.142 -68.320 1.00 91.62 695 LYS A N 1
ATOM 5501 C CA . LYS A 1 695 ? 46.762 -36.326 -67.170 1.00 91.62 695 LYS A CA 1
ATOM 5502 C C . LYS A 1 695 ? 47.267 -37.438 -66.254 1.00 91.62 695 LYS A C 1
ATOM 5504 O O . LYS A 1 695 ? 47.419 -37.215 -65.056 1.00 91.62 695 LYS A O 1
ATOM 5509 N N . THR A 1 696 ? 47.566 -38.612 -66.805 1.00 90.00 696 THR A N 1
ATOM 5510 C CA . THR A 1 696 ? 48.084 -39.749 -66.035 1.00 90.00 696 THR A CA 1
ATOM 5511 C C . THR A 1 696 ? 49.412 -39.413 -65.357 1.00 90.00 696 THR A C 1
ATOM 5513 O O . THR A 1 696 ? 49.591 -39.744 -64.186 1.00 90.00 696 THR A O 1
ATOM 5516 N N . TYR A 1 697 ? 50.316 -38.705 -66.043 1.00 89.56 697 TYR A N 1
ATOM 5517 C CA . TYR A 1 697 ? 51.590 -38.271 -65.467 1.00 89.56 697 TYR A CA 1
ATOM 5518 C C . TYR A 1 697 ? 51.396 -37.312 -64.280 1.00 89.56 697 TYR A C 1
ATOM 5520 O O . TYR A 1 697 ? 51.974 -37.527 -63.215 1.00 89.56 697 TYR A O 1
ATOM 5528 N N . LEU A 1 698 ? 50.563 -36.276 -64.434 1.00 89.38 698 LEU A N 1
ATOM 5529 C CA . LEU A 1 698 ? 50.305 -35.276 -63.390 1.00 89.38 698 LEU A CA 1
ATOM 5530 C C . LEU A 1 698 ? 49.574 -35.876 -62.181 1.00 89.38 698 LEU A C 1
ATOM 5532 O O . LEU A 1 698 ? 49.943 -35.592 -61.041 1.00 89.38 698 LEU A O 1
ATOM 5536 N N . VAL A 1 699 ? 48.602 -36.762 -62.414 1.00 90.94 699 VAL A N 1
ATOM 5537 C CA . VAL A 1 699 ? 47.936 -37.516 -61.339 1.00 90.94 699 VAL A CA 1
ATOM 5538 C C . VAL A 1 699 ? 48.940 -38.405 -60.601 1.00 90.94 699 VAL A C 1
ATOM 5540 O O . VAL A 1 699 ? 48.965 -38.416 -59.373 1.00 90.94 699 VAL A O 1
ATOM 5543 N N . GLY A 1 700 ? 49.848 -39.069 -61.323 1.00 87.06 700 GLY A N 1
ATOM 5544 C CA . GLY A 1 700 ? 50.938 -39.851 -60.726 1.00 87.06 700 GLY A CA 1
ATOM 5545 C C . GLY A 1 700 ? 51.936 -39.025 -59.900 1.00 87.06 700 GLY A C 1
ATOM 5546 O O . GLY A 1 700 ? 52.631 -39.580 -59.052 1.00 87.06 700 GLY A O 1
ATOM 5547 N N . LYS A 1 701 ? 51.999 -37.702 -60.105 1.00 89.31 701 LYS A N 1
ATOM 5548 C CA . LYS A 1 701 ? 52.785 -36.762 -59.285 1.00 89.31 701 LYS A CA 1
ATOM 5549 C C . LYS A 1 701 ? 52.018 -36.199 -58.082 1.00 89.31 701 LYS A C 1
ATOM 5551 O O . LYS A 1 701 ? 52.603 -35.430 -57.326 1.00 89.31 701 LYS A O 1
ATOM 5556 N N . GLY A 1 702 ? 50.760 -36.600 -57.883 1.00 86.06 702 GLY A N 1
ATOM 5557 C CA . GLY A 1 702 ? 49.968 -36.282 -56.692 1.00 86.06 702 GLY A CA 1
ATOM 5558 C C . GLY A 1 702 ? 48.757 -35.377 -56.926 1.00 86.06 702 GLY A C 1
ATOM 5559 O O . GLY A 1 702 ? 48.080 -35.046 -55.957 1.00 86.06 702 GLY A O 1
ATOM 5560 N N . LEU A 1 703 ? 48.453 -34.966 -58.166 1.00 87.75 703 LEU A N 1
ATOM 5561 C CA . LEU A 1 703 ? 47.239 -34.184 -58.435 1.00 87.75 703 LEU A CA 1
ATOM 5562 C C . LEU A 1 703 ? 45.973 -35.064 -58.333 1.00 87.75 703 LEU A C 1
ATOM 5564 O O . LEU A 1 703 ? 45.945 -36.149 -58.921 1.00 87.75 703 LEU A O 1
ATOM 5568 N N . PRO A 1 704 ? 44.894 -34.604 -57.667 1.00 86.62 704 PRO A N 1
ATOM 5569 C CA . PRO A 1 704 ? 43.622 -35.324 -57.640 1.00 86.62 704 PRO A CA 1
ATOM 5570 C C . PRO A 1 704 ? 43.045 -35.516 -59.048 1.00 86.62 704 PRO A C 1
ATOM 5572 O O . PRO A 1 704 ? 42.888 -34.558 -59.806 1.00 86.62 704 PRO A O 1
ATOM 5575 N N . SER A 1 705 ? 42.694 -36.756 -59.403 1.00 87.69 705 SER A N 1
ATOM 5576 C CA . SER A 1 705 ? 42.201 -37.096 -60.752 1.00 87.69 705 SER A CA 1
ATOM 5577 C C . SER A 1 705 ? 40.895 -36.385 -61.125 1.00 87.69 705 SER A C 1
ATOM 5579 O O . SER A 1 705 ? 40.658 -36.102 -62.297 1.00 87.69 705 SER A O 1
ATOM 5581 N N . GLU A 1 706 ? 40.073 -36.070 -60.124 1.00 85.94 706 GLU A N 1
ATOM 5582 C CA . GLU A 1 706 ? 38.794 -35.362 -60.250 1.00 85.94 706 GLU A CA 1
ATOM 5583 C C . GLU A 1 706 ? 38.934 -33.885 -60.647 1.00 85.94 706 GLU A C 1
ATOM 5585 O O . GLU A 1 706 ? 38.005 -33.306 -61.208 1.00 85.94 706 GLU A O 1
ATOM 5590 N N . LEU A 1 707 ? 40.105 -33.286 -60.413 1.00 84.06 707 LEU A N 1
ATOM 5591 C CA . LEU A 1 707 ? 40.384 -31.903 -60.794 1.00 84.06 707 LEU A CA 1
ATOM 5592 C C . LEU A 1 707 ? 40.946 -31.786 -62.214 1.00 84.06 707 LEU A C 1
ATOM 5594 O O . LEU A 1 707 ? 40.993 -30.680 -62.738 1.00 84.06 707 LEU A O 1
ATOM 5598 N N . VAL A 1 708 ? 41.366 -32.887 -62.849 1.00 89.56 708 VAL A N 1
ATOM 5599 C CA . VAL A 1 708 ? 42.088 -32.865 -64.130 1.00 89.56 708 VAL A CA 1
ATOM 5600 C C . VAL A 1 708 ? 41.270 -33.535 -65.230 1.00 89.56 708 VAL A C 1
ATOM 5602 O O . VAL A 1 708 ? 41.061 -34.746 -65.199 1.00 89.56 708 VAL A O 1
ATOM 5605 N N . ASP A 1 709 ? 40.893 -32.792 -66.265 1.00 90.31 709 ASP A N 1
ATOM 5606 C CA . ASP A 1 709 ? 40.253 -33.322 -67.472 1.00 90.31 709 ASP A CA 1
ATOM 5607 C C . ASP A 1 709 ? 41.219 -33.347 -68.656 1.00 90.31 709 ASP A C 1
ATOM 5609 O O . ASP A 1 709 ? 42.051 -32.459 -68.808 1.00 90.31 709 ASP A O 1
ATOM 5613 N N . ALA A 1 710 ? 41.094 -34.369 -69.505 1.00 90.75 710 ALA A N 1
ATOM 5614 C CA . ALA A 1 710 ? 41.869 -34.510 -70.733 1.00 90.75 710 ALA A CA 1
ATOM 5615 C C . ALA A 1 710 ? 40.933 -34.498 -71.945 1.00 90.75 710 ALA A C 1
ATOM 5617 O O . ALA A 1 710 ? 40.025 -35.328 -72.052 1.00 90.75 710 ALA A O 1
ATOM 5618 N N . VAL A 1 711 ? 41.170 -33.565 -72.861 1.00 91.06 711 VAL A N 1
ATOM 5619 C CA . VAL A 1 711 ? 40.373 -33.334 -74.068 1.00 91.06 711 VAL A CA 1
ATOM 5620 C C . VAL A 1 711 ? 41.296 -33.384 -75.285 1.00 91.06 711 VAL A C 1
ATOM 5622 O O . VAL A 1 711 ? 42.398 -32.842 -75.267 1.00 91.06 711 VAL A O 1
ATOM 5625 N N . GLY A 1 712 ? 40.862 -34.053 -76.351 1.00 89.69 712 GLY A N 1
ATOM 5626 C CA . GLY A 1 712 ? 41.520 -33.982 -77.655 1.00 89.69 712 GLY A CA 1
ATOM 5627 C C . GLY A 1 712 ? 40.711 -33.102 -78.595 1.00 89.69 712 GLY A C 1
ATOM 5628 O O . GLY A 1 712 ? 39.514 -33.327 -78.744 1.00 89.69 712 GLY A O 1
ATOM 5629 N N . GLU A 1 713 ? 41.353 -32.122 -79.224 1.00 90.81 713 GLU A N 1
ATOM 5630 C CA . GLU A 1 713 ? 40.734 -31.226 -80.215 1.00 90.81 713 GLU A CA 1
ATOM 5631 C C . GLU A 1 713 ? 41.124 -31.575 -81.663 1.00 90.81 713 GLU A C 1
ATOM 5633 O O . GLU A 1 713 ? 40.671 -30.925 -82.606 1.00 90.81 713 GLU A O 1
ATOM 5638 N N . GLY A 1 714 ? 41.975 -32.588 -81.863 1.00 88.00 714 GLY A N 1
ATOM 5639 C CA . GLY A 1 714 ? 42.536 -32.927 -83.167 1.00 88.00 714 GLY A CA 1
ATOM 5640 C C . GLY A 1 714 ? 43.181 -31.715 -83.842 1.00 88.00 714 GLY A C 1
ATOM 5641 O O . GLY A 1 714 ? 43.845 -30.904 -83.192 1.00 88.00 714 GLY A O 1
ATOM 5642 N N . SER A 1 715 ? 42.948 -31.578 -85.145 1.00 86.00 715 SER A N 1
ATOM 5643 C CA . SER A 1 715 ? 43.439 -30.475 -85.977 1.00 86.00 715 SER A CA 1
ATOM 5644 C C . SER A 1 715 ? 42.438 -29.317 -86.125 1.00 86.00 715 SER A C 1
ATOM 5646 O O . SER A 1 715 ? 42.582 -28.491 -87.025 1.00 86.00 715 SER A O 1
ATOM 5648 N N . ASN A 1 716 ? 41.411 -29.241 -85.265 1.00 84.94 716 ASN A N 1
ATOM 5649 C CA . ASN A 1 716 ? 40.295 -28.290 -85.403 1.00 84.94 716 ASN A CA 1
ATOM 5650 C C . ASN A 1 716 ? 40.639 -26.849 -84.986 1.00 84.94 716 ASN A C 1
ATOM 5652 O O . ASN A 1 716 ? 39.888 -25.925 -85.293 1.00 84.94 716 ASN A O 1
ATOM 5656 N N . LYS A 1 717 ? 41.749 -26.649 -84.262 1.00 85.25 717 LYS A N 1
ATOM 5657 C CA . LYS A 1 717 ? 42.193 -25.338 -83.748 1.00 85.25 717 LYS A CA 1
ATOM 5658 C C . LYS A 1 717 ? 43.677 -25.080 -84.072 1.00 85.25 717 LYS A C 1
ATOM 5660 O O . LYS A 1 717 ? 44.510 -25.109 -83.154 1.00 85.25 717 LYS A O 1
ATOM 5665 N N . PRO A 1 718 ? 44.031 -24.886 -85.358 1.00 84.12 718 PRO A N 1
ATOM 5666 C CA . PRO A 1 718 ? 45.402 -24.580 -85.759 1.00 84.12 718 PRO A CA 1
ATOM 5667 C C . PRO A 1 718 ? 45.813 -23.172 -85.293 1.00 84.12 718 PRO A C 1
ATOM 5669 O O . PRO A 1 718 ? 45.026 -22.231 -85.373 1.00 84.12 718 PRO A O 1
ATOM 5672 N N . LEU A 1 719 ? 47.051 -23.027 -84.819 1.00 82.31 719 LEU A N 1
ATOM 5673 C CA . LEU A 1 719 ? 47.701 -21.736 -84.561 1.00 82.31 719 LEU A CA 1
ATOM 5674 C C . LEU A 1 719 ? 48.325 -21.157 -85.829 1.00 82.31 719 LEU A C 1
ATOM 5676 O O . LEU A 1 719 ? 48.271 -19.950 -86.050 1.00 82.31 719 LEU A O 1
ATOM 5680 N N . VAL A 1 720 ? 48.910 -22.021 -86.657 1.00 82.69 720 VAL A N 1
ATOM 5681 C CA . VAL A 1 720 ? 49.580 -21.649 -87.906 1.00 82.69 720 VAL A CA 1
ATOM 5682 C C . VAL A 1 720 ? 48.941 -22.375 -89.082 1.00 82.69 720 VAL A C 1
ATOM 5684 O O . VAL A 1 720 ? 48.511 -23.522 -88.960 1.00 82.69 720 VAL A O 1
ATOM 5687 N N . HIS A 1 721 ? 48.865 -21.695 -90.222 1.00 83.75 721 HIS A N 1
ATOM 5688 C CA . HIS A 1 721 ? 48.355 -22.249 -91.473 1.00 83.75 721 HIS A CA 1
ATOM 5689 C C . HIS A 1 721 ? 49.514 -22.289 -92.470 1.00 83.75 721 HIS A C 1
ATOM 5691 O O . HIS A 1 721 ? 50.126 -21.255 -92.730 1.00 83.75 721 HIS A O 1
ATOM 5697 N N . CYS A 1 722 ? 49.823 -23.474 -92.994 1.00 84.75 722 CYS A N 1
ATOM 5698 C CA . CYS A 1 722 ? 50.941 -23.711 -93.909 1.00 84.75 722 CYS A CA 1
ATOM 5699 C C . CYS A 1 722 ? 50.424 -24.184 -95.270 1.00 84.75 722 CYS A C 1
ATOM 5701 O O . CYS A 1 722 ? 49.332 -24.748 -95.358 1.00 84.75 722 CYS A O 1
ATOM 5703 N N . ASP A 1 723 ? 51.208 -23.974 -96.328 1.00 85.62 723 ASP A N 1
ATOM 5704 C CA . ASP A 1 723 ? 50.877 -24.491 -97.656 1.00 85.62 723 ASP A CA 1
ATOM 5705 C C . ASP A 1 723 ? 51.149 -26.000 -97.726 1.00 85.62 723 ASP A C 1
ATOM 5707 O O . ASP A 1 723 ? 52.289 -26.454 -97.627 1.00 85.62 723 ASP A O 1
ATOM 5711 N N . MET A 1 724 ? 50.090 -26.785 -97.928 1.00 82.69 724 MET A N 1
ATOM 5712 C CA . MET A 1 724 ? 50.146 -28.249 -97.968 1.00 82.69 724 MET A CA 1
ATOM 5713 C C . MET A 1 724 ? 50.886 -28.806 -99.200 1.00 82.69 724 MET A C 1
ATOM 5715 O O . MET A 1 724 ? 51.103 -30.016 -99.268 1.00 82.69 724 MET A O 1
ATOM 5719 N N . GLN A 1 725 ? 51.266 -27.962 -100.169 1.00 83.56 725 GLN A N 1
ATOM 5720 C CA . GLN A 1 725 ? 52.026 -28.350 -101.369 1.00 83.56 725 GLN A CA 1
ATOM 5721 C C . GLN A 1 725 ? 53.555 -28.285 -101.179 1.00 83.56 725 GLN A C 1
ATOM 5723 O O . GLN A 1 725 ? 54.301 -28.688 -102.074 1.00 83.56 725 GLN A O 1
ATOM 5728 N N . MET A 1 726 ? 54.033 -27.804 -100.026 1.00 86.31 726 MET A N 1
ATOM 5729 C CA . MET A 1 726 ? 55.462 -27.728 -99.699 1.00 86.31 726 MET A CA 1
ATOM 5730 C C . MET A 1 726 ? 56.136 -29.115 -99.640 1.00 86.31 726 MET A C 1
ATOM 5732 O O . MET A 1 726 ? 55.479 -30.117 -99.329 1.00 86.31 726 MET A O 1
ATOM 5736 N N . PRO A 1 727 ? 57.466 -29.203 -99.868 1.00 88.06 727 PRO A N 1
ATOM 5737 C CA . PRO A 1 727 ? 58.225 -30.425 -99.619 1.00 88.06 727 PRO A CA 1
ATOM 5738 C C . PRO A 1 727 ? 57.974 -30.947 -98.201 1.00 88.06 727 PRO A C 1
ATOM 5740 O O . PRO A 1 727 ? 57.976 -30.188 -97.234 1.00 88.06 727 PRO A O 1
ATOM 5743 N N . ARG A 1 728 ? 57.783 -32.266 -98.058 1.00 83.56 728 ARG A N 1
ATOM 5744 C CA . ARG A 1 728 ? 57.302 -32.888 -96.809 1.00 83.56 728 ARG A CA 1
ATOM 5745 C C . ARG A 1 728 ? 58.098 -32.483 -95.561 1.00 83.56 728 ARG A C 1
ATOM 5747 O O . ARG A 1 728 ? 57.505 -32.329 -94.500 1.00 83.56 728 ARG A O 1
ATOM 5754 N N . ALA A 1 729 ? 59.415 -32.320 -95.679 1.00 83.00 729 ALA A N 1
ATOM 5755 C CA . ALA A 1 729 ? 60.268 -31.910 -94.564 1.00 83.00 729 ALA A CA 1
ATOM 5756 C C . ALA A 1 729 ? 59.986 -30.465 -94.103 1.00 83.00 729 ALA A C 1
ATOM 5758 O O . ALA A 1 729 ? 59.897 -30.214 -92.905 1.00 83.00 729 ALA A O 1
ATOM 5759 N N . GLU A 1 730 ? 59.778 -29.538 -95.041 1.00 84.56 730 GLU A N 1
ATOM 5760 C CA . GLU A 1 730 ? 59.460 -28.132 -94.756 1.00 84.56 730 GLU A CA 1
ATOM 5761 C C . GLU A 1 730 ? 58.038 -27.980 -94.201 1.00 84.56 730 GLU A C 1
ATOM 5763 O O . GLU A 1 730 ? 57.814 -27.225 -93.254 1.00 84.56 730 GLU A O 1
ATOM 5768 N N . LEU A 1 731 ? 57.090 -28.769 -94.720 1.00 86.12 731 LEU A N 1
ATOM 5769 C CA . LEU A 1 731 ? 55.707 -28.786 -94.241 1.00 86.12 731 LEU A CA 1
ATOM 5770 C C . LEU A 1 731 ? 55.600 -29.241 -92.775 1.00 86.12 731 LEU A C 1
ATOM 5772 O O . LEU A 1 731 ? 54.880 -28.628 -91.987 1.00 86.12 731 LEU A O 1
ATOM 5776 N N . ILE A 1 732 ? 56.327 -30.300 -92.395 1.00 83.62 732 ILE A N 1
ATOM 5777 C CA . ILE A 1 732 ? 56.328 -30.823 -91.016 1.00 83.62 732 ILE A CA 1
ATOM 5778 C C . ILE A 1 732 ? 56.854 -29.778 -90.026 1.00 83.62 732 ILE A C 1
ATOM 5780 O O . ILE A 1 732 ? 56.301 -29.661 -88.928 1.00 83.62 732 ILE A O 1
ATOM 5784 N N . HIS A 1 733 ? 57.889 -29.030 -90.417 1.00 83.12 733 HIS A N 1
ATOM 5785 C CA . HIS A 1 733 ? 58.473 -27.977 -89.592 1.00 83.12 733 HIS A CA 1
ATOM 5786 C C . HIS A 1 733 ? 57.554 -26.751 -89.495 1.00 83.12 733 HIS A C 1
ATOM 5788 O O . HIS A 1 733 ? 57.305 -26.258 -88.402 1.00 83.12 733 HIS A O 1
ATOM 5794 N N . CYS A 1 734 ? 56.948 -26.309 -90.603 1.00 84.81 734 CYS A N 1
ATOM 5795 C CA . CYS A 1 734 ? 55.989 -25.199 -90.572 1.00 84.81 734 CYS A CA 1
ATOM 5796 C C . CYS A 1 734 ? 54.789 -25.493 -89.652 1.00 84.81 734 CYS A C 1
ATOM 5798 O O . CYS A 1 734 ? 54.324 -24.616 -88.926 1.00 84.81 734 CYS A O 1
ATOM 5800 N N . LEU A 1 735 ? 54.298 -26.737 -89.653 1.00 87.56 735 LEU A N 1
ATOM 5801 C CA . LEU A 1 735 ? 53.146 -27.159 -88.853 1.00 87.56 735 LEU A CA 1
ATOM 5802 C C . LEU A 1 735 ? 53.481 -27.530 -87.399 1.00 87.56 735 LEU A C 1
ATOM 5804 O O . LEU A 1 735 ? 52.566 -27.824 -86.627 1.00 87.56 735 LEU A O 1
ATOM 5808 N N . GLU A 1 736 ? 54.753 -27.495 -87.006 1.00 83.75 736 GLU A N 1
ATOM 5809 C CA . GLU A 1 736 ? 55.227 -27.851 -85.664 1.00 83.75 736 GLU A CA 1
ATOM 5810 C C . GLU A 1 736 ? 54.472 -27.149 -84.520 1.00 83.75 736 GLU A C 1
ATOM 5812 O O . GLU A 1 736 ? 53.995 -27.854 -83.626 1.00 83.75 736 GLU A O 1
ATOM 5817 N N . PRO A 1 737 ? 54.177 -25.832 -84.578 1.00 85.44 737 PRO A N 1
ATOM 5818 C CA . PRO A 1 737 ? 53.427 -25.151 -83.517 1.00 85.44 737 PRO A CA 1
ATOM 5819 C C . PRO A 1 737 ? 52.002 -25.686 -83.293 1.00 85.44 737 PRO A C 1
ATOM 5821 O O . PRO A 1 737 ? 51.412 -25.488 -82.228 1.00 85.44 737 PRO A O 1
ATOM 5824 N N . ASN A 1 738 ? 51.407 -26.362 -84.283 1.00 86.25 738 ASN A N 1
ATOM 5825 C CA . ASN A 1 738 ? 50.069 -26.944 -84.142 1.00 86.25 738 ASN A CA 1
ATOM 5826 C C . ASN A 1 738 ? 50.078 -28.234 -83.313 1.00 86.25 738 ASN A C 1
ATOM 5828 O O . ASN A 1 738 ? 49.065 -28.559 -82.684 1.00 86.25 738 ASN A O 1
ATOM 5832 N N . ARG A 1 739 ? 51.210 -28.946 -83.260 1.00 87.69 739 ARG A N 1
ATOM 5833 C CA . ARG A 1 739 ? 51.399 -30.126 -82.412 1.00 87.69 739 ARG A CA 1
ATOM 5834 C C . ARG A 1 739 ? 51.740 -29.660 -81.000 1.00 87.69 739 ARG A C 1
ATOM 5836 O O . ARG A 1 739 ? 52.902 -29.529 -80.635 1.00 87.69 739 ARG A O 1
ATOM 5843 N N . ARG A 1 740 ? 50.726 -29.416 -80.172 1.00 87.50 740 ARG A N 1
ATOM 5844 C CA . ARG A 1 740 ? 50.910 -28.879 -78.812 1.00 87.50 740 ARG A CA 1
ATOM 5845 C C . ARG A 1 740 ? 49.894 -29.425 -77.820 1.00 87.50 740 ARG A C 1
ATOM 5847 O O . ARG A 1 740 ? 48.875 -29.997 -78.208 1.00 87.50 740 ARG A O 1
ATOM 5854 N N . VAL A 1 741 ? 50.151 -29.197 -76.539 1.00 89.12 741 VAL A N 1
ATOM 5855 C CA . VAL A 1 741 ? 49.203 -29.433 -75.452 1.00 89.12 741 VAL A CA 1
ATOM 5856 C C . VAL A 1 741 ? 49.070 -28.174 -74.604 1.00 89.12 741 VAL A C 1
ATOM 5858 O O . VAL A 1 741 ? 50.065 -27.593 -74.183 1.00 89.12 741 VAL A O 1
ATOM 5861 N N . GLU A 1 742 ? 47.837 -27.760 -74.343 1.00 88.19 742 GLU A N 1
ATOM 5862 C CA . GLU A 1 742 ? 47.509 -26.620 -73.488 1.00 88.19 742 GLU A CA 1
ATOM 5863 C C . GLU A 1 742 ? 46.955 -27.114 -72.149 1.00 88.19 742 GLU A C 1
ATOM 5865 O O . GLU A 1 742 ? 46.111 -28.006 -72.113 1.00 88.19 742 GLU A O 1
ATOM 5870 N N . ILE A 1 743 ? 47.420 -26.545 -71.040 1.00 87.31 743 ILE A N 1
ATOM 5871 C CA . ILE A 1 743 ? 46.948 -26.839 -69.684 1.00 87.31 743 ILE A CA 1
ATOM 5872 C C . ILE A 1 743 ? 46.296 -25.567 -69.134 1.00 87.31 743 ILE A C 1
ATOM 5874 O O . ILE A 1 743 ? 46.987 -24.600 -68.815 1.00 87.31 743 ILE A O 1
ATOM 5878 N N . GLU A 1 744 ? 44.968 -25.557 -69.040 1.00 83.38 744 GLU A N 1
ATOM 5879 C CA . GLU A 1 744 ? 44.171 -24.442 -68.514 1.00 83.38 744 GLU A CA 1
ATOM 5880 C C . GLU A 1 744 ? 43.850 -24.669 -67.030 1.00 83.38 744 GLU A C 1
ATOM 5882 O O . GLU A 1 744 ? 43.312 -25.718 -66.675 1.00 83.38 744 GLU A O 1
ATOM 5887 N N . VAL A 1 745 ? 44.131 -23.688 -66.167 1.00 81.69 745 VAL A N 1
ATOM 5888 C CA . VAL A 1 745 ? 43.858 -23.751 -64.720 1.00 81.69 745 VAL A CA 1
ATOM 5889 C C . VAL A 1 745 ? 42.735 -22.783 -64.338 1.00 81.69 745 VAL A C 1
ATOM 5891 O O . VAL A 1 745 ? 42.806 -21.574 -64.593 1.00 81.69 745 VAL A O 1
ATOM 5894 N N . ARG A 1 746 ? 41.694 -23.307 -63.683 1.00 78.00 746 ARG A N 1
ATOM 5895 C CA . ARG A 1 746 ? 40.530 -22.553 -63.188 1.00 78.00 746 ARG A CA 1
ATOM 5896 C C . ARG A 1 746 ? 40.503 -22.534 -61.660 1.00 78.00 746 ARG A C 1
ATOM 5898 O O . ARG A 1 746 ? 40.983 -23.469 -61.030 1.00 78.00 746 ARG A O 1
ATOM 5905 N N . ALA A 1 747 ? 39.939 -21.483 -61.066 1.00 65.44 747 ALA A N 1
ATOM 5906 C CA . ALA A 1 747 ? 39.786 -21.363 -59.611 1.00 65.44 747 ALA A CA 1
ATOM 5907 C C . ALA A 1 747 ? 38.720 -22.330 -59.065 1.00 65.44 747 ALA A C 1
ATOM 5909 O O . ALA A 1 747 ? 37.780 -22.673 -59.788 1.00 65.44 747 ALA A O 1
ATOM 5910 N N . LEU A 1 748 ? 38.837 -22.729 -57.794 1.00 57.38 748 LEU A N 1
ATOM 5911 C CA . LEU A 1 748 ? 37.707 -23.252 -57.013 1.00 57.38 748 LEU A CA 1
ATOM 5912 C C . LEU A 1 748 ? 36.694 -22.117 -56.790 1.00 57.38 748 LEU A C 1
ATOM 5914 O O . LEU A 1 748 ? 37.099 -21.012 -56.428 1.00 57.38 748 LEU A O 1
ATOM 5918 N N . ASN A 1 749 ? 35.410 -22.389 -57.049 1.00 52.47 749 ASN A N 1
ATOM 5919 C CA . ASN A 1 749 ? 34.305 -21.467 -56.756 1.00 52.47 749 ASN A CA 1
ATOM 5920 C C . ASN A 1 749 ? 34.166 -21.201 -55.258 1.00 52.47 749 ASN A C 1
ATOM 5922 O O . ASN A 1 749 ? 34.254 -22.187 -54.489 1.00 52.47 749 ASN A O 1
#

pLDDT: mean 81.45, std 12.7, range [37.5, 96.62]

Solvent-accessible surface area (backbone atoms only — not comparable to full-atom values): 41336 Å² total; per-residue (Å²): 141,92,71,57,74,68,57,54,51,54,52,48,51,53,49,49,53,52,49,57,51,51,52,54,49,43,71,70,44,62,101,81,63,57,71,74,57,38,65,68,72,47,42,32,35,42,40,45,43,56,64,92,22,48,60,70,54,41,60,70,44,26,75,65,62,49,91,58,48,80,79,72,66,63,77,77,79,94,84,77,80,63,80,56,76,43,81,45,57,37,93,74,36,35,39,37,42,52,24,21,62,54,66,72,46,77,75,36,41,57,55,50,52,51,51,48,49,51,41,36,72,78,34,71,92,65,60,57,35,28,36,36,38,32,41,30,44,60,57,64,71,74,42,52,74,72,55,43,52,54,50,21,49,47,53,34,53,53,54,47,52,52,29,66,71,59,72,41,70,48,42,29,38,40,31,36,20,51,42,40,40,42,44,22,35,57,54,33,58,71,69,49,53,76,67,67,56,56,37,58,51,63,51,76,54,76,89,68,74,65,93,81,58,62,60,43,62,53,46,49,53,52,50,49,55,50,45,54,51,50,39,51,52,48,53,50,49,62,72,72,48,57,72,71,60,51,69,75,50,61,48,33,69,38,23,48,53,33,51,57,56,44,43,64,62,52,44,53,42,50,29,56,36,63,56,76,50,98,92,55,81,75,79,44,71,37,29,44,34,49,24,22,55,53,68,60,84,67,61,49,91,41,64,40,59,49,54,50,34,65,74,66,69,51,79,88,76,80,78,80,73,84,68,85,73,82,73,57,61,41,32,32,38,32,38,39,67,72,46,58,58,72,44,48,61,57,33,65,82,60,55,78,59,64,70,58,57,50,51,52,49,51,53,53,51,53,52,52,50,52,51,52,55,49,53,51,49,44,53,49,9,48,52,49,38,51,50,53,54,49,48,53,56,50,51,44,52,55,21,46,54,54,34,74,75,52,80,63,61,80,62,59,55,47,39,52,49,50,36,48,52,53,34,50,55,40,49,45,33,70,79,52,94,45,69,58,74,64,31,52,75,85,56,55,53,58,81,72,47,38,62,59,45,40,51,56,40,47,58,50,44,39,66,71,44,48,48,53,25,50,53,17,44,51,49,51,54,62,50,56,80,72,59,75,64,66,50,96,90,52,96,70,89,46,68,65,73,91,63,77,39,40,33,79,90,67,46,35,85,33,27,42,38,58,38,45,24,52,38,51,48,53,49,50,50,53,50,43,41,44,16,64,88,29,44,88,75,41,51,39,71,57,43,50,68,47,49,54,37,25,34,47,41,57,44,54,56,48,30,56,71,64,47,88,72,91,76,82,60,69,62,64,56,52,54,51,54,56,49,50,54,51,44,47,54,50,29,72,42,52,70,46,87,87,50,84,59,44,81,78,54,67,64,61,55,52,55,42,52,54,52,33,53,52,27,55,60,62,68,70,74,69,76,51,75,49,79,42,58,37,74,62,32,20,46,87,98,52,40,52,72,88,38,48,34,74,66,27,52,53,53,51,50,52,51,40,54,52,55,75,72,41,84,63,69,31,48,31,44,25,39,8,30,21,39,82,80,74,56,69,66,61,24,27,51,48,9,26,40,36,15,42,38,50,48,53,52,37,36,74,72,69,46,62,64,91,36,54,46,57,37,44,55,8,44,78,77,61,82,63,88,72,66,88,84,49,61,70,73,60,39,56,59,65,38,43,80,20,27,22,35,37,41,35,40,30,64,52,132

Nearest PDB structures (foldseek):
  4rha-assembly2_A  TM=9.288E-01  e=1.338E-09  Salmonella enterica subsp. enterica serovar Typhimurium str. 14028S
  5nhx-assembly1_A  TM=9.086E-01  e=8.894E-09  Klebsiella pneumoniae
  6ikj-assembly1_B  TM=7.979E-01  e=6.618E-07  Pseudomonas aeruginosa PAO1
  4g4x-assembly1_A  TM=8.615E-01  e=1.706E-06  Acinetobacter baumannii TCDC-AB0715
  5eb1-assembly2_D  TM=8.790E-01  e=1.438E-05  Pseudomonas aeruginosa PAO1

Organism: NCBI:txid1583341

Secondary structure (DSSP, 8-state):
----HHHHHHHHHHHHHHHHHHHHHHHHS-TTS-HHHHHTSS-EEEEE--TTSSHHHHHHTSS---TTTTTTT---SSS----S-EEEE-SS-EEEEPPGGGGT-HHHHHHHHHHHHHHHHHSTT-S-SEEEEEEEHHHHHH--HHHHHHHHHHHHHHHHHHHHHHT--PEEEEEEE-GGGSTTHHHHHHHS-HHHHTS-SEEEPPSSSGGG--HHHHHHHHHHHHHHHHHHHHHHHHHHS-HHHHHH-GGGGHHHHHHHHHHHHHHHHHHHHTPPPTTSPPPEEEEEEE-BSS--SSPPPPHHHHHHHHHHT----------------BSHHHHIIIIITGGGGHHHHH---HHHHHHHHHHHHHHHHHHHHHHHHHHHHHHHHHHHHHHHHHHHHHHHHHHHT--S-SS-HHHHHHHHHHHHHHHHHHHSS---HHHHSS---HHHHHHHHHHHHHHHHIIIIIHHHHHHHHHHHHHGGGS----TTSSS-------TTS-GGGS-SSS-HHHHHHHHHHHHHHHHHHBGGGTTT--HHHHHHHHHHHHHHHHHHHHHHH--S---SHHHHHHHHHHHHHHHHHHHTTTSSSS--BPP-HHHHHHHHHHHHHHHHHTTS-SEEEEEEHHHHBSTT--SGGGB-HHHHHHHHHHHHHHHTSTTEEEEEEEEE--SSS-HHHHHHHHHHHHHHHHHHHHHTT--GGGEEEEEEETSS-S----TTS-HHHHHHHTGGGSEEEEEEEE--

InterPro domains:
  IPR006664 Outer membrane protein, bacterial [PR01021] (668-683)
  IPR006664 Outer membrane protein, bacterial [PR01021] (683-699)
  IPR006665 OmpA-like domain [PF00691] (634-722)
  IPR006665 OmpA-like domain [PS51123] (621-749)
  IPR006665 OmpA-like domain [cd07185] (633-745)
  IPR009612 IcmF-related [PF06761] (415-614)
  IPR017731 Type VI secretion system protein TssM1-like [TIGR03348] (5-477)
  IPR025743 Type VI secretion system component TssM1, N-terminal domain [PF14331] (106-361)
  IPR027417 P-loop containing nucleoside triphosphate hydrolase [G3DSA:3.40.50.300] (32-203)
  IPR027417 P-loop containing nucleoside triphosphate hydrolase [SSF52540] (37-193)
  IPR036737 OmpA-like domain superfamily [G3DSA:3.30.1330.60] (618-748)
  IPR036737 OmpA-like domain superfamily [SSF103088] (625-745)
  IPR053156 Type VI secretion system TssM-like [PTHR36153] (6-477)

Sequence (749 aa):
MNSSPQDREEVSLLRERLLQSIERLQGNSGKKASSKDALYALPWYLVIGQPASGKSTMLYQSGLNFPYAEREGARVAGLGGTRNCDWFFSSEAVLLDTAGRYMDNQEEAGKWRAFLSLLRQHRQRRPLNGLIVAVSVEDVLKSTPDSLERLAKRLRERIQEAHDLLELRLPIYLVFTKCDLIPGFTHFYRQLDNQTRGEVMGKTFAHEGFRQSDWGKRFTAAMGELVDHWQQIADQQLVQQDIQLTRQDPAAYRFPLELTALKPLLETFVTDLLRANPYQSAELLRGFYFTSALDADKATQGLYAQHVTERFALADSSAELPVTGQTQPMFINSLFQKVIIPDQHLVALYTSNRSETRRKGIWIGTAALAGLLLCVGWGVSYSNNKAAIQAISGGLAVAQQKDEHTSGQYTQWQTLDQLRQTSADLYTRHHGGGVPLSMRLGLYKGYDVEPYVRQRYFARLESVMLKPTADNLTRSLYLLSSIKIYQRNAPTLTTVTGIDSVEPRALPVDNRAQSVATFGKTTLDTYLMLSKAQREQADPAVLKARIPDYWYPAIYKQVQRDTNVSAQAAGEVDDYQFAGRQIAFYSDQIRELDVPRILNNAFLISSSRNYINSLLSQSLRAIETITLESDTLFAFGRADFQSLELAGQRQLSAIAGKLLNTPNVGKIVITGHADQIGDAQSNLQVSRQRAQTIKTYLVGKGLPSELVDAVGEGSNKPLVHCDMQMPRAELIHCLEPNRRVEIEVRALN

Mean predicted aligned error: 18.94 Å

=== Feature glossary ===
A reading guide for the features in this record.

Start from the sequence.

  · Sequence gives the chain of amino acids in standard one-letter code (A=alanine, C=cysteine, …, Y=tyrosine), read N→C. It is the only feature that is directly encoded by the gene; all structural features are derived from the folded form of this sequence.

Fold it, and you get atomic coordinates and the backbone conformation that goes with them.

  · Structure coordinates are given as an mmCIF _atom_site loop: one row per atom with element, residue name, chain id, sequence number, and x/y/z position in Å. Only the four main-chain atoms per residue are included here; side chains are omitted to keep the record compact.

  · Backbone dihedral angles. Every residue except chain termini has a φ (preceding-C → N → Cα → C) and a ψ (N → Cα → C → next-N). They are reported in degrees following the IUPAC sign convention. Secondary structure is essentially a statement about which (φ, ψ) basin each residue occupies.

  · Eight-state secondary structure (DSSP): H is the canonical α-helix, G the tighter 3₁₀-helix, I the wider π-helix; E/B are β-structure, T and S are turns and bends, and '-' is everything else. DSSP derives these from the pattern of main-chain N–H···O=C hydrogen bonds, not from the sequence.

  · SS3 is a coarse helix/strand/coil call (letters a/b/c) made by the P-SEA algorithm from inter-Cα distances and dihedrals. It is less detailed than DSSP but needs only Cα positions.

Summarize the fold with a handful of shape descriptors and a per-residue structural alphabet.

  · Radius of gyration (Rg) is the root-mean-square distance of Cα atoms from their centroid — a single number for overall size and compactness. A globular domain of N residues has Rg ≈ 2.2·N^0.38 Å; an extended or disordered chain has a much larger Rg. The Cα contact count is the number of residue pairs whose Cα atoms are within 8 Å and are more than four positions apart in sequence — a standard proxy for tertiary packing density. The bounding box is the smallest axis-aligned box enclosing all Cα atoms.

  · 3Di is Foldseek's structural alphabet. Each residue is assigned one of twenty discrete states based on how its Cα sits relative to its spatial (not sequential) neighbors. Aligning 3Di strings finds structural homologs roughly as well as full 3D superposition, but orders of magnitude faster.

  · Solvent-accessible surface area (SASA) is the area in Å² traced out by the centre of a 1.4 Å probe sphere (a water molecule) rolled over the protein's van der Waals surface (Shrake–Rupley / Lee–Richards construction). Buried residues have near-zero SASA; fully exposed residues can exceed 200 Å². The total SASA scales roughly with the number of surface residues.

Ask how reliable the model is.

  · For AlphaFold models, the B-factor field carries pLDDT — the model's own estimate of local accuracy on a 0–100 scale. Regions with pLDDT<50 should be treated as essentially unmodeled; they often correspond to intrinsically disordered segments.

  · For experimental (PDB) structures, the B-factor (temperature factor) quantifies the positional spread of each atom in the crystal — a combination of thermal vibration and static disorder — in units of Å². High B-factors mark flexible loops or poorly resolved regions; low B-factors mark the rigid, well-ordered core.

  · Predicted Aligned Error (PAE) is an AlphaFold confidence matrix: entry (i, j) is the expected error in the position of residue j, in ångströms, when the prediction is superimposed on the true structure at residue i. Low PAE within a block of residues means that block is internally rigid and well-predicted; high PAE between two blocks means their relative placement is uncertain even if each block individually is confident.

Place it in context: what it resembles, what it is annotated as, and how it looks.

  · Structural nearest neighbors (via Foldseek easy-search vs the PDB). Reported per hit: target PDB id, E-value, and alignment TM-score. A TM-score above ~0.5 is the conventional threshold for 'same fold'.

  · Functional annotations link the protein to curated databases. InterPro entries identify conserved domains and families by matching the sequence against member-database signatures (Pfam, PROSITE, CDD, …). Gene Ontology (GO) terms describe molecular function, biological process, and cellular component in a controlled vocabulary. CATH places the structure in a hierarchical fold classification (Class/Architecture/Topology/Homologous-superfamily). The organism is the source species.

  · The contact map is a binary N×N matrix image: pixel (i, j) is dark where Cα_i and Cα_j are within 8 Å and |i−j|>4. Because the |i−j|>4 filter removes local helical contacts, off-diagonal stripes parallel to the main diagonal indicate parallel β-sheets; stripes perpendicular to it indicate antiparallel β-sheets. The Ramachandran plot scatters every residue's (φ, ψ) pair against the sterically allowed regions. The PAE heatmap renders the predicted-aligned-error matrix.

  · Six rendered views show the 3D structure from the faces of a cube — i.e. along ±x, ±y, ±z. Rendering representation is drawn randomly per protein from cartoon (secondary-structure ribbons), sticks (backbone bonds), or molecular surface; coloring is either N→C rainbow (blue at the N-terminus through red at the C-terminus) or one color per chain.